Protein AF-A0AA96JE46-F1 (afdb_monomer)

pLDDT: mean 80.51, std 15.54, range [21.31, 96.56]

Nearest PDB structures (foldseek):
  8hjb-assembly1_B  TM=1.553E-01  e=2.250E+00  Pseudomonas aeruginosa PA14

Foldseek 3Di:
DDDDDDPPPPPDDPVNVVVVVVVLQVVLVVLLVCVVVDDPVRLLCLLVPQRWAAAAPDRDIDGLLLAAADCLLVFPQNVLLVQLCVQPLVVQVLSVCNNRRHGHHQVPGPDHDPDSVSVVSSSVSNNHHRHDDWDFFCQPVPWDAQLVPDLLVRCVNRVHDPQLSVLQVVQQVVFDDGFPGRGAIKDKPDGFTHRPRPVVLVPGDPSSLASVLLSVLVCLVSDDCSNFWIKIDHPVDPPDRIDIGTGSVNSCQLPDFRFWWDDPPGIGTHRLQQAEDEPVGDDPPLHTHGPPSSVVSCVDPSSVVSSVVSNHYYLPDLVCLLVVQVVLLVSVAVVSDDPVCVVVSLVSNQVSLVSCLVVLDHSDDVPDFDWFFWAALNDTHIDGQDPPDDAAEFQQDPDVQLVQFCRQLGHTHGSYDNVCRVSSVVSCVVSPGRYDYSVPKDKWKAAPVRHTDAFDPPFAFPCVLPVQVLLLLLCLVVQVDDPPDDDDPVLSVLLSVLSRLEGEDEGQDIWMDINNGTTDGPPLQQWAWDADPRRTYIYGHPADPALRRQLNCLCNSCVNSVHNVSRVQSNQLSVQLCVVVVNDRDSHDQLVSSCVSNVHDSLSSVVSVCVVPHDQQQLLVLCQLVLCLLLVVQDDPVLNVCCNPDPDLVSNQVSSCVSCVPDPDRSNVLSVQSSVDSHNVSSCVVRVGAQLSSQVSCVVVVHHHAFDQVQQQVLLVVLCVVLLQLLLLQLLVVVLVCVVVVHANLVSLVPNVVPPQGGDPVCGSHDPYDDPVSSLVSSLVVSVVSVTHSPSPDDHPDDRQVVLLVQQLVVLVVPQVLVLLLQVLLCVVVVFDRFPLSPADLSLQLVQQCSSRVVSRRDRQDLLNSLVSSCVRRNHTPPQDSDSDCVSRVHDPVSSVVSVVCVVVVVPDDDDPQCWAAQANDIDGFGPVCLLVLLVSLLVLDDVVALVAPQEDDFDDDDDDDDDDDDDDDDDDDDPPPVPDDPDDPRRQVSQQSSQLSSVQSSCVSVAVDKDFADPSCCVNVVDPRRYCLQLFGMWGDDPPDIATEHEAGEQAADDQKDKDKGWPSVVVNLVVPVPPQRYWYWYWYNSRHSVRIHIHIGTRLVDPPRWDWDDDDPTMIMIMTRD

Structure (mmCIF, N/CA/C/O backbone):
data_AF-A0AA96JE46-F1
#
_entry.id   AF-A0AA96JE46-F1
#
loop_
_atom_site.group_PDB
_atom_site.id
_atom_site.type_symbol
_atom_site.label_atom_id
_atom_site.label_alt_id
_atom_site.label_comp_id
_atom_site.label_asym_id
_atom_site.label_entity_id
_atom_site.label_seq_id
_atom_site.pdbx_PDB_ins_code
_atom_site.Cartn_x
_atom_site.Cartn_y
_atom_site.Cartn_z
_atom_site.occupancy
_atom_site.B_iso_or_equiv
_atom_site.auth_seq_id
_atom_site.auth_comp_id
_atom_site.auth_asym_id
_atom_site.auth_atom_id
_atom_site.pdbx_PDB_model_num
ATOM 1 N N . MET A 1 1 ? 7.170 28.056 -83.375 1.00 37.56 1 MET A N 1
ATOM 2 C CA . MET A 1 1 ? 8.470 28.747 -83.502 1.00 37.56 1 MET A CA 1
ATOM 3 C C . MET A 1 1 ? 9.492 27.888 -82.768 1.00 37.56 1 MET A C 1
ATOM 5 O O . MET A 1 1 ? 9.411 27.788 -81.554 1.00 37.56 1 MET A O 1
ATOM 9 N N . MET A 1 2 ? 10.311 27.136 -83.508 1.00 38.66 2 MET A N 1
ATOM 10 C CA . MET A 1 2 ? 11.365 26.258 -82.973 1.00 38.66 2 MET A CA 1
ATOM 11 C C . MET A 1 2 ? 12.551 27.091 -82.481 1.00 38.66 2 MET A C 1
ATOM 13 O O . MET A 1 2 ? 12.978 27.965 -83.227 1.00 38.66 2 MET A O 1
ATOM 17 N N . GLN A 1 3 ? 13.099 26.767 -81.304 1.00 28.34 3 GLN A N 1
ATOM 18 C CA . GLN A 1 3 ? 14.527 26.838 -80.938 1.00 28.34 3 GLN A CA 1
ATOM 19 C C . GLN A 1 3 ? 14.769 26.038 -79.625 1.00 28.34 3 GLN A C 1
ATOM 21 O O . GLN A 1 3 ? 13.801 25.766 -78.918 1.00 28.34 3 GLN A O 1
ATOM 26 N N . PRO A 1 4 ? 15.996 25.543 -79.362 1.00 38.97 4 PRO A N 1
ATOM 27 C CA . PRO A 1 4 ? 16.259 24.100 -79.265 1.00 38.97 4 PRO A CA 1
ATOM 28 C C . PRO A 1 4 ? 16.395 23.536 -77.839 1.00 38.97 4 PRO A C 1
ATOM 30 O O . PRO A 1 4 ? 16.842 24.214 -76.918 1.00 38.97 4 PRO A O 1
ATOM 33 N N . GLU A 1 5 ? 16.090 22.241 -77.702 1.00 35.84 5 GLU A N 1
ATOM 34 C CA . GLU A 1 5 ? 16.515 21.394 -76.582 1.00 35.84 5 GLU A CA 1
ATOM 35 C C . GLU A 1 5 ? 18.042 21.222 -76.585 1.00 35.84 5 GLU A C 1
ATOM 37 O O . GLU A 1 5 ? 18.626 20.727 -77.550 1.00 35.84 5 GLU A O 1
ATOM 42 N N . VAL A 1 6 ? 18.683 21.575 -75.470 1.00 29.81 6 VAL A N 1
ATOM 43 C CA . VAL A 1 6 ? 20.045 21.149 -75.127 1.00 29.81 6 VAL A CA 1
ATOM 44 C C . VAL A 1 6 ? 19.923 20.085 -74.032 1.00 29.81 6 VAL A C 1
ATOM 46 O O . VAL A 1 6 ? 19.505 20.417 -72.922 1.00 29.81 6 VAL A O 1
ATOM 49 N N . PRO A 1 7 ? 20.269 18.809 -74.280 1.00 36.16 7 PRO A N 1
ATOM 50 C CA . PRO A 1 7 ? 20.314 17.811 -73.228 1.00 36.16 7 PRO A CA 1
ATOM 51 C C . PRO A 1 7 ? 21.704 17.838 -72.590 1.00 36.16 7 PRO A C 1
ATOM 53 O O . PRO A 1 7 ? 22.634 17.188 -73.065 1.00 36.16 7 PRO A O 1
ATOM 56 N N . GLU A 1 8 ? 21.865 18.553 -71.479 1.00 30.83 8 GLU A N 1
ATOM 57 C CA . GLU A 1 8 ? 23.095 18.484 -70.685 1.00 30.83 8 GLU A CA 1
ATOM 58 C C . GLU A 1 8 ? 23.087 17.211 -69.811 1.00 30.83 8 GLU A C 1
ATOM 60 O O . GLU A 1 8 ? 22.954 17.226 -68.588 1.00 30.83 8 GLU A O 1
ATOM 65 N N . LYS A 1 9 ? 23.209 16.044 -70.458 1.00 38.28 9 LYS A N 1
ATOM 66 C CA . LYS A 1 9 ? 23.639 14.813 -69.784 1.00 38.28 9 LYS A CA 1
ATOM 67 C C . LYS A 1 9 ? 25.130 14.955 -69.483 1.00 38.28 9 LYS A C 1
ATOM 69 O O . LYS A 1 9 ? 25.969 14.593 -70.301 1.00 38.28 9 LYS A O 1
ATOM 74 N N . SER A 1 10 ? 25.461 15.437 -68.286 1.00 35.88 10 SER A N 1
ATOM 75 C CA . SER A 1 10 ? 26.813 15.321 -67.730 1.00 35.88 10 SER A CA 1
ATOM 76 C C . SER A 1 10 ? 27.138 13.835 -67.504 1.00 35.88 10 SER A C 1
ATOM 78 O O . SER A 1 10 ? 26.863 13.252 -66.451 1.00 35.88 10 SER A O 1
ATOM 80 N N . GLN A 1 11 ? 27.677 13.180 -68.535 1.00 39.84 11 GLN A N 1
ATOM 81 C CA . GLN A 1 11 ? 28.328 11.880 -68.418 1.00 39.84 11 GLN A CA 1
ATOM 82 C C . GLN A 1 11 ? 29.640 12.082 -67.652 1.00 39.84 11 GLN A C 1
ATOM 84 O O . GLN A 1 11 ? 30.689 12.324 -68.239 1.00 39.84 11 GLN A O 1
ATOM 89 N N . ARG A 1 12 ? 29.585 11.995 -66.318 1.00 40.91 12 ARG A N 1
ATOM 90 C CA . ARG A 1 12 ? 30.802 11.858 -65.506 1.00 40.91 12 ARG A CA 1
ATOM 91 C C . ARG A 1 12 ? 31.504 10.561 -65.903 1.00 40.91 12 ARG A C 1
ATOM 93 O O . ARG A 1 12 ? 30.920 9.483 -65.764 1.00 40.91 12 ARG A O 1
ATOM 100 N N . THR A 1 13 ? 32.734 10.674 -66.389 1.00 40.22 13 THR A N 1
ATOM 101 C CA . THR A 1 13 ? 33.599 9.546 -66.748 1.00 40.22 13 THR A CA 1
ATOM 102 C C . THR A 1 13 ? 33.883 8.658 -65.520 1.00 40.22 13 THR A C 1
ATOM 104 O O . THR A 1 13 ? 33.843 9.135 -64.381 1.00 40.22 13 THR A O 1
ATOM 107 N N . PRO A 1 14 ? 34.169 7.353 -65.699 1.00 48.28 14 PRO A N 1
ATOM 108 C CA . PRO A 1 14 ? 34.444 6.425 -64.591 1.00 48.28 14 PRO A CA 1
ATOM 109 C C . PRO A 1 14 ? 35.595 6.875 -63.673 1.00 48.28 14 PRO A C 1
ATOM 111 O O . PRO A 1 14 ? 35.583 6.597 -62.475 1.00 48.28 14 PRO A O 1
ATOM 114 N N . THR A 1 15 ? 36.567 7.602 -64.224 1.00 40.56 15 THR A N 1
ATOM 115 C CA . THR A 1 15 ? 37.708 8.201 -63.517 1.00 40.56 15 THR A CA 1
ATOM 116 C C . THR A 1 15 ? 37.280 9.329 -62.573 1.00 40.56 15 THR A C 1
ATOM 118 O O . THR A 1 15 ? 37.706 9.351 -61.421 1.00 40.56 15 THR A O 1
ATOM 121 N N . ASP A 1 16 ? 36.363 10.200 -63.001 1.00 43.78 16 ASP A N 1
ATOM 122 C CA . ASP A 1 16 ? 35.861 11.336 -62.210 1.00 43.78 16 ASP A CA 1
ATOM 123 C C . ASP A 1 16 ? 35.008 10.889 -61.008 1.00 43.78 16 ASP A C 1
ATOM 125 O O . ASP A 1 16 ? 35.024 11.495 -59.932 1.00 43.78 16 ASP A O 1
ATOM 129 N N . ARG A 1 17 ? 34.287 9.766 -61.156 1.00 53.72 17 ARG A N 1
ATOM 130 C CA . ARG A 1 17 ? 33.569 9.125 -60.040 1.00 53.72 17 ARG A CA 1
ATOM 131 C C . ARG A 1 17 ? 34.531 8.566 -58.991 1.00 53.72 17 ARG A C 1
ATOM 133 O O . ARG A 1 17 ? 34.346 8.848 -57.811 1.00 53.72 17 ARG A O 1
ATOM 140 N N . ARG A 1 18 ? 35.593 7.866 -59.407 1.00 54.59 18 ARG A N 1
ATOM 141 C CA . ARG A 1 18 ? 36.601 7.296 -58.490 1.00 54.59 18 ARG A CA 1
ATOM 142 C C . ARG A 1 18 ? 37.357 8.370 -57.697 1.00 54.59 18 ARG A C 1
ATOM 144 O O . ARG A 1 18 ? 37.576 8.190 -56.501 1.00 54.59 18 ARG A O 1
ATOM 151 N N . HIS A 1 19 ? 37.693 9.508 -58.315 1.00 52.81 19 HIS A N 1
ATOM 152 C CA . HIS A 1 19 ? 38.315 10.641 -57.612 1.00 52.81 19 HIS A CA 1
ATOM 153 C C . HIS A 1 19 ? 37.378 11.281 -56.573 1.00 52.81 19 HIS A C 1
ATOM 155 O O . HIS A 1 19 ? 37.817 11.628 -55.476 1.00 52.81 19 HIS A O 1
ATOM 161 N N . SER A 1 20 ? 36.077 11.380 -56.871 1.00 65.94 20 SER A N 1
ATOM 162 C CA . SER A 1 20 ? 35.074 11.908 -55.936 1.00 65.94 20 SER A CA 1
ATOM 163 C C . SER A 1 20 ? 34.813 10.992 -54.731 1.00 65.94 20 SER A C 1
ATOM 165 O O . SER A 1 20 ? 34.429 11.496 -53.675 1.00 65.94 20 SER A O 1
ATOM 167 N N . GLU A 1 21 ? 34.971 9.676 -54.877 1.00 74.75 21 GLU A N 1
ATOM 168 C CA . GLU A 1 21 ? 34.758 8.692 -53.804 1.00 74.75 21 GLU A CA 1
ATOM 169 C C . GLU A 1 21 ? 35.970 8.592 -52.874 1.00 74.75 21 GLU A C 1
ATOM 171 O O . GLU A 1 21 ? 35.808 8.590 -51.653 1.00 74.75 21 GLU A O 1
ATOM 176 N N . ALA A 1 22 ? 37.186 8.608 -53.434 1.00 77.56 22 ALA A N 1
ATOM 177 C CA . ALA A 1 22 ? 38.421 8.681 -52.655 1.00 77.56 22 ALA A CA 1
ATOM 178 C C . ALA A 1 22 ? 38.469 9.958 -51.798 1.00 77.56 22 ALA A C 1
ATOM 180 O O . ALA A 1 22 ? 38.725 9.884 -50.598 1.00 77.56 22 ALA A O 1
ATOM 181 N N . LEU A 1 23 ? 38.108 11.109 -52.381 1.00 80.69 23 LEU A N 1
ATOM 182 C CA . LEU A 1 23 ? 37.994 12.372 -51.647 1.00 80.69 23 LEU A CA 1
ATOM 183 C C . LEU A 1 23 ? 36.935 12.304 -50.534 1.00 80.69 23 LEU A C 1
ATOM 185 O O . LEU A 1 23 ? 37.160 12.813 -49.439 1.00 80.69 23 LEU A O 1
ATOM 189 N N . GLY A 1 24 ? 35.790 11.662 -50.794 1.00 81.50 24 GLY A N 1
ATOM 190 C CA . GLY A 1 24 ? 34.740 11.451 -49.794 1.00 81.50 24 GLY A CA 1
ATOM 191 C C . GLY A 1 24 ? 35.222 10.615 -48.608 1.00 81.50 24 GLY A C 1
ATOM 192 O O . GLY A 1 24 ? 35.029 11.006 -47.457 1.00 81.50 24 GLY A O 1
ATOM 193 N N . ARG A 1 25 ? 35.913 9.502 -48.877 1.00 85.31 25 ARG A N 1
ATOM 194 C CA . ARG A 1 25 ? 36.525 8.649 -47.849 1.00 85.31 25 ARG A CA 1
ATOM 195 C C . ARG A 1 25 ? 37.553 9.407 -47.012 1.00 85.31 25 ARG A C 1
ATOM 197 O O . ARG A 1 25 ? 37.532 9.312 -45.782 1.00 85.31 25 ARG A O 1
ATOM 204 N N . ASP A 1 26 ? 38.445 10.145 -47.662 1.00 87.00 26 ASP A N 1
ATOM 205 C CA . ASP A 1 26 ? 39.533 10.844 -46.980 1.00 87.00 26 ASP A CA 1
ATOM 206 C C . ASP A 1 26 ? 38.979 11.992 -46.119 1.00 87.00 26 ASP A C 1
ATOM 208 O O . ASP A 1 26 ? 39.389 12.155 -44.967 1.00 87.00 26 ASP A O 1
ATOM 212 N N . ALA A 1 27 ? 37.963 12.710 -46.615 1.00 86.75 27 ALA A N 1
ATOM 213 C CA . ALA A 1 27 ? 37.246 13.736 -45.860 1.00 86.75 27 ALA A CA 1
ATOM 214 C C . ALA A 1 27 ? 36.525 13.168 -44.625 1.00 86.75 27 ALA A C 1
ATOM 216 O O . ALA A 1 27 ? 36.608 13.765 -43.551 1.00 86.75 27 ALA A O 1
ATOM 217 N N . LEU A 1 28 ? 35.858 12.012 -44.741 1.00 89.12 28 LEU A N 1
ATOM 218 C CA . LEU A 1 28 ? 35.220 11.343 -43.598 1.00 89.12 28 LEU A CA 1
ATOM 219 C C . LEU A 1 28 ? 36.245 10.885 -42.561 1.00 89.12 28 LEU A C 1
ATOM 221 O O . LEU A 1 28 ? 36.055 11.106 -41.367 1.00 89.12 28 LEU A O 1
ATOM 225 N N . THR A 1 29 ? 37.347 10.287 -43.014 1.00 89.06 29 THR A N 1
ATOM 226 C CA . THR A 1 29 ? 38.420 9.813 -42.131 1.00 89.06 29 THR A CA 1
ATOM 227 C C . THR A 1 29 ? 39.070 10.978 -41.389 1.00 89.06 29 THR A C 1
ATOM 229 O O . THR A 1 29 ? 39.333 10.886 -40.190 1.00 89.06 29 THR A O 1
ATOM 232 N N . PHE A 1 30 ? 39.307 12.095 -42.083 1.00 90.19 30 PHE A N 1
ATOM 233 C CA . PHE A 1 30 ? 39.817 13.316 -41.473 1.00 90.19 30 PHE A CA 1
ATOM 234 C C . PHE A 1 30 ? 38.831 13.886 -40.449 1.00 90.19 30 PHE A C 1
ATOM 236 O O . PHE A 1 30 ? 39.213 14.124 -39.305 1.00 90.19 30 PHE A O 1
ATOM 243 N N . ALA A 1 31 ? 37.562 14.052 -40.829 1.00 90.69 31 ALA A N 1
ATOM 244 C CA . ALA A 1 31 ? 36.533 14.597 -39.950 1.00 90.69 31 ALA A CA 1
ATOM 245 C C . ALA A 1 31 ? 36.337 13.743 -38.687 1.00 90.69 31 ALA A C 1
ATOM 247 O O . ALA A 1 31 ? 36.269 14.297 -37.593 1.00 90.69 31 ALA A O 1
ATOM 248 N N . PHE A 1 32 ? 36.343 12.411 -38.812 1.00 92.06 32 PHE A N 1
ATOM 249 C CA . PHE A 1 32 ? 36.274 11.502 -37.668 1.00 92.06 32 PHE A CA 1
ATOM 250 C C . PHE A 1 32 ? 37.476 11.665 -36.725 1.00 92.06 32 PHE A C 1
ATOM 252 O O . PHE A 1 32 ? 37.297 11.740 -35.515 1.00 92.06 32 PHE A O 1
ATOM 259 N N . ARG A 1 33 ? 38.703 11.802 -37.254 1.00 91.25 33 ARG A N 1
ATOM 260 C CA . ARG A 1 33 ? 39.902 12.049 -36.424 1.00 91.25 33 ARG A CA 1
ATOM 261 C C . ARG A 1 33 ? 39.837 13.372 -35.663 1.00 91.25 33 ARG A C 1
ATOM 263 O O . ARG A 1 33 ? 40.363 13.454 -34.559 1.00 91.25 33 ARG A O 1
ATOM 270 N N . GLN A 1 34 ? 39.224 14.399 -36.250 1.00 93.19 34 GLN A N 1
ATOM 271 C CA . GLN A 1 34 ? 39.053 15.699 -35.596 1.00 93.19 34 GLN A CA 1
ATOM 272 C C . GLN A 1 34 ? 37.879 15.716 -34.610 1.00 93.19 34 GLN A C 1
ATOM 274 O O . GLN A 1 34 ? 37.872 16.540 -33.702 1.00 93.19 34 GLN A O 1
ATOM 279 N N . TYR A 1 35 ? 36.898 14.820 -34.757 1.00 92.94 35 TYR A N 1
ATOM 280 C CA . TYR A 1 35 ? 35.654 14.825 -33.984 1.00 92.94 35 TYR A CA 1
ATOM 281 C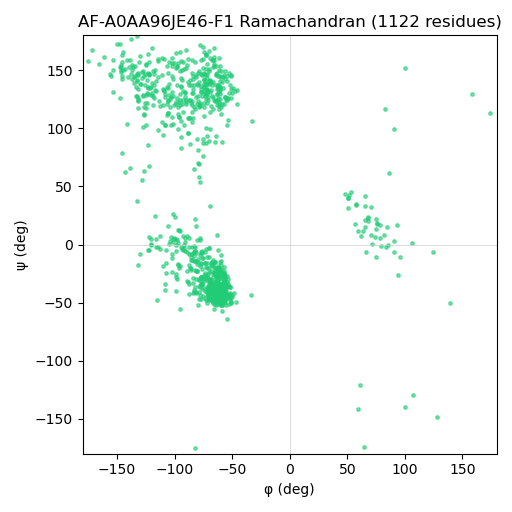 C . TYR A 1 35 ? 35.844 14.862 -32.452 1.00 92.94 35 TYR A C 1
ATOM 283 O O . TYR A 1 35 ? 35.193 15.695 -31.811 1.00 92.94 35 TYR A O 1
ATOM 291 N N . PRO A 1 36 ? 36.768 14.085 -31.843 1.00 91.50 36 PRO A N 1
ATOM 292 C CA . PRO A 1 36 ? 37.028 14.163 -30.403 1.00 91.50 36 PRO A CA 1
ATOM 293 C C . PRO A 1 36 ? 37.518 15.541 -29.936 1.00 91.50 36 PRO A C 1
ATOM 295 O O . PRO A 1 36 ? 37.262 15.917 -28.797 1.00 91.50 36 PRO A O 1
ATOM 298 N N . LEU A 1 37 ? 38.174 16.308 -30.816 1.00 93.19 37 LEU A N 1
ATOM 299 C CA . LEU A 1 37 ? 38.720 17.640 -30.528 1.00 93.19 37 LEU A CA 1
ATOM 300 C C . LEU A 1 37 ? 37.673 18.761 -30.659 1.00 93.19 37 LEU A C 1
ATOM 302 O O . LEU A 1 37 ? 37.940 19.902 -30.286 1.00 93.19 37 LEU A O 1
ATOM 306 N N . LEU A 1 38 ? 36.487 18.465 -31.203 1.00 91.62 38 LEU A N 1
ATOM 307 C CA . LEU A 1 38 ? 35.428 19.452 -31.402 1.00 91.62 38 LEU A CA 1
ATOM 308 C C . LEU A 1 38 ? 34.599 19.654 -30.132 1.00 91.62 38 LEU A C 1
ATOM 310 O O . LEU A 1 38 ? 34.147 18.693 -29.505 1.00 91.62 38 LEU A O 1
ATOM 314 N N . THR A 1 39 ? 34.294 20.916 -29.833 1.00 92.06 39 THR A N 1
ATOM 315 C CA . THR A 1 39 ? 33.308 21.297 -28.809 1.00 92.06 39 THR A CA 1
ATOM 316 C C . THR A 1 39 ? 31.888 20.870 -29.203 1.00 92.06 39 THR A C 1
ATOM 318 O O . THR A 1 39 ? 31.569 20.746 -30.388 1.00 92.06 39 THR A O 1
ATOM 321 N N . GLN A 1 40 ? 30.982 20.743 -28.226 1.00 85.69 40 GLN A N 1
ATOM 322 C CA . GLN A 1 40 ? 29.566 20.402 -28.458 1.00 85.69 40 GLN A CA 1
ATOM 323 C C . GLN A 1 40 ? 28.898 21.313 -29.510 1.00 85.69 40 GLN A C 1
ATOM 325 O O . GLN A 1 40 ? 28.155 20.848 -30.375 1.00 85.69 40 GLN A O 1
ATOM 330 N N . ALA A 1 41 ? 29.177 22.621 -29.463 1.00 85.62 41 ALA A N 1
ATOM 331 C CA . ALA A 1 41 ? 28.624 23.598 -30.400 1.00 85.62 41 ALA A CA 1
ATOM 332 C C . ALA A 1 41 ? 29.148 23.402 -31.833 1.00 85.62 41 ALA A C 1
ATOM 334 O O . ALA A 1 41 ? 28.395 23.568 -32.792 1.00 85.62 41 ALA A O 1
ATOM 335 N N . GLN A 1 42 ? 30.420 23.023 -31.989 1.00 89.19 42 GLN A N 1
ATOM 336 C CA . GLN A 1 42 ? 31.007 22.707 -33.293 1.00 89.19 42 GLN A CA 1
ATOM 337 C C . GLN A 1 42 ? 30.468 21.384 -33.844 1.00 89.19 42 GLN A C 1
ATOM 339 O O . GLN A 1 42 ? 30.130 21.329 -35.024 1.00 89.19 42 GLN A O 1
ATOM 344 N N . ARG A 1 43 ? 30.297 20.357 -32.997 1.00 89.88 43 ARG A N 1
ATOM 345 C CA . ARG A 1 43 ? 29.690 19.072 -33.393 1.00 89.88 43 ARG A CA 1
ATOM 346 C C . ARG A 1 43 ? 28.287 19.267 -33.977 1.00 89.88 43 ARG A C 1
ATOM 348 O O . ARG A 1 43 ? 28.002 18.755 -35.052 1.00 89.88 43 ARG A O 1
ATOM 355 N N . ARG A 1 44 ? 27.454 20.118 -33.362 1.00 83.38 44 ARG A N 1
ATOM 356 C CA . ARG A 1 44 ? 26.107 20.463 -33.874 1.00 83.38 44 ARG A CA 1
ATOM 357 C C . ARG A 1 44 ? 26.110 21.134 -35.254 1.00 83.38 44 ARG A C 1
ATOM 359 O O . ARG A 1 44 ? 25.115 21.069 -35.970 1.00 83.38 44 ARG A O 1
ATOM 366 N N . ARG A 1 45 ? 27.207 21.787 -35.650 1.00 86.50 45 ARG A N 1
ATOM 367 C CA . ARG A 1 45 ? 27.325 22.413 -36.978 1.00 86.50 45 ARG A CA 1
ATOM 368 C C . ARG A 1 45 ? 27.683 21.409 -38.074 1.00 86.50 45 ARG A C 1
ATOM 370 O O . ARG A 1 45 ? 27.464 21.722 -39.241 1.00 86.50 45 ARG A O 1
ATOM 377 N N . LEU A 1 46 ? 28.174 20.215 -37.732 1.00 88.50 46 LEU A N 1
ATOM 378 C CA . LEU A 1 46 ? 28.613 19.221 -38.717 1.00 88.50 46 LEU A CA 1
ATOM 379 C C . LEU A 1 46 ? 27.488 18.761 -39.650 1.00 88.50 46 LEU A C 1
ATOM 381 O O . LEU A 1 46 ? 27.743 18.571 -40.835 1.00 88.50 46 LEU A O 1
ATOM 385 N N . ALA A 1 47 ? 26.246 18.681 -39.166 1.00 85.31 47 ALA A N 1
ATOM 386 C CA . ALA A 1 47 ? 25.082 18.336 -39.986 1.00 85.31 47 ALA A CA 1
ATOM 387 C C . ALA A 1 47 ? 24.803 19.330 -41.138 1.00 85.31 47 ALA A C 1
ATOM 389 O O . ALA A 1 47 ? 24.140 18.977 -42.111 1.00 85.31 47 ALA A O 1
ATOM 390 N N . HIS A 1 48 ? 25.323 20.562 -41.061 1.00 84.06 48 HIS A N 1
ATOM 391 C CA . HIS A 1 48 ? 25.192 21.573 -42.119 1.00 84.06 48 HIS A CA 1
ATOM 392 C C . HIS A 1 48 ? 26.268 21.431 -43.205 1.00 84.06 48 HIS A C 1
ATOM 394 O O . HIS A 1 48 ? 26.166 22.041 -44.271 1.00 84.06 48 HIS A O 1
ATOM 400 N N . ILE A 1 49 ? 27.308 20.636 -42.947 1.00 87.12 49 ILE A N 1
ATOM 401 C CA . ILE A 1 49 ? 28.373 20.363 -43.906 1.00 87.12 49 ILE A CA 1
ATOM 402 C C . ILE A 1 49 ? 27.894 19.230 -44.824 1.00 87.12 49 ILE A C 1
ATOM 404 O O . ILE A 1 49 ? 27.439 18.194 -44.334 1.00 87.12 49 ILE A O 1
ATOM 408 N N . PRO A 1 50 ? 27.995 19.369 -46.159 1.00 86.75 50 PRO A N 1
ATOM 409 C CA . PRO A 1 50 ? 27.450 18.404 -47.112 1.00 86.75 50 PRO A CA 1
ATOM 410 C C . PRO A 1 50 ? 28.335 17.151 -47.258 1.00 86.75 50 PRO A C 1
ATOM 412 O O . PRO A 1 50 ? 28.712 16.776 -48.371 1.00 86.75 50 PRO A O 1
ATOM 415 N N . PHE A 1 51 ? 28.658 16.484 -46.145 1.00 89.94 51 PHE A N 1
ATOM 416 C CA . PHE A 1 51 ? 29.347 15.196 -46.152 1.00 89.94 51 PHE A CA 1
ATOM 417 C C . PHE A 1 51 ? 28.558 14.171 -46.961 1.00 89.94 51 PHE A C 1
ATOM 419 O O . PHE A 1 51 ? 27.322 14.170 -46.974 1.00 89.94 51 PHE A O 1
ATOM 426 N N . ARG A 1 52 ? 29.283 13.280 -47.639 1.00 90.88 52 ARG A N 1
ATOM 427 C CA . ARG A 1 52 ? 28.691 12.156 -48.360 1.00 90.88 52 ARG A CA 1
ATOM 428 C C . ARG A 1 52 ? 29.104 10.844 -47.716 1.00 90.88 52 ARG A C 1
ATOM 430 O O . ARG A 1 52 ? 30.240 10.743 -47.273 1.00 90.88 52 ARG A O 1
ATOM 437 N N . LEU A 1 53 ? 28.197 9.873 -47.695 1.00 92.44 53 LEU A N 1
ATOM 438 C CA . LEU A 1 53 ? 28.373 8.558 -47.078 1.00 92.44 53 LEU A CA 1
ATOM 439 C C . LEU A 1 53 ? 28.080 7.441 -48.086 1.00 92.44 53 LEU A C 1
ATOM 441 O O . LEU A 1 53 ? 27.206 7.631 -48.935 1.00 92.44 53 LEU A O 1
ATOM 445 N N . PRO A 1 54 ? 28.770 6.295 -47.996 1.00 91.81 54 PRO A N 1
ATOM 446 C CA . PRO A 1 54 ? 28.491 5.123 -48.822 1.00 91.81 54 PRO A CA 1
ATOM 447 C C . PRO A 1 54 ? 27.151 4.477 -48.427 1.00 91.81 54 PRO A C 1
ATOM 449 O O . PRO A 1 54 ? 26.808 4.425 -47.245 1.00 91.81 54 PRO A O 1
ATOM 452 N N . LEU A 1 55 ? 26.387 4.008 -49.415 1.00 92.50 55 LEU A N 1
ATOM 453 C CA . LEU A 1 55 ? 25.085 3.353 -49.234 1.00 92.50 55 LEU A CA 1
ATOM 454 C C . LEU A 1 55 ? 25.202 1.824 -49.362 1.00 92.50 55 LEU A C 1
ATOM 456 O O . LEU A 1 55 ? 25.978 1.341 -50.187 1.00 92.50 55 LEU A O 1
ATOM 460 N N . ALA A 1 56 ? 24.402 1.081 -48.587 1.00 84.25 56 ALA A N 1
ATOM 461 C CA . ALA A 1 56 ? 24.541 -0.365 -48.366 1.00 84.25 56 ALA A CA 1
ATOM 462 C C . ALA A 1 56 ? 24.453 -1.233 -49.636 1.00 84.25 56 ALA A C 1
ATOM 464 O O . ALA A 1 56 ? 25.250 -2.151 -49.776 1.00 84.25 56 ALA A O 1
ATOM 465 N N . ASP A 1 57 ? 23.588 -0.887 -50.598 1.00 69.38 57 ASP A N 1
ATOM 466 C CA . ASP A 1 57 ? 23.224 -1.821 -51.683 1.00 69.38 57 ASP A CA 1
ATOM 467 C C . ASP A 1 57 ? 23.501 -1.308 -53.106 1.00 69.38 57 ASP A C 1
ATOM 469 O O . ASP A 1 57 ? 23.107 -1.924 -54.095 1.00 69.38 57 ASP A O 1
ATOM 473 N N . THR A 1 58 ? 24.147 -0.147 -53.260 1.00 64.25 58 THR A N 1
ATOM 474 C CA . THR A 1 58 ? 24.233 0.511 -54.581 1.00 64.25 58 THR A CA 1
ATOM 475 C C . THR A 1 58 ? 25.634 0.938 -55.005 1.00 64.25 58 THR A C 1
ATOM 477 O O . THR A 1 58 ? 25.801 1.412 -56.130 1.00 64.25 58 THR A O 1
ATOM 480 N N . GLY A 1 59 ? 26.634 0.845 -54.119 1.00 68.00 59 GLY A N 1
ATOM 481 C CA . GLY A 1 59 ? 27.965 1.427 -54.349 1.00 68.00 59 GLY A CA 1
ATOM 482 C C . GLY A 1 59 ? 27.934 2.949 -54.566 1.00 68.00 59 GLY A C 1
ATOM 483 O O . GLY A 1 59 ? 28.914 3.544 -55.007 1.00 68.00 59 GLY A O 1
ATOM 484 N N . ARG A 1 60 ? 26.793 3.600 -54.299 1.00 84.38 60 ARG A N 1
ATOM 485 C CA . ARG A 1 60 ? 26.589 5.041 -54.462 1.00 84.38 60 ARG A CA 1
ATOM 486 C C . ARG A 1 60 ? 26.843 5.751 -53.143 1.00 84.38 60 ARG A C 1
ATOM 488 O O . ARG A 1 60 ? 26.700 5.183 -52.067 1.00 84.38 60 ARG A O 1
ATOM 495 N N . TRP A 1 61 ? 27.138 7.042 -53.251 1.00 89.06 61 TRP A N 1
ATOM 496 C CA . TRP A 1 61 ? 27.314 7.919 -52.100 1.00 89.06 61 TRP A CA 1
ATOM 497 C C . TRP A 1 61 ? 26.114 8.864 -51.931 1.00 89.06 61 TRP A C 1
ATOM 499 O O . TRP A 1 61 ? 25.791 9.629 -52.847 1.00 89.06 61 TRP A O 1
ATOM 509 N N . GLY A 1 62 ? 25.461 8.848 -50.770 1.00 88.94 62 GLY A N 1
ATOM 510 C CA . GLY A 1 62 ? 24.367 9.753 -50.382 1.00 88.94 62 GLY A CA 1
ATOM 511 C C . GLY A 1 62 ? 24.869 10.955 -49.578 1.00 88.94 62 GLY A C 1
ATOM 512 O O . GLY A 1 62 ? 26.008 10.953 -49.134 1.00 88.94 62 GLY A O 1
ATOM 513 N N . ARG A 1 63 ? 24.064 12.013 -49.399 1.00 90.75 63 ARG A N 1
ATOM 514 C CA . ARG A 1 63 ? 24.397 13.100 -48.447 1.00 90.75 63 ARG A CA 1
ATOM 515 C C . ARG A 1 63 ? 24.102 12.620 -47.026 1.00 90.75 63 ARG A C 1
ATOM 517 O O . ARG A 1 63 ? 23.003 12.121 -46.811 1.00 90.75 63 ARG A O 1
ATOM 524 N N . ALA A 1 64 ? 25.012 12.827 -46.074 1.00 91.00 64 ALA A N 1
ATOM 525 C CA . ALA A 1 64 ? 24.889 12.335 -44.696 1.00 91.00 64 ALA A CA 1
ATOM 526 C C . ALA A 1 64 ? 23.546 12.717 -44.052 1.00 91.00 64 ALA A C 1
ATOM 528 O O . ALA A 1 64 ? 22.806 11.847 -43.602 1.00 91.00 64 ALA A O 1
ATOM 529 N N . ALA A 1 65 ? 23.158 13.991 -44.176 1.00 86.94 65 ALA A N 1
ATOM 530 C CA . ALA A 1 65 ? 21.885 14.527 -43.697 1.00 86.94 65 ALA A CA 1
ATOM 531 C C . ALA A 1 65 ? 20.623 13.920 -44.348 1.00 86.94 65 ALA A C 1
ATOM 533 O O . ALA A 1 65 ? 19.520 14.278 -43.952 1.00 86.94 65 ALA A O 1
ATOM 534 N N . ARG A 1 66 ? 20.751 13.043 -45.355 1.00 88.44 66 ARG A N 1
ATOM 535 C CA . ARG A 1 66 ? 19.652 12.301 -46.006 1.00 88.44 66 ARG A CA 1
ATOM 536 C C . ARG A 1 66 ? 19.750 10.782 -45.818 1.00 88.44 66 ARG A C 1
ATOM 538 O O . ARG A 1 66 ? 18.858 10.080 -46.275 1.00 88.44 66 ARG A O 1
ATOM 545 N N . CYS A 1 67 ? 20.797 10.283 -45.160 1.00 92.50 67 CYS A N 1
ATOM 546 C CA . CYS A 1 67 ? 21.029 8.850 -44.975 1.00 92.50 67 CYS A CA 1
ATOM 547 C C . CYS A 1 67 ? 20.531 8.360 -43.609 1.00 92.50 67 CYS A C 1
ATOM 549 O O . CYS A 1 67 ? 20.461 9.134 -42.653 1.00 92.50 67 CYS A O 1
ATOM 551 N N . SER A 1 68 ? 20.236 7.072 -43.489 1.00 94.44 68 SER A N 1
ATOM 552 C CA . SER A 1 68 ? 19.900 6.433 -42.212 1.00 94.44 68 SER A CA 1
ATOM 553 C C . SER A 1 68 ? 20.853 5.276 -41.925 1.00 94.44 68 SER A C 1
ATOM 555 O O . SER A 1 68 ? 21.471 4.739 -42.845 1.00 94.44 68 SER A O 1
ATOM 557 N N . PHE A 1 69 ? 20.995 4.895 -40.657 1.00 96.06 69 PHE A N 1
ATOM 558 C CA . PHE A 1 69 ? 21.759 3.700 -40.297 1.00 96.06 69 PHE A CA 1
ATOM 559 C C . PHE A 1 69 ? 21.135 2.451 -40.929 1.00 96.06 69 PHE A C 1
ATOM 561 O O . PHE A 1 69 ? 19.917 2.277 -40.892 1.00 96.06 69 PHE A O 1
ATOM 568 N N . SER A 1 70 ? 21.975 1.583 -41.499 1.00 94.88 70 SER A N 1
ATOM 569 C CA . SER A 1 70 ? 21.569 0.215 -41.822 1.00 94.88 70 SER A CA 1
ATOM 570 C C . SER A 1 70 ? 21.547 -0.648 -40.553 1.00 94.88 70 SER A C 1
ATOM 572 O O . SER A 1 70 ? 22.253 -0.343 -39.585 1.00 94.88 70 SER A O 1
ATOM 574 N N . PRO A 1 71 ? 20.803 -1.766 -40.549 1.00 94.44 71 PRO A N 1
ATOM 575 C CA . PRO A 1 71 ? 20.735 -2.677 -39.403 1.00 94.44 71 PRO A CA 1
ATOM 576 C C . PRO A 1 71 ? 22.098 -3.234 -38.971 1.00 94.44 71 PRO A C 1
ATOM 578 O O . PRO A 1 71 ? 22.304 -3.507 -37.788 1.00 94.44 71 PRO A O 1
ATOM 581 N N . ALA A 1 72 ? 23.054 -3.329 -39.903 1.00 93.31 72 ALA A N 1
ATOM 582 C CA . ALA A 1 72 ? 24.422 -3.790 -39.664 1.00 93.31 72 ALA A CA 1
ATOM 583 C C . ALA A 1 72 ? 25.204 -2.923 -38.655 1.00 93.31 72 ALA A C 1
ATOM 585 O O . ALA A 1 72 ? 26.148 -3.404 -38.030 1.00 93.31 72 ALA A O 1
ATOM 586 N N . TRP A 1 73 ? 24.806 -1.661 -38.449 1.00 94.00 73 TRP A N 1
ATOM 587 C CA . TRP A 1 73 ? 25.381 -0.799 -37.409 1.00 94.00 73 TRP A CA 1
ATOM 588 C C . TRP A 1 73 ? 24.896 -1.138 -35.993 1.00 94.00 73 TRP A C 1
ATOM 590 O O . TRP A 1 73 ? 25.464 -0.649 -35.020 1.00 94.00 73 TRP A O 1
ATOM 600 N N . GLY A 1 74 ? 23.866 -1.980 -35.851 1.00 92.31 74 GLY A N 1
ATOM 601 C CA . GLY A 1 74 ? 23.356 -2.441 -34.558 1.00 92.31 74 GLY A CA 1
ATOM 602 C C . GLY A 1 74 ? 22.559 -1.398 -33.767 1.00 92.31 74 GLY A C 1
ATOM 603 O O . GLY A 1 74 ? 22.164 -1.670 -32.628 1.00 92.31 74 GLY A O 1
ATOM 604 N N . THR A 1 75 ? 22.278 -0.228 -34.346 1.00 94.31 75 THR A N 1
ATOM 605 C CA . THR A 1 75 ? 21.474 0.810 -33.692 1.00 94.31 75 THR A CA 1
ATOM 606 C C . THR A 1 75 ? 20.029 0.343 -33.489 1.00 94.31 75 THR A C 1
ATOM 608 O O . THR A 1 75 ? 19.533 -0.568 -34.164 1.00 94.31 75 THR A O 1
ATOM 611 N N . GLU A 1 76 ? 19.355 0.900 -32.484 1.00 93.25 76 GLU A N 1
ATOM 612 C CA . GLU A 1 76 ? 18.001 0.475 -32.122 1.00 93.25 76 GLU A CA 1
ATOM 613 C C . GLU A 1 76 ? 16.989 0.851 -33.213 1.00 93.25 76 GLU A C 1
ATOM 615 O O . GLU A 1 76 ? 16.205 0.003 -33.642 1.00 93.25 76 GLU A O 1
ATOM 620 N N . GLY A 1 77 ? 17.032 2.094 -33.701 1.00 93.12 77 GLY A N 1
ATOM 621 C CA . GLY A 1 77 ? 16.101 2.588 -34.712 1.00 93.12 77 GLY A CA 1
ATOM 622 C C . GLY A 1 77 ? 16.219 1.853 -36.044 1.00 93.12 77 GLY A C 1
ATOM 623 O O . GLY A 1 77 ? 15.197 1.487 -36.624 1.00 93.12 77 GLY A O 1
ATOM 624 N N . ALA A 1 78 ? 17.440 1.579 -36.511 1.00 94.56 78 ALA A N 1
ATOM 625 C CA . ALA A 1 78 ? 17.673 0.833 -37.751 1.00 94.56 78 ALA A CA 1
ATOM 626 C C . ALA A 1 78 ? 17.087 -0.587 -37.697 1.00 94.56 78 ALA A C 1
ATOM 628 O O . ALA A 1 78 ? 16.395 -1.004 -38.626 1.00 94.56 78 ALA A O 1
ATOM 629 N N . ARG A 1 79 ? 17.289 -1.304 -36.581 1.00 95.50 79 ARG A N 1
ATOM 630 C CA . ARG A 1 79 ? 16.702 -2.639 -36.373 1.00 95.50 79 ARG A CA 1
ATOM 631 C C . ARG A 1 79 ? 15.175 -2.592 -36.315 1.00 95.50 79 ARG A C 1
ATOM 633 O O . ARG A 1 79 ? 14.518 -3.436 -36.914 1.00 95.50 79 ARG A O 1
ATOM 640 N N . ARG A 1 80 ? 14.593 -1.596 -35.637 1.00 94.94 80 ARG A N 1
ATOM 641 C CA . ARG A 1 80 ? 13.131 -1.398 -35.590 1.00 94.94 80 ARG A CA 1
ATOM 642 C C . ARG A 1 80 ? 12.545 -1.113 -36.972 1.00 94.94 80 ARG A C 1
ATOM 644 O O . ARG A 1 80 ? 11.518 -1.685 -37.325 1.00 94.94 80 ARG A O 1
ATOM 651 N N . LEU A 1 81 ? 13.205 -0.264 -37.762 1.00 95.12 81 LEU A N 1
ATOM 652 C CA . LEU A 1 81 ? 12.786 0.039 -39.130 1.00 95.12 81 LEU A CA 1
ATOM 653 C C . LEU A 1 81 ? 12.843 -1.211 -40.017 1.00 95.12 81 LEU A C 1
ATOM 655 O O . LEU A 1 81 ? 11.900 -1.464 -40.760 1.00 95.12 81 LEU A O 1
ATOM 659 N N . GLU A 1 82 ? 13.899 -2.020 -39.914 1.00 95.69 82 GLU A N 1
ATOM 660 C CA . GLU A 1 82 ? 13.987 -3.291 -40.639 1.00 95.69 82 GLU A CA 1
ATOM 661 C C . GLU A 1 82 ? 12.859 -4.258 -40.264 1.00 95.69 82 GLU A C 1
ATOM 663 O O . GLU A 1 82 ? 12.206 -4.789 -41.162 1.00 95.69 82 GLU A O 1
ATOM 668 N N . ARG A 1 83 ? 12.581 -4.442 -38.965 1.00 95.69 83 ARG A N 1
ATOM 669 C CA . ARG A 1 83 ? 11.471 -5.294 -38.506 1.00 95.69 83 ARG A CA 1
ATOM 670 C C . ARG A 1 83 ? 10.126 -4.809 -39.033 1.00 95.69 83 ARG A C 1
ATOM 672 O O . ARG A 1 83 ? 9.370 -5.606 -39.571 1.00 95.69 83 ARG A O 1
ATOM 679 N N . PHE A 1 84 ? 9.852 -3.506 -38.956 1.00 96.00 84 PHE A N 1
ATOM 680 C CA . PHE A 1 84 ? 8.632 -2.929 -39.524 1.00 96.00 84 PHE A CA 1
ATOM 681 C C . PHE A 1 84 ? 8.498 -3.224 -41.028 1.00 96.00 84 PHE A C 1
ATOM 683 O O . PHE A 1 84 ? 7.429 -3.626 -41.489 1.00 96.00 84 PHE A O 1
ATOM 690 N N . LEU A 1 85 ? 9.575 -3.045 -41.800 1.00 94.38 85 LEU A N 1
ATOM 691 C CA . LEU A 1 85 ? 9.564 -3.316 -43.239 1.00 94.38 85 LEU A CA 1
ATOM 692 C C . LEU A 1 85 ? 9.356 -4.808 -43.547 1.00 94.38 85 LEU A C 1
ATOM 694 O O . LEU A 1 85 ? 8.638 -5.127 -44.500 1.00 94.38 85 LEU A O 1
ATOM 698 N N . ALA A 1 86 ? 9.950 -5.697 -42.745 1.00 94.69 86 ALA A N 1
ATOM 699 C CA . ALA A 1 86 ? 9.796 -7.146 -42.858 1.00 94.69 86 ALA A CA 1
ATOM 700 C C . ALA A 1 86 ? 8.370 -7.615 -42.517 1.00 94.69 86 ALA A C 1
ATOM 702 O O . ALA A 1 86 ? 7.830 -8.462 -43.220 1.00 94.69 86 ALA A O 1
ATOM 703 N N . GLU A 1 87 ? 7.731 -7.002 -41.519 1.00 93.62 87 GLU A N 1
ATOM 704 C CA . GLU A 1 87 ? 6.390 -7.366 -41.034 1.00 93.62 87 GLU A CA 1
ATOM 705 C C . GLU A 1 87 ? 5.245 -6.853 -41.936 1.00 93.62 87 GLU A C 1
ATOM 707 O O . GLU A 1 87 ? 4.069 -6.980 -41.610 1.00 93.62 87 GLU A O 1
ATOM 712 N N . GLY A 1 88 ? 5.568 -6.248 -43.083 1.00 91.25 88 GLY A N 1
ATOM 713 C CA . GLY A 1 88 ? 4.594 -5.777 -44.076 1.00 91.25 88 GLY A CA 1
ATOM 714 C C . GLY A 1 88 ? 4.711 -4.296 -44.430 1.00 91.25 88 GLY A C 1
ATOM 715 O O . GLY A 1 88 ? 4.082 -3.846 -45.386 1.00 91.25 88 GLY A O 1
ATOM 716 N N . GLY A 1 89 ? 5.561 -3.531 -43.736 1.00 91.38 89 GLY A N 1
ATOM 717 C CA . GLY A 1 89 ? 5.826 -2.126 -44.064 1.00 91.38 89 GLY A CA 1
ATOM 718 C C . GLY A 1 89 ? 6.414 -1.916 -45.465 1.00 91.38 89 GLY A C 1
ATOM 719 O O . GLY A 1 89 ? 6.223 -0.858 -46.060 1.00 91.38 89 GLY A O 1
ATOM 720 N N . SER A 1 90 ? 7.071 -2.935 -46.031 1.00 92.00 90 SER A N 1
ATOM 721 C CA . SER A 1 90 ? 7.559 -2.939 -47.419 1.00 92.00 90 SER A CA 1
ATOM 722 C C . SER A 1 90 ? 6.447 -2.834 -48.473 1.00 92.00 90 SER A C 1
ATOM 724 O O . SER A 1 90 ? 6.719 -2.403 -49.592 1.00 92.00 90 SER A O 1
ATOM 726 N N . GLY A 1 91 ? 5.196 -3.151 -48.115 1.00 91.19 91 GLY A N 1
ATOM 727 C CA . GLY A 1 91 ? 4.027 -2.961 -48.976 1.00 91.19 91 GLY A CA 1
ATOM 728 C C . GLY A 1 91 ? 3.639 -1.494 -49.199 1.00 91.19 91 GLY A C 1
ATOM 729 O O . GLY A 1 91 ? 2.820 -1.219 -50.070 1.00 91.19 91 GLY A O 1
ATOM 730 N N . ILE A 1 92 ? 4.226 -0.553 -48.448 1.00 93.19 92 ILE A N 1
ATOM 731 C CA . ILE A 1 92 ? 4.014 0.892 -48.600 1.00 93.19 92 ILE A CA 1
ATOM 732 C C . ILE A 1 92 ? 5.235 1.486 -49.322 1.00 93.19 92 ILE A C 1
ATOM 734 O O . ILE A 1 92 ? 6.273 1.690 -48.682 1.00 93.19 92 ILE A O 1
ATOM 738 N N . PRO A 1 93 ? 5.152 1.806 -50.634 1.00 91.81 93 PRO A N 1
ATOM 739 C CA . PRO A 1 93 ? 6.323 2.178 -51.436 1.00 91.81 93 PRO A CA 1
ATOM 740 C C . PRO A 1 93 ? 7.122 3.356 -50.867 1.00 91.81 93 PRO A C 1
ATOM 742 O O . PRO A 1 93 ? 8.352 3.342 -50.887 1.00 91.81 93 PRO A O 1
ATOM 745 N N . ALA A 1 94 ? 6.437 4.358 -50.310 1.00 89.00 94 ALA A N 1
ATOM 746 C CA . ALA A 1 94 ? 7.076 5.539 -49.734 1.00 89.00 94 ALA A CA 1
ATOM 747 C C . ALA A 1 94 ? 7.910 5.229 -48.474 1.00 89.00 94 ALA A C 1
ATOM 749 O O . ALA A 1 94 ? 8.954 5.848 -48.264 1.00 89.00 94 ALA A O 1
ATOM 750 N N . LEU A 1 95 ? 7.483 4.261 -47.654 1.00 90.94 95 LEU A N 1
ATOM 751 C CA . LEU A 1 95 ? 8.226 3.819 -46.470 1.00 90.94 95 LEU A CA 1
ATOM 752 C C . LEU A 1 95 ? 9.321 2.813 -46.847 1.00 90.94 95 LEU A C 1
ATOM 754 O O . LEU A 1 95 ? 10.426 2.883 -46.310 1.00 90.94 95 LEU A O 1
ATOM 758 N N . ALA A 1 96 ? 9.055 1.937 -47.820 1.00 91.94 96 ALA A N 1
ATOM 759 C CA . ALA A 1 96 ? 10.036 0.996 -48.357 1.00 91.94 96 ALA A CA 1
ATOM 760 C C . ALA A 1 96 ? 11.253 1.709 -48.972 1.00 91.94 96 ALA A C 1
ATOM 762 O O . ALA A 1 96 ? 12.389 1.292 -48.747 1.00 91.94 96 ALA A O 1
ATOM 763 N N . ALA A 1 97 ? 11.032 2.834 -49.663 1.00 91.12 97 ALA A N 1
ATOM 764 C CA . ALA A 1 97 ? 12.087 3.649 -50.269 1.00 91.12 97 ALA A CA 1
ATOM 765 C C . ALA A 1 97 ? 13.106 4.212 -49.256 1.00 91.12 97 ALA A C 1
ATOM 767 O O . ALA A 1 97 ? 14.190 4.646 -49.649 1.00 91.12 97 ALA A O 1
ATOM 768 N N . GLN A 1 98 ? 12.815 4.195 -47.946 1.00 90.75 98 GLN A N 1
ATOM 769 C CA . GLN A 1 98 ? 13.804 4.586 -46.933 1.00 90.75 98 GLN A CA 1
ATOM 770 C C . GLN A 1 98 ? 15.003 3.628 -46.879 1.00 90.75 98 GLN A C 1
ATOM 772 O O . GLN A 1 98 ? 16.095 4.053 -46.495 1.00 90.75 98 GLN A O 1
ATOM 777 N N . ARG A 1 99 ? 14.832 2.372 -47.319 1.00 91.12 99 ARG A N 1
ATOM 778 C CA . ARG A 1 99 ? 15.915 1.383 -47.420 1.00 91.12 99 ARG A CA 1
ATOM 779 C C . ARG A 1 99 ? 17.021 1.835 -48.375 1.00 91.12 99 ARG A C 1
ATOM 781 O O . ARG A 1 99 ? 18.196 1.644 -48.082 1.00 91.12 99 ARG A O 1
ATOM 788 N N . ASP A 1 100 ? 16.663 2.551 -49.441 1.00 90.62 100 ASP A N 1
ATOM 789 C CA . ASP A 1 100 ? 17.611 3.063 -50.441 1.00 90.62 100 ASP A CA 1
ATOM 790 C C . ASP A 1 100 ? 18.583 4.115 -49.876 1.00 90.62 100 ASP A C 1
ATOM 792 O O . ASP A 1 100 ? 19.570 4.469 -50.524 1.00 90.62 100 ASP A O 1
ATOM 796 N N . GLN A 1 101 ? 18.290 4.661 -48.691 1.00 92.00 101 GLN A N 1
ATOM 797 C CA . GLN A 1 101 ? 19.118 5.652 -47.999 1.00 92.00 101 GLN A CA 1
ATOM 798 C C . GLN A 1 101 ? 19.932 5.054 -46.841 1.00 92.00 101 GLN A C 1
ATOM 800 O O . GLN A 1 101 ? 20.566 5.804 -46.093 1.00 92.00 101 GLN A O 1
ATOM 805 N N . TRP A 1 102 ? 19.927 3.730 -46.668 1.00 94.81 102 TRP A N 1
ATOM 806 C CA . TRP A 1 102 ? 20.736 3.059 -45.656 1.00 94.81 102 TRP A CA 1
ATOM 807 C C . TRP A 1 102 ? 22.225 3.122 -45.990 1.00 94.81 102 TRP A C 1
ATOM 809 O O . TRP A 1 102 ? 22.642 2.816 -47.108 1.00 94.81 102 TRP A O 1
ATOM 819 N N . ILE A 1 103 ? 23.039 3.509 -45.009 1.00 94.94 103 ILE A N 1
ATOM 820 C CA . ILE A 1 103 ? 24.497 3.536 -45.161 1.00 94.94 103 ILE A CA 1
ATOM 821 C C . ILE A 1 103 ? 25.101 2.131 -45.108 1.00 94.94 103 ILE A C 1
ATOM 823 O O . ILE A 1 103 ? 24.562 1.245 -44.444 1.00 94.94 103 ILE A O 1
ATOM 827 N N . SER A 1 104 ? 26.243 1.929 -45.766 1.00 93.50 104 SER A N 1
ATOM 828 C CA . SER A 1 104 ? 26.997 0.667 -45.705 1.00 93.50 104 SER A CA 1
ATOM 829 C C . SER A 1 104 ? 27.320 0.275 -44.265 1.00 93.50 104 SER A C 1
ATOM 831 O O . SER A 1 104 ? 27.538 1.153 -43.429 1.00 93.50 104 SER A O 1
ATOM 833 N N . GLY A 1 105 ? 27.324 -1.026 -43.965 1.00 93.00 105 GLY A N 1
ATOM 834 C CA . GLY A 1 105 ? 27.635 -1.536 -42.628 1.00 93.00 105 GLY A CA 1
ATOM 835 C C . GLY A 1 105 ? 29.090 -1.271 -42.206 1.00 93.00 105 GLY A C 1
ATOM 836 O O . GLY A 1 105 ? 29.908 -0.890 -43.043 1.00 93.00 105 GLY A O 1
ATOM 837 N N . PRO A 1 106 ? 29.441 -1.488 -40.923 1.00 91.50 106 PRO A N 1
ATOM 838 C CA . PRO A 1 106 ? 30.808 -1.300 -40.428 1.00 91.50 106 PRO A CA 1
ATOM 839 C C . PRO A 1 106 ? 31.858 -2.145 -41.161 1.00 91.50 106 PRO A C 1
ATOM 841 O O . PRO A 1 106 ? 32.994 -1.700 -41.317 1.00 91.50 106 PRO A O 1
ATOM 844 N N . ASP A 1 107 ? 31.473 -3.344 -41.603 1.00 89.31 107 ASP A N 1
ATOM 845 C CA . ASP A 1 107 ? 32.374 -4.305 -42.248 1.00 89.31 107 ASP A CA 1
ATOM 846 C C . ASP A 1 107 ? 32.638 -3.937 -43.723 1.00 89.31 107 ASP A C 1
ATOM 848 O O . ASP A 1 107 ? 33.745 -4.132 -44.221 1.00 89.31 107 ASP A O 1
ATOM 852 N N . ASP A 1 108 ? 31.665 -3.294 -44.377 1.00 87.75 108 ASP A N 1
ATOM 853 C CA . ASP A 1 108 ? 31.763 -2.761 -45.745 1.00 87.75 108 ASP A CA 1
ATOM 854 C C . ASP A 1 108 ? 32.144 -1.268 -45.772 1.00 87.75 108 ASP A C 1
ATOM 856 O O . ASP A 1 108 ? 32.018 -0.583 -46.795 1.00 87.75 108 ASP A O 1
ATOM 860 N N . TRP A 1 109 ? 32.569 -0.716 -44.632 1.00 90.44 109 TRP A N 1
ATOM 861 C CA . TRP A 1 109 ? 32.870 0.705 -44.523 1.00 90.44 109 TRP A CA 1
ATOM 862 C C . TRP A 1 109 ? 34.174 1.057 -45.270 1.00 90.44 109 TRP A C 1
ATOM 864 O O . TRP A 1 109 ? 35.146 0.304 -45.209 1.00 90.44 109 TRP A O 1
ATOM 874 N N . PRO A 1 110 ? 34.280 2.234 -45.924 1.00 84.69 110 PRO A N 1
ATOM 875 C CA . PRO A 1 110 ? 35.453 2.626 -46.716 1.00 84.69 110 PRO A CA 1
ATOM 876 C C . PRO A 1 110 ? 36.784 2.696 -45.952 1.00 84.69 110 PRO A C 1
ATOM 878 O O . PRO A 1 110 ? 37.841 2.808 -46.576 1.00 84.69 110 PRO A O 1
ATOM 881 N N . ALA A 1 111 ? 36.740 2.692 -44.619 1.00 84.62 111 ALA A N 1
ATOM 882 C CA . ALA A 1 111 ? 37.895 2.650 -43.732 1.00 84.62 111 ALA A CA 1
ATOM 883 C C . ALA A 1 111 ? 37.603 1.723 -42.535 1.00 84.62 111 ALA A C 1
ATOM 885 O O . ALA A 1 111 ? 36.445 1.620 -42.134 1.00 84.62 111 ALA A O 1
ATOM 886 N N . PRO A 1 112 ? 38.619 1.094 -41.911 1.00 86.25 112 PRO A N 1
ATOM 887 C CA . PRO A 1 112 ? 38.392 0.185 -40.787 1.00 86.25 112 PRO A CA 1
ATOM 888 C C . PRO A 1 112 ? 37.679 0.857 -39.602 1.00 86.25 112 PRO A C 1
ATOM 890 O O . PRO A 1 112 ? 38.204 1.804 -39.005 1.00 86.25 112 PRO A O 1
ATOM 893 N N . VAL A 1 113 ? 36.510 0.334 -39.223 1.00 89.38 113 VAL A N 1
ATOM 894 C CA . VAL A 1 113 ? 35.735 0.788 -38.057 1.00 89.38 113 VAL A CA 1
ATOM 895 C C . VAL A 1 113 ? 36.203 0.026 -36.816 1.00 89.38 113 VAL A C 1
ATOM 897 O O . VAL A 1 113 ? 35.775 -1.095 -36.561 1.00 89.38 113 VAL A O 1
ATOM 900 N N . ARG A 1 114 ? 37.117 0.628 -36.045 1.00 86.62 114 ARG A N 1
ATOM 901 C CA . ARG A 1 114 ? 37.661 0.022 -34.811 1.00 86.62 114 ARG A CA 1
ATOM 902 C C . ARG A 1 114 ? 36.780 0.243 -33.582 1.00 86.62 114 ARG A C 1
ATOM 904 O O . ARG A 1 114 ? 36.722 -0.621 -32.719 1.00 86.62 114 ARG A O 1
ATOM 911 N N . ASP A 1 115 ? 36.107 1.388 -33.522 1.00 89.31 115 ASP A N 1
ATOM 912 C CA . ASP A 1 115 ? 35.186 1.753 -32.448 1.00 89.31 115 ASP A CA 1
ATOM 913 C C . ASP A 1 115 ? 33.826 2.100 -33.061 1.00 89.31 115 ASP A C 1
ATOM 915 O O . ASP A 1 115 ? 33.637 3.163 -33.661 1.00 89.31 115 ASP A O 1
ATOM 919 N N . ARG A 1 116 ? 32.884 1.160 -32.943 1.00 91.00 116 ARG A N 1
ATOM 920 C CA . ARG A 1 116 ? 31.532 1.303 -33.494 1.00 91.00 116 ARG A CA 1
ATOM 921 C C . ARG A 1 116 ? 30.725 2.376 -32.758 1.00 91.00 116 ARG A C 1
ATOM 923 O O . ARG A 1 116 ? 29.920 3.054 -33.396 1.00 91.00 116 ARG A O 1
ATOM 930 N N . ALA A 1 117 ? 30.943 2.563 -31.455 1.00 91.50 117 ALA A N 1
ATOM 931 C CA . ALA A 1 117 ? 30.208 3.542 -30.660 1.00 91.50 117 ALA A CA 1
ATOM 932 C C . ALA A 1 117 ? 30.626 4.970 -31.037 1.00 91.50 117 ALA A C 1
ATOM 934 O O . ALA A 1 117 ? 29.769 5.789 -31.373 1.00 91.50 117 ALA A O 1
ATOM 935 N N . ALA A 1 118 ? 31.936 5.233 -31.109 1.00 91.12 118 ALA A N 1
ATOM 936 C CA . ALA A 1 118 ? 32.458 6.534 -31.528 1.00 91.12 118 ALA A CA 1
ATOM 937 C C . ALA A 1 118 ? 32.038 6.896 -32.962 1.00 91.12 118 ALA A C 1
ATOM 939 O O . ALA A 1 118 ? 31.672 8.040 -33.240 1.00 91.12 118 ALA A O 1
ATOM 940 N N . TYR A 1 119 ? 32.048 5.925 -33.885 1.00 93.75 119 TYR A N 1
ATOM 941 C CA . TYR A 1 119 ? 31.555 6.147 -35.247 1.00 93.75 119 TYR A CA 1
ATOM 942 C C . TYR A 1 119 ? 30.059 6.448 -35.282 1.00 93.75 119 TYR A C 1
ATOM 944 O O . TYR A 1 119 ? 29.640 7.325 -36.033 1.00 93.75 119 TYR A O 1
ATOM 952 N N . THR A 1 120 ? 29.258 5.757 -34.472 1.00 94.31 120 THR A N 1
ATOM 953 C CA . THR A 1 120 ? 27.813 6.006 -34.400 1.00 94.31 120 THR A CA 1
ATOM 954 C C . THR A 1 120 ? 27.535 7.436 -33.933 1.00 94.31 120 THR A C 1
ATOM 956 O O . THR A 1 120 ? 26.774 8.145 -34.588 1.00 94.31 120 THR A O 1
ATOM 959 N N . GLU A 1 121 ? 28.210 7.903 -32.878 1.00 93.19 121 GLU A N 1
ATOM 960 C CA . GLU A 1 121 ? 28.074 9.278 -32.370 1.00 93.19 121 GLU A CA 1
ATOM 961 C C . GLU A 1 121 ? 28.500 10.327 -33.417 1.00 93.19 121 GLU A C 1
ATOM 963 O O . GLU A 1 121 ? 27.812 11.327 -33.654 1.00 93.19 121 GLU A O 1
ATOM 968 N N . PHE A 1 122 ? 29.620 10.077 -34.101 1.00 94.50 122 PHE A N 1
ATOM 969 C CA . PHE A 1 122 ? 30.102 10.930 -35.184 1.00 94.50 122 PHE A CA 1
ATOM 970 C C . PHE A 1 122 ? 29.102 11.003 -36.344 1.00 94.50 122 PHE A C 1
ATOM 972 O O . PHE A 1 122 ? 28.751 12.095 -36.791 1.00 94.50 122 PHE A O 1
ATOM 979 N N . LEU A 1 123 ? 28.610 9.857 -36.819 1.00 94.25 123 LEU A N 1
ATOM 980 C CA . LEU A 1 123 ? 27.666 9.772 -37.934 1.00 94.25 123 LEU A CA 1
ATOM 981 C C . LEU A 1 123 ? 26.320 10.427 -37.592 1.00 94.25 123 LEU A C 1
ATOM 983 O O . LEU A 1 123 ? 25.758 11.134 -38.430 1.00 94.25 123 LEU A O 1
ATOM 987 N N . GLN A 1 124 ? 25.844 10.290 -36.353 1.00 93.25 124 GLN A N 1
ATOM 988 C CA . GLN A 1 124 ? 24.684 11.038 -35.859 1.00 93.25 124 GLN A CA 1
ATOM 989 C C . GLN A 1 124 ? 24.928 12.553 -35.913 1.00 93.25 124 GLN A C 1
ATOM 991 O O . GLN A 1 124 ? 24.073 13.293 -36.397 1.00 93.25 124 GLN A O 1
ATOM 996 N N . SER A 1 125 ? 26.120 13.021 -35.524 1.00 92.12 125 SER A N 1
ATOM 997 C CA . SER A 1 125 ? 26.494 14.442 -35.632 1.00 92.12 125 SER A CA 1
ATOM 998 C C . SER A 1 125 ? 26.570 14.953 -37.077 1.00 92.12 125 SER A C 1
ATOM 1000 O O . SER A 1 125 ? 26.362 16.144 -37.316 1.00 92.12 125 SER A O 1
ATOM 1002 N N . LEU A 1 126 ? 26.815 14.074 -38.057 1.00 93.19 126 LEU A N 1
ATOM 1003 C CA . LEU A 1 126 ? 26.719 14.403 -39.488 1.00 93.19 126 LEU A CA 1
ATOM 1004 C C . LEU A 1 126 ? 25.269 14.458 -40.010 1.00 93.19 126 LEU A C 1
ATOM 1006 O O . LEU A 1 126 ? 25.049 14.819 -41.168 1.00 93.19 126 LEU A O 1
ATOM 1010 N N . GLY A 1 127 ? 24.281 14.094 -39.188 1.00 90.38 127 GLY A N 1
ATOM 1011 C CA . GLY A 1 127 ? 22.864 14.074 -39.548 1.00 90.38 127 GLY A CA 1
ATOM 1012 C C . GLY A 1 127 ? 22.349 12.726 -40.062 1.00 90.38 127 GLY A C 1
ATOM 1013 O O . GLY A 1 127 ? 21.285 12.697 -40.689 1.00 90.38 127 GLY A O 1
ATOM 1014 N N . VAL A 1 128 ? 23.072 11.621 -39.828 1.00 93.69 128 VAL A N 1
ATOM 1015 C CA . VAL A 1 128 ? 22.565 10.267 -40.110 1.00 93.69 128 VAL A CA 1
ATOM 1016 C C . VAL A 1 128 ? 21.467 9.922 -39.106 1.00 93.69 128 VAL A C 1
ATOM 1018 O O . VAL A 1 128 ? 21.659 10.030 -37.897 1.00 93.69 128 VAL A O 1
ATOM 1021 N N . CYS A 1 129 ? 20.304 9.518 -39.615 1.00 93.00 129 CYS A N 1
ATOM 1022 C CA . CYS A 1 129 ? 19.133 9.223 -38.792 1.00 93.00 129 CYS A CA 1
ATOM 1023 C C . CYS A 1 129 ? 19.169 7.772 -38.290 1.00 93.00 129 CYS A C 1
ATOM 1025 O O . CYS A 1 129 ? 19.480 6.856 -39.054 1.00 93.00 129 CYS A O 1
ATOM 1027 N N . ASP A 1 130 ? 18.830 7.556 -37.018 1.00 93.81 130 ASP A N 1
ATOM 1028 C CA . ASP A 1 130 ? 18.621 6.221 -36.457 1.00 93.81 130 ASP A CA 1
ATOM 1029 C C . ASP A 1 130 ? 17.130 5.868 -36.455 1.00 93.81 130 ASP A C 1
ATOM 1031 O O . ASP A 1 130 ? 16.387 6.288 -35.569 1.00 93.81 130 ASP A O 1
ATOM 1035 N N . GLY A 1 131 ? 16.697 5.087 -37.446 1.00 93.81 131 GLY A N 1
ATOM 1036 C CA . GLY A 1 131 ? 15.304 4.684 -37.630 1.00 93.81 131 GLY A CA 1
ATOM 1037 C C . GLY A 1 131 ? 14.573 5.511 -38.684 1.00 93.81 131 GLY A C 1
ATOM 1038 O O . GLY A 1 131 ? 15.113 5.791 -39.756 1.00 93.81 131 GLY A O 1
ATOM 1039 N N . LEU A 1 132 ? 13.310 5.840 -38.405 1.00 92.12 132 LEU A N 1
ATOM 1040 C CA . LEU A 1 132 ? 12.424 6.477 -39.372 1.00 92.12 132 LEU A CA 1
ATOM 1041 C C . LEU A 1 132 ? 12.814 7.934 -39.608 1.00 92.12 132 LEU A C 1
ATOM 1043 O O . LEU A 1 132 ? 12.845 8.744 -38.678 1.00 92.12 132 LEU A O 1
ATOM 1047 N N . ARG A 1 133 ? 13.044 8.276 -40.875 1.00 91.06 133 ARG A N 1
ATOM 1048 C CA . ARG A 1 133 ? 13.366 9.639 -41.294 1.00 91.06 133 ARG A CA 1
ATOM 1049 C C . ARG A 1 133 ? 12.103 10.351 -41.792 1.00 91.06 133 ARG A C 1
ATOM 1051 O O . ARG A 1 133 ? 11.530 9.910 -42.790 1.00 91.06 133 ARG A O 1
ATOM 1058 N N . PRO A 1 134 ? 11.676 11.456 -41.156 1.00 92.25 134 PRO A N 1
ATOM 1059 C CA . PRO A 1 134 ? 10.644 12.322 -41.707 1.00 92.25 134 PRO A CA 1
ATOM 1060 C C . PRO A 1 134 ? 11.107 12.925 -43.036 1.00 92.25 134 PRO A C 1
ATOM 1062 O O . PRO A 1 134 ? 12.251 13.368 -43.167 1.00 92.25 134 PRO A O 1
ATOM 1065 N N . GLY A 1 135 ? 10.217 12.931 -44.024 1.00 89.62 135 GLY A N 1
ATOM 1066 C CA . GLY A 1 135 ? 10.377 13.717 -45.239 1.00 89.62 135 GLY A CA 1
ATOM 1067 C C . GLY A 1 135 ? 9.933 15.163 -45.021 1.00 89.62 135 GLY A C 1
ATOM 1068 O O . GLY A 1 135 ? 9.550 15.565 -43.920 1.00 89.62 135 GLY A O 1
ATOM 1069 N N . ALA A 1 136 ? 9.949 15.940 -46.097 1.00 90.69 136 ALA A N 1
ATOM 1070 C CA . ALA A 1 136 ? 9.453 17.305 -46.108 1.00 90.69 136 ALA A CA 1
ATOM 1071 C C . ALA A 1 136 ? 8.524 17.538 -47.301 1.00 90.69 136 ALA A C 1
ATOM 1073 O O . ALA A 1 136 ? 8.715 16.960 -48.372 1.00 90.69 136 ALA A O 1
ATOM 1074 N N . VAL A 1 137 ? 7.533 18.405 -47.117 1.00 91.94 137 VAL A N 1
ATOM 1075 C CA . VAL A 1 137 ? 6.623 18.863 -48.175 1.00 91.94 137 VAL A CA 1
ATOM 1076 C C . VAL A 1 137 ? 6.821 20.352 -48.433 1.00 91.94 137 VAL A C 1
ATOM 1078 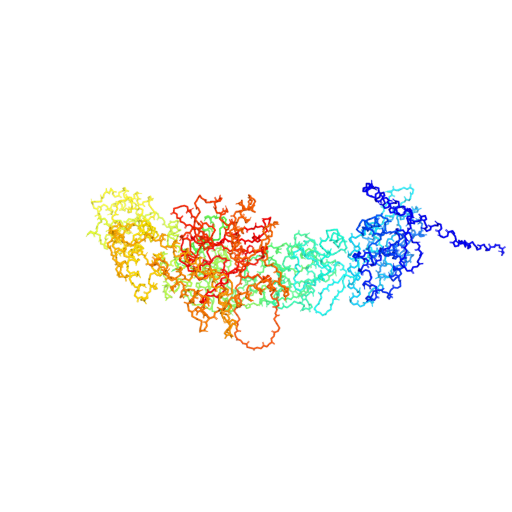O O . VAL A 1 137 ? 7.379 21.072 -47.612 1.00 91.94 137 VAL A O 1
ATOM 1081 N N . GLY A 1 138 ? 6.399 20.832 -49.602 1.00 86.56 138 GLY A N 1
ATOM 1082 C CA . GLY A 1 138 ? 6.429 22.266 -49.902 1.00 86.56 138 GLY A CA 1
ATOM 1083 C C . GLY A 1 138 ? 7.810 22.858 -50.211 1.00 86.56 138 GLY A C 1
ATOM 1084 O O . GLY A 1 138 ? 7.921 24.077 -50.284 1.00 86.56 138 GLY A O 1
ATOM 1085 N N . GLU A 1 139 ? 8.845 22.046 -50.468 1.00 84.44 139 GLU A N 1
ATOM 1086 C CA . GLU A 1 139 ? 10.205 22.535 -50.792 1.00 84.44 139 GLU A CA 1
ATOM 1087 C C . GLU A 1 139 ? 10.242 23.528 -51.972 1.00 84.44 139 GLU A C 1
ATOM 1089 O O . GLU A 1 139 ? 11.124 24.379 -52.050 1.00 84.44 139 GLU A O 1
ATOM 1094 N N . ARG A 1 140 ? 9.277 23.430 -52.897 1.00 82.88 140 ARG A N 1
ATOM 1095 C CA . ARG A 1 140 ? 9.160 24.285 -54.093 1.00 82.88 140 ARG A CA 1
ATOM 1096 C C . ARG A 1 140 ? 8.114 25.396 -53.966 1.00 82.88 140 ARG A C 1
ATOM 1098 O O . ARG A 1 140 ? 7.838 26.075 -54.951 1.00 82.88 140 ARG A O 1
ATOM 1105 N N . LEU A 1 141 ? 7.488 25.559 -52.799 1.00 85.00 141 LEU A N 1
ATOM 1106 C CA . LEU A 1 141 ? 6.366 26.484 -52.633 1.00 85.00 141 LEU A CA 1
ATOM 1107 C C . LEU A 1 141 ? 6.795 27.954 -52.788 1.00 85.00 141 LEU A C 1
ATOM 1109 O O . LEU A 1 141 ? 6.056 28.731 -53.402 1.00 85.00 141 LEU A O 1
ATOM 1113 N N . GLY A 1 142 ? 7.991 28.294 -52.287 1.00 85.62 142 GLY A N 1
ATOM 1114 C CA . GLY A 1 142 ? 8.540 29.655 -52.264 1.00 85.62 142 GLY A CA 1
ATOM 1115 C C . GLY A 1 142 ? 7.730 30.623 -51.393 1.00 85.62 142 GLY A C 1
ATOM 1116 O O . GLY A 1 142 ? 6.781 30.223 -50.717 1.00 85.62 142 GLY A O 1
ATOM 1117 N N . ALA A 1 143 ? 8.093 31.907 -51.424 1.00 90.62 143 ALA A N 1
ATOM 1118 C CA . ALA A 1 143 ? 7.325 32.955 -50.760 1.00 90.62 143 ALA A CA 1
ATOM 1119 C C . ALA A 1 143 ? 6.008 33.242 -51.513 1.00 90.62 143 ALA A C 1
ATOM 1121 O O . ALA A 1 143 ? 6.005 33.380 -52.739 1.00 90.62 143 ALA A O 1
ATOM 1122 N N . ARG A 1 144 ? 4.888 33.342 -50.788 1.00 91.38 144 ARG A N 1
ATOM 1123 C CA . ARG A 1 144 ? 3.527 33.551 -51.332 1.00 91.38 144 ARG A CA 1
ATOM 1124 C C . ARG A 1 144 ? 2.805 34.671 -50.609 1.00 91.38 144 ARG A C 1
ATOM 1126 O O . ARG A 1 144 ? 3.139 34.968 -49.466 1.00 91.38 144 ARG A O 1
ATOM 1133 N N . GLN A 1 145 ? 1.808 35.290 -51.239 1.00 91.75 145 GLN A N 1
ATOM 1134 C CA . GLN A 1 145 ? 1.032 36.309 -50.534 1.00 91.75 145 GLN A CA 1
ATOM 1135 C C . GLN A 1 145 ? 0.172 35.664 -49.438 1.00 91.75 145 GLN A C 1
ATOM 1137 O O . GLN A 1 145 ? -0.403 34.599 -49.647 1.00 91.75 145 GLN A O 1
ATOM 1142 N N . GLY A 1 146 ? 0.043 36.302 -48.273 1.00 88.88 146 GLY A N 1
ATOM 1143 C CA . GLY A 1 146 ? -0.682 35.728 -47.128 1.00 88.88 146 GLY A CA 1
ATOM 1144 C C . GLY A 1 146 ? -2.123 35.280 -47.437 1.00 88.88 146 GLY A C 1
ATOM 1145 O O . GLY A 1 146 ? -2.577 34.270 -46.911 1.00 88.88 146 GLY A O 1
ATOM 1146 N N . HIS A 1 147 ? -2.840 35.974 -48.325 1.00 90.12 147 HIS A N 1
ATOM 1147 C CA . HIS A 1 147 ? -4.199 35.611 -48.748 1.00 90.12 147 HIS A CA 1
ATOM 1148 C C . HIS A 1 147 ? -4.262 34.370 -49.664 1.00 90.12 147 HIS A C 1
ATOM 1150 O O . HIS A 1 147 ? -5.324 33.752 -49.786 1.00 90.12 147 HIS A O 1
ATOM 1156 N N . GLU A 1 148 ? -3.140 34.000 -50.293 1.00 88.75 148 GLU A N 1
ATOM 1157 C CA . GLU A 1 148 ? -2.990 32.798 -51.127 1.00 88.75 148 GLU A CA 1
ATOM 1158 C C . GLU A 1 148 ? -2.725 31.546 -50.273 1.00 88.75 148 GLU A C 1
ATOM 1160 O O . GLU A 1 148 ? -3.010 30.430 -50.705 1.00 88.75 148 GLU A O 1
ATOM 1165 N N . LEU A 1 149 ? -2.231 31.714 -49.038 1.00 89.19 149 LEU A N 1
ATOM 1166 C CA . LEU A 1 149 ? -1.903 30.636 -48.096 1.00 89.19 149 LEU A CA 1
ATOM 1167 C C . LEU A 1 149 ? -3.151 30.065 -47.395 1.00 89.19 149 LEU A C 1
ATOM 1169 O O . LEU A 1 149 ? -3.272 30.064 -46.170 1.00 89.19 149 LEU A O 1
ATOM 1173 N N . ARG A 1 150 ? -4.106 29.561 -48.180 1.00 90.50 150 ARG A N 1
ATOM 1174 C CA . ARG A 1 150 ? -5.286 28.856 -47.658 1.00 90.50 150 ARG A CA 1
ATOM 1175 C C . ARG A 1 150 ? -4.899 27.444 -47.222 1.00 90.50 150 ARG A C 1
ATOM 1177 O O . ARG A 1 150 ? -4.362 26.692 -48.030 1.00 90.50 150 ARG A O 1
ATOM 1184 N N . LEU A 1 151 ? -5.238 27.057 -45.989 1.00 92.19 151 LEU A N 1
ATOM 1185 C CA . LEU A 1 151 ? -4.834 25.767 -45.403 1.00 92.19 151 LEU A CA 1
ATOM 1186 C C . LEU A 1 151 ? -5.213 24.555 -46.268 1.00 92.19 151 LEU A C 1
ATOM 1188 O O . LEU A 1 151 ? -4.367 23.709 -46.528 1.00 92.19 151 LEU A O 1
ATOM 1192 N N . THR A 1 152 ? -6.440 24.503 -46.791 1.00 89.81 152 THR A N 1
ATOM 1193 C CA . THR A 1 152 ? -6.885 23.396 -47.657 1.00 89.81 152 THR A CA 1
ATOM 1194 C C . THR A 1 152 ? -6.145 23.363 -48.996 1.00 89.81 152 THR A C 1
ATOM 1196 O O . THR A 1 152 ? -5.807 22.291 -49.489 1.00 89.81 152 THR A O 1
ATOM 1199 N N . GLY A 1 153 ? -5.831 24.530 -49.567 1.00 89.81 153 GLY A N 1
ATOM 1200 C CA . GLY A 1 153 ? -5.023 24.635 -50.785 1.00 89.81 153 GLY A CA 1
ATOM 1201 C C . GLY A 1 153 ? -3.570 24.213 -50.561 1.00 89.81 153 GLY A C 1
ATOM 1202 O O . GLY A 1 153 ? -2.988 23.537 -51.406 1.00 89.81 153 GLY A O 1
ATOM 1203 N N . LEU A 1 154 ? -3.001 24.554 -49.401 1.00 92.31 154 LEU A N 1
ATOM 1204 C CA . LEU A 1 154 ? -1.669 24.105 -48.993 1.00 92.31 154 LEU A CA 1
ATOM 1205 C C . LEU A 1 154 ? -1.631 22.594 -48.763 1.00 92.31 154 LEU A C 1
ATOM 1207 O O . LEU A 1 154 ? -0.729 21.938 -49.269 1.00 92.31 154 LEU A O 1
ATOM 1211 N N . ALA A 1 155 ? -2.623 22.036 -48.068 1.00 92.38 155 ALA A N 1
ATOM 1212 C CA . ALA A 1 155 ? -2.723 20.600 -47.823 1.00 92.38 155 ALA A CA 1
ATOM 1213 C C . ALA A 1 155 ? -2.803 19.800 -49.134 1.00 92.38 155 ALA A C 1
ATOM 1215 O O . ALA A 1 155 ? -2.057 18.836 -49.316 1.00 92.38 155 ALA A O 1
ATOM 1216 N N . ALA A 1 156 ? -3.620 20.263 -50.088 1.00 89.31 156 ALA A N 1
ATOM 1217 C CA . ALA A 1 156 ? -3.686 19.687 -51.429 1.00 89.31 156 ALA A CA 1
ATOM 1218 C C . ALA A 1 156 ? -2.345 19.814 -52.176 1.00 89.31 156 ALA A C 1
ATOM 1220 O O . ALA A 1 156 ? -1.866 18.845 -52.760 1.00 89.31 156 ALA A O 1
ATOM 1221 N N . GLY A 1 157 ? -1.691 20.981 -52.109 1.00 87.38 157 GLY A N 1
ATOM 1222 C CA . GLY A 1 157 ? -0.367 21.205 -52.702 1.00 87.38 157 GLY A CA 1
ATOM 1223 C C . GLY A 1 157 ? 0.759 20.380 -52.063 1.00 87.38 157 GLY A C 1
ATOM 1224 O O . GLY A 1 157 ? 1.777 20.123 -52.705 1.00 87.38 157 GLY A O 1
ATOM 1225 N N . PHE A 1 158 ? 0.580 19.942 -50.817 1.00 90.62 158 PHE A N 1
ATOM 1226 C CA . PHE A 1 158 ? 1.471 19.017 -50.118 1.00 90.62 158 PHE A CA 1
ATOM 1227 C C . PHE A 1 158 ? 1.154 17.543 -50.402 1.00 90.62 158 PHE A C 1
ATOM 1229 O O . PHE A 1 158 ? 1.961 16.686 -50.050 1.00 90.62 158 PHE A O 1
ATOM 1236 N N . GLY A 1 159 ? 0.019 17.245 -51.042 1.00 88.25 159 GLY A N 1
ATOM 1237 C CA . GLY A 1 159 ? -0.429 15.878 -51.304 1.00 88.25 159 GLY A CA 1
ATOM 1238 C C . GLY A 1 159 ? -0.882 15.134 -50.045 1.00 88.25 159 GLY A C 1
ATOM 1239 O O . GLY A 1 159 ? -0.676 13.927 -49.950 1.00 88.25 159 GLY A O 1
ATOM 1240 N N . LEU A 1 160 ? -1.450 15.839 -49.058 1.00 91.12 160 LEU A N 1
ATOM 1241 C CA . LEU A 1 160 ? -1.983 15.205 -47.848 1.00 91.12 160 LEU A CA 1
ATOM 1242 C C . LEU A 1 160 ? -3.313 14.501 -48.158 1.00 91.12 160 LEU A C 1
ATOM 1244 O O . LEU A 1 160 ? -4.166 15.066 -48.837 1.00 91.12 160 LEU A O 1
ATOM 1248 N N . GLY A 1 161 ? -3.517 13.294 -47.623 1.00 88.12 161 GLY A N 1
ATOM 1249 C CA . GLY A 1 161 ? -4.820 12.620 -47.692 1.00 88.12 161 GLY A CA 1
ATOM 1250 C C . GLY A 1 161 ? -5.899 13.349 -46.880 1.00 88.12 161 GLY A C 1
ATOM 1251 O O . GLY A 1 161 ? -5.576 14.088 -45.947 1.00 88.12 161 GLY A O 1
ATOM 1252 N N . ASP A 1 162 ? -7.174 13.116 -47.197 1.00 90.31 162 ASP A N 1
ATOM 1253 C CA . ASP A 1 162 ? -8.320 13.872 -46.658 1.00 90.31 162 ASP A CA 1
ATOM 1254 C C . ASP A 1 162 ? -8.342 13.935 -45.124 1.00 90.31 162 ASP A C 1
ATOM 1256 O O . ASP A 1 162 ? -8.341 15.018 -44.540 1.00 90.31 162 ASP A O 1
ATOM 1260 N N . ALA A 1 163 ? -8.229 12.783 -44.453 1.00 90.38 163 ALA A N 1
ATOM 1261 C CA . ALA A 1 163 ? -8.231 12.725 -42.990 1.00 90.38 163 ALA A CA 1
ATOM 1262 C C . ALA A 1 163 ? -7.087 13.544 -42.358 1.00 90.38 163 ALA A C 1
ATOM 1264 O O . ALA A 1 163 ? -7.256 14.157 -41.303 1.00 90.38 163 ALA A O 1
ATOM 1265 N N . LEU A 1 164 ? -5.904 13.552 -42.987 1.00 93.50 164 LEU A N 1
ATOM 1266 C CA . LEU A 1 164 ? -4.760 14.323 -42.497 1.00 93.50 164 LEU A CA 1
ATOM 1267 C C . LEU A 1 164 ? -4.906 15.813 -42.815 1.00 93.50 164 LEU A C 1
ATOM 1269 O O . LEU A 1 164 ? -4.491 16.643 -42.009 1.00 93.50 164 LEU A O 1
ATOM 1273 N N . THR A 1 165 ? -5.519 16.151 -43.950 1.00 94.50 165 THR A N 1
ATOM 1274 C CA . THR A 1 165 ? -5.878 17.528 -44.302 1.00 94.50 165 THR A CA 1
ATOM 1275 C C . THR A 1 165 ? -6.791 18.132 -43.243 1.00 94.50 165 THR A C 1
ATOM 1277 O O . THR A 1 165 ? -6.496 19.221 -42.748 1.00 94.50 165 THR A O 1
ATOM 1280 N N . ASP A 1 166 ? -7.839 17.414 -42.839 1.00 94.06 166 ASP A N 1
ATOM 1281 C CA . ASP A 1 166 ? -8.775 17.879 -41.815 1.00 94.06 166 ASP A CA 1
ATOM 1282 C C . ASP A 1 166 ? -8.093 18.042 -40.455 1.00 94.06 166 ASP A C 1
ATOM 1284 O O . ASP A 1 166 ? -8.211 19.098 -39.827 1.00 94.06 166 ASP A O 1
ATOM 1288 N N . ALA A 1 167 ? -7.314 17.040 -40.029 1.00 93.62 167 ALA A N 1
ATOM 1289 C CA . ALA A 1 167 ? -6.582 17.085 -38.766 1.00 93.62 167 ALA A CA 1
ATOM 1290 C C . ALA A 1 167 ? -5.570 18.242 -38.721 1.00 93.62 167 ALA A C 1
ATOM 1292 O O . ALA A 1 167 ? -5.533 18.994 -37.749 1.00 93.62 167 ALA A O 1
ATOM 1293 N N . TRP A 1 168 ? -4.782 18.429 -39.784 1.00 95.75 168 TRP A N 1
ATOM 1294 C CA . TRP A 1 168 ? -3.800 19.510 -39.858 1.00 95.75 168 TRP A CA 1
ATOM 1295 C C . TRP A 1 168 ? -4.463 20.888 -39.927 1.00 95.75 168 TRP A C 1
ATOM 1297 O O . TRP A 1 168 ? -4.049 21.807 -39.224 1.00 95.75 168 TRP A O 1
ATOM 1307 N N . CYS A 1 169 ? -5.539 21.041 -40.705 1.00 95.31 169 CYS A N 1
ATOM 1308 C CA . CYS A 1 169 ? -6.282 22.298 -40.756 1.00 95.31 169 CYS A CA 1
ATOM 1309 C C . CYS A 1 169 ? -6.909 22.655 -39.402 1.00 95.31 169 CYS A C 1
ATOM 1311 O O . CYS A 1 169 ? -6.917 23.831 -39.038 1.00 95.31 169 CYS A O 1
ATOM 1313 N N . ALA A 1 170 ? -7.448 21.675 -38.672 1.00 94.00 170 ALA A N 1
ATOM 1314 C CA . ALA A 1 170 ? -8.003 21.884 -37.337 1.00 94.00 170 ALA A CA 1
ATOM 1315 C C . ALA A 1 170 ? -6.915 22.293 -36.332 1.00 94.00 170 ALA A C 1
ATOM 1317 O O . ALA A 1 170 ? -7.090 23.277 -35.618 1.00 94.00 170 ALA A O 1
ATOM 1318 N N . ASP A 1 171 ? -5.776 21.601 -36.346 1.00 94.25 171 ASP A N 1
ATOM 1319 C CA . ASP A 1 171 ? -4.639 21.888 -35.469 1.00 94.25 171 ASP A CA 1
ATOM 1320 C C . ASP A 1 171 ? -3.984 23.246 -35.756 1.00 94.25 171 ASP A C 1
ATOM 1322 O O . ASP A 1 171 ? -3.510 23.903 -34.841 1.00 94.25 171 ASP A O 1
ATOM 1326 N N . VAL A 1 172 ? -3.930 23.703 -37.010 1.00 95.19 172 VAL A N 1
ATOM 1327 C CA . VAL A 1 172 ? -3.453 25.067 -37.298 1.00 95.19 172 VAL A CA 1
ATOM 1328 C C . VAL A 1 172 ? -4.479 26.096 -36.812 1.00 95.19 172 VAL A C 1
ATOM 1330 O O . VAL A 1 172 ? -4.107 27.134 -36.270 1.00 95.19 172 VAL A O 1
ATOM 1333 N N . ARG A 1 173 ? -5.779 25.812 -36.965 1.00 94.62 173 ARG A N 1
ATOM 1334 C CA . ARG A 1 173 ? -6.858 26.729 -36.567 1.00 94.62 173 ARG A CA 1
ATOM 1335 C C . ARG A 1 173 ? -7.052 26.869 -35.059 1.00 94.62 173 ARG A C 1
ATOM 1337 O O . ARG A 1 173 ? -7.716 27.822 -34.659 1.00 94.62 173 ARG A O 1
ATOM 1344 N N . SER A 1 174 ? -6.502 25.969 -34.239 1.00 90.19 174 SER A N 1
ATOM 1345 C CA . SER A 1 174 ? -6.578 26.106 -32.779 1.00 90.19 174 SER A CA 1
ATOM 1346 C C . SER A 1 174 ? -5.908 27.390 -32.297 1.00 90.19 174 SER A C 1
ATOM 1348 O O . SER A 1 174 ? -6.436 28.046 -31.406 1.00 90.19 174 SER A O 1
ATOM 1350 N N . ASP A 1 175 ? -4.796 27.771 -32.935 1.00 86.69 175 ASP A N 1
ATOM 1351 C CA . ASP A 1 175 ? -3.946 28.886 -32.501 1.00 86.69 175 ASP A CA 1
ATOM 1352 C C . ASP A 1 175 ? -3.749 29.966 -33.579 1.00 86.69 175 ASP A C 1
ATOM 1354 O O . ASP A 1 175 ? -3.151 31.013 -33.323 1.00 86.69 175 ASP A O 1
ATOM 1358 N N . TRP A 1 176 ? -4.272 29.754 -34.792 1.00 92.50 176 TRP A N 1
ATOM 1359 C CA . TRP A 1 176 ? -4.171 30.702 -35.900 1.00 92.50 176 TRP A CA 1
ATOM 1360 C C . TRP A 1 176 ? -5.505 30.918 -36.618 1.00 92.50 176 TRP A C 1
ATOM 1362 O O . TRP A 1 176 ? -6.210 29.981 -36.977 1.00 92.50 176 TRP A O 1
ATOM 1372 N N . THR A 1 177 ? -5.831 32.179 -36.908 1.00 85.19 177 THR A N 1
ATOM 1373 C CA . THR A 1 177 ? -7.073 32.548 -37.612 1.00 85.19 177 THR A CA 1
ATOM 1374 C C . THR A 1 177 ? -6.824 33.183 -38.978 1.00 85.19 177 THR A C 1
ATOM 1376 O O . THR A 1 177 ? -7.465 32.804 -39.957 1.00 85.19 177 THR A O 1
ATOM 1379 N N . ARG A 1 178 ? -5.916 34.165 -39.065 1.00 88.75 178 ARG A N 1
ATOM 1380 C CA . ARG A 1 178 ? -5.540 34.858 -40.309 1.00 88.75 178 ARG A CA 1
ATOM 1381 C C . ARG A 1 178 ? -4.199 35.581 -40.175 1.00 88.75 178 ARG A C 1
ATOM 1383 O O . ARG A 1 178 ? -3.789 35.925 -39.070 1.00 88.75 178 ARG A O 1
ATOM 1390 N N . PHE A 1 179 ? -3.572 35.904 -41.306 1.00 91.00 179 PHE A N 1
ATOM 1391 C CA . PHE A 1 179 ? -2.433 36.830 -41.359 1.00 91.00 179 PHE A CA 1
ATOM 1392 C C . PHE A 1 179 ? -2.882 38.286 -41.188 1.00 91.00 179 PHE A C 1
ATOM 1394 O O . PHE A 1 179 ? -3.913 38.686 -41.736 1.00 91.00 179 PHE A O 1
ATOM 1401 N N . GLN A 1 180 ? -2.097 39.098 -40.474 1.00 90.56 180 GLN A N 1
ATOM 1402 C CA . GLN A 1 180 ? -2.380 40.527 -40.290 1.00 90.56 180 GLN A CA 1
ATOM 1403 C C . GLN A 1 180 ? -2.087 41.338 -41.562 1.00 90.56 180 GLN A C 1
ATOM 1405 O O . GLN A 1 180 ? -2.721 42.368 -41.796 1.00 90.56 180 GLN A O 1
ATOM 1410 N N . HIS A 1 181 ? -1.173 40.862 -42.416 1.00 90.94 181 HIS A N 1
ATOM 1411 C CA . HIS A 1 181 ? -0.788 41.520 -43.671 1.00 90.94 181 HIS A CA 1
ATOM 1412 C C . HIS A 1 181 ? -1.004 40.621 -44.908 1.00 90.94 181 HIS A C 1
ATOM 1414 O O . HIS A 1 181 ? -0.038 40.245 -45.578 1.00 90.94 181 HIS A O 1
ATOM 1420 N N . PRO A 1 182 ? -2.264 40.307 -45.272 1.00 90.75 182 PRO A N 1
ATOM 1421 C CA . PRO A 1 182 ? -2.615 39.286 -46.273 1.00 90.75 182 PRO A CA 1
ATOM 1422 C C . PRO A 1 182 ? -2.085 39.541 -47.699 1.00 90.75 182 PRO A C 1
ATOM 1424 O O . PRO A 1 182 ? -1.959 38.608 -48.488 1.00 90.75 182 PRO A O 1
ATOM 1427 N N . TRP A 1 183 ? -1.737 40.780 -48.040 1.00 93.06 183 TRP A N 1
ATOM 1428 C CA . TRP A 1 183 ? -1.206 41.159 -49.360 1.00 93.06 183 TRP A CA 1
ATOM 1429 C C . TRP A 1 183 ? 0.328 41.235 -49.403 1.00 93.06 183 TRP A C 1
ATOM 1431 O O . TRP A 1 183 ? 0.903 41.785 -50.337 1.00 93.06 183 TRP A O 1
ATOM 1441 N N . THR A 1 184 ? 1.013 40.726 -48.375 1.00 92.62 184 THR A N 1
ATOM 1442 C CA . THR A 1 184 ? 2.483 40.664 -48.326 1.00 92.62 184 THR A CA 1
ATOM 1443 C C . THR A 1 184 ? 2.981 39.229 -48.417 1.00 92.62 184 THR A C 1
ATOM 1445 O O . THR A 1 184 ? 2.212 38.298 -48.180 1.00 92.62 184 THR A O 1
ATOM 1448 N N . LEU A 1 185 ? 4.252 39.058 -48.792 1.00 93.69 185 LEU A N 1
ATOM 1449 C CA . LEU A 1 185 ? 4.876 37.744 -48.923 1.00 93.69 185 LEU A CA 1
ATOM 1450 C C . LEU A 1 185 ? 5.140 37.106 -47.554 1.00 93.69 185 LEU A C 1
ATOM 1452 O O . LEU A 1 185 ? 5.641 37.768 -46.645 1.00 93.69 185 LEU A O 1
ATOM 1456 N N . TYR A 1 186 ? 4.856 35.811 -47.462 1.00 93.31 186 TYR A N 1
ATOM 1457 C CA . TYR A 1 186 ? 5.193 34.926 -46.356 1.00 93.31 186 TYR A CA 1
ATOM 1458 C C . TYR A 1 186 ? 5.897 33.686 -46.886 1.00 93.31 186 TYR A C 1
ATOM 1460 O O . TYR A 1 186 ? 5.599 33.208 -47.982 1.00 93.31 186 TYR A O 1
ATOM 1468 N N . GLU A 1 187 ? 6.789 33.138 -46.076 1.00 92.81 187 GLU A N 1
ATOM 1469 C CA . GLU A 1 187 ? 7.471 31.880 -46.338 1.00 92.81 187 GLU A CA 1
ATOM 1470 C C . GLU A 1 187 ? 7.630 31.056 -45.058 1.00 92.81 187 GLU A C 1
ATOM 1472 O O . GLU A 1 187 ? 7.583 31.573 -43.935 1.00 92.81 187 GLU A O 1
ATOM 1477 N N . PHE A 1 188 ? 7.823 29.753 -45.241 1.00 92.81 188 PHE A N 1
ATOM 1478 C CA . PHE A 1 188 ? 8.163 28.843 -44.157 1.00 92.81 188 PHE A CA 1
ATOM 1479 C C . PHE A 1 188 ? 9.656 28.954 -43.838 1.00 92.81 188 PHE A C 1
ATOM 1481 O O . PHE A 1 188 ? 10.481 28.968 -44.749 1.00 92.81 188 PHE A O 1
ATOM 1488 N N . THR A 1 189 ? 10.015 28.969 -42.553 1.00 91.94 189 THR A N 1
ATOM 1489 C CA . THR A 1 189 ? 11.420 28.934 -42.100 1.00 91.94 189 THR A CA 1
ATOM 1490 C C . THR A 1 189 ? 12.176 27.708 -42.610 1.00 91.94 189 THR A C 1
ATOM 1492 O O . THR A 1 189 ? 13.376 27.771 -42.866 1.00 91.94 189 THR A O 1
ATOM 1495 N N . HIS A 1 190 ? 11.471 26.593 -42.768 1.00 90.69 190 HIS A N 1
ATOM 1496 C CA . HIS A 1 190 ? 11.925 25.391 -43.449 1.00 90.69 190 HIS A CA 1
ATOM 1497 C C . HIS A 1 190 ? 10.710 24.633 -44.004 1.00 90.69 190 HIS A C 1
ATOM 1499 O O . HIS A 1 190 ? 9.596 24.817 -43.511 1.00 90.69 190 HIS A O 1
ATOM 1505 N N . PRO A 1 191 ? 10.890 23.762 -45.007 1.00 92.81 191 PRO A N 1
ATOM 1506 C CA . PRO A 1 191 ? 9.834 22.869 -45.477 1.00 92.81 191 PRO A CA 1
ATOM 1507 C C . PRO A 1 191 ? 9.164 22.097 -44.314 1.00 92.81 191 PRO A C 1
ATOM 1509 O O . PRO A 1 191 ? 9.881 21.527 -43.484 1.00 92.81 191 PRO A O 1
ATOM 1512 N N . PRO A 1 192 ? 7.818 22.077 -44.209 1.00 95.19 192 PRO A N 1
ATOM 1513 C CA . PRO A 1 192 ? 7.126 21.344 -43.150 1.00 95.19 192 PRO A CA 1
ATOM 1514 C C . PRO A 1 192 ? 7.395 19.837 -43.214 1.00 95.19 192 PRO A C 1
ATOM 1516 O O . PRO A 1 192 ? 7.343 19.231 -44.287 1.00 95.19 192 PRO A O 1
ATOM 1519 N N . ALA A 1 193 ? 7.638 19.221 -42.056 1.00 95.69 193 ALA A N 1
ATOM 1520 C CA . ALA A 1 193 ? 7.889 17.786 -41.968 1.00 95.69 193 ALA A CA 1
ATOM 1521 C C . ALA A 1 193 ? 6.627 16.954 -42.254 1.00 95.69 193 ALA A C 1
ATOM 1523 O O . ALA A 1 193 ? 5.528 17.251 -41.776 1.00 95.69 193 ALA A O 1
ATOM 1524 N N . HIS A 1 194 ? 6.799 15.871 -43.005 1.00 93.75 194 HIS A N 1
ATOM 1525 C CA . HIS A 1 194 ? 5.739 14.935 -43.362 1.00 93.75 194 HIS A CA 1
ATOM 1526 C C . HIS A 1 194 ? 6.294 13.513 -43.467 1.00 93.75 194 HIS A C 1
ATOM 1528 O O . HIS A 1 194 ? 7.438 13.304 -43.865 1.00 93.75 194 HIS A O 1
ATOM 1534 N N . LEU A 1 195 ? 5.471 12.520 -43.139 1.00 91.00 195 LEU A N 1
ATOM 1535 C CA . LEU A 1 195 ? 5.809 11.115 -43.318 1.00 91.00 195 LEU A CA 1
ATOM 1536 C C . LEU A 1 195 ? 4.954 10.527 -44.442 1.00 91.00 195 LEU A C 1
ATOM 1538 O O . LEU A 1 195 ? 3.821 10.102 -44.214 1.00 91.00 195 LEU A O 1
ATOM 1542 N N . THR A 1 196 ? 5.502 10.525 -45.654 1.00 86.06 196 THR A N 1
ATOM 1543 C CA . THR A 1 196 ? 4.809 10.028 -46.846 1.00 86.06 196 THR A CA 1
ATOM 1544 C C . THR A 1 196 ? 4.446 8.552 -46.682 1.00 86.06 196 THR A C 1
ATOM 1546 O O . THR A 1 196 ? 5.271 7.744 -46.259 1.00 86.06 196 THR A O 1
ATOM 1549 N N . GLY A 1 197 ? 3.198 8.214 -47.000 1.00 84.62 197 GLY A N 1
ATOM 1550 C CA . GLY A 1 197 ? 2.631 6.871 -46.862 1.00 84.62 197 GLY A CA 1
ATOM 1551 C C . GLY A 1 197 ? 2.222 6.460 -45.445 1.00 84.62 197 GLY A C 1
ATOM 1552 O O . GLY A 1 197 ? 1.795 5.332 -45.207 1.00 84.62 197 GLY A O 1
ATOM 1553 N N . SER A 1 198 ? 2.302 7.378 -44.476 1.00 83.38 198 SER A N 1
ATOM 1554 C CA . SER A 1 198 ? 1.862 7.124 -43.096 1.00 83.38 198 SER A CA 1
ATOM 1555 C C . SER A 1 198 ? 0.366 6.821 -42.970 1.00 83.38 198 SER A C 1
ATOM 1557 O O . SER A 1 198 ? -0.030 6.066 -42.088 1.00 83.38 198 SER A O 1
ATOM 1559 N N . THR A 1 199 ? -0.473 7.355 -43.858 1.00 83.00 199 THR A N 1
ATOM 1560 C CA . THR A 1 199 ? -1.923 7.110 -43.862 1.00 83.00 199 THR A CA 1
ATOM 1561 C C . THR A 1 199 ? -2.292 5.723 -44.387 1.00 83.00 199 THR A C 1
ATOM 1563 O O . THR A 1 199 ? -3.240 5.123 -43.885 1.00 83.00 199 THR A O 1
ATOM 1566 N N . GLU A 1 200 ? -1.515 5.157 -45.320 1.00 87.25 200 GLU A N 1
ATOM 1567 C CA . GLU A 1 200 ? -1.740 3.796 -45.841 1.00 87.25 200 GLU A CA 1
ATOM 1568 C C . GLU A 1 200 ? -1.477 2.706 -44.788 1.00 87.25 200 GLU A C 1
ATOM 1570 O O . GLU A 1 200 ? -1.985 1.589 -44.900 1.00 87.25 200 GLU A O 1
ATOM 1575 N N . ARG A 1 201 ? -0.759 3.036 -43.704 1.00 87.06 201 ARG A N 1
ATOM 1576 C CA . ARG A 1 201 ? -0.481 2.120 -42.587 1.00 87.06 201 ARG A CA 1
ATOM 1577 C C . ARG A 1 201 ? -1.744 1.558 -41.934 1.00 87.06 201 ARG A C 1
ATOM 1579 O O . ARG A 1 201 ? -1.678 0.494 -41.319 1.00 87.06 201 ARG A O 1
ATOM 1586 N N . ALA A 1 202 ? -2.884 2.246 -42.029 1.00 84.25 202 ALA A N 1
ATOM 1587 C CA . ALA A 1 202 ? -4.150 1.746 -41.493 1.00 84.25 202 ALA A CA 1
ATOM 1588 C C . ALA A 1 202 ? -4.553 0.380 -42.086 1.00 84.25 202 ALA A C 1
ATOM 1590 O O . ALA A 1 202 ? -5.206 -0.393 -41.390 1.00 84.25 202 ALA A O 1
ATOM 1591 N N . GLY A 1 203 ? -4.120 0.067 -43.315 1.00 86.12 203 GLY A N 1
ATOM 1592 C CA . GLY A 1 203 ? -4.381 -1.211 -43.986 1.00 86.12 203 GLY A CA 1
ATOM 1593 C C . GLY A 1 203 ? -3.424 -2.356 -43.627 1.00 86.12 203 GLY A C 1
ATOM 1594 O O . GLY A 1 203 ? -3.587 -3.453 -44.150 1.00 86.12 203 GLY A O 1
ATOM 1595 N N . LEU A 1 204 ? -2.420 -2.132 -42.768 1.00 92.00 204 LEU A N 1
ATOM 1596 C CA . LEU A 1 204 ? -1.480 -3.180 -42.354 1.00 92.00 204 LEU A CA 1
ATOM 1597 C C . LEU A 1 204 ? -2.045 -4.060 -41.224 1.00 92.00 204 LEU A C 1
ATOM 1599 O O . LEU A 1 204 ? -2.878 -3.621 -40.430 1.00 92.00 204 LEU A O 1
ATOM 1603 N N . GLY A 1 205 ? -1.530 -5.288 -41.096 1.00 91.62 205 GLY A N 1
ATOM 1604 C CA . GLY A 1 205 ? -1.874 -6.190 -39.992 1.00 91.62 205 GLY A CA 1
ATOM 1605 C C . GLY A 1 205 ? -1.405 -5.683 -38.612 1.00 91.62 205 GLY A C 1
ATOM 1606 O O . GLY A 1 205 ? -0.499 -4.843 -38.537 1.00 91.62 205 GLY A O 1
ATOM 1607 N N . PRO A 1 206 ? -1.974 -6.191 -37.498 1.00 91.50 206 PRO A N 1
ATOM 1608 C CA . PRO A 1 206 ? -1.671 -5.715 -36.143 1.00 91.50 206 PRO A CA 1
ATOM 1609 C C . PRO A 1 206 ? -0.182 -5.752 -35.765 1.00 91.50 206 PRO A C 1
ATOM 1611 O O . PRO A 1 206 ? 0.304 -4.829 -35.113 1.00 91.50 206 PRO A O 1
ATOM 1614 N N . ALA A 1 207 ? 0.563 -6.768 -36.212 1.00 91.38 207 ALA A N 1
ATOM 1615 C CA . ALA A 1 207 ? 1.997 -6.900 -35.942 1.00 91.38 207 ALA A CA 1
ATOM 1616 C C . ALA A 1 207 ? 2.816 -5.755 -36.568 1.00 91.38 207 ALA A C 1
ATOM 1618 O O . ALA A 1 207 ? 3.504 -5.021 -35.857 1.00 91.38 207 ALA A O 1
ATOM 1619 N N . ALA A 1 208 ? 2.646 -5.502 -37.870 1.00 93.56 208 ALA A N 1
ATOM 1620 C CA . ALA A 1 208 ? 3.310 -4.394 -38.564 1.00 93.56 208 ALA A CA 1
ATOM 1621 C C . ALA A 1 208 ? 2.910 -3.037 -37.971 1.00 93.56 208 ALA A C 1
ATOM 1623 O O . ALA A 1 208 ? 3.715 -2.115 -37.835 1.00 93.56 208 ALA A O 1
ATOM 1624 N N . ARG A 1 209 ? 1.637 -2.917 -37.583 1.00 94.19 209 ARG A N 1
ATOM 1625 C CA . ARG A 1 209 ? 1.089 -1.736 -36.926 1.00 94.19 209 ARG A CA 1
ATOM 1626 C C . ARG A 1 209 ? 1.741 -1.496 -35.554 1.00 94.19 209 ARG A C 1
ATOM 1628 O O . ARG A 1 209 ? 2.023 -0.334 -35.252 1.00 94.19 209 ARG A O 1
ATOM 1635 N N . ARG A 1 210 ? 2.020 -2.536 -34.760 1.00 93.44 210 ARG A N 1
ATOM 1636 C CA . ARG A 1 210 ? 2.774 -2.438 -33.493 1.00 93.44 210 ARG A CA 1
ATOM 1637 C C . ARG A 1 210 ? 4.224 -2.006 -33.733 1.00 93.44 210 ARG A C 1
ATOM 1639 O O . ARG A 1 210 ? 4.650 -1.024 -33.129 1.00 93.44 210 ARG A O 1
ATOM 1646 N N . GLU A 1 211 ? 4.938 -2.635 -34.670 1.00 94.12 211 GLU A N 1
ATOM 1647 C CA . GLU A 1 211 ? 6.320 -2.237 -35.010 1.00 94.12 211 GLU A CA 1
ATOM 1648 C C . GLU A 1 211 ? 6.391 -0.780 -35.493 1.00 94.12 211 GLU A C 1
ATOM 1650 O O . GLU A 1 211 ? 7.279 -0.030 -35.089 1.00 94.12 211 GLU A O 1
ATOM 1655 N N . PHE A 1 212 ? 5.411 -0.333 -36.288 1.00 94.75 212 PHE A N 1
ATOM 1656 C CA . PHE A 1 212 ? 5.321 1.065 -36.710 1.00 94.75 212 PHE A CA 1
ATOM 1657 C C . PHE A 1 212 ? 5.140 2.024 -35.528 1.00 94.75 212 PHE A C 1
ATOM 1659 O O . PHE A 1 212 ? 5.763 3.082 -35.493 1.00 94.75 212 PHE A O 1
ATOM 1666 N N . ALA A 1 213 ? 4.309 1.666 -34.547 1.00 95.00 213 ALA A N 1
ATOM 1667 C CA . ALA A 1 213 ? 4.102 2.492 -33.362 1.00 95.00 213 ALA A CA 1
ATOM 1668 C C . ALA A 1 213 ? 5.380 2.609 -32.524 1.00 95.00 213 ALA A C 1
ATOM 1670 O O . ALA A 1 213 ? 5.752 3.708 -32.118 1.00 95.00 213 ALA A O 1
ATOM 1671 N N . GLU A 1 214 ? 6.096 1.503 -32.317 1.00 93.88 214 GLU A N 1
ATOM 1672 C CA . GLU A 1 214 ? 7.382 1.516 -31.615 1.00 93.88 214 GLU A CA 1
ATOM 1673 C C . GLU A 1 214 ? 8.443 2.329 -32.367 1.00 93.88 214 GLU A C 1
ATOM 1675 O O . GLU A 1 214 ? 9.252 3.025 -31.752 1.00 93.88 214 GLU A O 1
ATOM 1680 N N . LEU A 1 215 ? 8.416 2.291 -33.699 1.00 94.31 215 LEU A N 1
ATOM 1681 C CA . LEU A 1 215 ? 9.289 3.093 -34.545 1.00 94.31 215 LEU A CA 1
ATOM 1682 C C . LEU A 1 215 ? 8.973 4.596 -34.448 1.00 94.31 215 LEU A C 1
ATOM 1684 O O . LEU A 1 215 ? 9.899 5.404 -34.379 1.00 94.31 215 LEU A O 1
ATOM 1688 N N . LEU A 1 216 ? 7.693 4.981 -34.384 1.00 95.25 216 LEU A N 1
ATOM 1689 C CA . LEU A 1 216 ? 7.283 6.366 -34.123 1.00 95.25 216 LEU A CA 1
ATOM 1690 C C . LEU A 1 216 ? 7.708 6.821 -32.722 1.00 95.25 216 LEU A C 1
ATOM 1692 O O . LEU A 1 216 ? 8.236 7.919 -32.583 1.00 95.25 216 LEU A O 1
ATOM 1696 N N . MET A 1 217 ? 7.546 5.975 -31.701 1.00 94.25 217 MET A N 1
ATOM 1697 C CA . MET A 1 217 ? 7.991 6.259 -30.329 1.00 94.25 217 MET A CA 1
ATOM 1698 C C . MET A 1 217 ? 9.511 6.449 -30.242 1.00 94.25 217 MET A C 1
ATOM 1700 O O . MET A 1 217 ? 9.983 7.370 -29.578 1.00 94.25 217 MET A O 1
ATOM 1704 N N . HIS A 1 218 ? 10.287 5.633 -30.961 1.00 93.62 218 HIS A N 1
ATOM 1705 C CA . HIS A 1 218 ? 11.728 5.851 -31.115 1.00 93.62 218 HIS A CA 1
ATOM 1706 C C . HIS A 1 218 ? 12.022 7.174 -31.835 1.00 93.62 218 HIS A C 1
ATOM 1708 O O . HIS A 1 218 ? 12.868 7.944 -31.386 1.00 93.62 218 HIS A O 1
ATOM 1714 N N . GLY A 1 219 ? 11.268 7.491 -32.891 1.00 93.06 219 GLY A N 1
ATOM 1715 C CA . GLY A 1 219 ? 11.328 8.780 -33.581 1.00 93.06 219 GLY A CA 1
ATOM 1716 C C . GLY A 1 219 ? 11.110 9.965 -32.635 1.00 93.06 219 GLY A C 1
ATOM 1717 O O . GLY A 1 219 ? 11.922 10.888 -32.616 1.00 93.06 219 GLY A O 1
ATOM 1718 N N . LEU A 1 220 ? 10.097 9.899 -31.764 1.00 94.19 220 LEU A N 1
ATOM 1719 C CA . LEU A 1 220 ? 9.830 10.906 -30.730 1.00 94.19 220 LEU A CA 1
ATOM 1720 C C . LEU A 1 220 ? 10.989 11.093 -29.748 1.00 94.19 220 LEU A C 1
ATOM 1722 O O . LEU A 1 220 ? 11.096 12.166 -29.164 1.00 94.19 220 LEU A O 1
ATOM 1726 N N . ARG A 1 221 ? 11.862 10.101 -29.569 1.00 91.81 221 ARG A N 1
ATOM 1727 C CA . ARG A 1 221 ? 13.085 10.240 -28.767 1.00 91.81 221 ARG A CA 1
ATOM 1728 C C . ARG A 1 221 ? 14.189 10.976 -29.528 1.00 91.81 221 ARG A C 1
ATOM 1730 O O . ARG A 1 221 ? 14.935 11.745 -28.934 1.00 91.81 221 ARG A O 1
ATOM 1737 N N . THR A 1 222 ? 14.290 10.753 -30.838 1.00 89.06 222 THR A N 1
ATOM 1738 C CA . THR A 1 222 ? 15.443 11.188 -31.650 1.00 89.06 222 THR A CA 1
ATOM 1739 C C . THR A 1 222 ? 15.223 12.445 -32.499 1.00 89.06 222 THR A C 1
ATOM 1741 O O . THR A 1 222 ? 16.195 13.096 -32.871 1.00 89.06 222 THR A O 1
ATOM 1744 N N . TRP A 1 223 ? 13.982 12.797 -32.844 1.00 91.31 223 TRP A N 1
ATOM 1745 C CA . TRP A 1 223 ? 13.686 13.930 -33.731 1.00 91.31 223 TRP A CA 1
ATOM 1746 C C . TRP A 1 223 ? 13.867 15.287 -33.035 1.00 91.31 223 TRP A C 1
ATOM 1748 O O . TRP A 1 223 ? 13.606 15.421 -31.837 1.00 91.31 223 TRP A O 1
ATOM 1758 N N . GLY A 1 224 ? 14.287 16.311 -33.780 1.00 89.06 224 GLY A N 1
ATOM 1759 C CA . GLY A 1 224 ? 14.336 17.691 -33.290 1.00 89.06 224 GLY A CA 1
ATOM 1760 C C . GLY A 1 224 ? 12.961 18.374 -33.285 1.00 89.06 224 GLY A C 1
ATOM 1761 O O . GLY A 1 224 ? 11.974 17.826 -33.779 1.00 89.06 224 GLY A O 1
ATOM 1762 N N . GLU A 1 225 ? 12.866 19.569 -32.692 1.00 90.25 225 GLU A N 1
ATOM 1763 C CA . GLU A 1 225 ? 11.595 20.314 -32.596 1.00 90.25 225 GLU A CA 1
ATOM 1764 C C . GLU A 1 225 ? 11.096 20.827 -33.966 1.00 90.25 225 GLU A C 1
ATOM 1766 O O . GLU A 1 225 ? 9.888 20.990 -34.161 1.00 90.25 225 GLU A O 1
ATOM 1771 N N . GLU A 1 226 ? 11.994 20.987 -34.944 1.00 89.81 226 GLU A N 1
ATOM 1772 C CA . GLU A 1 226 ? 11.695 21.349 -36.340 1.00 89.81 226 GLU A CA 1
ATOM 1773 C C . GLU A 1 226 ? 10.822 20.315 -37.069 1.00 89.81 226 GLU A C 1
ATOM 1775 O O . GLU A 1 226 ? 10.197 20.607 -38.089 1.00 89.81 226 GLU A O 1
ATOM 1780 N N . VAL A 1 227 ? 10.752 19.091 -36.540 1.00 93.25 227 VAL A N 1
ATOM 1781 C CA . VAL A 1 227 ? 9.883 18.037 -37.067 1.00 93.25 227 VAL A CA 1
ATOM 1782 C C . VAL A 1 227 ? 8.428 18.258 -36.650 1.00 93.25 227 VAL A C 1
ATOM 1784 O O . VAL A 1 227 ? 7.517 17.853 -37.371 1.00 93.25 227 VAL A O 1
ATOM 1787 N N . PHE A 1 228 ? 8.183 18.916 -35.516 1.00 95.25 228 PHE A N 1
ATOM 1788 C CA . PHE A 1 228 ? 6.838 19.084 -34.960 1.00 95.25 228 PHE A CA 1
ATOM 1789 C C . PHE A 1 228 ? 6.218 20.441 -35.281 1.00 95.25 228 PHE A C 1
ATOM 1791 O O . PHE A 1 228 ? 4.995 20.557 -35.367 1.00 95.25 228 PHE A O 1
ATOM 1798 N N . THR A 1 229 ? 7.047 21.467 -35.465 1.00 95.62 229 THR A N 1
ATOM 1799 C CA . THR A 1 229 ? 6.585 22.837 -35.703 1.00 95.62 229 THR A CA 1
ATOM 1800 C C . THR A 1 229 ? 7.345 23.496 -36.842 1.00 95.62 229 THR A C 1
ATOM 1802 O O . THR A 1 229 ? 8.483 23.145 -37.136 1.00 95.62 229 THR A O 1
ATOM 1805 N N . VAL A 1 230 ? 6.699 24.457 -37.492 1.00 95.19 230 VAL A N 1
ATOM 1806 C CA . VAL A 1 230 ? 7.293 25.304 -38.525 1.00 95.19 230 VAL A CA 1
ATOM 1807 C C . VAL A 1 230 ? 6.781 26.727 -38.350 1.00 95.19 230 VAL A C 1
ATOM 1809 O O . VAL A 1 230 ? 5.623 26.929 -37.989 1.00 95.19 230 VAL A O 1
ATOM 1812 N N . THR A 1 231 ? 7.615 27.730 -38.609 1.00 94.38 231 THR A N 1
ATOM 1813 C CA . THR A 1 231 ? 7.190 29.130 -38.530 1.00 94.38 231 THR A CA 1
ATOM 1814 C C . THR A 1 231 ? 6.933 29.680 -39.927 1.00 94.38 231 THR A C 1
ATOM 1816 O O . THR A 1 231 ? 7.794 29.615 -40.804 1.00 94.38 231 THR A O 1
ATOM 1819 N N . VAL A 1 232 ? 5.751 30.258 -40.124 1.00 93.19 232 VAL A N 1
ATOM 1820 C CA . VAL A 1 232 ? 5.402 31.043 -41.310 1.00 93.19 232 VAL A CA 1
ATOM 1821 C C . VAL A 1 232 ? 5.616 32.510 -40.985 1.00 93.19 232 VAL A C 1
ATOM 1823 O O . VAL A 1 232 ? 5.050 33.029 -40.024 1.00 93.19 232 VAL A O 1
ATOM 1826 N N . HIS A 1 233 ? 6.457 33.185 -41.759 1.00 93.19 233 HIS A N 1
ATOM 1827 C CA . HIS A 1 233 ? 6.885 34.547 -41.454 1.00 93.19 233 HIS A CA 1
ATOM 1828 C C . HIS A 1 233 ? 7.073 35.382 -42.716 1.00 93.19 233 HIS A C 1
ATOM 1830 O O . HIS A 1 233 ? 7.153 34.856 -43.822 1.00 93.19 233 HIS A O 1
ATOM 1836 N N . ARG A 1 234 ? 7.172 36.701 -42.538 1.00 93.06 234 ARG A N 1
ATOM 1837 C CA . ARG A 1 234 ? 7.472 37.641 -43.621 1.00 93.06 234 ARG A CA 1
ATOM 1838 C C . ARG A 1 234 ? 8.996 37.694 -43.837 1.00 93.06 234 ARG A C 1
ATOM 1840 O O . ARG A 1 234 ? 9.686 38.139 -42.918 1.00 93.06 234 ARG A O 1
ATOM 1847 N N . PRO A 1 235 ? 9.535 37.320 -45.014 1.00 86.75 235 PRO A N 1
ATOM 1848 C CA . PRO A 1 235 ? 10.981 37.172 -45.232 1.00 86.75 235 PRO A CA 1
ATOM 1849 C C . PRO A 1 235 ? 11.768 38.470 -45.031 1.00 86.75 235 PRO A C 1
ATOM 1851 O O . PRO A 1 235 ? 12.850 38.479 -44.458 1.00 86.75 235 PRO A O 1
ATOM 1854 N N . THR A 1 236 ? 11.206 39.605 -45.453 1.00 84.50 236 THR A N 1
ATOM 1855 C CA . THR A 1 236 ? 11.839 40.926 -45.301 1.00 84.50 236 THR A CA 1
ATOM 1856 C C . THR A 1 236 ? 11.649 41.549 -43.917 1.00 84.50 236 THR A C 1
ATOM 1858 O O . THR A 1 236 ? 12.216 42.603 -43.642 1.00 84.50 236 THR A O 1
ATOM 1861 N N . TYR A 1 237 ? 10.834 40.944 -43.049 1.00 80.25 237 TYR A N 1
ATOM 1862 C CA . TYR A 1 237 ? 10.530 41.450 -41.711 1.00 80.25 237 TYR A CA 1
ATOM 1863 C C . TYR A 1 237 ? 10.412 40.281 -40.738 1.00 80.25 237 TYR A C 1
ATOM 1865 O O . TYR A 1 237 ? 9.339 40.040 -40.173 1.00 80.25 237 TYR A O 1
ATOM 1873 N N . SER A 1 238 ? 11.512 39.546 -40.569 1.00 67.12 238 SER A N 1
ATOM 1874 C CA . SER A 1 238 ? 11.596 38.438 -39.621 1.00 67.12 238 SER A CA 1
ATOM 1875 C C . SER A 1 238 ? 10.999 38.864 -38.271 1.00 67.12 238 SER A C 1
ATOM 1877 O O . SER A 1 238 ? 11.262 39.967 -37.792 1.00 67.12 238 SER A O 1
ATOM 1879 N N . PHE A 1 239 ? 10.141 38.014 -37.698 1.00 73.12 239 PHE A N 1
ATOM 1880 C CA . PHE A 1 239 ? 9.398 38.224 -36.440 1.00 73.12 239 PHE A CA 1
ATOM 1881 C C . PHE A 1 239 ? 8.195 39.190 -36.468 1.00 73.12 239 PHE A C 1
ATOM 1883 O O . PHE A 1 239 ? 7.400 39.171 -35.530 1.00 73.12 239 PHE A O 1
ATOM 1890 N N . LYS A 1 240 ? 7.974 39.980 -37.528 1.00 80.81 240 LYS A N 1
ATOM 1891 C CA . LYS A 1 240 ? 6.767 40.820 -37.655 1.00 80.81 240 LYS A CA 1
ATOM 1892 C C . LYS A 1 240 ? 5.643 40.025 -38.332 1.00 80.81 240 LYS A C 1
ATOM 1894 O O . LYS A 1 240 ? 5.718 39.788 -39.536 1.00 80.81 240 LYS A O 1
ATOM 1899 N N . ASP A 1 241 ? 4.606 39.664 -37.569 1.00 88.69 241 ASP A N 1
ATOM 1900 C CA . ASP A 1 241 ? 3.486 38.795 -37.995 1.00 88.69 241 ASP A CA 1
ATOM 1901 C C . ASP A 1 241 ? 3.917 37.343 -38.309 1.00 88.69 241 ASP A C 1
ATOM 1903 O O . ASP A 1 241 ? 3.511 36.760 -39.312 1.00 88.69 241 ASP A O 1
ATOM 1907 N N . ALA A 1 242 ? 4.796 36.777 -37.471 1.00 91.38 242 ALA A N 1
ATOM 1908 C CA . ALA A 1 242 ? 5.229 35.382 -37.560 1.00 91.38 242 ALA A CA 1
ATOM 1909 C C . ALA A 1 242 ? 4.281 34.450 -36.788 1.00 91.38 242 ALA A C 1
ATOM 1911 O O . ALA A 1 242 ? 3.895 34.754 -35.660 1.00 91.38 242 ALA A O 1
ATOM 1912 N N . HIS A 1 243 ? 3.955 33.301 -37.379 1.00 92.94 243 HIS A N 1
ATOM 1913 C CA . HIS A 1 243 ? 3.019 32.321 -36.826 1.00 92.94 243 HIS A CA 1
ATOM 1914 C C . HIS A 1 243 ? 3.661 30.942 -36.789 1.00 92.94 243 HIS A C 1
ATOM 1916 O O . HIS A 1 243 ? 4.164 30.466 -37.805 1.00 92.94 243 HIS A O 1
ATOM 1922 N N . THR A 1 244 ? 3.639 30.292 -35.630 1.00 94.44 244 THR A N 1
ATOM 1923 C CA . THR A 1 244 ? 4.122 28.916 -35.489 1.00 94.44 244 THR A CA 1
ATOM 1924 C C . THR A 1 244 ? 2.972 27.958 -35.742 1.00 94.44 244 THR A C 1
ATOM 1926 O O . THR A 1 244 ? 1.960 28.005 -35.050 1.00 94.44 244 THR A O 1
ATOM 1929 N N . TRP A 1 245 ? 3.127 27.096 -36.739 1.00 95.56 245 TRP A N 1
ATOM 1930 C CA . TRP A 1 245 ? 2.146 26.090 -37.122 1.00 95.56 245 TRP A CA 1
ATOM 1931 C C . TRP A 1 245 ? 2.665 24.685 -36.798 1.00 95.56 245 TRP A C 1
ATOM 1933 O O . TRP A 1 245 ? 3.868 24.428 -36.932 1.00 95.56 245 TRP A O 1
ATOM 1943 N N . PRO A 1 246 ? 1.787 23.744 -36.408 1.00 96.12 246 PRO A N 1
ATOM 1944 C CA . PRO A 1 246 ? 2.141 22.331 -36.382 1.00 96.12 246 PRO A CA 1
ATOM 1945 C C . PRO A 1 246 ? 2.470 21.841 -37.798 1.00 96.12 246 PRO A C 1
ATOM 1947 O O . PRO A 1 246 ? 1.868 22.277 -38.784 1.00 96.12 246 PRO A O 1
ATOM 1950 N N . THR A 1 247 ? 3.428 20.924 -37.918 1.00 96.56 247 THR A N 1
ATOM 1951 C CA . THR A 1 247 ? 3.706 20.249 -39.195 1.00 96.56 247 THR A CA 1
ATOM 1952 C C . THR A 1 247 ? 2.630 19.197 -39.498 1.00 96.56 247 THR A C 1
ATOM 1954 O O . THR A 1 247 ? 1.982 18.694 -38.573 1.00 96.56 247 THR A O 1
ATOM 1957 N N . PRO A 1 248 ? 2.460 18.779 -40.769 1.00 96.25 248 PRO A N 1
ATOM 1958 C CA . PRO A 1 248 ? 1.600 17.642 -41.100 1.00 96.25 248 PRO A CA 1
ATOM 1959 C C . PRO A 1 248 ? 1.935 16.375 -40.298 1.00 96.25 248 PRO A C 1
ATOM 1961 O O . PRO A 1 248 ? 1.034 15.638 -39.905 1.00 96.25 248 PRO A O 1
ATOM 1964 N N . LEU A 1 249 ? 3.216 16.121 -40.003 1.00 96.25 249 LEU A N 1
ATOM 1965 C CA . LEU A 1 249 ? 3.609 14.994 -39.155 1.00 96.25 249 LEU A CA 1
ATOM 1966 C C . LEU A 1 249 ? 3.127 15.148 -37.702 1.00 96.25 249 LEU A C 1
ATOM 1968 O O . LEU A 1 249 ? 2.637 14.177 -37.128 1.00 96.25 249 LEU A O 1
ATOM 1972 N N . ALA A 1 250 ? 3.208 16.340 -37.105 1.00 96.12 250 ALA A N 1
ATOM 1973 C CA . ALA A 1 250 ? 2.687 16.564 -35.753 1.00 96.12 250 ALA A CA 1
ATOM 1974 C C . ALA A 1 250 ? 1.176 16.301 -35.670 1.00 96.12 250 ALA A C 1
ATOM 1976 O O . ALA A 1 250 ? 0.715 15.634 -34.742 1.00 96.12 250 ALA A O 1
ATOM 1977 N N . SER A 1 251 ? 0.418 16.754 -36.669 1.00 95.75 251 SER A N 1
ATOM 1978 C CA . SER A 1 251 ? -1.027 16.514 -36.740 1.00 95.75 251 SER A CA 1
ATOM 1979 C C . SER A 1 251 ? -1.378 15.050 -36.991 1.00 95.75 251 SER A C 1
ATOM 1981 O O . SER A 1 251 ? -2.325 14.539 -36.393 1.00 95.75 251 SER A O 1
ATOM 1983 N N . TYR A 1 252 ? -0.579 14.330 -37.786 1.00 95.56 252 TYR A N 1
ATOM 1984 C CA . TYR A 1 252 ? -0.697 12.874 -37.901 1.00 95.56 252 TYR A CA 1
ATOM 1985 C C . TYR A 1 252 ? -0.509 12.199 -36.533 1.00 95.56 252 TYR A C 1
ATOM 1987 O O . TYR A 1 252 ? -1.353 11.411 -36.104 1.00 95.56 252 TYR A O 1
ATOM 1995 N N . LEU A 1 253 ? 0.566 12.546 -35.816 1.00 96.44 253 LEU A N 1
ATOM 1996 C CA . LEU A 1 253 ? 0.894 11.957 -34.516 1.00 96.44 253 LEU A CA 1
ATOM 1997 C C . LEU A 1 253 ? -0.167 12.255 -33.448 1.00 96.44 253 LEU A C 1
ATOM 1999 O O . LEU A 1 253 ? -0.426 11.404 -32.602 1.00 96.44 253 LEU A O 1
ATOM 2003 N N . ARG A 1 254 ? -0.802 13.429 -33.491 1.00 95.44 254 ARG A N 1
ATOM 2004 C CA . ARG A 1 254 ? -1.862 13.829 -32.554 1.00 95.44 254 ARG A CA 1
ATOM 2005 C C . ARG A 1 254 ? -3.223 13.213 -32.893 1.00 95.44 254 ARG A C 1
ATOM 2007 O O . ARG A 1 254 ? -3.978 12.840 -31.994 1.00 95.44 254 ARG A O 1
ATOM 2014 N N . GLY A 1 255 ? -3.565 13.156 -34.180 1.00 91.94 255 GLY A N 1
ATOM 2015 C CA . GLY A 1 255 ? -4.928 12.893 -34.645 1.00 91.94 255 GLY A CA 1
ATOM 2016 C C . GLY A 1 255 ? -5.224 11.454 -35.062 1.00 91.94 255 GLY A C 1
ATOM 2017 O O . GLY A 1 255 ? -6.386 11.052 -35.010 1.00 91.94 255 GLY A O 1
ATOM 2018 N N . MET A 1 256 ? -4.213 10.680 -35.467 1.00 93.75 256 MET A N 1
ATOM 2019 C CA . MET A 1 256 ? -4.415 9.382 -36.125 1.00 93.75 256 MET A CA 1
ATOM 2020 C C . MET A 1 256 ? -4.294 8.189 -35.174 1.00 93.75 256 MET A C 1
ATOM 2022 O O . MET A 1 256 ? -3.580 8.227 -34.176 1.00 93.75 256 MET A O 1
ATOM 2026 N N . ALA A 1 257 ? -4.967 7.090 -35.521 1.00 94.69 257 ALA A N 1
ATOM 2027 C CA . ALA A 1 257 ? -5.029 5.854 -34.738 1.00 94.69 257 ALA A CA 1
ATOM 2028 C C . ALA A 1 257 ? -3.781 4.963 -34.909 1.00 94.69 257 ALA A C 1
ATOM 2030 O O . ALA A 1 257 ? -3.810 3.900 -35.550 1.00 94.69 257 ALA A O 1
ATOM 2031 N N . TRP A 1 258 ? -2.649 5.410 -34.364 1.00 94.56 258 TRP A N 1
ATOM 2032 C CA . TRP A 1 258 ? -1.369 4.709 -34.490 1.00 94.56 258 TRP A CA 1
ATOM 2033 C C . TRP A 1 258 ? -0.886 4.023 -33.208 1.00 94.56 258 TRP A C 1
ATOM 2035 O O . TRP A 1 258 ? -0.154 3.042 -33.327 1.00 94.56 258 TRP A O 1
ATOM 2045 N N . LEU A 1 259 ? -1.310 4.473 -32.025 1.00 95.94 259 LEU A N 1
ATOM 2046 C CA . LEU A 1 259 ? -0.814 3.983 -30.739 1.00 95.94 259 LEU A CA 1
ATOM 2047 C C . LEU A 1 259 ? -1.586 2.722 -30.304 1.00 95.94 259 LEU A C 1
ATOM 2049 O O . LEU A 1 259 ? -2.813 2.789 -30.226 1.00 95.94 259 LEU A O 1
ATOM 2053 N N . PRO A 1 260 ? -0.920 1.582 -30.047 1.00 95.19 260 PRO A N 1
ATOM 2054 C CA . PRO A 1 260 ? -1.595 0.361 -29.621 1.00 95.19 260 PRO A CA 1
ATOM 2055 C C . PRO A 1 260 ? -2.043 0.445 -28.159 1.00 95.19 260 PRO A C 1
ATOM 2057 O O . PRO A 1 260 ? -1.303 0.946 -27.312 1.00 95.19 260 PRO A O 1
ATOM 2060 N N . VAL A 1 261 ? -3.210 -0.118 -27.867 1.00 93.75 261 VAL A N 1
ATOM 2061 C CA . VAL A 1 261 ? -3.684 -0.441 -26.517 1.00 93.75 261 VAL A CA 1
ATOM 2062 C C . VAL A 1 261 ? -4.082 -1.918 -26.480 1.00 93.75 261 VAL A C 1
ATOM 2064 O O . VAL A 1 261 ? -4.521 -2.472 -27.487 1.00 93.75 261 VAL A O 1
ATOM 2067 N N . GLU A 1 262 ? -3.856 -2.573 -25.348 1.00 89.19 262 GLU A N 1
ATOM 2068 C CA . GLU A 1 262 ? -4.216 -3.974 -25.144 1.00 89.19 262 GLU A CA 1
ATOM 2069 C C . GLU A 1 262 ? -5.702 -4.069 -24.782 1.00 89.19 262 GLU A C 1
ATOM 2071 O O . GLU A 1 262 ? -6.165 -3.413 -23.844 1.00 89.19 262 GLU A O 1
ATOM 2076 N N . GLU A 1 263 ? -6.423 -4.905 -25.521 1.00 79.69 263 GLU A N 1
ATOM 2077 C CA . GLU A 1 263 ? -7.797 -5.326 -25.245 1.00 79.69 263 GLU A CA 1
ATOM 2078 C C . GLU A 1 263 ? -7.830 -6.868 -25.146 1.00 79.69 263 GLU A C 1
ATOM 2080 O O . GLU A 1 263 ? -6.850 -7.514 -25.535 1.00 79.69 263 GLU A O 1
ATOM 2085 N N . PRO A 1 264 ? -8.893 -7.476 -24.584 1.00 68.75 264 PRO A N 1
ATOM 2086 C CA . PRO A 1 264 ? -8.924 -8.913 -24.292 1.00 68.75 264 PRO A CA 1
ATOM 2087 C C . PRO A 1 264 ? -8.716 -9.832 -25.504 1.00 68.75 264 PRO A C 1
ATOM 2089 O O . PRO A 1 264 ? -8.063 -10.865 -25.361 1.00 68.75 264 PRO A O 1
ATOM 2092 N N . ASP A 1 265 ? -9.246 -9.453 -26.669 1.00 72.31 265 ASP A N 1
ATOM 2093 C CA . ASP A 1 265 ? -9.213 -10.288 -27.875 1.00 72.31 265 ASP A CA 1
ATOM 2094 C C . ASP A 1 265 ? -8.037 -9.934 -28.792 1.00 72.31 265 ASP A C 1
ATOM 2096 O O . ASP A 1 265 ? -7.206 -10.785 -29.106 1.00 72.31 265 ASP A O 1
ATOM 2100 N N . ASP A 1 266 ? -7.941 -8.666 -29.197 1.00 75.75 266 ASP A N 1
ATOM 2101 C CA . ASP A 1 266 ? -6.928 -8.166 -30.124 1.00 75.75 266 ASP A CA 1
ATOM 2102 C C . ASP A 1 266 ? -6.505 -6.736 -29.757 1.00 75.75 266 ASP A C 1
ATOM 2104 O O . ASP A 1 266 ? -7.314 -5.958 -29.255 1.00 75.75 266 ASP A O 1
ATOM 2108 N N . PRO A 1 267 ? -5.256 -6.325 -30.044 1.00 85.69 267 PRO A N 1
ATOM 2109 C CA . PRO A 1 267 ? -4.830 -4.952 -29.812 1.00 85.69 267 PRO A CA 1
ATOM 2110 C C . PRO A 1 267 ? -5.626 -3.976 -30.679 1.00 85.69 267 PRO A C 1
ATOM 2112 O O . PRO A 1 267 ? -5.581 -4.033 -31.915 1.00 85.69 267 PRO A O 1
ATOM 2115 N N . SER A 1 268 ? -6.262 -2.999 -30.042 1.00 91.31 268 SER A N 1
ATOM 2116 C CA . SER A 1 268 ? -6.828 -1.862 -30.756 1.00 91.31 268 SER A CA 1
ATOM 2117 C C . SER A 1 268 ? -5.779 -0.758 -30.909 1.00 91.31 268 SER A C 1
ATOM 2119 O O . SER A 1 268 ? -4.742 -0.722 -30.239 1.00 91.31 268 SER A O 1
ATOM 2121 N N . PHE A 1 269 ? -5.999 0.141 -31.865 1.00 94.12 269 PHE A N 1
ATOM 2122 C CA . PHE A 1 269 ? -5.109 1.274 -32.095 1.00 94.12 269 PHE A CA 1
ATOM 2123 C C . PHE A 1 269 ? -5.905 2.556 -32.000 1.00 94.12 269 PHE A C 1
ATOM 2125 O O . PHE A 1 269 ? -6.924 2.722 -32.671 1.00 94.12 269 PHE A O 1
ATOM 2132 N N . VAL A 1 270 ? -5.399 3.487 -31.208 1.00 94.81 270 VAL A N 1
ATOM 2133 C CA . VAL A 1 270 ? -6.079 4.734 -30.890 1.00 94.81 270 VAL A CA 1
ATOM 2134 C C . VAL A 1 270 ? -5.153 5.926 -31.114 1.00 94.81 270 VAL A C 1
ATOM 2136 O O . VAL A 1 270 ? -3.936 5.791 -31.253 1.00 94.81 270 VAL A O 1
ATOM 2139 N N . ALA A 1 271 ? -5.737 7.119 -31.214 1.00 95.25 271 ALA A N 1
ATOM 2140 C CA . ALA A 1 271 ? -4.960 8.353 -31.148 1.00 95.25 271 ALA A CA 1
ATOM 2141 C C . ALA A 1 271 ? -4.442 8.554 -29.713 1.00 95.25 271 ALA A C 1
ATOM 2143 O O . ALA A 1 271 ? -5.141 8.147 -28.778 1.00 95.25 271 ALA A O 1
ATOM 2144 N N . PRO A 1 272 ? -3.294 9.227 -29.494 1.00 96.06 272 PRO A N 1
ATOM 2145 C CA . PRO A 1 272 ? -2.748 9.427 -28.149 1.00 96.06 272 PRO A CA 1
ATOM 2146 C C . PRO A 1 272 ? -3.763 10.013 -27.161 1.00 96.06 272 PRO A C 1
ATOM 2148 O O . PRO A 1 272 ? -3.849 9.550 -26.030 1.00 96.06 272 PRO A O 1
ATOM 2151 N N . ARG A 1 273 ? -4.635 10.922 -27.625 1.00 92.94 273 ARG A N 1
ATOM 2152 C CA . ARG A 1 273 ? -5.736 11.502 -26.835 1.00 92.94 273 ARG A CA 1
ATOM 2153 C C . ARG A 1 273 ? -6.775 10.528 -26.285 1.00 92.94 273 ARG A C 1
ATOM 2155 O O . ARG A 1 273 ? -7.639 10.969 -25.544 1.00 92.94 273 ARG A O 1
ATOM 2162 N N . ARG A 1 274 ? -6.760 9.255 -26.673 1.00 92.75 274 ARG A N 1
ATOM 2163 C CA . ARG A 1 274 ? -7.660 8.207 -26.158 1.00 92.75 274 ARG A CA 1
ATOM 2164 C C . ARG A 1 274 ? -6.921 7.146 -25.340 1.00 92.75 274 ARG A C 1
ATOM 2166 O O . ARG A 1 274 ? -7.564 6.248 -24.812 1.00 92.75 274 ARG A O 1
ATOM 2173 N N . ALA A 1 275 ? -5.597 7.235 -25.253 1.00 94.38 275 ALA A N 1
ATOM 2174 C CA . ALA A 1 275 ? -4.777 6.302 -24.501 1.00 94.38 275 ALA A CA 1
ATOM 2175 C C . ALA A 1 275 ? -4.412 6.869 -23.129 1.00 94.38 275 ALA A C 1
ATOM 2177 O O . ALA A 1 275 ? -4.278 8.085 -22.952 1.00 94.38 275 ALA A O 1
ATOM 2178 N N . TRP A 1 276 ? -4.200 5.959 -22.184 1.00 93.44 276 TRP A N 1
ATOM 2179 C CA . TRP A 1 276 ? -3.804 6.278 -20.822 1.00 93.44 276 TRP A CA 1
ATOM 2180 C C . TRP A 1 276 ? -2.440 5.704 -20.493 1.00 93.44 276 TRP A C 1
ATOM 2182 O O . TRP A 1 276 ? -2.044 4.647 -20.987 1.00 93.44 276 TRP A O 1
ATOM 2192 N N . PHE A 1 277 ? -1.740 6.390 -19.600 1.00 91.25 277 PHE A N 1
ATOM 2193 C CA . PHE A 1 277 ? -0.595 5.832 -18.905 1.00 91.25 277 PHE A CA 1
ATOM 2194 C C . PHE A 1 277 ? -0.632 6.199 -17.419 1.00 91.25 277 PHE A C 1
ATOM 2196 O O . PHE A 1 277 ? -1.204 7.221 -17.025 1.00 91.25 277 PHE A O 1
ATOM 2203 N N . SER A 1 278 ? 0.003 5.357 -16.608 1.00 87.69 278 SER A N 1
ATOM 2204 C CA . SER A 1 278 ? 0.241 5.581 -15.183 1.00 87.69 278 SER A CA 1
ATOM 2205 C C . SER A 1 278 ? 1.746 5.679 -14.931 1.00 87.69 278 SER A C 1
ATOM 2207 O O . SER A 1 278 ? 2.523 4.951 -15.555 1.00 87.69 278 SER A O 1
ATOM 2209 N N . THR A 1 279 ? 2.161 6.589 -14.047 1.00 74.75 279 THR A N 1
ATOM 2210 C CA . THR A 1 279 ? 3.556 6.709 -13.584 1.00 74.75 279 THR A CA 1
ATOM 2211 C C . THR A 1 279 ? 3.945 5.574 -12.647 1.00 74.75 279 THR A C 1
ATOM 2213 O O . THR A 1 279 ? 5.100 5.161 -12.652 1.00 74.75 279 THR A O 1
ATOM 2216 N N . ASP A 1 280 ? 2.966 5.030 -11.923 1.00 62.97 280 ASP A N 1
ATOM 2217 C CA . ASP A 1 280 ? 3.156 4.004 -10.893 1.00 62.97 280 ASP A CA 1
ATOM 2218 C C . ASP A 1 280 ? 3.051 2.584 -11.488 1.00 62.97 280 ASP A C 1
ATOM 2220 O O . ASP A 1 280 ? 3.102 1.580 -10.788 1.00 62.97 280 ASP A O 1
ATOM 2224 N N . GLY A 1 281 ? 2.927 2.494 -12.819 1.00 60.22 281 GLY A N 1
ATOM 2225 C CA . GLY A 1 281 ? 3.057 1.264 -13.599 1.00 60.22 281 GLY A CA 1
ATOM 2226 C C . GLY A 1 281 ? 1.750 0.527 -13.892 1.00 60.22 281 GLY A C 1
ATOM 2227 O O . GLY A 1 281 ? 1.669 -0.134 -14.936 1.00 60.22 281 GLY A O 1
ATOM 2228 N N . GLU A 1 282 ? 0.723 0.686 -13.055 1.00 75.88 282 GLU A N 1
ATOM 2229 C CA . GLU A 1 282 ? -0.551 -0.030 -13.191 1.00 75.88 282 GLU A CA 1
ATOM 2230 C C . GLU A 1 282 ? -1.736 0.907 -13.457 1.00 75.88 282 GLU A C 1
ATOM 2232 O O . GLU A 1 282 ? -1.920 1.937 -12.808 1.00 75.88 282 GLU A O 1
ATOM 2237 N N . LEU A 1 283 ? -2.536 0.539 -14.460 1.00 88.12 283 LEU A N 1
ATOM 2238 C CA . LEU A 1 283 ? -3.847 1.120 -14.741 1.00 88.12 283 LEU A CA 1
ATOM 2239 C C . LEU A 1 283 ? -4.927 0.173 -14.197 1.00 88.12 283 LEU A C 1
ATOM 2241 O O . LEU A 1 283 ? -4.673 -1.029 -14.086 1.00 88.12 283 LEU A O 1
ATOM 2245 N N . PRO A 1 284 ? -6.138 0.667 -13.890 1.00 89.00 284 PRO A N 1
ATOM 2246 C CA . PRO A 1 284 ? -7.248 -0.208 -13.530 1.00 89.00 284 PRO A CA 1
ATOM 2247 C C . PRO A 1 284 ? -7.537 -1.214 -14.648 1.00 89.00 284 PRO A C 1
ATOM 2249 O O . PRO A 1 284 ? -7.447 -0.869 -15.822 1.00 89.00 284 PRO A O 1
ATOM 2252 N N . ALA A 1 285 ? -7.928 -2.441 -14.297 1.00 86.19 285 ALA A N 1
ATOM 2253 C CA . ALA A 1 285 ? -8.080 -3.537 -15.262 1.00 86.19 285 ALA A CA 1
ATOM 2254 C C . ALA A 1 285 ? -9.129 -3.281 -16.367 1.00 86.19 285 ALA A C 1
ATOM 2256 O O . ALA A 1 285 ? -9.035 -3.865 -17.440 1.00 86.19 285 ALA A O 1
ATOM 2257 N N . PHE A 1 286 ? -10.099 -2.397 -16.119 1.00 87.19 286 PHE A N 1
ATOM 2258 C CA . PHE A 1 286 ? -11.119 -1.960 -17.083 1.00 87.19 286 PHE A CA 1
ATOM 2259 C C . PHE A 1 286 ? -10.670 -0.761 -17.947 1.00 87.19 286 PHE A C 1
ATOM 2261 O O . PHE A 1 286 ? -11.456 -0.203 -18.708 1.00 87.19 286 PHE A O 1
ATOM 2268 N N . VAL A 1 287 ? -9.414 -0.319 -17.824 1.00 89.50 287 VAL A N 1
ATOM 2269 C CA . VAL A 1 287 ? -8.811 0.723 -18.663 1.00 89.50 287 VAL A CA 1
ATOM 2270 C C . VAL A 1 287 ? -7.767 0.067 -19.572 1.00 89.50 287 VAL A C 1
ATOM 2272 O O . VAL A 1 287 ? -6.790 -0.482 -19.059 1.00 89.50 287 VAL A O 1
ATOM 2275 N N . PRO A 1 288 ? -7.914 0.149 -20.910 1.00 89.19 288 PRO A N 1
ATOM 2276 C CA . PRO A 1 288 ? -6.951 -0.430 -21.841 1.00 89.19 288 PRO A CA 1
ATOM 2277 C C . PRO A 1 288 ? -5.532 0.092 -21.595 1.00 89.19 288 PRO A C 1
ATOM 2279 O O . PRO A 1 288 ? -5.282 1.303 -21.600 1.00 89.19 288 PRO A O 1
ATOM 2282 N N . ALA A 1 289 ? -4.596 -0.830 -21.376 1.00 90.56 289 ALA A N 1
ATOM 2283 C CA . ALA A 1 289 ? -3.210 -0.503 -21.072 1.00 90.56 289 ALA A CA 1
ATOM 2284 C C . ALA A 1 289 ? -2.357 -0.444 -22.342 1.00 90.56 289 ALA A C 1
ATOM 2286 O O . ALA A 1 289 ? -2.595 -1.155 -23.312 1.00 90.56 289 ALA A O 1
ATOM 2287 N N . LEU A 1 290 ? -1.301 0.367 -22.329 1.00 91.56 290 LEU A N 1
ATOM 2288 C CA . LEU A 1 290 ? -0.299 0.330 -23.393 1.00 91.56 290 LEU A CA 1
ATOM 2289 C C . LEU A 1 290 ? 0.513 -0.985 -23.325 1.00 91.56 290 LEU A C 1
ATOM 2291 O O . LEU A 1 290 ? 0.892 -1.405 -22.218 1.00 91.56 290 LEU A O 1
ATOM 2295 N N . PRO A 1 291 ? 0.875 -1.593 -24.473 1.00 90.12 291 PRO A N 1
ATOM 2296 C CA . PRO A 1 291 ? 1.761 -2.754 -24.511 1.00 90.12 291 PRO A CA 1
ATOM 2297 C C . PRO A 1 291 ? 3.063 -2.506 -23.750 1.00 90.12 291 PRO A C 1
ATOM 2299 O O . PRO A 1 291 ? 3.590 -1.388 -23.730 1.00 90.12 291 PRO A O 1
ATOM 2302 N N . LEU A 1 292 ? 3.631 -3.556 -23.148 1.00 87.31 292 LEU A N 1
ATOM 2303 C CA . LEU A 1 292 ? 4.857 -3.442 -22.346 1.00 87.31 292 LEU A CA 1
ATOM 2304 C C . LEU A 1 292 ? 6.015 -2.806 -23.135 1.00 87.31 292 LEU A C 1
ATOM 2306 O O . LEU A 1 292 ? 6.775 -2.011 -22.583 1.00 87.31 292 LEU A O 1
ATOM 2310 N N . SER A 1 293 ? 6.141 -3.119 -24.426 1.00 86.12 293 SER A N 1
ATOM 2311 C CA . SER A 1 293 ? 7.167 -2.542 -25.299 1.00 86.12 293 SER A CA 1
ATOM 2312 C C . SER A 1 293 ? 7.007 -1.029 -25.480 1.00 86.12 293 SER A C 1
ATOM 2314 O O . SER A 1 293 ? 7.996 -0.301 -25.419 1.00 86.12 293 SER A O 1
ATOM 2316 N N . THR A 1 294 ? 5.771 -0.535 -25.609 1.00 87.69 294 THR A N 1
ATOM 2317 C CA . THR A 1 294 ? 5.466 0.903 -25.675 1.00 87.69 294 THR A CA 1
ATOM 2318 C C . THR A 1 294 ? 5.682 1.581 -24.319 1.00 87.69 294 THR A C 1
ATOM 2320 O O . THR A 1 294 ? 6.295 2.646 -24.261 1.00 87.69 294 THR A O 1
ATOM 2323 N N . ARG A 1 295 ? 5.270 0.944 -23.211 1.00 87.88 295 ARG A N 1
ATOM 2324 C CA . ARG A 1 295 ? 5.494 1.466 -21.848 1.00 87.88 295 ARG A CA 1
ATOM 2325 C C . ARG A 1 295 ? 6.975 1.630 -21.512 1.00 87.88 295 ARG A C 1
ATOM 2327 O O . ARG A 1 295 ? 7.348 2.633 -20.919 1.00 87.88 295 ARG A O 1
ATOM 2334 N N . ARG A 1 296 ? 7.836 0.703 -21.946 1.00 87.00 296 ARG A N 1
ATOM 2335 C CA . ARG A 1 296 ? 9.295 0.811 -21.756 1.00 87.00 296 ARG A CA 1
ATOM 2336 C C . ARG A 1 296 ? 9.884 2.069 -22.400 1.00 87.00 296 ARG A C 1
ATOM 2338 O O . ARG A 1 296 ? 10.808 2.650 -21.845 1.00 87.00 296 ARG A O 1
ATOM 2345 N N . LEU A 1 297 ? 9.336 2.521 -23.529 1.00 84.69 297 LEU A N 1
ATOM 2346 C CA . LEU A 1 297 ? 9.778 3.750 -24.203 1.00 84.69 297 LEU A CA 1
ATOM 2347 C C . LEU A 1 297 ? 9.272 5.024 -23.502 1.00 84.69 297 LEU A C 1
ATOM 2349 O O . LEU A 1 297 ? 9.887 6.076 -23.637 1.00 84.69 297 LEU A O 1
ATOM 2353 N N . LEU A 1 298 ? 8.206 4.921 -22.701 1.00 86.88 298 LEU A N 1
ATOM 2354 C CA . LEU A 1 298 ? 7.684 5.995 -21.843 1.00 86.88 298 LEU A CA 1
ATOM 2355 C C . LEU A 1 298 ? 8.451 6.139 -20.513 1.00 86.88 298 LEU A C 1
ATOM 2357 O O . LEU A 1 298 ? 7.969 6.786 -19.589 1.00 86.88 298 LEU A O 1
ATOM 2361 N N . THR A 1 299 ? 9.647 5.559 -20.409 1.00 83.06 299 THR A N 1
ATOM 2362 C CA . THR A 1 299 ? 10.596 5.846 -19.317 1.00 83.06 299 THR A CA 1
ATOM 2363 C C . THR A 1 299 ? 11.467 7.071 -19.622 1.00 83.06 299 THR A C 1
ATOM 2365 O O . THR A 1 299 ? 11.975 7.716 -18.707 1.00 83.06 299 THR A O 1
ATOM 2368 N N . ASP A 1 300 ? 11.604 7.436 -20.902 1.00 87.31 300 ASP A N 1
ATOM 2369 C CA . ASP A 1 300 ? 12.324 8.632 -21.334 1.00 87.31 300 ASP A CA 1
ATOM 2370 C C . ASP A 1 300 ? 11.455 9.883 -21.138 1.00 87.31 300 ASP A C 1
ATOM 2372 O O . ASP A 1 300 ? 10.375 10.022 -21.724 1.00 87.31 300 ASP A O 1
ATOM 2376 N N . ARG A 1 301 ? 11.947 10.827 -20.329 1.00 89.12 301 ARG A N 1
ATOM 2377 C CA . ARG A 1 301 ? 11.238 12.067 -19.991 1.00 89.12 301 ARG A CA 1
ATOM 2378 C C . ARG A 1 301 ? 10.835 12.882 -21.224 1.00 89.12 301 ARG A C 1
ATOM 2380 O O . ARG A 1 301 ? 9.719 13.397 -21.258 1.00 89.12 301 ARG A O 1
ATOM 2387 N N . ASN A 1 302 ? 11.697 12.982 -22.237 1.00 88.69 302 ASN A N 1
ATOM 2388 C CA . ASN A 1 302 ? 11.403 13.761 -23.443 1.00 88.69 302 ASN A CA 1
ATOM 2389 C C . ASN A 1 302 ? 10.283 13.110 -24.257 1.00 88.69 302 ASN A C 1
ATOM 2391 O O . ASN A 1 302 ? 9.419 13.803 -24.799 1.00 88.69 302 ASN A O 1
ATOM 2395 N N . VAL A 1 303 ? 10.278 11.776 -24.324 1.00 92.25 303 VAL A N 1
ATOM 2396 C CA . VAL A 1 303 ? 9.221 11.015 -25.000 1.00 92.25 303 VAL A CA 1
ATOM 2397 C C . VAL A 1 303 ? 7.894 11.199 -24.270 1.00 92.25 303 VAL A C 1
ATOM 2399 O O . VAL A 1 303 ? 6.888 11.471 -24.921 1.00 92.25 303 VAL A O 1
ATOM 2402 N N . VAL A 1 304 ? 7.886 11.130 -22.935 1.00 92.00 304 VAL A N 1
ATOM 2403 C CA . VAL A 1 304 ? 6.684 11.386 -22.124 1.00 92.00 304 VAL A CA 1
ATOM 2404 C C . VAL A 1 304 ? 6.154 12.799 -22.364 1.00 92.00 304 VAL A C 1
ATOM 2406 O O . VAL A 1 304 ? 4.981 12.956 -22.690 1.00 92.00 304 VAL A O 1
ATOM 2409 N N . GLU A 1 305 ? 6.998 13.829 -22.269 1.00 91.94 305 GLU A N 1
ATOM 2410 C CA . GLU A 1 305 ? 6.589 15.224 -22.490 1.00 91.94 305 GLU A CA 1
ATOM 2411 C C . GLU A 1 305 ? 6.041 15.450 -23.910 1.00 91.94 305 GLU A C 1
ATOM 2413 O O . GLU A 1 305 ? 5.037 16.140 -24.098 1.00 91.94 305 GLU A O 1
ATOM 2418 N N . ARG A 1 306 ? 6.647 14.830 -24.929 1.00 94.38 306 ARG A N 1
ATOM 2419 C CA . ARG A 1 306 ? 6.143 14.871 -26.312 1.00 94.38 306 ARG A CA 1
ATOM 2420 C C . ARG A 1 306 ? 4.818 14.136 -26.462 1.00 94.38 306 ARG A C 1
ATOM 2422 O O . ARG A 1 306 ? 3.903 14.680 -27.071 1.00 94.38 306 ARG A O 1
ATOM 2429 N N . MET A 1 307 ? 4.676 12.952 -25.878 1.00 95.00 307 MET A N 1
ATOM 2430 C CA . MET A 1 307 ? 3.427 12.193 -25.920 1.00 95.00 307 MET A CA 1
ATOM 2431 C C . MET A 1 307 ? 2.284 12.924 -25.213 1.00 95.00 307 MET A C 1
ATOM 2433 O O . MET A 1 307 ? 1.176 12.955 -25.743 1.00 95.00 307 MET A O 1
ATOM 2437 N N . LEU A 1 308 ? 2.552 13.589 -24.085 1.00 93.12 308 LEU A N 1
ATOM 2438 C CA . LEU A 1 308 ? 1.589 14.470 -23.416 1.00 93.12 308 LEU A CA 1
ATOM 2439 C C . LEU A 1 308 ? 1.171 15.641 -24.325 1.00 93.12 308 LEU A C 1
ATOM 2441 O O . LEU A 1 308 ? -0.021 15.893 -24.478 1.00 93.12 308 LEU A O 1
ATOM 2445 N N . ARG A 1 309 ? 2.118 16.306 -25.016 1.00 91.69 309 ARG A N 1
ATOM 2446 C CA . ARG A 1 309 ? 1.814 17.357 -26.021 1.00 91.69 309 ARG A CA 1
ATOM 2447 C C . ARG A 1 309 ? 0.997 16.839 -27.216 1.00 91.69 309 ARG A C 1
ATOM 2449 O O . ARG A 1 309 ? 0.265 17.604 -27.847 1.00 91.69 309 ARG A O 1
ATOM 2456 N N . LEU A 1 310 ? 1.118 15.551 -27.538 1.00 93.94 310 LEU A N 1
ATOM 2457 C CA . LEU A 1 310 ? 0.312 14.864 -28.555 1.00 93.94 310 LEU A CA 1
ATOM 2458 C C . LEU A 1 310 ? -1.057 14.401 -28.026 1.00 93.94 310 LEU A C 1
ATOM 2460 O O . LEU A 1 310 ? -1.881 13.930 -28.808 1.00 93.94 310 LEU A O 1
ATOM 2464 N N . GLY A 1 311 ? -1.322 14.562 -26.728 1.00 93.06 311 GLY A N 1
ATOM 2465 C CA . GLY A 1 311 ? -2.606 14.288 -26.090 1.00 93.06 311 GLY A CA 1
ATOM 2466 C C . GLY A 1 311 ? -2.648 13.028 -25.228 1.00 93.06 311 GLY A C 1
ATOM 2467 O O . GLY A 1 311 ? -3.712 12.745 -24.688 1.00 93.06 311 GLY A O 1
ATOM 2468 N N . LEU A 1 312 ? -1.549 12.275 -25.075 1.00 94.94 312 LEU A N 1
ATOM 2469 C CA . LEU A 1 312 ? -1.511 11.120 -24.166 1.00 94.94 312 LEU A CA 1
ATOM 2470 C C . LEU A 1 312 ? -1.979 11.537 -22.769 1.00 94.94 312 LEU A C 1
ATOM 2472 O O . LEU A 1 312 ? -1.487 12.521 -22.220 1.00 94.94 312 LEU A O 1
ATOM 2476 N N . ARG A 1 313 ? -2.909 10.781 -22.185 1.00 94.12 313 ARG A N 1
ATOM 2477 C CA . ARG A 1 313 ? -3.489 11.126 -20.887 1.00 94.12 313 ARG A CA 1
ATOM 2478 C C . ARG A 1 313 ? -2.758 10.413 -19.759 1.00 94.12 313 ARG A C 1
ATOM 2480 O O . ARG A 1 313 ? -2.478 9.217 -19.833 1.00 94.12 313 ARG A O 1
ATOM 2487 N N . ARG A 1 314 ? -2.486 11.143 -18.682 1.00 91.81 314 ARG A N 1
ATOM 2488 C CA . ARG A 1 314 ? -1.954 10.594 -17.429 1.00 91.81 314 ARG A CA 1
ATOM 2489 C C . ARG A 1 314 ? -3.107 10.318 -16.467 1.00 91.81 314 ARG A C 1
ATOM 2491 O O . ARG A 1 314 ? -3.855 11.246 -16.169 1.00 91.81 314 ARG A O 1
ATOM 2498 N N . TRP A 1 315 ? -3.217 9.079 -15.983 1.00 92.06 315 TRP A N 1
ATOM 2499 C CA . TRP A 1 315 ? -4.335 8.616 -15.142 1.00 92.06 315 TRP A CA 1
ATOM 2500 C C . TRP A 1 315 ? -4.469 9.400 -13.829 1.00 92.06 315 TRP A C 1
ATOM 2502 O O . TRP A 1 315 ? -5.578 9.688 -13.385 1.00 92.06 315 TRP A O 1
ATOM 2512 N N . GLU A 1 316 ? -3.336 9.809 -13.255 1.00 87.81 316 GLU A N 1
ATOM 2513 C CA . GLU A 1 316 ? -3.290 10.526 -11.972 1.00 87.81 316 GLU A CA 1
ATOM 2514 C C . GLU A 1 316 ? -3.327 12.050 -12.102 1.00 87.81 316 GLU A C 1
ATOM 2516 O O . GLU A 1 316 ? -3.343 12.759 -11.098 1.00 87.81 316 GLU A O 1
ATOM 2521 N N . ASP A 1 317 ? -3.330 12.579 -13.328 1.00 89.62 317 ASP A N 1
ATOM 2522 C CA . ASP A 1 317 ? -3.312 14.021 -13.552 1.00 89.62 317 ASP A CA 1
ATOM 2523 C C . ASP A 1 317 ? -4.736 14.602 -13.505 1.00 89.62 317 ASP A C 1
ATOM 2525 O O . ASP A 1 317 ? -5.574 14.243 -14.343 1.00 89.62 317 ASP A O 1
ATOM 2529 N N . PRO A 1 318 ? -5.023 15.546 -12.587 1.00 90.19 318 PRO A N 1
ATOM 2530 C CA . PRO A 1 318 ? -6.334 16.180 -12.481 1.00 90.19 318 PRO A CA 1
ATOM 2531 C C . PRO A 1 318 ? -6.799 16.866 -13.770 1.00 90.19 318 PRO A C 1
ATOM 2533 O O . PRO A 1 318 ? -8.003 16.994 -13.984 1.00 90.19 318 PRO A O 1
ATOM 2536 N N . GLN A 1 319 ? -5.881 17.286 -14.649 1.00 89.31 319 GLN A N 1
ATOM 2537 C CA . GLN A 1 319 ? -6.231 17.912 -15.928 1.00 89.31 319 GLN A CA 1
ATOM 2538 C C . GLN A 1 319 ? -6.960 16.957 -16.881 1.00 89.31 319 GLN A C 1
ATOM 2540 O O . GLN A 1 319 ? -7.714 17.417 -17.739 1.00 89.31 319 GLN A O 1
ATOM 2545 N N . HIS A 1 320 ? -6.769 15.645 -16.719 1.00 91.62 320 HIS A N 1
ATOM 2546 C CA . HIS A 1 320 ? -7.414 14.614 -17.532 1.00 91.62 320 HIS A CA 1
ATOM 2547 C C . HIS A 1 320 ? -8.650 14.002 -16.856 1.00 91.62 320 HIS A C 1
ATOM 2549 O O . HIS A 1 320 ? -9.254 13.090 -17.413 1.00 91.62 320 HIS A O 1
ATOM 2555 N N . ALA A 1 321 ? -9.070 14.492 -15.686 1.00 92.25 321 ALA A N 1
ATOM 2556 C CA . ALA A 1 321 ? -10.164 13.881 -14.932 1.00 92.25 321 ALA A CA 1
ATOM 2557 C C . ALA A 1 321 ? -11.511 13.892 -15.679 1.00 92.25 321 ALA A C 1
ATOM 2559 O O . ALA A 1 321 ? -12.228 12.897 -15.632 1.00 92.25 321 ALA A O 1
ATOM 2560 N N . GLY A 1 322 ? -11.822 14.950 -16.442 1.00 92.44 322 GLY A N 1
ATOM 2561 C CA . GLY A 1 322 ? -13.015 14.995 -17.308 1.00 92.44 322 GLY A CA 1
ATOM 2562 C C . GLY A 1 322 ? -13.042 13.860 -18.330 1.00 92.44 322 GLY A C 1
ATOM 2563 O O . GLY A 1 322 ? -14.022 13.132 -18.463 1.00 92.44 322 GLY A O 1
ATOM 2564 N N . ALA A 1 323 ? -11.899 13.629 -18.967 1.00 91.81 323 ALA A N 1
ATOM 2565 C CA . ALA A 1 323 ? -11.701 12.513 -19.874 1.00 91.81 323 ALA A CA 1
ATOM 2566 C C . ALA A 1 323 ? -11.854 11.141 -19.188 1.00 91.81 323 ALA A C 1
ATOM 2568 O O . ALA A 1 323 ? -12.332 10.204 -19.825 1.00 91.81 323 ALA A O 1
ATOM 2569 N N . ALA A 1 324 ? -11.458 11.016 -17.916 1.00 93.50 324 ALA A N 1
ATOM 2570 C CA . ALA A 1 324 ? -11.661 9.796 -17.137 1.00 93.50 324 ALA A CA 1
ATOM 2571 C C . ALA A 1 324 ? -13.147 9.574 -16.810 1.00 93.50 324 ALA A C 1
ATOM 2573 O O . ALA A 1 324 ? -13.628 8.462 -16.987 1.00 93.50 324 ALA A O 1
ATOM 2574 N N . VAL A 1 325 ? -13.891 10.613 -16.408 1.00 93.75 325 VAL A N 1
ATOM 2575 C CA . VAL A 1 325 ? -15.338 10.507 -16.128 1.00 93.75 325 VAL A CA 1
ATOM 2576 C C . VAL A 1 325 ? -16.121 10.060 -17.359 1.00 93.75 325 VAL A C 1
ATOM 2578 O O . VAL A 1 325 ? -16.885 9.103 -17.268 1.00 93.75 325 VAL A O 1
ATOM 2581 N N . SER A 1 326 ? -15.897 10.696 -18.512 1.00 91.75 326 SER A N 1
ATOM 2582 C CA . SER A 1 326 ? -16.567 10.312 -19.762 1.00 91.75 326 SER A CA 1
ATOM 2583 C C . SER A 1 326 ? -16.217 8.874 -20.169 1.00 91.75 326 SER A C 1
ATOM 2585 O O . SER A 1 326 ? -17.111 8.071 -20.416 1.00 91.75 326 SER A O 1
ATOM 2587 N N . GLN A 1 327 ? -14.934 8.499 -20.146 1.00 91.00 327 GLN A N 1
ATOM 2588 C CA . GLN A 1 327 ? -14.530 7.157 -20.566 1.00 91.00 327 GLN A CA 1
ATOM 2589 C C . GLN A 1 327 ? -14.998 6.053 -19.613 1.00 91.00 327 GLN A C 1
ATOM 2591 O O . GLN A 1 327 ? -15.344 4.971 -20.071 1.00 91.00 327 GLN A O 1
ATOM 2596 N N . LEU A 1 328 ? -15.001 6.292 -18.301 1.00 93.69 328 LEU A N 1
ATOM 2597 C CA . LEU A 1 328 ? -15.502 5.311 -17.339 1.00 93.69 328 LEU A CA 1
ATOM 2598 C C . LEU A 1 328 ? -17.002 5.072 -17.526 1.00 93.69 328 LEU A C 1
ATOM 2600 O O . LEU A 1 328 ? -17.437 3.926 -17.452 1.00 93.69 328 LEU A O 1
ATOM 2604 N N . ALA A 1 329 ? -17.771 6.119 -17.832 1.00 92.75 329 ALA A N 1
ATOM 2605 C CA . ALA A 1 329 ? -19.178 5.969 -18.179 1.00 92.75 329 ALA A CA 1
ATOM 2606 C C . ALA A 1 329 ? -19.364 5.101 -19.439 1.00 92.75 329 ALA A C 1
ATOM 2608 O O . ALA A 1 329 ? -20.192 4.195 -19.427 1.00 92.75 329 ALA A O 1
ATOM 2609 N N . ASP A 1 330 ? -18.550 5.302 -20.481 1.00 90.19 330 ASP A N 1
ATOM 2610 C CA . ASP A 1 330 ? -18.598 4.485 -21.704 1.00 90.19 330 ASP A CA 1
ATOM 2611 C C . ASP A 1 330 ? -18.212 3.016 -21.462 1.00 90.19 330 ASP A C 1
ATOM 2613 O O . ASP A 1 330 ? -18.811 2.110 -22.037 1.00 90.19 330 ASP A O 1
ATOM 2617 N N . VAL A 1 331 ? -17.190 2.768 -20.636 1.00 90.19 331 VAL A N 1
ATOM 2618 C CA . VAL A 1 331 ? -16.717 1.412 -20.299 1.00 90.19 331 VAL A CA 1
ATOM 2619 C C . VAL A 1 331 ? -17.782 0.654 -19.502 1.00 90.19 331 VAL A C 1
ATOM 2621 O O . VAL A 1 331 ? -18.026 -0.523 -19.762 1.00 90.19 331 VAL A O 1
ATOM 2624 N N . LEU A 1 332 ? -18.458 1.326 -18.564 1.00 92.56 332 LEU A N 1
ATOM 2625 C CA . LEU A 1 332 ? -19.557 0.716 -17.815 1.00 92.56 332 LEU A CA 1
ATOM 2626 C C . LEU A 1 332 ? -20.760 0.413 -18.717 1.00 92.56 332 LEU A C 1
ATOM 2628 O O . LEU A 1 332 ? -21.349 -0.656 -18.595 1.00 92.56 332 LEU A O 1
ATOM 2632 N N . ASP A 1 333 ? -21.094 1.314 -19.644 1.00 91.56 333 ASP A N 1
ATOM 2633 C CA . ASP A 1 333 ? -22.212 1.129 -20.577 1.00 91.56 333 ASP A CA 1
ATOM 2634 C C . ASP A 1 333 ? -22.056 -0.096 -21.482 1.00 91.56 333 ASP A C 1
ATOM 2636 O O . ASP A 1 333 ? -23.015 -0.812 -21.755 1.00 91.56 333 ASP A O 1
ATOM 2640 N N . LYS A 1 334 ? -20.825 -0.359 -21.928 1.00 87.88 334 LYS A N 1
ATOM 2641 C CA . LYS A 1 334 ? -20.499 -1.512 -22.777 1.00 87.88 334 LYS A CA 1
ATOM 2642 C C . LYS A 1 334 ? -20.534 -2.849 -22.040 1.00 87.88 334 LYS A C 1
ATOM 2644 O O . LYS A 1 334 ? -20.471 -3.890 -22.687 1.00 87.88 334 LYS A O 1
ATOM 2649 N N . GLY A 1 335 ? -20.634 -2.833 -20.709 1.00 84.44 335 GLY A N 1
ATOM 2650 C CA . GLY A 1 335 ? -20.530 -4.037 -19.886 1.00 84.44 335 GLY A CA 1
ATOM 2651 C C . GLY A 1 335 ? -19.093 -4.541 -19.719 1.00 84.44 335 GLY A C 1
ATOM 2652 O O . GLY A 1 335 ? -18.894 -5.676 -19.295 1.00 84.44 335 GLY A O 1
ATOM 2653 N N . ASP A 1 336 ? -18.090 -3.700 -19.994 1.00 81.69 336 ASP A N 1
ATOM 2654 C CA . ASP A 1 336 ? -16.663 -4.052 -19.910 1.00 81.69 336 ASP A CA 1
ATOM 2655 C C . ASP A 1 336 ? -16.136 -4.063 -18.455 1.00 81.69 336 ASP A C 1
ATOM 2657 O O . ASP A 1 336 ? -14.943 -4.261 -18.209 1.00 81.69 336 ASP A O 1
ATOM 2661 N N . VAL A 1 337 ? -17.013 -3.839 -17.465 1.00 86.12 337 VAL A N 1
ATOM 2662 C CA . VAL A 1 337 ? -16.690 -3.848 -16.031 1.00 86.12 337 VAL A CA 1
ATOM 2663 C C . VAL A 1 337 ? -17.287 -5.095 -15.374 1.00 86.12 337 VAL A C 1
ATOM 2665 O O . VAL A 1 337 ? -18.480 -5.121 -15.073 1.00 86.12 337 VAL A O 1
ATOM 2668 N N . PRO A 1 338 ? -16.471 -6.123 -15.088 1.00 83.00 338 PRO A N 1
ATOM 2669 C CA . PRO A 1 338 ? -16.899 -7.249 -14.273 1.00 83.00 338 PRO A CA 1
ATOM 2670 C C . PRO A 1 338 ? -17.422 -6.816 -12.899 1.00 83.00 338 PRO A C 1
ATOM 2672 O O . PRO A 1 338 ? -16.832 -5.955 -12.245 1.00 83.00 338 PRO A O 1
ATOM 2675 N N . GLU A 1 339 ? -18.462 -7.489 -12.406 1.00 80.56 339 GLU A N 1
ATOM 2676 C CA . GLU A 1 339 ? -19.119 -7.166 -11.131 1.00 80.56 339 GLU A CA 1
ATOM 2677 C C . GLU A 1 339 ? -18.144 -7.160 -9.935 1.00 80.56 339 GLU A C 1
ATOM 2679 O O . GLU A 1 339 ? -18.226 -6.297 -9.060 1.00 80.56 339 GLU A O 1
ATOM 2684 N N . TYR A 1 340 ? -17.134 -8.039 -9.931 1.00 82.94 340 TYR A N 1
ATOM 2685 C CA . TYR A 1 340 ? -16.108 -8.077 -8.879 1.00 82.94 340 TYR A CA 1
ATOM 2686 C C . TYR A 1 340 ? -15.179 -6.844 -8.862 1.00 82.94 340 TYR A C 1
ATOM 2688 O O . TYR A 1 340 ? -14.478 -6.619 -7.875 1.00 82.94 340 TYR A O 1
ATOM 2696 N N . LEU A 1 341 ? -15.160 -6.031 -9.927 1.00 86.81 341 LEU A N 1
ATOM 2697 C CA . LEU A 1 341 ? -14.399 -4.777 -10.009 1.00 86.81 341 LEU A CA 1
ATOM 2698 C C . LEU A 1 341 ? -15.220 -3.539 -9.624 1.00 86.81 341 LEU A C 1
ATOM 2700 O O . LEU A 1 341 ? -14.645 -2.452 -9.560 1.00 86.81 341 LEU A O 1
ATOM 2704 N N . SER A 1 342 ? -16.509 -3.683 -9.300 1.00 86.38 342 SER A N 1
ATOM 2705 C CA . SER A 1 342 ? -17.431 -2.579 -8.973 1.00 86.38 342 SER A CA 1
ATOM 2706 C C . SER A 1 342 ? -16.889 -1.611 -7.917 1.00 86.38 342 SER A C 1
ATOM 2708 O O . SER A 1 342 ? -16.969 -0.396 -8.082 1.00 86.38 342 SER A O 1
ATOM 2710 N N . VAL A 1 343 ? -16.280 -2.131 -6.845 1.00 86.62 343 VAL A N 1
ATOM 2711 C CA . VAL A 1 343 ? -15.697 -1.307 -5.768 1.00 86.62 343 VAL A CA 1
ATOM 2712 C C . VAL A 1 343 ? -14.490 -0.509 -6.266 1.00 86.62 343 VAL A C 1
ATOM 2714 O O . VAL A 1 343 ? -14.362 0.682 -5.985 1.00 86.62 343 VAL A O 1
ATOM 2717 N N . SER A 1 344 ? -13.609 -1.149 -7.042 1.00 88.88 344 SER A N 1
ATOM 2718 C CA . SER A 1 344 ? -12.455 -0.474 -7.643 1.00 88.88 344 SER A CA 1
ATOM 2719 C C . SER A 1 344 ? -12.906 0.607 -8.629 1.00 88.88 344 SER A C 1
ATOM 2721 O O . SER A 1 344 ? -12.396 1.727 -8.601 1.00 88.88 344 SER A O 1
ATOM 2723 N N . PHE A 1 345 ? -13.914 0.297 -9.447 1.00 93.62 345 PHE A N 1
ATOM 2724 C CA . PHE A 1 345 ? -14.517 1.222 -10.394 1.00 93.62 345 PHE A CA 1
ATOM 2725 C C . PHE A 1 345 ? -15.102 2.458 -9.695 1.00 93.62 345 PHE A C 1
ATOM 2727 O O . PHE A 1 345 ? -14.720 3.575 -10.054 1.00 93.62 345 PHE A O 1
ATOM 2734 N N . LYS A 1 346 ? -15.944 2.273 -8.658 1.00 92.06 346 LYS A N 1
ATOM 2735 C CA . LYS A 1 346 ? -16.521 3.373 -7.854 1.00 92.06 346 LYS A CA 1
ATOM 2736 C C . LYS A 1 346 ? -15.432 4.318 -7.359 1.00 92.06 346 LYS A C 1
ATOM 2738 O O . LYS A 1 346 ? -15.476 5.507 -7.654 1.00 92.06 346 LYS A O 1
ATOM 2743 N N . ARG A 1 347 ? -14.380 3.767 -6.750 1.00 92.50 347 ARG A N 1
ATOM 2744 C CA . ARG A 1 347 ? -13.239 4.539 -6.238 1.00 92.50 347 ARG A CA 1
ATOM 2745 C C . ARG A 1 347 ? -12.548 5.381 -7.318 1.00 92.50 347 ARG A C 1
ATOM 2747 O O . ARG A 1 347 ? -12.172 6.526 -7.069 1.00 92.50 347 ARG A O 1
ATOM 2754 N N . HIS A 1 348 ? -12.339 4.832 -8.518 1.00 93.38 348 HIS A N 1
ATOM 2755 C CA . HIS A 1 348 ? -11.710 5.581 -9.614 1.00 93.38 348 HIS A CA 1
ATOM 2756 C C . HIS A 1 348 ? -12.626 6.675 -10.180 1.00 93.38 348 HIS A C 1
ATOM 2758 O O . HIS A 1 348 ? -12.133 7.759 -10.504 1.00 93.38 348 HIS A O 1
ATOM 2764 N N . TYR A 1 349 ? -13.933 6.421 -10.255 1.00 94.81 349 TYR A N 1
ATOM 2765 C CA . TYR A 1 349 ? -14.922 7.390 -10.725 1.00 94.81 349 TYR A CA 1
ATOM 2766 C C . TYR A 1 349 ? -15.142 8.533 -9.717 1.00 94.81 349 TYR A C 1
ATOM 2768 O O . TYR A 1 349 ? -15.092 9.702 -10.099 1.00 94.81 349 TYR A O 1
ATOM 2776 N N . GLU A 1 350 ? -15.248 8.222 -8.422 1.00 94.00 350 GLU A N 1
ATOM 2777 C CA . GLU A 1 350 ? -15.309 9.198 -7.323 1.00 94.00 350 GLU A CA 1
ATOM 2778 C C . GLU A 1 350 ? -14.095 10.132 -7.330 1.00 94.00 350 GLU A C 1
ATOM 2780 O O . GLU A 1 350 ? -14.234 11.357 -7.298 1.00 94.00 350 GLU A O 1
ATOM 2785 N N . ARG A 1 351 ? -12.888 9.564 -7.459 1.00 93.06 351 ARG A N 1
ATOM 2786 C CA . ARG A 1 351 ? -11.643 10.338 -7.558 1.00 93.06 351 ARG A CA 1
ATOM 2787 C C . ARG A 1 351 ? -11.646 11.278 -8.764 1.00 93.06 351 ARG A C 1
ATOM 2789 O O . ARG A 1 351 ? -11.144 12.403 -8.676 1.00 93.06 351 ARG A O 1
ATOM 2796 N N . ALA A 1 352 ? -12.176 10.824 -9.898 1.00 93.69 352 ALA A N 1
ATOM 2797 C CA . ALA A 1 352 ? -12.291 11.652 -11.088 1.00 93.69 352 ALA A CA 1
ATOM 2798 C C . ALA A 1 352 ? -13.266 12.821 -10.849 1.00 93.69 352 ALA A C 1
ATOM 2800 O O . ALA A 1 352 ? -12.906 13.962 -11.140 1.00 93.69 352 ALA A O 1
ATOM 2801 N N . TRP A 1 353 ? -14.417 12.586 -10.209 1.00 93.94 353 TRP A N 1
ATOM 2802 C CA . TRP A 1 353 ? -15.349 13.647 -9.803 1.00 93.94 353 TRP A CA 1
ATOM 2803 C C . TRP A 1 353 ? -14.728 14.673 -8.855 1.00 93.94 353 TRP A C 1
ATOM 2805 O O . TRP A 1 353 ? -14.829 15.872 -9.120 1.00 93.94 353 TRP A O 1
ATOM 2815 N N . SER A 1 354 ? -14.001 14.245 -7.819 1.00 92.62 354 SER A N 1
ATOM 2816 C CA . SER A 1 354 ? -13.280 15.173 -6.932 1.00 92.62 354 SER A CA 1
ATOM 2817 C C . SER A 1 354 ? -12.305 16.074 -7.693 1.00 92.62 354 SER A C 1
ATOM 2819 O O . SER A 1 354 ? -12.210 17.276 -7.433 1.00 92.62 354 SER A O 1
ATOM 2821 N N . ASN A 1 355 ? -11.586 15.524 -8.675 1.00 93.25 355 ASN A N 1
ATOM 2822 C CA . ASN A 1 355 ? -10.655 16.298 -9.495 1.00 93.25 355 ASN A CA 1
ATOM 2823 C C . ASN A 1 355 ? -11.365 17.296 -10.420 1.00 93.25 355 ASN A C 1
ATOM 2825 O O . ASN A 1 355 ? -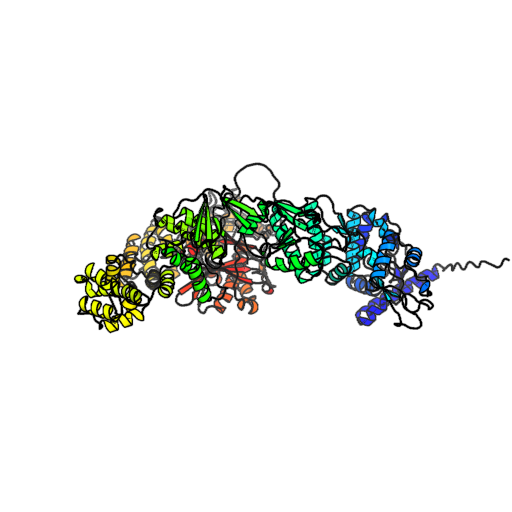10.883 18.415 -10.611 1.00 93.25 355 ASN A O 1
ATOM 2829 N N . ILE A 1 356 ? -12.508 16.917 -10.980 1.00 92.94 356 ILE A N 1
ATOM 2830 C CA . ILE A 1 356 ? -13.307 17.774 -11.860 1.00 92.94 356 ILE A CA 1
ATOM 2831 C C . ILE A 1 356 ? -13.888 18.953 -11.102 1.00 92.94 356 ILE A C 1
ATOM 2833 O O . ILE A 1 356 ? -13.750 20.093 -11.536 1.00 92.94 356 ILE A O 1
ATOM 2837 N N . VAL A 1 357 ? -14.457 18.689 -9.931 1.00 92.00 357 VAL A N 1
ATOM 2838 C CA . VAL A 1 357 ? -14.995 19.721 -9.048 1.00 92.00 357 VAL A CA 1
ATOM 2839 C C . VAL A 1 357 ? -13.905 20.712 -8.636 1.00 92.00 357 VAL A C 1
ATOM 2841 O O . VAL A 1 357 ? -14.120 21.921 -8.677 1.00 92.00 357 VAL A O 1
ATOM 2844 N N . ARG A 1 358 ? -12.697 20.222 -8.327 1.00 89.56 358 ARG A N 1
ATOM 2845 C CA . ARG A 1 358 ? -11.545 21.071 -7.991 1.00 89.56 358 ARG A CA 1
ATOM 2846 C C . ARG A 1 358 ? -11.050 21.921 -9.165 1.00 89.56 358 ARG A C 1
ATOM 2848 O O . ARG A 1 358 ? -10.582 23.036 -8.954 1.00 89.56 358 ARG A O 1
ATOM 2855 N N . THR A 1 359 ? -11.091 21.393 -10.386 1.00 88.31 359 THR A N 1
ATOM 2856 C CA . THR A 1 359 ? -10.612 22.104 -11.585 1.00 88.31 359 THR A CA 1
ATOM 2857 C C . THR A 1 359 ? -11.684 22.977 -12.237 1.00 88.31 359 THR A C 1
ATOM 2859 O O . THR A 1 359 ? -11.340 23.844 -13.040 1.00 88.31 359 THR A O 1
ATOM 2862 N N . GLY A 1 360 ? -12.963 22.752 -11.922 1.00 87.50 360 GLY A N 1
ATOM 2863 C CA . GLY A 1 360 ? -14.109 23.431 -12.528 1.00 87.50 360 GLY A CA 1
ATOM 2864 C C . GLY A 1 360 ? -14.301 23.127 -14.019 1.00 87.50 360 GLY A C 1
ATOM 2865 O O . GLY A 1 360 ? -15.008 23.861 -14.704 1.00 87.50 360 GLY A O 1
ATOM 2866 N N . ARG A 1 361 ? -13.644 22.087 -14.554 1.00 87.00 361 ARG A N 1
ATOM 2867 C CA . ARG A 1 361 ? -13.668 21.753 -15.987 1.00 87.00 361 ARG A CA 1
ATOM 2868 C C . ARG A 1 361 ? -14.717 20.689 -16.274 1.00 87.00 361 ARG A C 1
ATOM 2870 O O . ARG A 1 361 ? -14.524 19.530 -15.918 1.00 87.00 361 ARG A O 1
ATOM 2877 N N . TRP A 1 362 ? -15.797 21.081 -16.943 1.00 90.06 362 TRP A N 1
ATOM 2878 C CA . TRP A 1 362 ? -16.859 20.158 -17.340 1.00 90.06 362 TRP A CA 1
ATOM 2879 C C . TRP A 1 362 ? -16.324 19.044 -18.271 1.00 90.06 362 TRP A C 1
ATOM 2881 O O . TRP A 1 362 ? -15.553 19.363 -19.180 1.00 90.06 362 TRP A O 1
ATOM 2891 N N . PRO A 1 363 ? -16.679 17.756 -18.054 1.00 88.75 363 PRO A N 1
ATOM 2892 C CA . PRO A 1 363 ? -16.156 16.640 -18.853 1.00 88.75 363 PRO A CA 1
ATOM 2893 C C . PRO A 1 363 ? -16.548 16.670 -20.329 1.00 88.75 363 PRO A C 1
ATOM 2895 O O . PRO A 1 363 ? -15.782 16.198 -21.166 1.00 88.75 363 PRO A O 1
ATOM 2898 N N . TRP A 1 364 ? -17.742 17.180 -20.623 1.00 90.31 364 TRP A N 1
ATOM 2899 C CA . TRP A 1 364 ? -18.387 17.065 -21.927 1.00 90.31 364 TRP A CA 1
ATOM 2900 C C . TRP A 1 364 ? -18.345 18.391 -22.687 1.00 90.31 364 TRP A C 1
ATOM 2902 O O . TRP A 1 364 ? -18.399 19.475 -22.099 1.00 90.31 364 TRP A O 1
ATOM 2912 N N . ALA A 1 365 ? -18.263 18.319 -24.011 1.00 85.50 365 ALA A N 1
ATOM 2913 C CA . ALA A 1 365 ? -18.386 19.482 -24.875 1.00 85.50 365 ALA A CA 1
ATOM 2914 C C . ALA A 1 365 ? -19.830 20.031 -24.873 1.00 85.50 365 ALA A C 1
ATOM 2916 O O . ALA A 1 365 ? -20.783 19.318 -24.546 1.00 85.50 365 ALA A O 1
ATOM 2917 N N . PRO A 1 366 ? -20.045 21.297 -25.278 1.00 80.00 366 PRO A N 1
ATOM 2918 C CA . PRO A 1 366 ? -21.395 21.830 -25.422 1.00 80.00 366 PRO A CA 1
ATOM 2919 C C . PRO A 1 366 ? -22.237 20.962 -26.371 1.00 80.00 366 PRO A C 1
ATOM 2921 O O . PRO A 1 366 ? -21.843 20.760 -27.519 1.00 80.00 366 PRO A O 1
ATOM 2924 N N . ARG A 1 367 ? -23.420 20.521 -25.912 1.00 78.06 367 ARG A N 1
ATOM 2925 C CA . ARG A 1 367 ? -24.371 19.642 -26.634 1.00 78.06 367 ARG A CA 1
ATOM 2926 C C . ARG A 1 367 ? -23.932 18.182 -26.811 1.00 78.06 367 ARG A C 1
ATOM 2928 O O . ARG A 1 367 ? -24.601 17.450 -27.535 1.00 78.06 367 ARG A O 1
ATOM 2935 N N . GLU A 1 368 ? -22.839 17.761 -26.185 1.00 85.44 368 GLU A N 1
ATOM 2936 C CA . GLU A 1 368 ? -22.505 16.340 -26.068 1.00 85.44 368 GLU A CA 1
ATOM 2937 C C . GLU A 1 368 ? -23.443 15.660 -25.054 1.00 85.44 368 GLU A C 1
ATOM 2939 O O . GLU A 1 368 ? -23.886 16.288 -24.089 1.00 85.44 368 GLU A O 1
ATOM 2944 N N . GLU A 1 369 ? -23.783 14.391 -25.296 1.00 87.62 369 GLU A N 1
ATOM 2945 C CA . GLU A 1 369 ? -24.627 13.602 -24.395 1.00 87.62 369 GLU A CA 1
ATOM 2946 C C . GLU A 1 369 ? -23.909 13.379 -23.056 1.00 87.62 369 GLU A C 1
ATOM 2948 O O . GLU A 1 369 ? -22.802 12.842 -23.003 1.00 87.62 369 GLU A O 1
ATOM 2953 N N . VAL A 1 370 ? -24.546 13.794 -21.959 1.00 91.12 370 VAL A N 1
ATOM 2954 C CA . VAL A 1 370 ? -23.987 13.647 -20.615 1.00 91.12 370 VAL A CA 1
ATOM 2955 C C . VAL A 1 370 ? -24.367 12.282 -20.061 1.00 91.12 370 VAL A C 1
ATOM 2957 O O . VAL A 1 370 ? -25.515 12.056 -19.696 1.00 91.12 370 VAL A O 1
ATOM 2960 N N . ARG A 1 371 ? -23.391 11.381 -19.955 1.00 93.06 371 ARG A N 1
ATOM 2961 C CA . ARG A 1 371 ? -23.581 10.043 -19.386 1.00 93.06 371 ARG A CA 1
ATOM 2962 C C . ARG A 1 371 ? -22.940 9.951 -18.007 1.00 93.06 371 ARG A C 1
ATOM 2964 O O . ARG A 1 371 ? -21.718 9.987 -17.875 1.00 93.06 371 ARG A O 1
ATOM 2971 N N . LEU A 1 372 ? -23.762 9.832 -16.973 1.00 94.06 372 LEU A N 1
ATOM 2972 C CA . LEU A 1 372 ? -23.311 9.736 -15.583 1.00 94.06 372 LEU A CA 1
ATOM 2973 C C . LEU A 1 372 ? -23.220 8.276 -15.150 1.00 94.06 372 LEU A C 1
ATOM 2975 O O . LEU A 1 372 ? -24.015 7.459 -15.599 1.00 94.06 372 LEU A O 1
ATOM 2979 N N . VAL A 1 373 ? -22.296 7.949 -14.246 1.00 94.38 373 VAL A N 1
ATOM 2980 C CA . VAL A 1 373 ? -22.369 6.683 -13.511 1.00 94.38 373 VAL A CA 1
ATOM 2981 C C . VAL A 1 373 ? -23.160 6.919 -12.238 1.00 94.38 373 VAL A C 1
ATOM 2983 O O . VAL A 1 373 ? -22.807 7.776 -11.422 1.00 94.38 373 VAL A O 1
ATOM 2986 N N . VAL A 1 374 ? -24.216 6.133 -12.072 1.00 92.31 374 VAL A N 1
ATOM 2987 C CA . VAL A 1 374 ? -25.094 6.183 -10.911 1.00 92.31 374 VAL A CA 1
ATOM 2988 C C . VAL A 1 374 ? -25.198 4.811 -10.255 1.00 92.31 374 VAL A C 1
ATOM 2990 O O . VAL A 1 374 ? -25.013 3.775 -10.892 1.00 92.31 374 VAL A O 1
ATOM 2993 N N . SER A 1 375 ? -25.513 4.815 -8.971 1.00 88.62 375 SER A N 1
ATOM 2994 C CA . SER A 1 375 ? -26.004 3.663 -8.231 1.00 88.62 375 SER A CA 1
ATOM 2995 C C . SER A 1 375 ? -27.532 3.735 -8.205 1.00 88.62 375 SER A C 1
ATOM 2997 O O . SER A 1 375 ? -28.104 4.786 -7.903 1.00 88.62 375 SER A O 1
ATOM 2999 N N . ARG A 1 376 ? -28.203 2.644 -8.575 1.00 84.81 376 ARG A N 1
ATOM 3000 C CA . ARG A 1 376 ? -29.656 2.461 -8.440 1.00 84.81 376 ARG A CA 1
ATOM 3001 C C . ARG A 1 376 ? -29.896 1.086 -7.852 1.00 84.81 376 ARG A C 1
ATOM 3003 O O . ARG A 1 376 ? -29.361 0.116 -8.383 1.00 84.81 376 ARG A O 1
ATOM 3010 N N . THR A 1 377 ? -30.676 0.992 -6.774 1.00 76.69 377 THR A N 1
ATOM 3011 C CA . THR A 1 377 ? -30.948 -0.289 -6.094 1.00 76.69 377 THR A CA 1
ATOM 3012 C C . THR A 1 377 ? -29.667 -1.103 -5.833 1.00 76.69 377 THR A C 1
ATOM 3014 O O . THR A 1 377 ? -29.620 -2.294 -6.125 1.00 76.69 377 THR A O 1
ATOM 3017 N N . HIS A 1 378 ? -28.594 -0.446 -5.372 1.00 72.81 378 HIS A N 1
ATOM 3018 C CA . HIS A 1 378 ? -27.250 -1.010 -5.167 1.00 72.81 378 HIS A CA 1
ATOM 3019 C C . HIS A 1 378 ? -26.517 -1.552 -6.412 1.00 72.81 378 HIS A C 1
ATOM 3021 O O . HIS A 1 378 ? -25.421 -2.105 -6.289 1.00 72.81 378 HIS A O 1
ATOM 3027 N N . VAL A 1 379 ? -27.057 -1.350 -7.616 1.00 82.31 379 VAL A N 1
ATOM 3028 C CA . VAL A 1 379 ? -26.447 -1.745 -8.890 1.00 82.31 379 VAL A CA 1
ATOM 3029 C C . VAL A 1 379 ? -25.838 -0.522 -9.571 1.00 82.31 379 VAL A C 1
ATOM 3031 O O . VAL A 1 379 ? -26.468 0.529 -9.699 1.00 82.31 379 VAL A O 1
ATOM 3034 N N . LEU A 1 380 ? -24.590 -0.663 -10.018 1.00 89.50 380 LEU A N 1
ATOM 3035 C CA . LEU A 1 380 ? -23.925 0.339 -10.847 1.00 89.50 380 LEU A CA 1
ATOM 3036 C C . LEU A 1 380 ? -24.520 0.334 -12.250 1.00 89.50 380 LEU A C 1
ATOM 3038 O O . LEU A 1 380 ? -24.572 -0.706 -12.902 1.00 89.50 380 LEU A O 1
ATOM 3042 N N . GLY A 1 381 ? -24.896 1.509 -12.734 1.00 90.12 381 GLY A N 1
ATOM 3043 C CA . GLY A 1 381 ? -25.375 1.694 -14.093 1.00 90.12 381 GLY A CA 1
ATOM 3044 C C . GLY A 1 381 ? -24.999 3.060 -14.643 1.00 90.12 381 GLY A C 1
ATOM 3045 O O . GLY A 1 381 ? -24.489 3.932 -13.934 1.00 90.12 381 GLY A O 1
ATOM 3046 N N . THR A 1 382 ? -25.258 3.248 -15.931 1.00 92.88 382 THR A N 1
ATOM 3047 C CA . THR A 1 382 ? -25.145 4.556 -16.568 1.00 92.88 382 THR A CA 1
ATOM 3048 C C . THR A 1 382 ? -26.498 5.257 -16.567 1.00 92.88 382 THR A C 1
ATOM 3050 O O . THR A 1 382 ? -27.555 4.624 -16.565 1.00 92.88 382 THR A O 1
ATOM 3053 N N . PHE A 1 383 ? -26.473 6.585 -16.518 1.00 90.69 383 PHE A N 1
ATOM 3054 C CA . PHE A 1 383 ? -27.666 7.410 -16.509 1.00 90.69 383 PHE A CA 1
ATOM 3055 C C . PHE A 1 383 ? -27.561 8.560 -17.504 1.00 90.69 383 PHE A C 1
ATOM 3057 O O . PHE A 1 383 ? -26.585 9.311 -17.507 1.00 90.69 383 PHE A O 1
ATOM 3064 N N . ILE A 1 384 ? -28.615 8.613 -18.314 1.00 89.88 384 ILE A N 1
ATOM 3065 C CA . ILE A 1 384 ? -29.130 9.600 -19.262 1.00 89.88 384 ILE A CA 1
ATOM 3066 C C . ILE A 1 384 ? -29.921 10.793 -18.707 1.00 89.88 384 ILE A C 1
ATOM 3068 O O . ILE A 1 384 ? -31.142 10.679 -18.765 1.00 89.88 384 ILE A O 1
ATOM 3072 N N . PRO A 1 385 ? -29.381 11.909 -18.175 1.00 83.31 385 PRO A N 1
ATOM 3073 C CA . PRO A 1 385 ? -30.251 12.942 -17.615 1.00 83.31 385 PRO A CA 1
ATOM 3074 C C . PRO A 1 385 ? -31.190 13.522 -18.685 1.00 83.31 385 PRO A C 1
ATOM 3076 O O . PRO A 1 385 ? -30.740 14.147 -19.645 1.00 83.31 385 PRO A O 1
ATOM 3079 N N . SER A 1 386 ? -32.497 13.327 -18.500 1.00 79.50 386 SER A N 1
ATOM 3080 C CA . SER A 1 386 ? -33.564 13.869 -19.349 1.00 79.50 386 SER A CA 1
ATOM 3081 C C . SER A 1 386 ? -34.421 14.872 -18.573 1.00 79.50 386 SER A C 1
ATOM 3083 O O . SER A 1 386 ? -34.476 14.848 -17.343 1.00 79.50 386 SER A O 1
ATOM 3085 N N . ALA A 1 387 ? -35.113 15.765 -19.284 1.00 68.81 387 ALA A N 1
ATOM 3086 C CA . ALA A 1 387 ? -35.990 16.764 -18.672 1.00 68.81 387 ALA A CA 1
ATOM 3087 C C . ALA A 1 387 ? -37.174 16.134 -17.905 1.00 68.81 387 ALA A C 1
ATOM 3089 O O . ALA A 1 387 ? -37.596 16.692 -16.887 1.00 68.81 387 ALA A O 1
ATOM 3090 N N . ASP A 1 388 ? -37.648 14.972 -18.367 1.00 68.94 388 ASP A N 1
ATOM 3091 C CA . ASP A 1 388 ? -38.850 14.283 -17.876 1.00 68.94 388 ASP A CA 1
ATOM 3092 C C . ASP A 1 388 ? -38.580 13.272 -16.742 1.00 68.94 388 ASP A C 1
ATOM 3094 O O . ASP A 1 388 ? -39.520 12.728 -16.166 1.00 68.94 388 ASP A O 1
ATOM 3098 N N . GLU A 1 389 ? -37.314 13.019 -16.393 1.00 74.56 389 GLU A N 1
ATOM 3099 C CA . GLU A 1 389 ? -36.934 12.031 -15.375 1.00 74.56 389 GLU A CA 1
ATOM 3100 C C . GLU A 1 389 ? -36.644 12.652 -13.997 1.00 74.56 389 GLU A C 1
ATOM 3102 O O . GLU A 1 389 ? -36.468 13.865 -13.840 1.00 74.56 389 GLU A O 1
ATOM 3107 N N . ALA A 1 390 ? -36.612 11.794 -12.971 1.00 72.75 390 ALA A N 1
ATOM 3108 C CA . ALA A 1 390 ? -36.265 12.183 -11.609 1.00 72.75 390 ALA A CA 1
ATOM 3109 C C . ALA A 1 390 ? -34.842 12.780 -11.543 1.00 72.75 390 ALA A C 1
ATOM 3111 O O . ALA A 1 390 ? -33.951 12.316 -12.261 1.00 72.75 390 ALA A O 1
ATOM 3112 N N . PRO A 1 391 ? -34.606 13.788 -10.679 1.00 86.81 391 PRO A N 1
ATOM 3113 C CA . PRO A 1 391 ? -33.286 14.391 -10.535 1.00 86.81 391 PRO A CA 1
ATOM 3114 C C . PRO A 1 391 ? -32.255 13.364 -10.058 1.00 86.81 391 PRO A C 1
ATOM 3116 O O . PRO A 1 391 ? -32.578 12.436 -9.314 1.00 86.81 391 PRO A O 1
ATOM 3119 N N . VAL A 1 392 ? -30.998 13.564 -10.459 1.00 89.81 392 VAL A N 1
ATOM 3120 C CA . VAL A 1 392 ? -29.878 12.769 -9.942 1.00 89.81 392 VAL A CA 1
ATOM 3121 C C . VAL A 1 392 ? -29.560 13.226 -8.529 1.00 89.81 392 VAL A C 1
ATOM 3123 O O . VAL A 1 392 ? -29.257 14.399 -8.305 1.00 89.81 392 VAL A O 1
ATOM 3126 N N . ILE A 1 393 ? -29.628 12.298 -7.582 1.00 89.75 393 ILE A N 1
ATOM 3127 C CA . ILE A 1 393 ? -29.265 12.553 -6.197 1.00 89.75 393 ILE A CA 1
ATOM 3128 C C . ILE A 1 393 ? -27.743 12.574 -6.087 1.00 89.75 393 ILE A C 1
ATOM 3130 O O . ILE A 1 393 ? -27.062 11.680 -6.586 1.00 89.75 393 ILE A O 1
ATOM 3134 N N . VAL A 1 394 ? -27.199 13.598 -5.441 1.00 90.69 394 VAL A N 1
ATOM 3135 C CA . VAL A 1 394 ? -25.771 13.726 -5.150 1.00 90.69 394 VAL A CA 1
ATOM 3136 C C . VAL A 1 394 ? -25.605 13.768 -3.638 1.00 90.69 394 VAL A C 1
ATOM 3138 O O . VAL A 1 394 ? -26.128 14.675 -2.987 1.00 90.69 394 VAL A O 1
ATOM 3141 N N . CYS A 1 395 ? -24.861 12.805 -3.093 1.00 86.94 395 CYS A N 1
ATOM 3142 C CA . CYS A 1 395 ? -24.521 12.791 -1.676 1.00 86.94 395 CYS A CA 1
ATOM 3143 C C . CYS A 1 395 ? -23.675 14.017 -1.336 1.00 86.94 395 CYS A C 1
ATOM 3145 O O . CYS A 1 395 ? -22.611 14.209 -1.917 1.00 86.94 395 CYS A O 1
ATOM 3147 N N . ASP A 1 396 ? -24.159 14.853 -0.422 1.00 85.62 396 ASP A N 1
ATOM 3148 C CA . ASP A 1 396 ? -23.487 16.050 0.098 1.00 85.62 396 ASP A CA 1
ATOM 3149 C C . ASP A 1 396 ? -23.301 16.012 1.625 1.00 85.62 396 ASP A C 1
ATOM 3151 O O . ASP A 1 396 ? -22.639 16.875 2.198 1.00 85.62 396 ASP A O 1
ATOM 3155 N N . GLU A 1 397 ? -23.847 14.986 2.273 1.00 79.25 397 GLU A N 1
ATOM 3156 C CA . GLU A 1 397 ? -23.698 14.682 3.691 1.00 79.25 397 GLU A CA 1
ATOM 3157 C C . GLU A 1 397 ? -23.448 13.182 3.874 1.00 79.25 397 GLU A C 1
ATOM 3159 O O . GLU A 1 397 ? -23.869 12.377 3.048 1.00 79.25 397 GLU A O 1
ATOM 3164 N N . ALA A 1 398 ? -22.762 12.807 4.956 1.00 66.56 398 ALA A N 1
ATOM 3165 C CA . ALA A 1 398 ? -22.613 11.410 5.349 1.00 66.56 398 ALA A CA 1
ATOM 3166 C C . ALA A 1 398 ? -23.812 11.007 6.218 1.00 66.56 398 ALA A C 1
ATOM 3168 O O . ALA A 1 398 ? -23.762 11.110 7.447 1.00 66.56 398 ALA A O 1
ATOM 3169 N N . ASP A 1 399 ? -24.892 10.581 5.567 1.00 70.06 399 ASP A N 1
ATOM 3170 C CA . ASP A 1 399 ? -26.097 10.059 6.213 1.00 70.06 399 ASP A CA 1
ATOM 3171 C C . ASP A 1 399 ? -26.372 8.638 5.687 1.00 70.06 399 ASP A C 1
ATOM 3173 O O . ASP A 1 399 ? -27.134 8.469 4.730 1.00 70.06 399 ASP A O 1
ATOM 3177 N N . PRO A 1 400 ? -25.749 7.602 6.294 1.00 65.69 400 PRO A N 1
ATOM 3178 C CA . PRO A 1 400 ? -25.844 6.220 5.819 1.00 65.69 400 PRO A CA 1
ATOM 3179 C C . PRO A 1 400 ? -27.282 5.712 5.727 1.00 65.69 400 PRO A C 1
ATOM 3181 O O . PRO A 1 400 ? -27.591 4.835 4.925 1.00 65.69 400 PRO A O 1
ATOM 3184 N N . LEU A 1 401 ? -28.172 6.261 6.553 1.00 68.12 401 LEU A N 1
ATOM 3185 C CA . LEU A 1 401 ? -29.565 5.871 6.581 1.00 68.12 401 LEU A CA 1
ATOM 3186 C C . LEU A 1 401 ? -30.351 6.511 5.437 1.00 68.12 401 LEU A C 1
ATOM 3188 O O . LEU A 1 401 ? -31.081 5.802 4.751 1.00 68.12 401 LEU A O 1
ATOM 3192 N N . LYS A 1 402 ? -30.198 7.817 5.182 1.00 72.81 402 LYS A N 1
ATOM 3193 C CA . LYS A 1 402 ? -30.797 8.433 3.986 1.00 72.81 402 LYS A CA 1
ATOM 3194 C C . LYS A 1 402 ? -30.254 7.791 2.716 1.00 72.81 402 LYS A C 1
ATOM 3196 O O . LYS A 1 402 ? -31.040 7.485 1.827 1.00 72.81 402 LYS A O 1
ATOM 3201 N N . GLU A 1 403 ? -28.953 7.522 2.648 1.00 70.94 403 GLU A N 1
ATOM 3202 C CA . GLU A 1 403 ? -28.338 6.794 1.532 1.00 70.94 403 GLU A CA 1
ATOM 3203 C C . GLU A 1 403 ? -28.977 5.408 1.339 1.00 70.94 403 GLU A C 1
ATOM 3205 O O . GLU A 1 403 ? -29.376 5.059 0.225 1.00 70.94 403 GLU A O 1
ATOM 3210 N N . ALA A 1 404 ? -29.176 4.660 2.431 1.00 68.19 404 ALA A N 1
ATOM 3211 C CA . ALA A 1 404 ? -29.831 3.353 2.414 1.00 68.19 404 ALA A CA 1
ATOM 3212 C C . ALA A 1 404 ? -31.335 3.401 2.090 1.00 68.19 404 ALA A C 1
ATOM 3214 O O . ALA A 1 404 ? -31.893 2.369 1.736 1.00 68.19 404 ALA A O 1
ATOM 3215 N N . LEU A 1 405 ? -32.000 4.557 2.202 1.00 75.38 405 LEU A N 1
ATOM 3216 C CA . LEU A 1 405 ? -33.424 4.731 1.880 1.00 75.38 405 LEU A CA 1
ATOM 3217 C C . LEU A 1 405 ? -33.659 5.311 0.477 1.00 75.38 405 LEU A C 1
ATOM 3219 O O . LEU A 1 405 ? -34.675 5.011 -0.151 1.00 75.38 405 LEU A O 1
ATOM 3223 N N . ILE A 1 406 ? -32.728 6.118 -0.039 1.00 78.81 406 ILE A N 1
ATOM 3224 C CA . ILE A 1 406 ? -32.827 6.758 -1.359 1.00 78.81 406 ILE A CA 1
ATOM 3225 C C . ILE A 1 406 ? -32.664 5.738 -2.491 1.00 78.81 406 ILE A C 1
ATOM 3227 O O . ILE A 1 406 ? -33.403 5.796 -3.477 1.00 78.81 406 ILE A O 1
ATOM 3231 N N . GLU A 1 407 ? -31.725 4.795 -2.365 1.00 70.88 407 GLU A N 1
ATOM 3232 C CA . GLU A 1 407 ? -31.491 3.794 -3.412 1.00 70.88 407 GLU A CA 1
ATOM 3233 C C . GLU A 1 407 ? -32.662 2.800 -3.593 1.00 70.88 407 GLU A C 1
ATOM 3235 O O . GLU A 1 407 ? -33.031 2.561 -4.748 1.00 70.88 407 GLU A O 1
ATOM 3240 N N . PRO A 1 408 ? -33.296 2.252 -2.528 1.00 72.31 408 PRO A N 1
ATOM 3241 C CA . PRO A 1 408 ? -34.503 1.424 -2.651 1.00 72.31 408 PRO A CA 1
ATOM 3242 C C . PRO A 1 408 ? -35.711 2.151 -3.245 1.00 72.31 408 PRO A C 1
ATOM 3244 O O . PRO A 1 408 ? -36.530 1.522 -3.908 1.00 72.31 408 PRO A O 1
ATOM 3247 N N . ALA A 1 409 ? -35.805 3.475 -3.074 1.00 75.38 409 ALA A N 1
ATOM 3248 C CA . ALA A 1 409 ? -36.829 4.301 -3.719 1.00 75.38 409 ALA A CA 1
ATOM 3249 C C . ALA A 1 409 ? -36.627 4.442 -5.248 1.00 75.38 409 ALA A C 1
ATOM 3251 O O . ALA A 1 409 ? -37.435 5.076 -5.926 1.00 75.38 409 ALA A O 1
ATOM 3252 N N . GLY A 1 410 ? -35.547 3.874 -5.805 1.00 75.88 410 GLY A N 1
ATOM 3253 C CA . GLY A 1 410 ? -35.268 3.837 -7.243 1.00 75.88 410 GLY A CA 1
ATOM 3254 C C . GLY A 1 410 ? -34.630 5.110 -7.810 1.00 75.88 410 GLY A C 1
ATOM 3255 O O . GLY A 1 410 ? -34.485 5.232 -9.030 1.00 75.88 410 GLY A O 1
ATOM 3256 N N . HIS A 1 411 ? -34.229 6.061 -6.962 1.00 84.56 411 HIS A N 1
ATOM 3257 C CA . HIS A 1 411 ? -33.588 7.295 -7.415 1.00 84.56 411 HIS A CA 1
ATOM 3258 C C . HIS A 1 411 ? -32.148 7.040 -7.917 1.00 84.56 411 HIS A C 1
ATOM 3260 O O . HIS A 1 411 ? -31.404 6.291 -7.285 1.00 84.56 411 HIS A O 1
ATOM 3266 N N . PRO A 1 412 ? -31.715 7.654 -9.041 1.00 88.81 412 PRO A N 1
ATOM 3267 C CA . PRO A 1 412 ? -30.313 7.626 -9.466 1.00 88.81 412 PRO A CA 1
ATOM 3268 C C . PRO A 1 412 ? -29.424 8.391 -8.483 1.00 88.81 412 PRO A C 1
ATOM 3270 O O . PRO A 1 412 ? -29.554 9.609 -8.382 1.00 88.81 412 PRO A O 1
ATOM 3273 N N . VAL A 1 413 ? -28.486 7.709 -7.824 1.00 89.56 413 VAL A N 1
ATOM 3274 C CA . VAL A 1 413 ? -27.477 8.345 -6.961 1.00 89.56 413 VAL A CA 1
ATOM 3275 C C . VAL A 1 413 ? -26.155 8.463 -7.714 1.00 89.56 413 VAL A C 1
ATOM 3277 O O . VAL A 1 413 ? -25.600 7.456 -8.142 1.00 89.56 413 VAL A O 1
ATOM 3280 N N . LEU A 1 414 ? -25.630 9.674 -7.902 1.00 92.06 414 LEU A N 1
ATOM 3281 C CA . LEU A 1 414 ? -24.332 9.899 -8.541 1.00 92.06 414 LEU A CA 1
ATOM 3282 C C . LEU A 1 414 ? -23.214 9.231 -7.732 1.00 92.06 414 LEU A C 1
ATOM 3284 O O . LEU A 1 414 ? -23.090 9.458 -6.532 1.00 92.06 414 LEU A O 1
ATOM 3288 N N . VAL A 1 415 ? -22.345 8.477 -8.406 1.00 91.94 415 VAL A N 1
ATOM 3289 C CA . VAL A 1 415 ? -21.131 7.927 -7.788 1.00 91.94 415 VAL A CA 1
ATOM 3290 C C . VAL A 1 415 ? -20.098 9.052 -7.632 1.00 91.94 415 VAL A C 1
ATOM 3292 O O . VAL A 1 415 ? -19.287 9.314 -8.518 1.00 91.94 415 VAL A O 1
ATOM 3295 N N . ALA A 1 416 ? -20.169 9.772 -6.518 1.00 89.69 416 ALA A N 1
ATOM 3296 C CA . ALA A 1 416 ? -19.262 10.856 -6.163 1.00 89.69 416 ALA A CA 1
ATOM 3297 C C . ALA A 1 416 ? -19.073 10.898 -4.638 1.00 89.69 416 ALA A C 1
ATOM 3299 O O . ALA A 1 416 ? -19.990 10.541 -3.899 1.00 89.69 416 ALA A O 1
ATOM 3300 N N . PRO A 1 417 ? -17.908 11.345 -4.141 1.00 87.44 417 PRO A N 1
ATOM 3301 C CA . PRO A 1 417 ? -17.675 11.398 -2.707 1.00 87.44 417 PRO A CA 1
ATOM 3302 C C . PRO A 1 417 ? -18.474 12.538 -2.072 1.00 87.44 417 PRO A C 1
ATOM 3304 O O . PRO A 1 417 ? -18.477 13.659 -2.594 1.00 87.44 417 PRO A O 1
ATOM 3307 N N . ALA A 1 418 ? -19.070 12.270 -0.906 1.00 84.44 418 ALA A N 1
ATOM 3308 C CA . ALA A 1 418 ? -19.931 13.217 -0.195 1.00 84.44 418 ALA A CA 1
ATOM 3309 C C . ALA A 1 418 ? -19.248 14.568 0.088 1.00 84.44 418 ALA A C 1
ATOM 3311 O O . ALA A 1 418 ? -19.853 15.625 -0.074 1.00 84.44 418 ALA A O 1
ATOM 3312 N N . GLU A 1 419 ? -17.946 14.552 0.398 1.00 85.75 419 GLU A N 1
ATOM 3313 C CA . GLU A 1 419 ? -17.132 15.757 0.633 1.00 85.75 419 GLU A CA 1
ATOM 3314 C C . GLU A 1 419 ? -17.138 16.739 -0.552 1.00 85.75 419 GLU A C 1
ATOM 3316 O O . GLU A 1 419 ? -16.988 17.947 -0.375 1.00 85.75 419 GLU A O 1
ATOM 3321 N N . SER A 1 420 ? -17.286 16.222 -1.776 1.00 85.62 420 SER A N 1
ATOM 3322 C CA . SER A 1 420 ? -17.332 17.015 -3.009 1.00 85.62 420 SER A CA 1
ATOM 3323 C C . SER A 1 420 ? -18.762 17.266 -3.502 1.00 85.62 420 SER A C 1
ATOM 3325 O O . SER A 1 420 ? -18.928 17.937 -4.522 1.00 85.62 420 SER A O 1
ATOM 3327 N N . GLY A 1 421 ? -19.783 16.758 -2.804 1.00 86.69 421 GLY A N 1
ATOM 3328 C CA . GLY A 1 421 ? -21.171 16.701 -3.262 1.00 86.69 421 GLY A CA 1
ATOM 3329 C C . GLY A 1 421 ? -21.778 18.053 -3.601 1.00 86.69 421 GLY A C 1
ATOM 3330 O O . GLY A 1 421 ? -22.243 18.271 -4.716 1.00 86.69 421 GLY A O 1
ATOM 3331 N N . ASP A 1 422 ? -21.695 19.014 -2.683 1.00 87.94 422 ASP A N 1
ATOM 3332 C CA . ASP A 1 422 ? -22.254 20.354 -2.892 1.00 87.94 422 ASP A CA 1
ATOM 3333 C C . ASP A 1 422 ? -21.602 21.093 -4.081 1.00 87.94 422 ASP A C 1
ATOM 3335 O O . ASP A 1 422 ? -22.254 21.801 -4.854 1.00 87.94 422 ASP A O 1
ATOM 3339 N N . ALA A 1 423 ? -20.301 20.891 -4.279 1.00 89.88 423 ALA A N 1
ATOM 3340 C CA . ALA A 1 423 ? -19.582 21.485 -5.394 1.00 89.88 423 ALA A CA 1
ATOM 3341 C C . ALA A 1 423 ? -19.817 20.725 -6.719 1.00 89.88 423 ALA A C 1
ATOM 3343 O O . ALA A 1 423 ? -19.875 21.365 -7.771 1.00 89.88 423 ALA A O 1
ATOM 3344 N N . ALA A 1 424 ? -20.044 19.407 -6.673 1.00 90.62 424 ALA A N 1
ATOM 3345 C CA . ALA A 1 424 ? -20.521 18.622 -7.812 1.00 90.62 424 ALA A CA 1
ATOM 3346 C C . ALA A 1 424 ? -21.923 19.066 -8.252 1.00 90.62 424 ALA A C 1
ATOM 3348 O O . ALA A 1 424 ? -22.146 19.250 -9.448 1.00 90.62 424 ALA A O 1
ATOM 3349 N N . VAL A 1 425 ? -22.828 19.336 -7.304 1.00 91.62 425 VAL A N 1
ATOM 3350 C CA . VAL A 1 425 ? -24.168 19.871 -7.583 1.00 91.62 425 VAL A CA 1
ATOM 3351 C C . VAL A 1 425 ? -24.088 21.220 -8.285 1.00 91.62 425 VAL A C 1
ATOM 3353 O O . VAL A 1 425 ? -24.641 21.363 -9.371 1.00 91.62 425 VAL A O 1
ATOM 3356 N N . ARG A 1 426 ? -23.333 22.185 -7.741 1.00 91.19 426 ARG A N 1
ATOM 3357 C CA . ARG A 1 426 ? -23.149 23.494 -8.396 1.00 91.19 426 ARG A CA 1
ATOM 3358 C C . ARG A 1 426 ? -22.620 23.367 -9.822 1.00 91.19 426 ARG A C 1
ATOM 3360 O O . ARG A 1 426 ? -23.066 24.086 -10.714 1.00 91.19 426 ARG A O 1
ATOM 3367 N N . LEU A 1 427 ? -21.646 22.481 -10.034 1.00 91.81 427 LEU A N 1
ATOM 3368 C CA . LEU A 1 427 ? -21.053 22.268 -11.350 1.00 91.81 427 LEU A CA 1
ATOM 3369 C C . LEU A 1 427 ? -22.056 21.636 -12.327 1.00 91.81 427 LEU A C 1
ATOM 3371 O O . LEU A 1 427 ? -22.120 22.052 -13.482 1.00 91.81 427 LEU A O 1
ATOM 3375 N N . ALA A 1 428 ? -22.846 20.666 -11.867 1.00 90.06 428 ALA A N 1
ATOM 3376 C CA . ALA A 1 428 ? -23.895 20.023 -12.650 1.00 90.06 428 ALA A CA 1
ATOM 3377 C C . ALA A 1 428 ? -25.022 21.007 -13.022 1.00 90.06 428 ALA A C 1
ATOM 3379 O O . ALA A 1 428 ? -25.395 21.094 -14.193 1.00 90.06 428 ALA A O 1
ATOM 3380 N N . GLU A 1 429 ? -25.505 21.807 -12.065 1.00 91.12 429 GLU A N 1
ATOM 3381 C CA . GLU A 1 429 ? -26.533 22.840 -12.278 1.00 91.12 429 GLU A CA 1
ATOM 3382 C C . GLU A 1 429 ? -26.063 23.911 -13.273 1.00 91.12 429 GLU A C 1
ATOM 3384 O O . GLU A 1 429 ? -26.798 24.271 -14.194 1.00 91.12 429 GLU A O 1
ATOM 3389 N N . ALA A 1 430 ? -24.813 24.376 -13.152 1.00 90.56 430 ALA A N 1
ATOM 3390 C CA . ALA A 1 430 ? -24.224 25.353 -14.073 1.00 90.56 430 ALA A CA 1
ATOM 3391 C C . ALA A 1 430 ? -24.145 24.850 -15.528 1.00 90.56 430 ALA A C 1
ATOM 3393 O O . ALA A 1 430 ? -24.076 25.658 -16.453 1.00 90.56 430 ALA A O 1
ATOM 3394 N N . ASN A 1 431 ? -24.175 23.528 -15.729 1.00 89.38 431 ASN A N 1
ATOM 3395 C CA . ASN A 1 431 ? -24.185 22.878 -17.040 1.00 89.38 431 ASN A CA 1
ATOM 3396 C C . ASN A 1 431 ? -25.567 22.302 -17.413 1.00 89.38 431 ASN A C 1
ATOM 3398 O O . ASN A 1 431 ? -25.673 21.527 -18.361 1.00 89.38 431 ASN A O 1
ATOM 3402 N N . GLY A 1 432 ? -26.632 22.711 -16.712 1.00 85.81 432 GLY A N 1
ATOM 3403 C CA . GLY A 1 432 ? -28.021 22.431 -17.083 1.00 85.81 432 GLY A CA 1
ATOM 3404 C C . GLY A 1 432 ? -28.572 21.074 -16.634 1.00 85.81 432 GLY A C 1
ATOM 3405 O O . GLY A 1 432 ? -29.620 20.666 -17.132 1.00 85.81 432 GLY A O 1
ATOM 3406 N N . LEU A 1 433 ? -27.908 20.371 -15.711 1.00 88.12 433 LEU A N 1
ATOM 3407 C CA . LEU A 1 433 ? -28.413 19.107 -15.167 1.00 88.12 433 LEU A CA 1
ATOM 3408 C C . LEU A 1 433 ? -29.399 19.326 -14.012 1.00 88.12 433 LEU A C 1
ATOM 3410 O O . LEU A 1 433 ? -29.195 20.189 -13.158 1.00 88.12 433 LEU A O 1
ATOM 3414 N N . ARG A 1 434 ? -30.439 18.483 -13.944 1.00 88.44 434 ARG A N 1
ATOM 3415 C CA . ARG A 1 434 ? -31.350 18.407 -12.792 1.00 88.44 434 ARG A CA 1
ATOM 3416 C C . ARG A 1 434 ? -30.756 17.480 -11.734 1.00 88.44 434 ARG A C 1
ATOM 3418 O O . ARG A 1 434 ? -30.775 16.260 -11.886 1.00 88.44 434 ARG A O 1
ATOM 3425 N N . VAL A 1 435 ? -30.243 18.072 -10.665 1.00 90.38 435 VAL A N 1
ATOM 3426 C CA . VAL A 1 435 ? -29.638 17.361 -9.535 1.00 90.38 435 VAL A CA 1
ATOM 3427 C C . VAL A 1 435 ? -30.315 17.763 -8.228 1.00 90.38 435 VAL A C 1
ATOM 3429 O O . VAL A 1 435 ? -30.889 18.846 -8.126 1.00 90.38 435 VAL A O 1
ATOM 3432 N N . GLN A 1 436 ? -30.266 16.889 -7.229 1.00 88.50 436 GLN A N 1
ATOM 3433 C CA . GLN A 1 436 ? -30.793 17.147 -5.892 1.00 88.50 436 GLN A CA 1
ATOM 3434 C C . GLN A 1 436 ? -29.798 16.643 -4.842 1.00 88.50 436 GLN A C 1
ATOM 3436 O O . GLN A 1 436 ? -29.138 15.627 -5.031 1.00 88.50 436 GLN A O 1
ATOM 3441 N N . ARG A 1 437 ? -29.663 17.385 -3.742 1.00 89.06 437 ARG A N 1
ATOM 3442 C CA . ARG A 1 437 ? -28.785 17.038 -2.620 1.00 89.06 437 ARG A CA 1
ATOM 3443 C C . ARG A 1 437 ? -29.451 15.995 -1.722 1.00 89.06 437 ARG A C 1
ATOM 3445 O O . ARG A 1 437 ? -30.671 16.031 -1.533 1.00 89.06 437 ARG A O 1
ATOM 3452 N N . THR A 1 438 ? -28.664 15.118 -1.110 1.00 85.56 438 THR A N 1
ATOM 3453 C CA . THR A 1 438 ? -29.164 14.209 -0.065 1.00 85.56 438 THR A CA 1
ATOM 3454 C C . THR A 1 438 ? -29.708 15.001 1.130 1.00 85.56 438 THR A C 1
ATOM 3456 O O . THR A 1 438 ? -30.801 14.701 1.612 1.00 85.56 438 THR A O 1
ATOM 3459 N N . SER A 1 439 ? -29.046 16.097 1.517 1.00 81.56 439 SER A N 1
ATOM 3460 C CA . SER A 1 439 ? -29.479 16.974 2.619 1.00 81.56 439 SER A CA 1
ATOM 3461 C C . SER A 1 439 ? -30.862 17.611 2.424 1.00 81.56 439 SER A C 1
ATOM 3463 O O . SER A 1 439 ? -31.574 17.854 3.399 1.00 81.56 439 SER A O 1
ATOM 3465 N N . THR A 1 440 ? -31.290 17.838 1.177 1.00 82.88 440 THR A N 1
ATOM 3466 C CA . THR A 1 440 ? -32.605 18.417 0.844 1.00 82.88 440 THR A CA 1
ATOM 3467 C C . THR A 1 440 ? -33.650 17.369 0.459 1.00 82.88 440 THR A C 1
ATOM 3469 O O . THR A 1 440 ? -34.765 17.715 0.058 1.00 82.88 440 THR A O 1
ATOM 3472 N N . THR A 1 441 ? -33.312 16.083 0.558 1.00 80.31 441 THR A N 1
ATOM 3473 C CA . THR A 1 441 ? -34.236 14.984 0.280 1.00 80.31 441 THR A CA 1
ATOM 3474 C C . THR A 1 441 ? -35.178 14.783 1.467 1.00 80.31 441 THR A C 1
ATOM 3476 O O . THR A 1 441 ? -34.742 14.562 2.596 1.00 80.31 441 THR A O 1
ATOM 3479 N N . ASN A 1 442 ? -36.487 14.881 1.219 1.00 76.50 442 ASN A N 1
ATOM 3480 C CA . ASN A 1 442 ? -37.500 14.779 2.267 1.00 76.50 442 ASN A CA 1
ATOM 3481 C C . ASN A 1 442 ? -37.839 13.308 2.540 1.00 76.50 442 ASN A C 1
ATOM 3483 O O . ASN A 1 442 ? -38.401 12.642 1.670 1.00 76.50 442 ASN A O 1
ATOM 3487 N N . VAL A 1 443 ? -37.518 12.817 3.737 1.00 78.00 443 VAL A N 1
ATOM 3488 C CA . VAL A 1 443 ? -37.890 11.475 4.206 1.00 78.00 443 VAL A CA 1
ATOM 3489 C C . VAL A 1 443 ? -39.044 11.615 5.192 1.00 78.00 443 VAL A C 1
ATOM 3491 O O . VAL A 1 443 ? -38.897 12.244 6.236 1.00 78.00 443 VAL A O 1
ATOM 3494 N N . GLN A 1 444 ? -40.197 11.031 4.867 1.00 82.75 444 GLN A N 1
ATOM 3495 C CA . GLN A 1 444 ? -41.355 10.984 5.764 1.00 82.75 444 GLN A CA 1
ATOM 3496 C C . GLN A 1 444 ? -41.580 9.558 6.253 1.00 82.75 444 GLN A C 1
ATOM 3498 O O . GLN A 1 444 ? -41.598 8.625 5.450 1.00 82.75 444 GLN A O 1
ATOM 3503 N N . VAL A 1 445 ? -41.800 9.411 7.560 1.00 85.94 445 VAL A N 1
ATOM 3504 C CA . VAL A 1 445 ? -42.154 8.142 8.207 1.00 85.94 445 VAL A CA 1
ATOM 3505 C C . VAL A 1 445 ? -43.616 8.213 8.636 1.00 85.94 445 VAL A C 1
ATOM 3507 O O . VAL A 1 445 ? -44.047 9.187 9.258 1.00 85.94 445 VAL A O 1
ATOM 3510 N N . ARG A 1 446 ? -44.404 7.202 8.278 1.00 86.31 446 ARG A N 1
ATOM 3511 C CA . ARG A 1 446 ? -45.842 7.126 8.555 1.00 86.31 446 ARG A CA 1
ATOM 3512 C C . ARG A 1 446 ? -46.162 5.806 9.240 1.00 86.31 446 ARG A C 1
ATOM 3514 O O . ARG A 1 446 ? -45.517 4.792 8.990 1.00 86.31 446 ARG A O 1
ATOM 3521 N N . HIS A 1 447 ? -47.184 5.803 10.083 1.00 83.56 447 HIS A N 1
ATOM 3522 C CA . HIS A 1 447 ? -47.832 4.565 10.497 1.00 83.56 447 HIS A CA 1
ATOM 3523 C C . HIS A 1 447 ? -48.515 3.915 9.285 1.00 83.56 447 HIS A C 1
ATOM 3525 O O . HIS A 1 447 ? -48.954 4.611 8.370 1.00 83.56 447 HIS A O 1
ATOM 3531 N N . ARG A 1 448 ? -48.715 2.594 9.318 1.00 77.00 448 ARG A N 1
ATOM 3532 C CA . ARG A 1 448 ? -49.439 1.839 8.273 1.00 77.00 448 ARG A CA 1
ATOM 3533 C C . ARG A 1 448 ? -50.877 2.322 8.008 1.00 77.00 448 ARG A C 1
ATOM 3535 O O . ARG A 1 448 ? -51.461 2.041 6.971 1.00 77.00 448 ARG A O 1
ATOM 3542 N N . ASN A 1 449 ? -51.477 3.055 8.946 1.00 75.44 449 ASN A N 1
ATOM 3543 C CA . ASN A 1 449 ? -52.783 3.699 8.759 1.00 75.44 449 ASN A CA 1
ATOM 3544 C C . ASN A 1 449 ? -52.700 5.028 7.969 1.00 75.44 449 ASN A C 1
ATOM 3546 O O . ASN A 1 449 ? -53.706 5.722 7.830 1.00 75.44 449 ASN A O 1
ATOM 3550 N N . GLY A 1 450 ? -51.510 5.402 7.489 1.00 73.94 450 GLY A N 1
ATOM 3551 C CA . GLY A 1 450 ? -51.236 6.622 6.740 1.00 73.94 450 GLY A CA 1
ATOM 3552 C C . GLY A 1 450 ? -50.987 7.867 7.599 1.00 73.94 450 GLY A C 1
ATOM 3553 O O . GLY A 1 450 ? -50.698 8.926 7.030 1.00 73.94 450 GLY A O 1
ATOM 3554 N N . ALA A 1 451 ? -51.068 7.794 8.932 1.00 82.44 451 ALA A N 1
ATOM 3555 C CA . ALA A 1 451 ? -50.801 8.936 9.809 1.00 82.44 451 ALA A CA 1
ATOM 3556 C C . ALA A 1 451 ? -49.289 9.236 9.892 1.00 82.44 451 ALA A C 1
ATOM 3558 O O . ALA A 1 451 ? -48.503 8.308 10.093 1.00 82.44 451 ALA A O 1
ATOM 3559 N N . PRO A 1 452 ? -48.851 10.499 9.738 1.00 83.94 452 PRO A N 1
ATOM 3560 C CA . PRO A 1 452 ? -47.437 10.854 9.838 1.00 83.94 452 PRO A CA 1
ATOM 3561 C C . PRO A 1 452 ? -46.924 10.693 11.274 1.00 83.94 452 PRO A C 1
ATOM 3563 O O . PRO A 1 452 ? -47.609 11.071 12.224 1.00 83.94 452 PRO A O 1
ATOM 3566 N N . ILE A 1 453 ? -45.706 10.170 11.421 1.00 88.31 453 ILE A N 1
ATOM 3567 C CA . ILE A 1 453 ? -44.986 10.140 12.696 1.00 88.31 453 ILE A CA 1
ATOM 3568 C C . ILE A 1 453 ? -44.116 11.391 12.752 1.00 88.31 453 ILE A C 1
ATOM 3570 O O . ILE A 1 453 ? -43.202 11.551 11.944 1.00 88.31 453 ILE A O 1
ATOM 3574 N N . THR A 1 454 ? -44.412 12.294 13.685 1.00 85.69 454 THR A N 1
ATOM 3575 C CA . THR A 1 454 ? -43.677 13.554 13.855 1.00 85.69 454 THR A CA 1
ATOM 3576 C C . THR A 1 454 ? -43.102 13.674 15.266 1.00 85.69 454 THR A C 1
ATOM 3578 O O . THR A 1 454 ? -43.757 13.239 16.218 1.00 85.69 454 THR A O 1
ATOM 3581 N N . PRO A 1 455 ? -41.928 14.309 15.425 1.00 88.31 455 PRO A N 1
ATOM 3582 C CA . PRO A 1 455 ? -41.384 14.688 16.727 1.00 88.31 455 PRO A CA 1
ATOM 3583 C C . PRO A 1 455 ? -42.412 15.414 17.604 1.00 88.31 455 PRO A C 1
ATOM 3585 O O . PRO A 1 455 ? -43.146 16.280 17.127 1.00 88.31 455 PRO A O 1
ATOM 3588 N N . SER A 1 456 ? -42.511 15.034 18.881 1.00 87.94 456 SER A N 1
ATOM 3589 C CA . SER A 1 456 ? -43.514 15.580 19.803 1.00 87.94 456 SER A CA 1
ATOM 3590 C C . SER A 1 456 ? -43.083 15.457 21.263 1.00 87.94 456 SER A C 1
ATOM 3592 O O . SER A 1 456 ? -42.486 14.461 21.672 1.00 87.94 456 SER A O 1
ATOM 3594 N N . SER A 1 457 ? -43.477 16.433 22.084 1.00 85.62 457 SER A N 1
ATOM 3595 C CA . SER A 1 457 ? -43.299 16.409 23.542 1.00 85.62 457 SER A CA 1
ATOM 3596 C C . SER A 1 457 ? -44.085 15.292 24.237 1.00 85.62 457 SER A C 1
ATOM 3598 O O . SER A 1 457 ? -43.745 14.908 25.359 1.00 85.62 457 SER A O 1
ATOM 3600 N N . GLN A 1 458 ? -45.117 14.761 23.571 1.00 85.44 458 GLN A N 1
ATOM 3601 C CA . GLN A 1 458 ? -45.967 13.679 24.074 1.00 85.44 458 GLN A CA 1
ATOM 3602 C C . GLN A 1 458 ? -45.333 12.289 23.916 1.00 85.44 458 GLN A C 1
ATOM 3604 O O . GLN A 1 458 ? -45.803 11.341 24.543 1.00 85.44 458 GLN A O 1
ATOM 3609 N N . ALA A 1 459 ? -44.277 12.153 23.106 1.00 89.25 459 ALA A N 1
ATOM 3610 C CA . ALA A 1 459 ? -43.561 10.892 22.947 1.00 89.25 459 ALA A CA 1
ATOM 3611 C C . ALA A 1 459 ? -42.762 10.534 24.216 1.00 89.25 459 ALA A C 1
ATOM 3613 O O . ALA A 1 459 ? -42.288 11.410 24.958 1.00 89.25 459 ALA A O 1
ATOM 3614 N N . ALA A 1 460 ? -42.609 9.233 24.477 1.00 89.56 460 ALA A N 1
ATOM 3615 C CA . ALA A 1 460 ? -41.911 8.736 25.659 1.00 89.56 460 ALA A CA 1
ATOM 3616 C C . ALA A 1 460 ? -40.430 9.145 25.635 1.00 89.56 460 ALA A C 1
ATOM 3618 O O . ALA A 1 460 ? -39.825 9.243 24.572 1.00 89.56 460 ALA A O 1
ATOM 3619 N N . VAL A 1 461 ? -39.836 9.404 26.802 1.00 90.75 461 VAL A N 1
ATOM 3620 C CA . VAL A 1 461 ? -38.396 9.700 26.912 1.00 90.75 461 VAL A CA 1
ATOM 3621 C C . VAL A 1 461 ? -37.606 8.408 26.715 1.00 90.75 461 VAL A C 1
ATOM 3623 O O . VAL A 1 461 ? -37.854 7.437 27.425 1.00 90.75 461 VAL A O 1
ATOM 3626 N N . PHE A 1 462 ? -36.634 8.410 25.801 1.00 91.81 462 PHE A N 1
ATOM 3627 C CA . PHE A 1 462 ? -35.879 7.211 25.416 1.00 91.81 462 PHE A CA 1
ATOM 3628 C C . PHE A 1 462 ? -35.095 6.579 26.582 1.00 91.81 462 PHE A C 1
ATOM 3630 O O . PHE A 1 462 ? -35.015 5.360 26.699 1.00 91.81 462 PHE A O 1
ATOM 3637 N N . ILE A 1 463 ? -34.544 7.402 27.481 1.00 88.56 463 ILE A N 1
ATOM 3638 C CA . ILE A 1 463 ? -33.742 6.941 28.630 1.00 88.56 463 ILE A CA 1
ATOM 3639 C C . ILE A 1 463 ? -34.561 6.656 29.898 1.00 88.56 463 ILE A C 1
ATOM 3641 O O . ILE A 1 463 ? -33.982 6.430 30.963 1.00 88.56 463 ILE A O 1
ATOM 3645 N N . ARG A 1 464 ? -35.899 6.699 29.830 1.00 84.56 464 ARG A N 1
ATOM 3646 C CA . ARG A 1 464 ? -36.755 6.467 31.002 1.00 84.56 464 ARG A CA 1
ATOM 3647 C C . ARG A 1 464 ? -36.433 5.101 31.618 1.00 84.56 464 ARG A C 1
ATOM 3649 O O . ARG A 1 464 ? -36.415 4.103 30.912 1.00 84.56 464 ARG A O 1
ATOM 3656 N N . GLU A 1 465 ? -36.156 5.083 32.925 1.00 79.88 465 GLU A N 1
ATOM 3657 C CA . GLU A 1 465 ? -35.766 3.879 33.694 1.00 79.88 465 GLU A CA 1
ATOM 3658 C C . GLU A 1 465 ? -34.430 3.238 33.247 1.00 79.88 465 GLU A C 1
ATOM 3660 O O . GLU A 1 465 ? -34.064 2.156 33.700 1.00 79.88 465 GLU A O 1
ATOM 3665 N N . ARG A 1 466 ? -33.654 3.937 32.405 1.00 84.81 466 ARG A N 1
ATOM 3666 C CA . ARG A 1 466 ? -32.395 3.474 31.798 1.00 84.81 466 ARG A CA 1
ATOM 3667 C C . ARG A 1 466 ? -31.280 4.524 31.926 1.00 84.81 466 ARG A C 1
ATOM 3669 O O . ARG A 1 466 ? -30.459 4.685 31.028 1.00 84.81 466 ARG A O 1
ATOM 3676 N N . GLU A 1 467 ? -31.222 5.242 33.051 1.00 81.88 467 GLU A N 1
ATOM 3677 C CA . GLU A 1 467 ? -30.235 6.318 33.302 1.00 81.88 467 GLU A CA 1
ATOM 3678 C C . GLU A 1 467 ? -28.774 5.845 33.190 1.00 81.88 467 GLU A C 1
ATOM 3680 O O . GLU A 1 467 ? -27.888 6.606 32.796 1.00 81.88 467 GLU A O 1
ATOM 3685 N N . TRP A 1 468 ? -28.516 4.560 33.454 1.00 84.31 468 TRP A N 1
ATOM 3686 C CA . TRP A 1 468 ? -27.208 3.933 33.250 1.00 84.31 468 TRP A CA 1
ATOM 3687 C C . TRP A 1 468 ? -26.705 4.041 31.797 1.00 84.31 468 TRP A C 1
ATOM 3689 O O . TRP A 1 468 ? -25.492 4.034 31.567 1.00 84.31 468 TRP A O 1
ATOM 3699 N N . LEU A 1 469 ? -27.602 4.201 30.816 1.00 86.94 469 LEU A N 1
ATOM 3700 C CA . LEU A 1 469 ? -27.251 4.375 29.406 1.00 86.94 469 LEU A CA 1
ATOM 3701 C C . LEU A 1 469 ? -26.464 5.671 29.171 1.00 86.94 469 LEU A C 1
ATOM 3703 O O . LEU A 1 469 ? -25.582 5.708 28.315 1.00 86.94 469 LEU A O 1
ATOM 3707 N N . VAL A 1 470 ? -26.706 6.715 29.970 1.00 84.69 470 VAL A N 1
ATOM 3708 C CA . VAL A 1 470 ? -25.948 7.974 29.901 1.00 84.69 470 VAL A CA 1
ATOM 3709 C C . VAL A 1 470 ? -24.475 7.729 30.234 1.00 84.69 470 VAL A C 1
ATOM 3711 O O . VAL A 1 470 ? -23.587 8.240 29.550 1.00 84.69 470 VAL A O 1
ATOM 3714 N N . THR A 1 471 ? -24.202 6.903 31.247 1.00 80.44 471 THR A N 1
ATOM 3715 C CA . THR A 1 471 ? -22.842 6.505 31.631 1.00 80.44 471 THR A CA 1
ATOM 3716 C C . THR A 1 471 ? -22.189 5.644 30.553 1.00 80.44 471 THR A C 1
ATOM 3718 O O . THR A 1 471 ? -21.023 5.861 30.226 1.00 80.44 471 THR A O 1
ATOM 3721 N N . VAL A 1 472 ? -22.936 4.709 29.959 1.00 87.69 472 VAL A N 1
ATOM 3722 C CA . VAL A 1 472 ? -22.455 3.863 28.855 1.00 87.69 472 VAL A CA 1
ATOM 3723 C C . VAL A 1 472 ? -22.063 4.703 27.643 1.00 87.69 472 VAL A C 1
ATOM 3725 O O . VAL A 1 472 ? -20.957 4.543 27.131 1.00 87.69 472 VAL A O 1
ATOM 3728 N N . VAL A 1 473 ? -22.921 5.636 27.221 1.00 87.12 473 VAL A N 1
ATOM 3729 C CA . VAL A 1 473 ? -22.652 6.530 26.086 1.00 87.12 473 VAL A CA 1
ATOM 3730 C C . VAL A 1 473 ? -21.455 7.435 26.379 1.00 87.12 473 VAL A C 1
ATOM 3732 O O . VAL A 1 473 ? -20.566 7.546 25.538 1.00 87.12 473 VAL A O 1
ATOM 3735 N N . ALA A 1 474 ? -21.363 8.018 27.580 1.00 80.94 474 ALA A N 1
ATOM 3736 C CA . ALA A 1 474 ? -20.221 8.848 27.973 1.00 80.94 474 ALA A CA 1
ATOM 3737 C C . ALA A 1 474 ? -18.891 8.072 27.933 1.00 80.94 474 ALA A C 1
ATOM 3739 O O . ALA A 1 474 ? -17.894 8.561 27.401 1.00 80.94 474 ALA A O 1
ATOM 3740 N N . LEU A 1 475 ? -18.879 6.843 28.457 1.00 81.75 475 LEU A N 1
ATOM 3741 C CA . LEU A 1 475 ? -17.696 5.985 28.458 1.00 81.75 475 LEU A CA 1
ATOM 3742 C C . LEU A 1 475 ? -17.338 5.489 27.053 1.00 81.75 475 LEU A C 1
ATOM 3744 O O . LEU A 1 475 ? -16.164 5.499 26.694 1.00 81.75 475 LEU A O 1
ATOM 3748 N N . ALA A 1 476 ? -18.321 5.095 26.241 1.00 85.69 476 ALA A N 1
ATOM 3749 C CA . ALA A 1 476 ? -18.099 4.713 24.848 1.00 85.69 476 ALA A CA 1
ATOM 3750 C C . ALA A 1 476 ? -17.504 5.881 24.049 1.00 85.69 476 ALA A C 1
ATOM 3752 O O . ALA A 1 476 ? -16.556 5.685 23.285 1.00 85.69 476 ALA A O 1
ATOM 3753 N N . MET A 1 477 ? -17.986 7.104 24.301 1.00 78.19 477 MET A N 1
ATOM 3754 C CA . MET A 1 477 ? -17.449 8.311 23.687 1.00 78.19 477 MET A CA 1
ATOM 3755 C C . MET A 1 477 ? -16.010 8.625 24.107 1.00 78.19 477 MET A C 1
ATOM 3757 O O . MET A 1 477 ? -15.264 9.163 23.301 1.00 78.19 477 MET A O 1
ATOM 3761 N N . GLU A 1 478 ? -15.593 8.301 25.329 1.00 76.38 478 GLU A N 1
ATOM 3762 C CA . GLU A 1 478 ? -14.231 8.597 25.797 1.00 76.38 478 GLU A CA 1
ATOM 3763 C C . GLU A 1 478 ? -13.233 7.467 25.473 1.00 76.38 478 GLU A C 1
ATOM 3765 O O . GLU A 1 478 ? -12.061 7.725 25.202 1.00 76.38 478 GLU A O 1
ATOM 3770 N N . VAL A 1 479 ? -13.681 6.207 25.466 1.00 75.06 479 VAL A N 1
ATOM 3771 C CA . VAL A 1 479 ? -12.818 5.020 25.311 1.00 75.06 479 VAL A CA 1
ATOM 3772 C C . VAL A 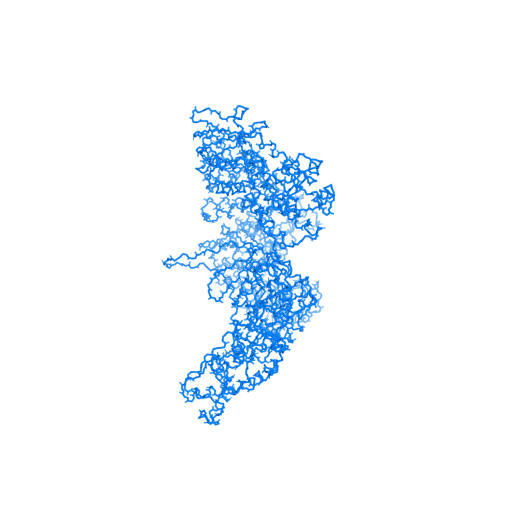1 479 ? -12.582 4.641 23.848 1.00 75.06 479 VAL A C 1
ATOM 3774 O O . VAL A 1 479 ? -11.502 4.156 23.515 1.00 75.06 479 VAL A O 1
ATOM 3777 N N . LYS A 1 480 ? -13.565 4.835 22.960 1.00 68.81 480 LYS A N 1
ATOM 3778 C CA . LYS A 1 480 ? -13.506 4.332 21.574 1.00 68.81 480 LYS A CA 1
ATOM 3779 C C . LYS A 1 480 ? -13.008 5.372 20.551 1.00 68.81 480 LYS A C 1
ATOM 3781 O O . LYS A 1 480 ? -13.080 5.131 19.351 1.00 68.81 480 LYS A O 1
ATOM 3786 N N . PHE A 1 481 ? -12.453 6.504 21.000 1.00 63.12 481 PHE A N 1
ATOM 3787 C CA . PHE A 1 481 ? -11.884 7.542 20.126 1.00 63.12 481 PHE A CA 1
ATOM 3788 C C . PHE A 1 481 ? -10.480 7.199 19.597 1.00 63.12 481 PHE A C 1
ATOM 3790 O O . PHE A 1 481 ? -9.605 6.746 20.336 1.00 63.12 481 PHE A O 1
ATOM 3797 N N . GLY A 1 482 ? -10.227 7.514 18.322 1.00 44.25 482 GLY A N 1
ATOM 3798 C CA . GLY A 1 482 ? -8.890 7.492 17.719 1.00 44.25 482 GLY A CA 1
ATOM 3799 C C . GLY A 1 482 ? -8.055 8.732 18.081 1.00 44.25 482 GLY A C 1
ATOM 3800 O O . GLY A 1 482 ? -8.585 9.828 18.245 1.00 44.25 482 GLY A O 1
ATOM 3801 N N . ALA A 1 483 ? -6.730 8.577 18.157 1.00 36.31 483 ALA A N 1
ATOM 3802 C CA . ALA A 1 483 ? -5.763 9.557 18.680 1.00 36.31 483 ALA A CA 1
ATOM 3803 C C . ALA A 1 483 ? -5.631 10.912 17.926 1.00 36.31 483 ALA A C 1
ATOM 3805 O O . ALA A 1 483 ? -4.721 11.679 18.233 1.00 36.31 483 ALA A O 1
ATOM 3806 N N . PHE A 1 484 ? -6.492 11.230 16.950 1.00 30.92 484 PHE A N 1
ATOM 3807 C CA . PHE A 1 484 ? -6.277 12.331 15.991 1.00 30.92 484 PHE A CA 1
ATOM 3808 C C . PHE A 1 484 ? -7.341 13.447 15.954 1.00 30.92 484 PHE A C 1
ATOM 3810 O O . PHE A 1 484 ? -7.197 14.376 15.164 1.00 30.92 484 PHE A O 1
ATOM 3817 N N . VAL A 1 485 ? -8.359 13.452 16.822 1.00 38.75 485 VAL A N 1
ATOM 3818 C CA . VAL A 1 485 ? -9.378 14.527 16.858 1.00 38.75 485 VAL A CA 1
ATOM 3819 C C . VAL A 1 485 ? -9.356 15.242 18.215 1.00 38.75 485 VAL A C 1
ATOM 3821 O O . VAL A 1 485 ? -9.399 14.605 19.266 1.00 38.75 485 VAL A O 1
ATOM 3824 N N . ARG A 1 486 ? -9.256 16.581 18.214 1.00 37.75 486 ARG A N 1
ATOM 3825 C CA . ARG A 1 486 ? -9.193 17.387 19.448 1.00 37.75 486 ARG A CA 1
ATOM 3826 C C . ARG A 1 486 ? -10.545 17.437 20.167 1.00 37.75 486 ARG A C 1
ATOM 3828 O O . ARG A 1 486 ? -11.580 17.715 19.570 1.00 37.75 486 ARG A O 1
ATOM 3835 N N . ARG A 1 487 ? -10.476 17.222 21.483 1.00 52.84 487 ARG A N 1
ATOM 3836 C CA . ARG A 1 487 ? -11.574 17.239 22.456 1.00 52.84 487 ARG A CA 1
ATOM 3837 C C . ARG A 1 487 ? -12.224 18.620 22.576 1.00 52.84 487 ARG A C 1
ATOM 3839 O O . ARG A 1 487 ? -11.529 19.634 22.596 1.00 52.84 487 ARG A O 1
ATOM 3846 N N . SER A 1 488 ? -13.535 18.646 22.807 1.00 50.97 488 SER A N 1
ATOM 3847 C CA . SER A 1 488 ? -14.145 19.707 23.612 1.00 50.97 488 SER A CA 1
ATOM 3848 C C . SER A 1 488 ? -15.063 19.068 24.651 1.00 50.97 488 SER A C 1
ATOM 3850 O O . SER A 1 488 ? -15.969 18.315 24.302 1.00 50.97 488 SER A O 1
ATOM 3852 N N . GLU A 1 489 ? -14.845 19.366 25.931 1.00 58.28 489 GLU A N 1
ATOM 3853 C CA . GLU A 1 489 ? -15.740 18.947 27.024 1.00 58.28 489 GLU A CA 1
ATOM 3854 C C . GLU A 1 489 ? -17.177 19.437 26.779 1.00 58.28 489 GLU A C 1
ATOM 3856 O O . GLU A 1 489 ? -18.145 18.733 27.065 1.00 58.28 489 GLU A O 1
ATOM 3861 N N . ARG A 1 490 ? -17.318 20.605 26.130 1.00 54.47 490 ARG A N 1
ATOM 3862 C CA . ARG A 1 490 ? -18.599 21.118 25.619 1.00 54.47 490 ARG A CA 1
ATOM 3863 C C . ARG A 1 490 ? -19.290 20.147 24.661 1.00 54.47 490 ARG A C 1
ATOM 3865 O O . ARG A 1 490 ? -20.498 19.987 24.757 1.00 54.47 490 ARG A O 1
ATOM 3872 N N . GLY A 1 491 ? -18.552 19.498 23.762 1.00 64.44 491 GLY A N 1
ATOM 3873 C CA . GLY A 1 491 ? -19.110 18.561 22.787 1.00 64.44 491 GLY A CA 1
ATOM 3874 C C . GLY A 1 491 ? -19.587 17.242 23.399 1.00 64.44 491 GLY A C 1
ATOM 3875 O O . GLY A 1 491 ? -20.548 16.668 22.894 1.00 64.44 491 GLY A O 1
ATOM 3876 N N . VAL A 1 492 ? -18.953 16.771 24.481 1.00 69.81 492 VAL A N 1
ATOM 3877 C CA . VAL A 1 492 ? -19.420 15.595 25.242 1.00 69.81 492 VAL A CA 1
ATOM 3878 C C . VAL A 1 492 ? -20.660 15.962 26.052 1.00 69.81 492 VAL A C 1
ATOM 3880 O O . VAL A 1 492 ? -21.667 15.264 25.988 1.00 69.81 492 VAL A O 1
ATOM 3883 N N . ARG A 1 493 ? -20.632 17.107 26.743 1.00 68.50 493 ARG A N 1
ATOM 3884 C CA . ARG A 1 493 ? -21.776 17.598 27.518 1.00 68.50 493 ARG A CA 1
ATOM 3885 C C . ARG A 1 493 ? -23.012 17.826 26.646 1.00 68.50 493 ARG A C 1
ATOM 3887 O O . ARG A 1 493 ? -24.080 17.343 27.001 1.00 68.50 493 ARG A O 1
ATOM 3894 N N . ALA A 1 494 ? -22.848 18.463 25.486 1.00 73.50 494 ALA A N 1
ATOM 3895 C CA . ALA A 1 494 ? -23.933 18.687 24.532 1.00 73.50 494 ALA A CA 1
ATOM 3896 C C . ALA A 1 494 ? -24.542 17.370 24.019 1.00 73.50 494 ALA A C 1
ATOM 3898 O O . ALA A 1 494 ? -25.758 17.266 23.907 1.00 73.50 494 ALA A O 1
ATOM 3899 N N . ALA A 1 495 ? -23.725 16.342 23.760 1.00 80.06 495 ALA A N 1
ATOM 3900 C CA . ALA A 1 495 ? -24.227 15.030 23.349 1.00 80.06 495 ALA A CA 1
ATOM 3901 C C . ALA A 1 495 ? -25.012 14.331 24.474 1.00 80.06 495 ALA A C 1
ATOM 3903 O O . ALA A 1 495 ? -26.072 13.770 24.222 1.00 80.06 495 ALA A O 1
ATOM 3904 N N . LEU A 1 496 ? -24.546 14.400 25.726 1.00 83.75 496 LEU A N 1
ATOM 3905 C CA . LEU A 1 496 ? -25.270 13.819 26.865 1.00 83.75 496 LEU A CA 1
ATOM 3906 C C . LEU A 1 496 ? -26.551 14.596 27.208 1.00 83.75 496 LEU A C 1
ATOM 3908 O O . LEU A 1 496 ? -27.518 14.003 27.676 1.00 83.75 496 LEU A O 1
ATOM 3912 N N . GLU A 1 497 ? -26.584 15.910 26.985 1.00 81.50 497 GLU A N 1
ATOM 3913 C CA . GLU A 1 497 ? -27.812 16.714 27.072 1.00 81.50 497 GLU A CA 1
ATOM 3914 C C . GLU A 1 497 ? -28.795 16.333 25.954 1.00 81.50 497 GLU A C 1
ATOM 3916 O O . GLU A 1 497 ? -29.972 16.108 26.230 1.00 81.50 497 GLU A O 1
ATOM 3921 N N . ARG A 1 498 ? -28.302 16.136 24.723 1.00 86.25 498 ARG A N 1
ATOM 3922 C CA . ARG A 1 498 ? -29.093 15.659 23.578 1.00 86.25 498 ARG A CA 1
ATOM 3923 C C . ARG A 1 498 ? -29.665 14.256 23.797 1.00 86.25 498 ARG A C 1
ATOM 3925 O O . ARG A 1 498 ? -30.821 14.015 23.475 1.00 86.25 498 ARG A O 1
ATOM 3932 N N . LEU A 1 499 ? -28.886 13.344 24.386 1.00 90.75 499 LEU A N 1
ATOM 3933 C CA . LEU A 1 499 ? -29.338 11.994 24.748 1.00 90.75 499 LEU A CA 1
ATOM 3934 C C . LEU A 1 499 ? -30.531 12.041 25.712 1.00 90.75 499 LEU A C 1
ATOM 3936 O O . LEU A 1 499 ? -31.483 11.282 25.555 1.00 90.75 499 LEU A O 1
ATOM 3940 N N . ARG A 1 500 ? -30.499 12.957 26.688 1.00 88.69 500 ARG A N 1
ATOM 3941 C CA . ARG A 1 500 ? -31.580 13.136 27.669 1.00 88.69 500 ARG A CA 1
ATOM 3942 C C . ARG A 1 500 ? -32.854 13.731 27.067 1.00 88.69 500 ARG A C 1
ATOM 3944 O O . ARG A 1 500 ? -33.924 13.531 27.632 1.00 88.69 500 ARG A O 1
ATOM 3951 N N . SER A 1 501 ? -32.756 14.444 25.944 1.00 89.31 501 SER A N 1
ATOM 3952 C CA . SER A 1 501 ? -33.917 14.989 25.233 1.00 89.31 501 SER A CA 1
ATOM 3953 C C . SER A 1 501 ? -34.507 14.026 24.196 1.00 89.31 501 SER A C 1
ATOM 3955 O O . SER A 1 501 ? -35.561 14.334 23.638 1.00 89.31 501 SER A O 1
ATOM 3957 N N . LEU A 1 502 ? -33.859 12.878 23.932 1.00 93.69 502 LEU A N 1
ATOM 3958 C CA . LEU A 1 502 ? -34.345 11.893 22.965 1.00 93.69 502 LEU A CA 1
ATOM 3959 C C . LEU A 1 502 ? -35.705 11.324 23.372 1.00 93.69 502 LEU A C 1
ATOM 3961 O O . LEU A 1 502 ? -35.939 10.943 24.525 1.00 93.69 502 LEU A O 1
ATOM 3965 N N . ARG A 1 503 ? -36.582 11.209 22.381 1.00 94.31 503 ARG A N 1
ATOM 3966 C CA . ARG A 1 503 ? -37.883 10.557 22.480 1.00 94.31 503 ARG A CA 1
ATOM 3967 C C . ARG A 1 503 ? -37.901 9.244 21.716 1.00 94.31 503 ARG A C 1
ATOM 3969 O O . ARG A 1 503 ? -37.088 9.044 20.820 1.00 94.31 503 ARG A O 1
ATOM 3976 N N . VAL A 1 504 ? -38.838 8.370 22.058 1.00 93.50 504 VAL A N 1
ATOM 3977 C CA . VAL A 1 504 ? -39.072 7.103 21.364 1.00 93.50 504 VAL A CA 1
ATOM 3978 C C . VAL A 1 504 ? -40.544 6.949 21.001 1.00 93.50 504 VAL A C 1
ATOM 3980 O O . VAL A 1 504 ? -41.428 7.304 21.786 1.00 93.50 504 VAL A O 1
ATOM 3983 N N . VAL A 1 505 ? -40.792 6.456 19.788 1.00 92.44 505 VAL A N 1
ATOM 3984 C CA . VAL A 1 505 ? -42.113 6.084 19.275 1.00 92.44 505 VAL A CA 1
ATOM 3985 C C . VAL A 1 505 ? -42.047 4.644 18.789 1.00 92.44 505 VAL A C 1
ATOM 3987 O O . VAL A 1 505 ? -41.269 4.326 17.891 1.00 92.44 505 VAL A O 1
ATOM 3990 N N . HIS A 1 506 ? -42.892 3.791 19.357 1.00 90.06 506 HIS A N 1
ATOM 3991 C CA . HIS A 1 506 ? -43.027 2.395 18.958 1.00 90.06 506 HIS A CA 1
ATOM 3992 C C . HIS A 1 506 ? -44.133 2.249 17.913 1.00 90.06 506 HIS A C 1
ATOM 3994 O O . HIS A 1 506 ? -45.236 2.776 18.079 1.00 90.06 506 HIS A O 1
ATOM 4000 N N . ALA A 1 507 ? -43.841 1.539 16.828 1.00 86.38 507 ALA A N 1
ATOM 4001 C CA . ALA A 1 507 ? -44.802 1.201 15.785 1.00 86.38 507 ALA A CA 1
ATOM 4002 C C . ALA A 1 507 ? -44.701 -0.289 15.431 1.00 86.38 507 ALA A C 1
ATOM 4004 O O . ALA A 1 507 ? -43.613 -0.849 15.430 1.00 86.38 507 ALA A O 1
ATOM 4005 N N . ASP A 1 508 ? -45.812 -0.935 15.075 1.00 82.00 508 ASP A N 1
ATOM 4006 C CA . ASP A 1 508 ? -45.762 -2.332 14.611 1.00 82.00 508 ASP A CA 1
ATOM 4007 C C . ASP A 1 508 ? -45.062 -2.430 13.244 1.00 82.00 508 ASP A C 1
ATOM 4009 O O . ASP A 1 508 ? -44.183 -3.263 13.022 1.00 82.00 508 ASP A O 1
ATOM 4013 N N . GLU A 1 509 ? -45.428 -1.524 12.333 1.00 81.44 509 GLU A N 1
ATOM 4014 C CA . GLU A 1 509 ? -44.824 -1.337 11.014 1.00 81.44 509 GLU A CA 1
ATOM 4015 C C . GLU A 1 509 ? -44.870 0.142 10.611 1.00 81.44 509 GLU A C 1
ATOM 4017 O O . GLU A 1 509 ? -45.768 0.890 11.021 1.00 81.44 509 GLU A O 1
ATOM 4022 N N . VAL A 1 510 ? -43.919 0.545 9.766 1.00 86.81 510 VAL A N 1
ATOM 4023 C CA . VAL A 1 510 ? -43.804 1.906 9.231 1.00 86.81 510 VAL A CA 1
ATOM 4024 C C . VAL A 1 510 ? -43.848 1.902 7.705 1.00 86.81 510 VAL A C 1
ATOM 4026 O O . VAL A 1 510 ? -43.330 0.992 7.061 1.00 86.81 510 VAL A O 1
ATOM 4029 N N . GLU A 1 511 ? -44.442 2.943 7.131 1.00 85.94 511 GLU A N 1
ATOM 4030 C CA . GLU A 1 511 ? -44.327 3.285 5.714 1.00 85.94 511 GLU A CA 1
ATOM 4031 C C . GLU A 1 511 ? -43.351 4.453 5.569 1.00 85.94 511 GLU A C 1
ATOM 4033 O O . GLU A 1 511 ? -43.507 5.488 6.223 1.00 85.94 511 GLU A O 1
ATOM 4038 N N . ILE A 1 512 ? -42.342 4.295 4.712 1.00 84.94 512 ILE A N 1
ATOM 4039 C CA . ILE A 1 512 ? -41.346 5.333 4.441 1.00 84.94 512 ILE A CA 1
ATOM 4040 C C . ILE A 1 512 ? -41.582 5.866 3.035 1.00 84.94 512 ILE A C 1
ATOM 4042 O O . ILE A 1 512 ? -41.732 5.102 2.082 1.00 84.94 512 ILE A O 1
ATOM 4046 N N . THR A 1 513 ? -41.590 7.187 2.891 1.00 84.19 513 THR A N 1
ATOM 4047 C CA . THR A 1 513 ? -41.591 7.832 1.575 1.00 84.19 513 THR A CA 1
ATOM 4048 C C . THR A 1 513 ? -40.413 8.782 1.448 1.00 84.19 513 THR A C 1
ATOM 4050 O O . THR A 1 513 ? -40.220 9.641 2.311 1.00 84.19 513 THR A O 1
ATOM 4053 N N . VAL A 1 514 ? -39.665 8.661 0.355 1.00 81.38 514 VAL A N 1
ATOM 4054 C CA . VAL A 1 514 ? -38.545 9.532 -0.013 1.00 81.38 514 VAL A CA 1
ATOM 4055 C C . VAL A 1 514 ? -39.009 10.427 -1.157 1.00 81.38 514 VAL A C 1
ATOM 4057 O O . VAL A 1 514 ? -39.345 9.945 -2.234 1.00 81.38 514 VAL A O 1
ATOM 4060 N N . SER A 1 515 ? -39.111 11.736 -0.914 1.00 76.94 515 SER A N 1
ATOM 4061 C CA . SER A 1 515 ? -39.628 12.725 -1.877 1.00 76.94 515 SER A CA 1
ATOM 4062 C C . SER A 1 515 ? -40.990 12.348 -2.498 1.00 76.94 515 SER A C 1
ATOM 4064 O O . SER A 1 515 ? -41.280 12.701 -3.638 1.00 76.94 515 SER A O 1
ATOM 4066 N N . GLY A 1 516 ? -41.839 11.643 -1.740 1.00 74.50 516 GLY A N 1
ATOM 4067 C CA . GLY A 1 516 ? -43.167 11.185 -2.171 1.00 74.50 516 GLY A CA 1
ATOM 4068 C C . GLY A 1 516 ? -43.204 9.795 -2.821 1.00 74.50 516 GLY A C 1
ATOM 4069 O O . GLY A 1 516 ? -44.296 9.274 -3.042 1.00 74.50 516 GLY A O 1
ATOM 4070 N N . THR A 1 517 ? -42.052 9.170 -3.072 1.00 79.44 517 THR A N 1
ATOM 4071 C CA . THR A 1 517 ? -41.954 7.794 -3.578 1.00 79.44 517 THR A CA 1
ATOM 4072 C C . THR A 1 517 ? -41.875 6.812 -2.404 1.00 79.44 517 THR A C 1
ATOM 4074 O O . THR A 1 517 ? -41.058 7.035 -1.507 1.00 79.44 517 THR A O 1
ATOM 4077 N N . PRO A 1 518 ? -42.685 5.738 -2.367 1.00 79.81 518 PRO A N 1
ATOM 4078 C CA . PRO A 1 518 ? -42.551 4.690 -1.358 1.00 79.81 518 PRO A CA 1
ATOM 4079 C C . PRO A 1 518 ? -41.158 4.054 -1.396 1.00 79.81 518 PRO A C 1
ATOM 4081 O O . PRO A 1 518 ? -40.656 3.724 -2.469 1.00 79.81 518 PRO A O 1
ATOM 4084 N N . ALA A 1 519 ? -40.555 3.873 -0.225 1.00 79.25 519 ALA A N 1
ATOM 4085 C CA . ALA A 1 519 ? -39.276 3.204 -0.048 1.00 79.25 519 ALA A CA 1
ATOM 4086 C C . ALA A 1 519 ? -39.439 2.105 1.000 1.00 79.25 519 ALA A C 1
ATOM 4088 O O . ALA A 1 519 ? -39.929 2.362 2.101 1.00 79.25 519 ALA A O 1
ATOM 4089 N N . GLU A 1 520 ? -39.022 0.883 0.681 1.00 73.94 520 GLU A N 1
ATOM 4090 C CA . GLU A 1 520 ? -38.933 -0.167 1.692 1.00 73.94 520 GLU A CA 1
ATOM 4091 C C . GLU A 1 520 ? -37.562 -0.089 2.375 1.00 73.94 520 GLU A C 1
ATOM 4093 O O . GLU A 1 520 ? -36.537 -0.127 1.686 1.00 73.94 520 GLU A O 1
ATOM 4098 N N . PRO A 1 521 ? -37.505 0.041 3.714 1.00 71.12 521 PRO A N 1
ATOM 4099 C CA . PRO A 1 521 ? -36.238 -0.035 4.422 1.00 71.12 521 PRO A CA 1
ATOM 4100 C C . PRO A 1 521 ? -35.659 -1.456 4.310 1.00 71.12 521 PRO A C 1
ATOM 4102 O O . PRO A 1 521 ? -36.422 -2.425 4.226 1.00 71.12 521 PRO A O 1
ATOM 4105 N N . PRO A 1 522 ? -34.325 -1.622 4.376 1.00 69.25 522 PRO A N 1
ATOM 4106 C CA . PRO A 1 522 ? -33.710 -2.941 4.492 1.00 69.25 522 PRO A CA 1
ATOM 4107 C C . PRO A 1 522 ? -34.330 -3.752 5.637 1.00 69.25 522 PRO A C 1
ATOM 4109 O O . PRO A 1 522 ? -34.640 -3.202 6.692 1.00 69.25 522 PRO A O 1
ATOM 4112 N N . LEU A 1 523 ? -34.446 -5.076 5.477 1.00 69.44 523 LEU A N 1
ATOM 4113 C CA . LEU A 1 523 ? -35.021 -5.958 6.509 1.00 69.44 523 LEU A CA 1
ATOM 4114 C C . LEU A 1 523 ? -34.290 -5.872 7.863 1.00 69.44 523 LEU A C 1
ATOM 4116 O O . LEU A 1 523 ? -34.882 -6.164 8.899 1.00 69.44 523 LEU A O 1
ATOM 4120 N N . SER A 1 524 ? -33.014 -5.483 7.853 1.00 72.19 524 SER A N 1
ATOM 4121 C CA . SER A 1 524 ? -32.192 -5.270 9.046 1.00 72.19 524 SER A CA 1
ATOM 4122 C C . SER A 1 524 ? -32.464 -3.942 9.758 1.00 72.19 524 SER A C 1
ATOM 4124 O O . SER A 1 524 ? -32.101 -3.796 10.924 1.00 72.19 524 SER A O 1
ATOM 4126 N N . THR A 1 525 ? -33.083 -2.968 9.090 1.00 80.12 525 THR A N 1
ATOM 4127 C CA . THR A 1 525 ? -33.399 -1.664 9.675 1.00 80.12 525 THR A CA 1
ATOM 4128 C C . THR A 1 525 ? -34.686 -1.779 10.485 1.00 80.12 525 THR A C 1
ATOM 4130 O O . THR A 1 525 ? -35.753 -2.062 9.943 1.00 80.12 525 THR A O 1
ATOM 4133 N N . ARG A 1 526 ? -34.573 -1.563 11.799 1.00 85.31 526 ARG A N 1
ATOM 4134 C CA . ARG A 1 526 ? -35.688 -1.623 12.763 1.00 85.31 526 ARG A CA 1
ATOM 4135 C C . ARG A 1 526 ? -35.920 -0.309 13.512 1.00 85.31 526 ARG A C 1
ATOM 4137 O O . ARG A 1 526 ? -36.813 -0.232 14.348 1.00 85.31 526 ARG A O 1
ATOM 4144 N N . ALA A 1 527 ? -35.130 0.724 13.214 1.00 89.00 527 ALA A N 1
ATOM 4145 C CA . ALA A 1 527 ? -35.327 2.059 13.755 1.00 89.00 527 ALA A CA 1
ATOM 4146 C C . ALA A 1 527 ? -34.919 3.164 12.769 1.00 89.00 527 ALA A C 1
ATOM 4148 O O . ALA A 1 527 ? -34.033 2.963 11.937 1.00 89.00 527 ALA A O 1
ATOM 4149 N N . LEU A 1 528 ? -35.541 4.343 12.895 1.00 87.75 528 LEU A N 1
ATOM 4150 C CA . LEU A 1 528 ? -35.208 5.570 12.157 1.00 87.75 528 LEU A CA 1
ATOM 4151 C C . LEU A 1 528 ? -35.134 6.766 13.112 1.00 87.75 528 LEU A C 1
ATOM 4153 O O . LEU A 1 528 ? -35.981 6.897 13.998 1.00 87.75 528 LEU A O 1
ATOM 4157 N N . PRO A 1 529 ? -34.181 7.684 12.916 1.00 88.00 529 PRO A N 1
ATOM 4158 C CA . PRO A 1 529 ? -34.150 8.963 13.582 1.00 88.00 529 PRO A CA 1
ATOM 4159 C C . PRO A 1 529 ? -35.021 9.988 12.853 1.00 88.00 529 PRO A C 1
ATOM 4161 O O . PRO A 1 529 ? -34.926 10.178 11.642 1.00 88.00 529 PRO A O 1
ATOM 4164 N N . LEU A 1 530 ? -35.820 10.708 13.630 1.00 87.62 530 LEU A N 1
ATOM 4165 C CA . LEU A 1 530 ? -36.529 11.916 13.237 1.00 87.62 530 LEU A CA 1
ATOM 4166 C C . LEU A 1 530 ? -35.858 13.108 13.938 1.00 87.62 530 LEU A C 1
ATOM 4168 O O . LEU A 1 530 ? -36.039 13.286 15.150 1.00 87.62 530 LEU A O 1
ATOM 4172 N N . PRO A 1 531 ? -35.035 13.897 13.222 1.00 82.81 531 PRO A N 1
ATOM 4173 C CA . PRO A 1 531 ? -34.361 15.048 13.806 1.00 82.81 531 PRO A CA 1
ATOM 4174 C C . PRO A 1 531 ? -35.367 16.145 14.177 1.00 82.81 531 PRO A C 1
ATOM 4176 O O . PRO A 1 531 ? -36.270 16.456 13.407 1.00 82.81 531 PRO A O 1
ATOM 4179 N N . ASP A 1 532 ? -35.181 16.739 15.354 1.00 86.62 532 ASP A N 1
ATOM 4180 C CA . ASP A 1 532 ? -35.932 17.896 15.852 1.00 86.62 532 ASP A CA 1
ATOM 4181 C C . ASP A 1 532 ? -35.080 18.644 16.880 1.00 86.62 532 ASP A C 1
ATOM 4183 O O . ASP A 1 532 ? -34.311 18.015 17.612 1.00 86.62 532 ASP A O 1
ATOM 4187 N N . ASP A 1 533 ? -35.167 19.970 16.940 1.00 80.44 533 ASP A N 1
ATOM 4188 C CA . ASP A 1 533 ? -34.322 20.770 17.833 1.00 80.44 533 ASP A CA 1
ATOM 4189 C C . ASP A 1 533 ? -34.670 20.564 19.314 1.00 80.44 533 ASP A C 1
ATOM 4191 O O . ASP A 1 533 ? -33.765 20.575 20.151 1.00 80.44 533 ASP A O 1
ATOM 4195 N N . GLU A 1 534 ? -35.932 20.292 19.642 1.00 84.19 534 GLU A N 1
ATOM 4196 C CA . GLU A 1 534 ? -36.428 20.202 21.019 1.00 84.19 534 GLU A CA 1
ATOM 4197 C C . GLU A 1 534 ? -36.753 18.752 21.429 1.00 84.19 534 GLU A C 1
ATOM 4199 O O . GLU A 1 534 ? -36.425 18.327 22.540 1.00 84.19 534 GLU A O 1
ATOM 4204 N N . TYR A 1 535 ? -37.322 17.962 20.513 1.00 90.94 535 TYR A N 1
ATOM 4205 C CA . TYR A 1 535 ? -37.815 16.598 20.734 1.00 90.94 535 TYR A CA 1
ATOM 4206 C C . TYR A 1 535 ? -37.272 15.585 19.707 1.00 90.94 535 TYR A C 1
ATOM 4208 O O . TYR A 1 535 ? -38.061 14.888 19.059 1.00 90.94 535 TYR A O 1
ATOM 4216 N N . PRO A 1 536 ? -35.942 15.456 19.534 1.00 91.56 536 PRO A N 1
ATOM 4217 C CA . PRO A 1 536 ? -35.365 14.473 18.613 1.00 91.56 536 PRO A CA 1
ATOM 4218 C C . PRO A 1 536 ? -35.907 13.072 18.926 1.00 91.56 536 PRO A C 1
ATOM 4220 O O . PRO A 1 536 ? -35.852 12.629 20.071 1.00 91.56 536 PRO A O 1
ATOM 4223 N N . THR A 1 537 ? -36.468 12.387 17.931 1.00 92.56 537 THR A N 1
ATOM 4224 C CA . THR A 1 537 ? -37.283 11.183 18.152 1.00 92.56 537 THR A CA 1
ATOM 4225 C C . THR A 1 537 ? -36.704 9.981 17.418 1.00 92.56 537 THR A C 1
ATOM 4227 O O . THR A 1 537 ? -36.357 10.076 16.248 1.00 92.56 537 THR A O 1
ATOM 4230 N N . VAL A 1 538 ? -36.629 8.831 18.083 1.00 92.81 538 VAL A N 1
ATOM 4231 C CA . VAL A 1 538 ? -36.327 7.536 17.470 1.00 92.81 538 VAL A CA 1
ATOM 4232 C C . VAL A 1 538 ? -37.637 6.786 17.245 1.00 92.81 538 VAL A C 1
ATOM 4234 O O . VAL A 1 538 ? -38.387 6.544 18.188 1.00 92.81 538 VAL A O 1
ATOM 4237 N N . VAL A 1 539 ? -37.921 6.413 16.003 1.00 91.56 539 VAL A N 1
ATOM 4238 C CA . VAL A 1 539 ? -39.036 5.523 15.666 1.00 91.56 539 VAL A CA 1
ATOM 4239 C C . VAL A 1 539 ? -38.492 4.110 15.610 1.00 91.56 539 VAL A C 1
ATOM 4241 O O . VAL A 1 539 ? -37.595 3.862 14.812 1.00 91.56 539 VAL A O 1
ATOM 4244 N N . VAL A 1 540 ? -39.015 3.200 16.427 1.00 91.88 540 VAL A N 1
ATOM 4245 C CA . VAL A 1 540 ? -38.606 1.788 16.452 1.00 91.88 540 VAL A CA 1
ATOM 4246 C C . VAL A 1 540 ? -39.802 0.919 16.076 1.00 91.88 540 VAL A C 1
ATOM 4248 O O . VAL A 1 540 ? -40.924 1.178 16.515 1.00 91.88 540 VAL A O 1
ATOM 4251 N N . TRP A 1 541 ? -39.577 -0.095 15.244 1.00 90.38 541 TRP A N 1
ATOM 4252 C CA . TRP A 1 541 ? -40.597 -1.068 14.865 1.00 90.38 541 TRP A CA 1
ATOM 4253 C C . TRP A 1 541 ? -40.042 -2.486 14.834 1.00 90.38 541 TRP A C 1
ATOM 4255 O O . TRP A 1 541 ? -38.837 -2.692 14.691 1.00 90.38 541 TRP A O 1
ATOM 4265 N N . ARG A 1 542 ? -40.933 -3.483 14.939 1.00 83.88 542 ARG A N 1
ATOM 4266 C CA . ARG A 1 542 ? -40.558 -4.912 14.981 1.00 83.88 542 ARG A CA 1
ATOM 4267 C C . ARG A 1 542 ? -39.477 -5.207 16.042 1.00 83.88 542 ARG A C 1
ATOM 4269 O O . ARG A 1 542 ? -38.521 -5.940 15.770 1.00 83.88 542 ARG A O 1
ATOM 4276 N N . SER A 1 543 ? -39.614 -4.612 17.226 1.00 85.06 543 SER A N 1
ATOM 4277 C CA . SER A 1 543 ? -38.724 -4.840 18.367 1.00 85.06 543 SER A CA 1
ATOM 4278 C C . SER A 1 543 ? -39.497 -4.958 19.674 1.00 85.06 543 SER A C 1
ATOM 4280 O O . SER A 1 543 ? -40.470 -4.224 19.867 1.00 85.06 543 SER A O 1
ATOM 4282 N N . ASP A 1 544 ? -39.000 -5.780 20.592 1.00 83.62 544 ASP A N 1
ATOM 4283 C CA . ASP A 1 544 ? -39.506 -5.846 21.966 1.00 83.62 544 ASP A CA 1
ATOM 4284 C C . ASP A 1 544 ? -38.837 -4.777 22.854 1.00 83.62 544 ASP A C 1
ATOM 4286 O O . ASP A 1 544 ? -37.669 -4.423 22.660 1.00 83.62 544 ASP A O 1
ATOM 4290 N N . GLU A 1 545 ? -39.562 -4.255 23.851 1.00 81.56 545 GLU A N 1
ATOM 4291 C CA . GLU A 1 545 ? -39.001 -3.296 24.813 1.00 81.56 545 GLU A CA 1
ATOM 4292 C C . GLU A 1 545 ? -37.820 -3.904 25.597 1.00 81.56 545 GLU A C 1
ATOM 4294 O O . GLU A 1 545 ? -37.815 -5.082 25.958 1.00 81.56 545 GLU A O 1
ATOM 4299 N N . GLY A 1 546 ? -36.819 -3.079 25.918 1.00 85.88 546 GLY A N 1
ATOM 4300 C CA . GLY A 1 546 ? -35.632 -3.495 26.670 1.00 85.88 546 GLY A CA 1
ATOM 4301 C C . GLY A 1 546 ? -34.389 -3.578 25.787 1.00 85.88 546 GLY A C 1
ATOM 4302 O O . GLY A 1 546 ? -34.050 -2.611 25.108 1.00 85.88 546 GLY A O 1
ATOM 4303 N N . TRP A 1 547 ? -33.666 -4.701 25.831 1.00 88.94 547 TRP A N 1
ATOM 4304 C CA . TRP A 1 547 ? -32.391 -4.849 25.118 1.00 88.94 547 TRP A CA 1
ATOM 4305 C C . TRP A 1 547 ? -32.543 -4.865 23.595 1.00 88.94 547 TRP A C 1
ATOM 4307 O O . TRP A 1 547 ? -31.709 -4.272 22.911 1.00 88.94 547 TRP A O 1
ATOM 4317 N N . ASP A 1 548 ? -33.611 -5.476 23.075 1.00 87.56 548 ASP A N 1
ATOM 4318 C CA . ASP A 1 548 ? -33.870 -5.536 21.633 1.00 87.56 548 ASP A CA 1
ATOM 4319 C C . ASP A 1 548 ? -34.169 -4.142 21.056 1.00 87.56 548 ASP A C 1
ATOM 4321 O O . ASP A 1 548 ? -33.549 -3.742 20.071 1.00 87.56 548 ASP A O 1
ATOM 4325 N N . GLU A 1 549 ? -35.012 -3.347 21.727 1.00 91.12 549 GLU A N 1
ATOM 4326 C CA . GLU A 1 549 ? -35.233 -1.931 21.402 1.00 91.12 549 GLU A CA 1
ATOM 4327 C C . GLU A 1 549 ? -33.927 -1.120 21.433 1.00 91.12 549 GLU A C 1
ATOM 4329 O O . GLU A 1 549 ? -33.657 -0.367 20.500 1.00 91.12 549 GLU A O 1
ATOM 4334 N N . LEU A 1 550 ? -33.092 -1.272 22.470 1.00 90.94 550 LEU A N 1
ATOM 4335 C CA . LEU A 1 550 ? -31.826 -0.533 22.580 1.00 90.94 550 LEU A CA 1
ATOM 4336 C C . LEU A 1 550 ? -30.870 -0.864 21.427 1.00 90.94 550 LEU A C 1
ATOM 4338 O O . LEU A 1 550 ? -30.257 0.039 20.852 1.00 90.94 550 LEU A O 1
ATOM 4342 N N . GLN A 1 551 ? -30.757 -2.142 21.065 1.00 89.00 551 GLN A N 1
ATOM 4343 C CA . GLN A 1 551 ? -29.934 -2.580 19.937 1.00 89.00 551 GLN A CA 1
ATOM 4344 C C . GLN A 1 551 ? -30.511 -2.083 18.606 1.00 89.00 551 GLN A C 1
ATOM 4346 O O . GLN A 1 551 ? -29.775 -1.507 17.807 1.00 89.00 551 GLN A O 1
ATOM 4351 N N . ALA A 1 552 ? -31.826 -2.207 18.394 1.00 88.50 552 ALA A N 1
ATOM 4352 C CA . ALA A 1 552 ? -32.507 -1.706 17.199 1.00 88.50 552 ALA A CA 1
ATOM 4353 C C . ALA A 1 552 ? -32.377 -0.181 17.039 1.00 88.50 552 ALA A C 1
ATOM 4355 O O . ALA A 1 552 ? -32.169 0.305 15.929 1.00 88.50 552 ALA A O 1
ATOM 4356 N N . ALA A 1 553 ? -32.460 0.570 18.141 1.00 91.31 553 ALA A N 1
ATOM 4357 C CA . ALA A 1 553 ? -32.385 2.028 18.173 1.00 91.31 553 ALA A CA 1
ATOM 4358 C C . ALA A 1 553 ? -30.958 2.582 18.037 1.00 91.31 553 ALA A C 1
ATOM 4360 O O . ALA A 1 553 ? -30.799 3.770 17.750 1.00 91.31 553 ALA A O 1
ATOM 4361 N N . THR A 1 554 ? -29.917 1.765 18.233 1.00 90.31 554 THR A N 1
ATOM 4362 C CA . THR A 1 554 ? -28.521 2.236 18.298 1.00 90.31 554 THR A CA 1
ATOM 4363 C C . THR A 1 554 ? -28.082 3.066 17.079 1.00 90.31 554 THR A C 1
ATOM 4365 O O . THR A 1 554 ? -27.532 4.154 17.298 1.00 90.31 554 THR A O 1
ATOM 4368 N N . PRO A 1 555 ? -28.363 2.661 15.820 1.00 85.69 555 PRO A N 1
ATOM 4369 C CA . PRO A 1 555 ? -28.015 3.463 14.643 1.00 85.69 555 PRO A CA 1
ATOM 4370 C C . PRO A 1 555 ? -28.681 4.848 14.658 1.00 85.69 555 PRO A C 1
ATOM 4372 O O . PRO A 1 555 ? -28.022 5.873 14.467 1.00 85.69 555 PRO A O 1
ATOM 4375 N N . ALA A 1 556 ? -29.979 4.897 14.976 1.00 87.50 556 ALA A N 1
ATOM 4376 C CA . ALA A 1 556 ? -30.752 6.136 15.038 1.00 87.50 556 ALA A CA 1
ATOM 4377 C C . ALA A 1 556 ? -30.286 7.060 16.179 1.00 87.50 556 ALA A C 1
ATOM 4379 O O . ALA A 1 556 ? -30.178 8.274 15.998 1.00 87.50 556 ALA A O 1
ATOM 4380 N N . VAL A 1 557 ? -29.949 6.496 17.343 1.00 91.00 557 VAL A N 1
ATOM 4381 C CA . VAL A 1 557 ? -29.405 7.247 18.485 1.00 91.00 557 VAL A CA 1
ATOM 4382 C C . VAL A 1 557 ? -28.049 7.860 18.130 1.00 91.00 557 VAL A C 1
ATOM 4384 O O . VAL A 1 557 ? -27.864 9.062 18.310 1.00 91.00 557 VAL A O 1
ATOM 4387 N N . ALA A 1 558 ? -27.112 7.082 17.578 1.00 87.75 558 ALA A N 1
ATOM 4388 C CA . ALA A 1 558 ? -25.789 7.578 17.189 1.00 87.75 558 ALA A CA 1
ATOM 4389 C C . ALA A 1 558 ? -25.883 8.747 16.187 1.00 87.75 558 ALA A C 1
ATOM 4391 O O . ALA A 1 558 ? -25.148 9.738 16.297 1.00 87.75 558 ALA A O 1
ATOM 4392 N N . GLN A 1 559 ? -26.841 8.667 15.258 1.00 82.88 559 GLN A N 1
ATOM 4393 C CA . GLN A 1 559 ? -27.131 9.719 14.288 1.00 82.88 559 GLN A CA 1
ATOM 4394 C C . GLN A 1 559 ? -27.707 10.988 14.939 1.00 82.88 559 GLN A C 1
ATOM 4396 O O . GLN A 1 559 ? -27.183 12.076 14.699 1.00 82.88 559 GLN A O 1
ATOM 4401 N N . LEU A 1 560 ? -28.716 10.878 15.815 1.00 88.06 560 LEU A N 1
ATOM 4402 C CA . LEU A 1 560 ? -29.317 12.037 16.504 1.00 88.06 560 LEU A CA 1
ATOM 4403 C C . LEU A 1 560 ? -28.357 12.737 17.477 1.00 88.06 560 LEU A C 1
ATOM 4405 O O . LEU A 1 560 ? -28.512 13.930 17.750 1.00 88.06 560 LEU A O 1
ATOM 4409 N N . LEU A 1 561 ? -27.346 12.021 17.978 1.00 86.56 561 LEU A N 1
ATOM 4410 C CA . LEU A 1 561 ? -26.249 12.595 18.762 1.00 86.56 561 LEU A CA 1
ATOM 4411 C C . LEU A 1 561 ? -25.208 13.330 17.896 1.00 86.56 561 LEU A C 1
ATOM 4413 O O . LEU A 1 561 ? -24.290 13.954 18.435 1.00 86.56 561 LEU A O 1
ATOM 4417 N N . GLY A 1 562 ? -25.313 13.254 16.565 1.00 77.50 562 GLY A N 1
ATOM 4418 C CA . GLY A 1 562 ? -24.319 13.791 15.635 1.00 77.50 562 GLY A CA 1
ATOM 4419 C C . GLY A 1 562 ? -22.979 13.057 15.730 1.00 77.50 562 GLY A C 1
ATOM 4420 O O . GLY A 1 562 ? -21.914 13.678 15.618 1.00 77.50 562 GLY A O 1
ATOM 4421 N N . ARG A 1 563 ? -23.013 11.750 16.032 1.00 80.56 563 ARG A N 1
ATOM 4422 C CA . ARG A 1 563 ? -21.840 10.883 16.226 1.00 80.56 563 ARG A CA 1
ATOM 4423 C C . ARG A 1 563 ? -22.045 9.501 15.570 1.00 80.56 563 ARG A C 1
ATOM 4425 O O . ARG A 1 563 ? -22.055 8.506 16.288 1.00 80.56 563 ARG A O 1
ATOM 4432 N N . PRO A 1 564 ? -22.145 9.394 14.228 1.00 74.56 564 PRO A N 1
ATOM 4433 C CA . PRO A 1 564 ? -22.390 8.107 13.558 1.00 74.56 564 PRO A CA 1
ATOM 4434 C C . PRO A 1 564 ? -21.348 7.021 13.877 1.00 74.56 564 PRO A C 1
ATOM 4436 O O . PRO A 1 564 ? -21.693 5.858 14.034 1.00 74.56 564 PRO A O 1
ATOM 4439 N N . TRP A 1 565 ? -20.082 7.404 14.081 1.00 75.19 565 TRP A N 1
ATOM 4440 C CA . TRP A 1 565 ? -18.992 6.490 14.467 1.00 75.19 565 TRP A CA 1
ATOM 4441 C C . TRP A 1 565 ? -19.226 5.752 15.796 1.00 75.19 565 TRP A C 1
ATOM 4443 O O . TRP A 1 565 ? -18.536 4.778 16.088 1.00 75.19 565 TRP A O 1
ATOM 4453 N N . LEU A 1 566 ? -20.153 6.231 16.629 1.00 81.62 566 LEU A N 1
ATOM 4454 C CA . LEU A 1 566 ? -20.467 5.635 17.922 1.00 81.62 566 LEU A CA 1
ATOM 4455 C C . LEU A 1 566 ? -21.328 4.366 17.782 1.00 81.62 566 LEU A C 1
ATOM 4457 O O . LEU A 1 566 ? -21.394 3.588 18.730 1.00 81.62 566 LEU A O 1
ATOM 4461 N N . GLN A 1 567 ? -21.953 4.146 16.619 1.00 85.31 567 GLN A N 1
ATOM 4462 C CA . GLN A 1 567 ? -22.875 3.039 16.365 1.00 85.31 567 GLN A CA 1
ATOM 4463 C C . GLN A 1 567 ? -22.252 1.671 16.684 1.00 85.31 567 GLN A C 1
ATOM 4465 O O . GLN A 1 567 ? -22.684 1.027 17.636 1.00 85.31 567 GLN A O 1
ATOM 4470 N N . ASP A 1 568 ? -21.198 1.265 15.965 1.00 80.12 568 ASP A N 1
ATOM 4471 C CA . ASP A 1 568 ? -20.570 -0.060 16.125 1.00 80.12 568 ASP A CA 1
ATOM 4472 C C . ASP A 1 568 ? -20.088 -0.304 17.563 1.00 80.12 568 ASP A C 1
ATOM 4474 O O . ASP A 1 568 ? -20.167 -1.408 18.109 1.00 80.12 568 ASP A O 1
ATOM 4478 N N . ALA A 1 569 ? -19.581 0.756 18.199 1.00 83.56 569 ALA A N 1
ATOM 4479 C CA . ALA A 1 569 ? -19.120 0.715 19.576 1.00 83.56 569 ALA A CA 1
ATOM 4480 C C . ALA A 1 569 ? -20.274 0.485 20.560 1.00 83.56 569 ALA A C 1
ATOM 4482 O O . ALA A 1 569 ? -20.131 -0.324 21.477 1.00 83.56 569 ALA A O 1
ATOM 4483 N N . LEU A 1 570 ? -21.399 1.184 20.388 1.00 88.50 570 LEU A N 1
ATOM 4484 C CA . LEU A 1 570 ? -22.573 1.023 21.241 1.00 88.50 570 LEU A CA 1
ATOM 4485 C C . LEU A 1 570 ? -23.267 -0.316 21.018 1.00 88.50 570 LEU A C 1
ATOM 4487 O O . LEU A 1 570 ? -23.605 -0.956 22.009 1.00 88.50 570 LEU A O 1
ATOM 4491 N N . GLU A 1 571 ? -23.416 -0.772 19.772 1.00 88.25 571 GLU A N 1
ATOM 4492 C CA . GLU A 1 571 ? -24.012 -2.080 19.466 1.00 88.25 571 GLU A CA 1
ATOM 4493 C C . GLU A 1 571 ? -23.244 -3.192 20.188 1.00 88.25 571 GLU A C 1
ATOM 4495 O O . GLU A 1 571 ? -23.823 -3.991 20.927 1.00 88.25 571 GLU A O 1
ATOM 4500 N N . LEU A 1 572 ? -21.912 -3.191 20.070 1.00 87.94 572 LEU A N 1
ATOM 4501 C CA . LEU A 1 572 ? -21.067 -4.182 20.728 1.00 87.94 572 LEU A CA 1
ATOM 4502 C C . LEU A 1 572 ? -21.150 -4.105 22.258 1.00 87.94 572 LEU A C 1
ATOM 4504 O O . LEU A 1 572 ? -21.180 -5.140 22.929 1.00 87.94 572 LEU A O 1
ATOM 4508 N N . VAL A 1 573 ? -21.162 -2.894 22.822 1.00 90.56 573 VAL A N 1
ATOM 4509 C CA . VAL A 1 573 ? -21.251 -2.696 24.274 1.00 90.56 573 VAL A CA 1
ATOM 4510 C C . VAL A 1 573 ? -22.601 -3.176 24.796 1.00 90.56 573 VAL A C 1
ATOM 4512 O O . VAL A 1 573 ? -22.625 -3.911 25.777 1.00 90.56 573 VAL A O 1
ATOM 4515 N N . LEU A 1 574 ? -23.707 -2.840 24.131 1.00 91.75 574 LEU A N 1
ATOM 4516 C CA . LEU A 1 574 ? -25.049 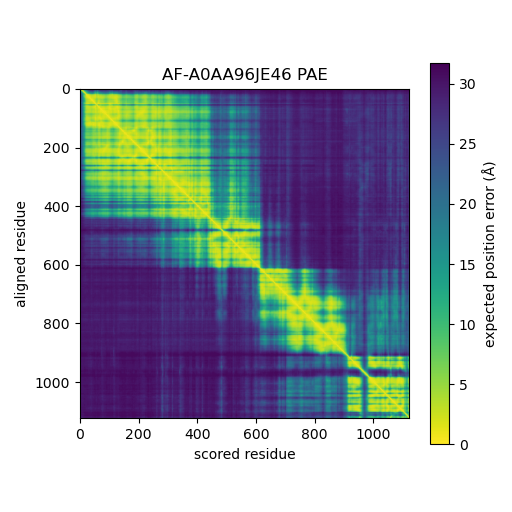-3.271 24.525 1.00 91.75 574 LEU A CA 1
ATOM 4517 C C . LEU A 1 574 ? -25.207 -4.793 24.442 1.00 91.75 574 LEU A C 1
ATOM 4519 O O . LEU A 1 574 ? -25.717 -5.383 25.388 1.00 91.75 574 LEU A O 1
ATOM 4523 N N . VAL A 1 575 ? -24.679 -5.446 23.399 1.00 90.12 575 VAL A N 1
ATOM 4524 C CA . VAL A 1 575 ? -24.668 -6.920 23.292 1.00 90.12 575 VAL A CA 1
ATOM 4525 C C . VAL A 1 575 ? -23.871 -7.562 24.433 1.00 90.12 575 VAL A C 1
ATOM 4527 O O . VAL A 1 575 ? -24.269 -8.588 24.988 1.00 90.12 575 VAL A O 1
ATOM 4530 N N . LYS A 1 576 ? -22.723 -6.986 24.806 1.00 89.75 576 LYS A N 1
ATOM 4531 C CA . LYS A 1 576 ? -21.922 -7.500 25.928 1.00 89.75 576 LYS A CA 1
ATOM 4532 C C . LYS A 1 576 ? -22.612 -7.276 27.272 1.00 89.75 576 LYS A C 1
ATOM 4534 O O . LYS A 1 576 ? -22.588 -8.179 28.102 1.00 89.75 576 LYS A O 1
ATOM 4539 N N . LEU A 1 577 ? -23.247 -6.122 27.469 1.00 89.88 577 LEU A N 1
ATOM 4540 C CA . LEU A 1 577 ? -24.008 -5.826 28.681 1.00 89.88 577 LEU A CA 1
ATOM 4541 C C . LEU A 1 577 ? -25.227 -6.745 28.814 1.00 89.88 577 LEU A C 1
ATOM 4543 O O . LEU A 1 577 ? -25.417 -7.330 29.876 1.00 89.88 577 LEU A O 1
ATOM 4547 N N . GLU A 1 578 ? -25.994 -6.956 27.743 1.00 91.31 578 GLU A N 1
ATOM 4548 C CA . GLU A 1 578 ? -27.127 -7.889 27.731 1.00 91.31 578 GLU A CA 1
ATOM 4549 C C . GLU A 1 578 ? -26.698 -9.296 28.171 1.00 91.31 578 GLU A C 1
ATOM 4551 O O . GLU A 1 578 ? -27.341 -9.909 29.028 1.00 91.31 578 GLU A O 1
ATOM 4556 N N . ARG A 1 579 ? -25.565 -9.785 27.644 1.00 87.75 579 ARG A N 1
ATOM 4557 C CA . ARG A 1 579 ? -24.984 -11.077 28.044 1.00 87.75 579 ARG A CA 1
ATOM 4558 C C . ARG A 1 579 ? -24.597 -11.110 29.519 1.00 87.75 579 ARG A C 1
ATOM 4560 O O . ARG A 1 579 ? -24.814 -12.128 30.168 1.00 87.75 579 ARG A O 1
ATOM 4567 N N . SER A 1 580 ? -24.040 -10.024 30.051 1.00 85.06 580 SER A N 1
ATOM 4568 C CA . SER A 1 580 ? -23.658 -9.925 31.465 1.00 85.06 580 SER A CA 1
ATOM 4569 C C . SER A 1 580 ? -24.859 -9.890 32.414 1.00 85.06 580 SER A C 1
ATOM 4571 O O . SER A 1 580 ? -24.747 -10.388 33.531 1.00 85.06 580 SER A O 1
ATOM 4573 N N . PHE A 1 581 ? -26.001 -9.353 31.979 1.00 84.38 581 PHE A N 1
ATOM 4574 C CA . PHE A 1 581 ? -27.223 -9.262 32.790 1.00 84.38 581 PHE A CA 1
ATOM 4575 C C . PHE A 1 581 ? -28.271 -10.342 32.478 1.00 84.38 581 PHE A C 1
ATOM 4577 O O . PHE A 1 581 ? -29.375 -10.301 33.023 1.00 84.38 581 PHE A O 1
ATOM 4584 N N . GLY A 1 582 ? -27.957 -11.308 31.608 1.00 80.44 582 GLY A N 1
ATOM 4585 C CA . GLY A 1 582 ? -28.867 -12.404 31.260 1.00 80.44 582 GLY A CA 1
ATOM 4586 C C . GLY A 1 582 ? -30.208 -11.925 30.693 1.00 80.44 582 GLY A C 1
ATOM 4587 O O . GLY A 1 582 ? -31.240 -12.517 30.998 1.00 80.44 582 GLY A O 1
ATOM 4588 N N . GLY A 1 583 ? -30.210 -10.820 29.939 1.00 75.06 583 GLY A N 1
ATOM 4589 C CA . GLY A 1 583 ? -31.420 -10.223 29.360 1.00 75.06 583 GLY A CA 1
ATOM 4590 C C . GLY A 1 583 ? -32.273 -9.381 30.322 1.00 75.06 583 GLY A C 1
ATOM 4591 O O . GLY A 1 583 ? -33.254 -8.780 29.895 1.00 75.06 583 GLY A O 1
ATOM 4592 N N . SER A 1 584 ? -31.904 -9.264 31.603 1.00 77.62 584 SER A N 1
ATOM 4593 C CA . SER A 1 584 ? -32.582 -8.354 32.543 1.00 77.62 584 SER A CA 1
ATOM 4594 C C . SER A 1 584 ? -32.075 -6.917 32.387 1.00 77.62 584 SER A C 1
ATOM 4596 O O . SER A 1 584 ? -30.897 -6.702 32.105 1.00 77.62 584 SER A O 1
ATOM 4598 N N . SER A 1 585 ? -32.944 -5.918 32.571 1.00 71.88 585 SER A N 1
ATOM 4599 C CA . SER A 1 585 ? -32.536 -4.504 32.536 1.00 71.88 585 SER A CA 1
ATOM 4600 C C . SER A 1 585 ? -31.911 -4.092 33.877 1.00 71.88 585 SER A C 1
ATOM 4602 O O . SER A 1 585 ? -32.579 -4.201 34.908 1.00 71.88 585 SER A O 1
ATOM 4604 N N . PRO A 1 586 ? -30.650 -3.622 33.906 1.00 76.44 586 PRO A N 1
ATOM 4605 C CA . PRO A 1 586 ? -29.989 -3.244 35.146 1.00 76.44 586 PRO A CA 1
ATOM 4606 C C . PRO A 1 586 ? -30.478 -1.882 35.638 1.00 76.44 586 PRO A C 1
ATOM 4608 O O . PRO A 1 586 ? -30.732 -0.974 34.852 1.00 76.44 586 PRO A O 1
ATOM 4611 N N . THR A 1 587 ? -30.542 -1.701 36.956 1.00 65.94 587 THR A N 1
ATOM 4612 C CA . THR A 1 587 ? -30.715 -0.367 37.558 1.00 65.94 587 THR A CA 1
ATOM 4613 C C . THR A 1 587 ? -29.379 0.386 37.636 1.00 65.94 587 THR A C 1
ATOM 4615 O O . THR A 1 587 ? -29.350 1.611 37.550 1.00 65.94 587 THR A O 1
ATOM 4618 N N . LEU A 1 588 ? -28.263 -0.343 37.760 1.00 70.25 588 LEU A N 1
ATOM 4619 C CA . LEU A 1 588 ? -26.892 0.174 37.803 1.00 70.25 588 LEU A CA 1
ATOM 4620 C C . LEU A 1 588 ? -25.948 -0.824 37.117 1.00 70.25 588 LEU A C 1
ATOM 4622 O O . LEU A 1 588 ? -26.135 -2.032 37.250 1.00 70.25 588 LEU A O 1
ATOM 4626 N N . VAL A 1 589 ? -24.920 -0.328 36.426 1.00 78.56 589 VAL A N 1
ATOM 4627 C CA . VAL A 1 589 ? -23.873 -1.165 35.822 1.00 78.56 589 VAL A CA 1
ATOM 4628 C C . VAL A 1 589 ? -22.544 -0.897 36.523 1.00 78.56 589 VAL A C 1
ATOM 4630 O O . VAL A 1 589 ? -22.097 0.249 36.587 1.00 78.56 589 VAL A O 1
ATOM 4633 N N . ASP A 1 590 ? -21.917 -1.941 37.062 1.00 78.44 590 ASP A N 1
ATOM 4634 C CA . ASP A 1 590 ? -20.642 -1.815 37.767 1.00 78.44 590 ASP A CA 1
ATOM 4635 C C . ASP A 1 590 ? -19.451 -1.546 36.816 1.00 78.44 590 ASP A C 1
ATOM 4637 O O . ASP A 1 590 ? -19.522 -1.704 35.594 1.00 78.44 590 ASP A O 1
ATOM 4641 N N . ASP A 1 591 ? -18.331 -1.080 37.373 1.00 79.06 591 ASP A N 1
ATOM 4642 C CA . ASP A 1 591 ? -17.129 -0.725 36.606 1.00 79.06 591 ASP A CA 1
ATOM 4643 C C . ASP A 1 591 ? -16.457 -1.929 35.947 1.00 79.06 591 ASP A C 1
ATOM 4645 O O . ASP A 1 591 ? -15.798 -1.749 34.926 1.00 79.06 591 ASP A O 1
ATOM 4649 N N . ALA A 1 592 ? -16.589 -3.131 36.512 1.00 79.88 592 ALA A N 1
ATOM 4650 C CA . ALA A 1 592 ? -15.962 -4.334 35.974 1.00 79.88 592 ALA A CA 1
ATOM 4651 C C . ALA A 1 592 ? -16.713 -4.821 34.729 1.00 79.88 592 ALA A C 1
ATOM 4653 O O . ALA A 1 592 ? -16.098 -5.087 33.696 1.00 79.88 592 ALA A O 1
ATOM 4654 N N . VAL A 1 593 ? -18.043 -4.840 34.795 1.00 83.44 593 VAL A N 1
ATOM 4655 C CA . VAL A 1 593 ? -18.957 -5.121 33.689 1.00 83.44 593 VAL A CA 1
ATOM 4656 C C . VAL A 1 593 ? -18.807 -4.057 32.604 1.00 83.44 593 VAL A C 1
ATOM 4658 O O . VAL A 1 593 ? -18.687 -4.406 31.430 1.00 83.44 593 VAL A O 1
ATOM 4661 N N . LEU A 1 594 ? -18.703 -2.771 32.964 1.00 85.44 594 LEU A N 1
ATOM 4662 C CA . LEU A 1 594 ? -18.435 -1.709 31.985 1.00 85.44 594 LEU A CA 1
ATOM 4663 C C . LEU A 1 594 ? -17.048 -1.834 31.352 1.00 85.44 594 LEU A C 1
ATOM 4665 O O . LEU A 1 594 ? -16.926 -1.674 30.140 1.00 85.44 594 LEU A O 1
ATOM 4669 N N . ALA A 1 595 ? -16.011 -2.161 32.124 1.00 83.69 595 ALA A N 1
ATOM 4670 C CA . ALA A 1 595 ? -14.664 -2.379 31.600 1.00 83.69 595 ALA A CA 1
ATOM 4671 C C . ALA A 1 595 ? -14.609 -3.563 30.627 1.00 83.69 595 ALA A C 1
ATOM 4673 O O . ALA A 1 595 ? -14.029 -3.439 29.546 1.00 83.69 595 ALA A O 1
ATOM 4674 N N . ALA A 1 596 ? -15.269 -4.672 30.972 1.00 84.31 596 ALA A N 1
ATOM 4675 C CA . ALA A 1 596 ? -15.393 -5.845 30.115 1.00 84.31 596 ALA A CA 1
ATOM 4676 C C . ALA A 1 596 ? -16.199 -5.545 28.840 1.00 84.31 596 ALA A C 1
ATOM 4678 O O . ALA A 1 596 ? -15.796 -5.936 27.743 1.00 84.31 596 ALA A O 1
ATOM 4679 N N . ALA A 1 597 ? -17.306 -4.804 28.951 1.00 85.94 597 ALA A N 1
ATOM 4680 C CA . ALA A 1 597 ? -18.120 -4.428 27.799 1.00 85.94 597 ALA A CA 1
ATOM 4681 C C . ALA A 1 597 ? -17.368 -3.481 26.841 1.00 85.94 597 ALA A C 1
ATOM 4683 O O . ALA A 1 597 ? -17.413 -3.651 25.621 1.00 85.94 597 ALA A O 1
ATOM 4684 N N . LEU A 1 598 ? -16.615 -2.520 27.383 1.00 84.06 598 LEU A N 1
ATOM 4685 C CA . LEU A 1 598 ? -15.898 -1.493 26.620 1.00 84.06 598 LEU A CA 1
ATOM 4686 C C . LEU A 1 598 ? -14.485 -1.903 26.166 1.00 84.06 598 LEU A C 1
ATOM 4688 O O . LEU A 1 598 ? -13.837 -1.125 25.461 1.00 84.06 598 LEU A O 1
ATOM 4692 N N . ASP A 1 599 ? -14.012 -3.102 26.517 1.00 83.38 599 ASP A N 1
ATOM 4693 C CA . ASP A 1 599 ? -12.640 -3.586 26.270 1.00 83.38 599 ASP A CA 1
ATOM 4694 C C . ASP A 1 599 ? -11.567 -2.624 26.802 1.00 83.38 599 ASP A C 1
ATOM 4696 O O . ASP A 1 599 ? -10.604 -2.278 26.114 1.00 83.38 599 ASP A O 1
ATOM 4700 N N . THR A 1 600 ? -11.755 -2.142 28.026 1.00 83.06 600 THR A N 1
ATOM 4701 C CA . THR A 1 600 ? -10.838 -1.203 28.675 1.00 83.06 600 THR A CA 1
ATOM 4702 C C . THR A 1 600 ? -10.524 -1.654 30.095 1.00 83.06 600 THR A C 1
ATOM 4704 O O . THR A 1 600 ? -10.999 -2.685 30.563 1.00 83.06 600 THR A O 1
ATOM 4707 N N . THR A 1 601 ? -9.691 -0.898 30.801 1.00 81.06 601 THR A N 1
ATOM 4708 C CA . THR A 1 601 ? -9.379 -1.197 32.197 1.00 81.06 601 THR A CA 1
ATOM 4709 C C . THR A 1 601 ? -10.438 -0.607 33.121 1.00 81.06 601 THR A C 1
ATOM 4711 O O . THR A 1 601 ? -10.934 0.502 32.906 1.00 81.06 601 THR A O 1
ATOM 4714 N N . GLN A 1 602 ? -10.731 -1.313 34.213 1.00 80.00 602 GLN A N 1
ATOM 4715 C CA . GLN A 1 602 ? -11.592 -0.800 35.279 1.00 80.00 602 GLN A CA 1
ATOM 4716 C C . GLN A 1 602 ? -11.061 0.526 35.844 1.00 80.00 602 GLN A C 1
ATOM 4718 O O . GLN A 1 602 ? -11.841 1.415 36.161 1.00 80.00 602 GLN A O 1
ATOM 4723 N N . ALA A 1 603 ? -9.735 0.710 35.885 1.00 65.69 603 ALA A N 1
ATOM 4724 C CA . ALA A 1 603 ? -9.107 1.968 36.281 1.00 65.69 603 ALA A CA 1
ATOM 4725 C C . ALA A 1 603 ? -9.469 3.131 35.345 1.00 65.69 603 ALA A C 1
ATOM 4727 O O . ALA A 1 603 ? -9.721 4.233 35.824 1.00 65.69 603 ALA A O 1
ATOM 4728 N N . LYS A 1 604 ? -9.531 2.889 34.027 1.00 65.12 604 LYS A N 1
ATOM 4729 C CA . LYS A 1 604 ? -9.907 3.915 33.051 1.00 65.12 604 LYS A CA 1
ATOM 4730 C C . LYS A 1 604 ? -11.397 4.238 33.116 1.00 65.12 604 LYS A C 1
ATOM 4732 O O . LYS A 1 604 ? -11.762 5.406 33.057 1.00 65.12 604 LYS A O 1
ATOM 4737 N N . VAL A 1 605 ? -12.247 3.223 33.286 1.00 74.38 605 VAL A N 1
ATOM 4738 C CA . VAL A 1 605 ? -13.688 3.411 33.523 1.00 74.38 605 VAL A CA 1
ATOM 4739 C C . VAL A 1 605 ? -13.924 4.218 34.789 1.00 74.38 605 VAL A C 1
ATOM 4741 O O . VAL A 1 605 ? -14.692 5.177 34.748 1.00 74.38 605 VAL A O 1
ATOM 4744 N N . ALA A 1 606 ? -13.230 3.865 35.873 1.00 65.44 606 ALA A N 1
ATOM 4745 C CA . ALA A 1 606 ? -13.283 4.595 37.124 1.00 65.44 606 ALA A CA 1
ATOM 4746 C C . ALA A 1 606 ? -12.839 6.038 36.893 1.00 65.44 606 ALA A C 1
ATOM 4748 O O . ALA A 1 606 ? -13.655 6.912 37.097 1.00 65.44 606 ALA A O 1
ATOM 4749 N N . GLU A 1 607 ? -11.634 6.309 36.376 1.00 62.97 607 GLU A N 1
ATOM 4750 C CA . GLU A 1 607 ? -11.125 7.665 36.077 1.00 62.97 607 GLU A CA 1
ATOM 4751 C C . GLU A 1 607 ? -12.147 8.539 35.328 1.00 62.97 607 GLU A C 1
ATOM 4753 O O . GLU A 1 607 ? -12.443 9.660 35.744 1.00 62.97 607 GLU A O 1
ATOM 4758 N N . ILE A 1 608 ? -12.732 8.012 34.250 1.00 66.31 608 ILE A N 1
ATOM 4759 C CA . ILE A 1 608 ? -13.726 8.735 33.449 1.00 66.31 608 ILE A CA 1
ATOM 4760 C C . ILE A 1 608 ? -15.008 8.946 34.260 1.00 66.31 608 ILE A C 1
ATOM 4762 O O . ILE A 1 608 ? -15.576 10.034 34.242 1.00 66.31 608 ILE A O 1
ATOM 4766 N N . ARG A 1 609 ? -15.440 7.943 35.029 1.00 68.56 609 ARG A N 1
ATOM 4767 C CA . ARG A 1 609 ? -16.584 8.055 35.935 1.00 68.56 609 ARG A CA 1
ATOM 4768 C C . ARG A 1 609 ? -16.319 9.016 37.097 1.00 68.56 609 ARG A C 1
ATOM 4770 O O . ARG A 1 609 ? -17.231 9.745 37.454 1.00 68.56 609 ARG A O 1
ATOM 4777 N N . ARG A 1 610 ? -15.102 9.121 37.638 1.00 57.59 610 ARG A N 1
ATOM 4778 C CA . ARG A 1 610 ? -14.719 10.098 38.680 1.00 57.59 610 ARG A CA 1
ATOM 4779 C C . ARG A 1 610 ? -14.887 11.520 38.179 1.00 57.59 610 ARG A C 1
ATOM 4781 O O . ARG A 1 610 ? -15.537 12.329 38.837 1.00 57.59 610 ARG A O 1
ATOM 4788 N N . ASN A 1 611 ? -14.409 11.772 36.959 1.00 56.50 611 ASN A N 1
ATOM 4789 C CA . ASN A 1 611 ? -14.623 13.035 36.253 1.00 56.50 611 ASN A CA 1
ATOM 4790 C C . ASN A 1 611 ? -16.115 13.317 35.981 1.00 56.50 611 ASN A C 1
ATOM 4792 O O . ASN A 1 611 ? -16.490 14.471 35.788 1.00 56.50 611 ASN A O 1
ATOM 4796 N N . LEU A 1 612 ? -16.968 12.284 35.997 1.00 56.75 612 LEU A N 1
ATOM 4797 C CA . LEU A 1 612 ? -18.423 12.384 35.850 1.00 56.75 612 LEU A CA 1
ATOM 4798 C C . LEU A 1 612 ? -19.201 12.421 37.198 1.00 56.75 612 LEU A C 1
ATOM 4800 O O . LEU A 1 612 ? -20.349 12.861 37.158 1.00 56.75 612 LEU A O 1
ATOM 4804 N N . THR A 1 613 ? -18.640 11.997 38.359 1.00 52.03 613 THR A N 1
ATOM 4805 C CA . THR A 1 613 ? -19.420 11.689 39.602 1.00 52.03 613 THR A CA 1
ATOM 4806 C C . THR A 1 613 ? -18.946 12.290 40.961 1.00 52.03 613 THR A C 1
ATOM 4808 O O . THR A 1 613 ? -19.781 12.380 41.856 1.00 52.03 613 THR A O 1
ATOM 4811 N N . GLY A 1 614 ? -17.704 12.775 41.161 1.00 54.47 614 GLY A N 1
ATOM 4812 C CA . GLY A 1 614 ? -17.304 13.593 42.349 1.00 54.47 614 GLY A CA 1
ATOM 4813 C C . GLY A 1 614 ? -16.552 12.926 43.547 1.00 54.47 614 GLY A C 1
ATOM 4814 O O . GLY A 1 614 ? -16.736 11.755 43.855 1.00 54.47 614 GLY A O 1
ATOM 4815 N N . ASP A 1 615 ? -15.741 13.744 44.252 1.00 57.47 615 ASP A N 1
ATOM 4816 C CA . ASP A 1 615 ? -14.554 13.515 45.143 1.00 57.47 615 ASP A CA 1
ATOM 4817 C C . ASP A 1 615 ? -14.693 12.611 46.414 1.00 57.47 615 ASP A C 1
ATOM 4819 O O . ASP A 1 615 ? -13.731 11.976 46.850 1.00 57.47 615 ASP A O 1
ATOM 4823 N N . VAL A 1 616 ? -15.872 12.491 47.041 1.00 66.25 616 VAL A N 1
ATOM 4824 C CA . VAL A 1 616 ? -16.004 11.843 48.380 1.00 66.25 616 VAL A CA 1
ATOM 4825 C C . VAL A 1 616 ? -16.099 10.313 48.311 1.00 66.25 616 VAL A C 1
ATOM 4827 O O . VAL A 1 616 ? -15.500 9.608 49.124 1.00 66.25 616 VAL A O 1
ATOM 4830 N N . GLN A 1 617 ? -16.820 9.779 47.323 1.00 67.88 617 GLN A N 1
ATOM 4831 C CA . GLN A 1 617 ? -17.028 8.331 47.174 1.00 67.88 617 GLN A CA 1
ATOM 4832 C C . GLN A 1 617 ? -15.749 7.608 46.723 1.00 67.88 617 GLN A C 1
ATOM 4834 O O . GLN A 1 617 ? -15.502 6.462 47.104 1.00 67.88 617 GLN A O 1
ATOM 4839 N N . ASP A 1 618 ? -14.875 8.301 45.990 1.00 67.50 618 ASP A N 1
ATOM 4840 C CA . ASP A 1 618 ? -13.549 7.788 45.648 1.00 67.50 618 ASP A CA 1
ATOM 4841 C C . ASP A 1 618 ? -12.632 7.662 46.861 1.00 67.50 618 ASP A C 1
ATOM 4843 O O . ASP A 1 618 ? -11.910 6.671 46.984 1.00 67.50 618 ASP A O 1
ATOM 4847 N N . THR A 1 619 ? -12.701 8.623 47.783 1.00 76.12 619 THR A N 1
ATOM 4848 C CA . THR A 1 619 ? -11.915 8.597 49.021 1.00 76.12 619 THR A CA 1
ATOM 4849 C C . THR A 1 619 ? -12.333 7.415 49.907 1.00 76.12 619 THR A C 1
ATOM 4851 O O . THR A 1 619 ? -11.484 6.684 50.416 1.00 76.12 619 THR A O 1
ATOM 4854 N N . VAL A 1 620 ? -13.639 7.133 50.002 1.00 80.38 620 VAL A N 1
ATOM 4855 C CA . VAL A 1 620 ? -14.174 5.944 50.696 1.00 80.38 620 VAL A CA 1
ATOM 4856 C C . VAL A 1 620 ? -13.672 4.640 50.066 1.00 80.38 620 VAL A C 1
ATOM 4858 O O . VAL A 1 620 ? -13.257 3.723 50.777 1.00 80.38 620 VAL A O 1
ATOM 4861 N N . ARG A 1 621 ? -13.660 4.558 48.728 1.00 79.88 621 ARG A N 1
ATOM 4862 C CA . ARG A 1 621 ? -13.163 3.384 47.992 1.00 79.88 621 ARG A CA 1
ATOM 4863 C C . ARG A 1 621 ? -11.682 3.102 48.277 1.00 79.88 621 ARG A C 1
ATOM 4865 O O . ARG A 1 621 ? -11.294 1.937 48.310 1.00 79.88 621 ARG A O 1
ATOM 4872 N N . LEU A 1 622 ? -10.864 4.141 48.457 1.00 82.12 622 LEU A N 1
ATOM 4873 C CA . LEU A 1 622 ? -9.428 4.019 48.741 1.00 82.12 622 LEU A CA 1
ATOM 4874 C C . LEU A 1 622 ? -9.140 3.609 50.187 1.00 82.12 622 LEU A C 1
ATOM 4876 O O . LEU A 1 622 ? -8.257 2.790 50.424 1.00 82.12 622 LEU A O 1
ATOM 4880 N N . LEU A 1 623 ? -9.912 4.136 51.137 1.00 85.44 623 LEU A N 1
ATOM 4881 C CA . LEU A 1 623 ? -9.715 3.886 52.564 1.00 85.44 623 LEU A CA 1
ATOM 4882 C C . LEU A 1 623 ? -10.188 2.502 53.011 1.00 85.44 623 LEU A C 1
ATOM 4884 O O . LEU A 1 623 ? -9.652 1.950 53.968 1.00 85.44 623 LEU A O 1
ATOM 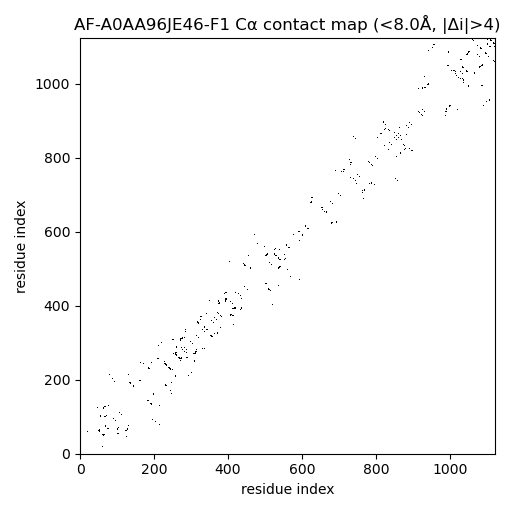4888 N N . ARG A 1 624 ? -11.177 1.921 52.328 1.00 86.00 624 ARG A N 1
ATOM 4889 C CA . ARG A 1 624 ? -11.827 0.676 52.758 1.00 86.00 624 ARG A CA 1
ATOM 4890 C C . ARG A 1 624 ? -10.861 -0.513 52.953 1.00 86.00 624 ARG A C 1
ATOM 4892 O O . ARG A 1 624 ? -10.938 -1.125 54.015 1.00 86.00 624 ARG A O 1
ATOM 4899 N N . PRO A 1 625 ? -9.940 -0.847 52.022 1.00 85.38 625 PRO A N 1
ATOM 4900 C CA . PRO A 1 625 ? -8.989 -1.948 52.225 1.00 85.38 625 PRO A CA 1
ATOM 4901 C C . PRO A 1 625 ? -7.965 -1.681 53.328 1.00 85.38 625 PRO A C 1
ATOM 4903 O O . PRO A 1 625 ? -7.588 -2.588 54.062 1.00 85.38 625 PRO A O 1
ATOM 4906 N N . VAL A 1 626 ? -7.549 -0.423 53.468 1.00 86.25 626 VAL A N 1
ATOM 4907 C CA . VAL A 1 626 ? -6.568 0.011 54.467 1.00 86.25 626 VAL A CA 1
ATOM 4908 C C . VAL A 1 626 ? -7.155 -0.048 55.872 1.00 86.25 626 VAL A C 1
ATOM 4910 O O . VAL A 1 626 ? -6.525 -0.584 56.777 1.00 86.25 626 VAL A O 1
ATOM 4913 N N . LEU A 1 627 ? -8.391 0.420 56.048 1.00 84.81 627 LEU A N 1
ATOM 4914 C CA . LEU A 1 627 ? -9.095 0.338 57.325 1.00 84.81 627 LEU A CA 1
ATOM 4915 C C . LEU A 1 627 ? -9.421 -1.110 57.704 1.00 84.81 627 LEU A C 1
ATOM 4917 O O . LEU A 1 627 ? -9.290 -1.459 58.870 1.00 84.81 627 LEU A O 1
ATOM 4921 N N . ALA A 1 628 ? -9.767 -1.966 56.739 1.00 84.88 628 ALA A N 1
ATOM 4922 C CA . ALA A 1 628 ? -9.956 -3.393 56.998 1.00 84.88 628 ALA A CA 1
ATOM 4923 C C . ALA A 1 628 ? -8.655 -4.108 57.395 1.00 84.88 628 ALA A C 1
ATOM 4925 O O . ALA A 1 628 ? -8.683 -4.999 58.236 1.00 84.88 628 ALA A O 1
ATOM 4926 N N . CYS A 1 629 ? -7.518 -3.704 56.820 1.00 85.12 629 CYS A N 1
ATOM 4927 C CA . CYS A 1 629 ? -6.204 -4.229 57.185 1.00 85.12 629 CYS A CA 1
ATOM 4928 C C . CYS A 1 629 ? -5.762 -3.753 58.581 1.00 85.12 629 CYS A C 1
ATOM 4930 O O . CYS A 1 629 ? -5.261 -4.546 59.371 1.00 85.12 629 CYS A O 1
ATOM 4932 N N . LEU A 1 630 ? -5.957 -2.468 58.896 1.00 79.75 630 LEU A N 1
ATOM 4933 C CA . LEU A 1 630 ? -5.526 -1.847 60.156 1.00 79.75 630 LEU A CA 1
ATOM 4934 C C . LEU A 1 630 ? -6.420 -2.200 61.348 1.00 79.75 630 LEU A C 1
ATOM 4936 O O . LEU A 1 630 ? -5.939 -2.314 62.471 1.00 79.75 630 LEU A O 1
ATOM 4940 N N . ALA A 1 631 ? -7.719 -2.360 61.114 1.00 74.12 631 ALA A N 1
ATOM 4941 C CA . ALA A 1 631 ? -8.703 -2.642 62.149 1.00 74.12 631 ALA A CA 1
ATOM 4942 C C . ALA A 1 631 ? -9.100 -4.124 62.181 1.00 74.12 631 ALA A C 1
ATOM 4944 O O . ALA A 1 631 ? -10.218 -4.404 62.589 1.00 74.12 631 ALA A O 1
ATOM 4945 N N . ALA A 1 632 ? -8.236 -5.045 61.729 1.00 66.62 632 ALA A N 1
ATOM 4946 C CA . ALA A 1 632 ? -8.529 -6.454 61.418 1.00 66.62 632 ALA A CA 1
ATOM 4947 C C . ALA A 1 632 ? -9.597 -7.150 62.300 1.00 66.62 632 ALA A C 1
ATOM 4949 O O . ALA A 1 632 ? -10.482 -7.807 61.758 1.00 66.62 632 ALA A O 1
ATOM 4950 N N . ASP A 1 633 ? -9.576 -6.962 63.627 1.00 63.84 633 ASP A N 1
ATOM 4951 C CA . ASP A 1 633 ? -10.537 -7.570 64.570 1.00 63.84 633 ASP A CA 1
ATOM 4952 C C . ASP A 1 633 ? -11.853 -6.776 64.772 1.00 63.84 633 ASP A C 1
ATOM 4954 O O . ASP A 1 633 ? -12.854 -7.322 65.234 1.00 63.84 633 ASP A O 1
ATOM 4958 N N . ALA A 1 634 ? -11.866 -5.480 64.450 1.00 64.56 634 ALA A N 1
ATOM 4959 C CA . ALA A 1 634 ? -12.992 -4.552 64.601 1.00 64.56 634 ALA A CA 1
ATOM 4960 C C . ALA A 1 634 ? -13.732 -4.249 63.280 1.00 64.56 634 ALA A C 1
ATOM 4962 O O . ALA A 1 634 ? -14.818 -3.664 63.296 1.00 64.56 634 ALA A O 1
ATOM 4963 N N . TRP A 1 635 ? -13.168 -4.632 62.131 1.00 77.44 635 TRP A N 1
ATOM 4964 C CA . TRP A 1 635 ? -13.774 -4.402 60.822 1.00 77.44 635 TRP A CA 1
ATOM 4965 C C . TRP A 1 635 ? -14.898 -5.411 60.521 1.00 77.44 635 TRP A C 1
ATOM 4967 O O . TRP A 1 635 ? -14.664 -6.614 60.432 1.00 77.44 635 TRP A O 1
ATOM 4977 N N . ASN A 1 636 ? -16.129 -4.929 60.319 1.00 78.38 636 ASN A N 1
ATOM 4978 C CA . ASN A 1 636 ? -17.307 -5.753 60.012 1.00 78.38 636 ASN A CA 1
ATOM 4979 C C . ASN A 1 636 ? -18.198 -5.121 58.914 1.00 78.38 636 ASN A C 1
ATOM 4981 O O . ASN A 1 636 ? -17.923 -4.026 58.415 1.00 78.38 636 ASN A O 1
ATOM 4985 N N . GLU A 1 637 ? -19.274 -5.809 58.508 1.00 74.56 637 GLU A N 1
ATOM 4986 C CA . GLU A 1 637 ? -20.204 -5.300 57.480 1.00 74.56 637 GLU A CA 1
ATOM 4987 C C . GLU A 1 637 ? -20.848 -3.960 57.867 1.00 74.56 637 GLU A C 1
ATOM 4989 O O . GLU A 1 637 ? -21.060 -3.104 57.008 1.00 74.56 637 GLU A O 1
ATOM 4994 N N . GLU A 1 638 ? -21.109 -3.746 59.158 1.00 77.00 638 GLU A N 1
ATOM 4995 C CA . GLU A 1 638 ? -21.684 -2.505 59.678 1.00 77.00 638 GLU A CA 1
ATOM 4996 C C . GLU A 1 638 ? -20.701 -1.329 59.550 1.00 77.00 638 GLU A C 1
ATOM 4998 O O . GLU A 1 638 ? -21.082 -0.252 59.090 1.00 77.00 638 GLU A O 1
ATOM 5003 N N . ALA A 1 639 ? -19.416 -1.549 59.836 1.00 76.56 639 ALA A N 1
ATOM 5004 C CA . ALA A 1 639 ? -18.339 -0.587 59.626 1.00 76.56 639 ALA A CA 1
ATOM 5005 C C . ALA A 1 639 ? -18.185 -0.214 58.144 1.00 76.56 639 ALA A C 1
ATOM 5007 O O . ALA A 1 639 ? -18.096 0.968 57.797 1.00 76.56 639 ALA A O 1
ATOM 5008 N N . ALA A 1 640 ? -18.230 -1.210 57.253 1.00 75.75 640 ALA A N 1
ATOM 5009 C CA . ALA A 1 640 ? -18.182 -0.992 55.810 1.00 75.75 640 ALA A CA 1
ATOM 5010 C C . ALA A 1 640 ? -19.407 -0.209 55.301 1.00 75.75 640 ALA A C 1
ATOM 5012 O O . ALA A 1 640 ? -19.269 0.671 54.446 1.00 75.75 640 ALA A O 1
ATOM 5013 N N . HIS A 1 641 ? -20.597 -0.498 55.838 1.00 76.94 641 HIS A N 1
ATOM 5014 C CA . HIS A 1 641 ? -21.831 0.203 55.493 1.00 76.94 641 HIS A CA 1
ATOM 5015 C C . HIS A 1 641 ? -21.823 1.659 55.977 1.00 76.94 641 HIS A C 1
ATOM 5017 O O . HIS A 1 641 ? -22.192 2.560 55.222 1.00 76.94 641 HIS A O 1
ATOM 5023 N N . LEU A 1 642 ? -21.363 1.909 57.206 1.00 78.31 642 LEU A N 1
ATOM 5024 C CA . LEU A 1 642 ? -21.230 3.256 57.766 1.00 78.31 642 LEU A CA 1
ATOM 5025 C C . LEU A 1 642 ? -20.255 4.111 56.952 1.00 78.31 642 LEU A C 1
ATOM 5027 O O . LEU A 1 642 ? -20.582 5.250 56.626 1.00 78.31 642 LEU A O 1
ATOM 5031 N N . LEU A 1 643 ? -19.106 3.555 56.554 1.00 80.56 643 LEU A N 1
ATOM 5032 C CA . LEU A 1 643 ? -18.121 4.255 55.724 1.00 80.56 643 LEU A CA 1
ATOM 5033 C C . LEU A 1 643 ? -18.682 4.624 54.335 1.00 80.56 643 LEU A C 1
ATOM 5035 O O . LEU A 1 643 ? -18.440 5.725 53.846 1.00 80.56 643 LEU A O 1
ATOM 5039 N N . GLY A 1 644 ? -19.486 3.743 53.726 1.00 73.31 644 GLY A N 1
ATOM 5040 C CA . GLY A 1 644 ? -20.134 3.967 52.425 1.00 73.31 644 GLY A CA 1
ATOM 5041 C C . GLY A 1 644 ? -21.179 5.090 52.399 1.00 73.31 644 GLY A C 1
ATOM 5042 O O . GLY A 1 644 ? -21.500 5.611 51.332 1.00 73.31 644 GLY A O 1
ATOM 5043 N N . ARG A 1 645 ? -21.708 5.485 53.563 1.00 74.19 645 ARG A N 1
ATOM 5044 C CA . ARG A 1 645 ? -22.775 6.492 53.688 1.00 74.19 645 ARG A CA 1
ATOM 5045 C C . ARG A 1 645 ? -22.284 7.925 53.878 1.00 74.19 645 ARG A C 1
ATOM 5047 O O . ARG A 1 645 ? -23.123 8.817 53.974 1.00 74.19 645 ARG A O 1
ATOM 5054 N N . ALA A 1 646 ? -20.973 8.155 53.928 1.00 73.62 646 ALA A N 1
ATOM 5055 C CA . ALA A 1 646 ? -20.421 9.490 54.129 1.00 73.62 646 ALA A CA 1
ATOM 5056 C C . ALA A 1 646 ? -20.871 10.457 53.014 1.00 73.62 646 ALA A C 1
ATOM 5058 O O . ALA A 1 646 ? -20.556 10.263 51.837 1.00 73.62 646 ALA A O 1
ATOM 5059 N N . ALA A 1 647 ? -21.591 11.518 53.389 1.00 61.56 647 ALA A N 1
ATOM 5060 C CA . ALA A 1 647 ? -22.088 12.543 52.473 1.00 61.56 647 ALA A CA 1
ATOM 5061 C C . ALA A 1 647 ? -21.073 13.679 52.243 1.00 61.56 647 ALA A C 1
ATOM 5063 O O . ALA A 1 647 ? -21.279 14.534 51.381 1.00 61.56 647 ALA A O 1
ATOM 5064 N N . GLY A 1 648 ? -19.967 13.699 52.996 1.00 64.56 648 GLY A N 1
ATOM 5065 C CA . GLY A 1 648 ? -18.915 14.705 52.875 1.00 64.56 648 GLY A CA 1
ATOM 5066 C C . GLY A 1 648 ? -17.667 14.394 53.700 1.00 64.56 648 GLY A C 1
ATOM 5067 O O . GLY A 1 648 ? -17.685 13.548 54.589 1.00 64.56 648 GLY A O 1
ATOM 5068 N N . GLU A 1 649 ? -16.584 15.127 53.438 1.00 69.00 649 GLU A N 1
ATOM 5069 C CA . GLU A 1 649 ? -15.266 14.910 54.058 1.00 69.00 649 GLU A CA 1
ATOM 5070 C C . GLU A 1 649 ? -15.300 14.973 55.594 1.00 69.00 649 GLU A C 1
ATOM 5072 O O . GLU A 1 649 ? -14.759 14.103 56.269 1.00 69.00 649 GLU A O 1
ATOM 5077 N N . ARG A 1 650 ? -16.007 15.954 56.171 1.00 72.88 650 ARG A N 1
ATOM 5078 C CA . ARG A 1 650 ? -16.143 16.078 57.635 1.00 72.88 650 ARG A CA 1
ATOM 5079 C C . ARG A 1 650 ? -16.842 14.877 58.270 1.00 72.88 650 ARG A C 1
ATOM 5081 O O . ARG A 1 650 ? -16.491 14.478 59.375 1.00 72.88 650 ARG A O 1
ATOM 5088 N N . GLU A 1 651 ? -17.837 14.325 57.584 1.00 75.12 651 GLU A N 1
ATOM 5089 C CA . GLU A 1 651 ? -18.563 13.147 58.056 1.00 75.12 651 GLU A CA 1
ATOM 5090 C C . GLU A 1 651 ? -17.697 11.891 57.922 1.00 75.12 651 GLU A C 1
ATOM 5092 O O . GLU A 1 651 ? -17.647 11.088 58.850 1.00 75.12 651 GLU A O 1
ATOM 5097 N N . LEU A 1 652 ? -16.945 11.776 56.822 1.00 81.62 652 LEU A N 1
ATOM 5098 C CA . LEU A 1 652 ? -15.984 10.699 56.592 1.00 81.62 652 LEU A CA 1
ATOM 5099 C C . LEU A 1 652 ? -14.916 10.644 57.696 1.00 81.62 652 LEU A C 1
ATOM 5101 O O . LEU A 1 652 ? -14.702 9.584 58.280 1.00 81.62 652 LEU A O 1
ATOM 5105 N N . VAL A 1 653 ? -14.318 11.786 58.051 1.00 83.50 653 VAL A N 1
ATOM 5106 C CA . VAL A 1 653 ? -13.343 11.897 59.153 1.00 83.50 653 VAL A CA 1
ATOM 5107 C C . VAL A 1 653 ? -13.943 11.421 60.483 1.00 83.50 653 VAL A C 1
ATOM 5109 O O . VAL A 1 653 ? -13.326 10.621 61.182 1.00 83.50 653 VAL A O 1
ATOM 5112 N N . GLY A 1 654 ? -15.171 11.841 60.813 1.00 81.75 654 GLY A N 1
ATOM 5113 C CA . GLY A 1 654 ? -15.852 11.425 62.048 1.00 81.75 654 GLY A CA 1
ATOM 5114 C C . GLY A 1 654 ? -16.341 9.969 62.055 1.00 81.75 654 GLY A C 1
ATOM 5115 O O . GLY A 1 654 ? -16.612 9.407 63.117 1.00 81.75 654 GLY A O 1
ATOM 5116 N N . ILE A 1 655 ? -16.493 9.335 60.891 1.00 84.00 655 ILE A N 1
ATOM 5117 C CA . ILE A 1 655 ? -16.755 7.893 60.792 1.00 84.00 655 ILE A CA 1
ATOM 5118 C C . ILE A 1 655 ? -15.460 7.116 61.042 1.00 84.00 655 ILE A C 1
ATOM 5120 O O . ILE A 1 655 ? -15.466 6.200 61.858 1.00 84.00 655 ILE A O 1
ATOM 5124 N N . ILE A 1 656 ? -14.351 7.510 60.414 1.00 85.81 656 ILE A N 1
ATOM 5125 C CA . ILE A 1 656 ? -13.046 6.844 60.566 1.00 85.81 656 ILE A CA 1
ATOM 5126 C C . ILE A 1 656 ? -12.569 6.875 62.024 1.00 85.81 656 ILE A C 1
ATOM 5128 O O . ILE A 1 656 ? -12.167 5.839 62.546 1.00 85.81 656 ILE A O 1
ATOM 5132 N N . ASP A 1 657 ? -12.704 8.022 62.697 1.00 83.44 657 ASP A N 1
ATOM 5133 C CA . ASP A 1 657 ? -12.357 8.192 64.117 1.00 83.44 657 ASP A CA 1
ATOM 5134 C C . ASP A 1 657 ? -13.101 7.204 65.036 1.00 83.44 657 ASP A C 1
ATOM 5136 O O . ASP A 1 657 ? -12.546 6.674 65.996 1.00 83.44 657 ASP A O 1
ATOM 5140 N N . ARG A 1 658 ? -14.362 6.890 64.702 1.00 80.12 658 ARG A N 1
ATOM 5141 C CA . ARG A 1 658 ? -15.186 5.925 65.446 1.00 80.12 658 ARG A CA 1
ATOM 5142 C C . ARG A 1 658 ? -14.862 4.472 65.117 1.00 80.12 658 ARG A C 1
ATOM 5144 O O . ARG A 1 658 ? -14.980 3.625 65.996 1.00 80.12 658 ARG A O 1
ATOM 5151 N N . LEU A 1 659 ? -14.519 4.177 63.863 1.00 76.44 659 LEU A N 1
ATOM 5152 C CA . LEU A 1 659 ? -14.267 2.811 63.395 1.00 76.44 659 LEU A CA 1
ATOM 5153 C C . LEU A 1 659 ? -12.895 2.286 63.822 1.00 76.44 659 LEU A C 1
ATOM 5155 O O . LEU A 1 659 ? -12.748 1.088 64.046 1.00 76.44 659 LEU A O 1
ATOM 5159 N N . ALA A 1 660 ? -11.900 3.165 63.936 1.00 71.25 660 ALA A N 1
ATOM 5160 C CA . ALA A 1 660 ? -10.539 2.778 64.280 1.00 71.25 660 ALA A CA 1
ATOM 5161 C C . ALA A 1 660 ? -9.861 3.867 65.142 1.00 71.25 660 ALA A C 1
ATOM 5163 O O . ALA A 1 660 ? -9.039 4.634 64.644 1.00 71.25 660 ALA A O 1
ATOM 5164 N N . PRO A 1 661 ? -10.162 3.935 66.454 1.00 66.00 661 PRO A N 1
ATOM 5165 C CA . PRO A 1 661 ? -9.647 4.984 67.346 1.00 66.00 661 PRO A CA 1
ATOM 5166 C C . PRO A 1 661 ? -8.135 4.888 67.644 1.00 66.00 661 PRO A C 1
ATOM 5168 O O . PRO A 1 661 ? -7.594 5.731 68.352 1.00 66.00 661 PRO A O 1
ATOM 5171 N N . GLY A 1 662 ? -7.448 3.859 67.132 1.00 66.25 662 GLY A N 1
ATOM 5172 C CA . GLY A 1 662 ? -6.016 3.600 67.336 1.00 66.25 662 GLY A CA 1
ATOM 5173 C C . GLY A 1 662 ? -5.178 3.637 66.055 1.00 66.25 662 GLY A C 1
ATOM 5174 O O . GLY A 1 662 ? -4.151 2.965 65.996 1.00 66.25 662 GLY A O 1
ATOM 5175 N N . LEU A 1 663 ? -5.629 4.347 65.014 1.00 72.06 663 LEU A N 1
ATOM 5176 C CA . LEU A 1 663 ? -4.890 4.457 63.753 1.00 72.06 663 LEU A CA 1
ATOM 5177 C C . LEU A 1 663 ? -3.527 5.156 63.940 1.00 72.06 663 LEU A C 1
ATOM 5179 O O . LEU A 1 663 ? -3.415 6.072 64.756 1.00 72.06 663 LEU A O 1
ATOM 5183 N N . PRO A 1 664 ? -2.504 4.783 63.147 1.00 69.31 664 PRO A N 1
ATOM 5184 C CA . PRO A 1 664 ? -1.181 5.412 63.194 1.00 69.31 664 PRO A CA 1
ATOM 5185 C C . PRO A 1 664 ? -1.181 6.886 62.747 1.00 69.31 664 PRO A C 1
ATOM 5187 O O . PRO A 1 664 ? -0.264 7.624 63.099 1.00 69.31 664 PRO A O 1
ATOM 5190 N N . LEU A 1 665 ? -2.212 7.329 62.013 1.00 78.69 665 LEU A N 1
ATOM 5191 C CA . LEU A 1 665 ? -2.414 8.716 61.588 1.00 78.69 665 LEU A CA 1
ATOM 5192 C C . LEU A 1 665 ? -3.776 9.251 62.058 1.00 78.69 665 LEU A C 1
ATOM 5194 O O . LEU A 1 665 ? -4.754 8.494 62.070 1.00 78.69 665 LEU A O 1
ATOM 5198 N N . PRO A 1 666 ? -3.888 10.561 62.358 1.00 85.56 666 PRO A N 1
ATOM 5199 C CA . PRO A 1 666 ? -5.173 11.205 62.595 1.00 85.56 666 PRO A CA 1
ATOM 5200 C C . PRO A 1 666 ? -6.140 10.992 61.412 1.00 85.56 666 PRO A C 1
ATOM 5202 O O . PRO A 1 666 ? -5.725 11.121 60.257 1.00 85.56 666 PRO A O 1
ATOM 5205 N N . PRO A 1 667 ? -7.447 10.760 61.645 1.00 84.69 667 PRO A N 1
ATOM 5206 C CA . PRO A 1 667 ? -8.423 10.499 60.580 1.00 84.69 667 PRO A CA 1
ATOM 5207 C C . PRO A 1 667 ? -8.484 11.562 59.472 1.00 84.69 667 PRO A C 1
ATOM 5209 O O . PRO A 1 667 ? -8.719 11.234 58.311 1.00 84.69 667 PRO A O 1
ATOM 5212 N N . ALA A 1 668 ? -8.241 12.834 59.804 1.00 80.75 668 ALA A N 1
ATOM 5213 C CA . ALA A 1 668 ? -8.181 13.920 58.824 1.00 80.75 668 ALA A CA 1
ATOM 5214 C C . ALA A 1 668 ? -6.943 13.834 57.915 1.00 80.75 668 ALA A C 1
ATOM 5216 O O . ALA A 1 668 ? -7.042 14.074 56.713 1.00 80.75 668 ALA A O 1
ATOM 5217 N N . GLU A 1 669 ? -5.793 13.453 58.472 1.00 82.25 669 GLU A N 1
ATOM 5218 C CA . GLU A 1 669 ? -4.552 13.261 57.716 1.00 82.25 669 GLU A CA 1
ATOM 5219 C C . GLU A 1 669 ? -4.631 12.004 56.849 1.00 82.25 669 GLU A C 1
ATOM 5221 O O . GLU A 1 669 ? -4.216 12.031 55.696 1.00 82.25 669 GLU A O 1
ATOM 5226 N N . LEU A 1 670 ? -5.269 10.942 57.349 1.00 85.38 670 LEU A N 1
ATOM 5227 C CA . LEU A 1 670 ? -5.524 9.727 56.578 1.00 85.38 670 LEU A CA 1
ATOM 5228 C C . LEU A 1 670 ? -6.455 9.987 55.378 1.00 85.38 670 LEU A C 1
ATOM 5230 O O . LEU A 1 670 ? -6.217 9.473 54.287 1.00 85.38 670 LEU A O 1
ATOM 5234 N N . VAL A 1 671 ? -7.492 10.816 55.548 1.00 83.44 671 VAL A N 1
ATOM 5235 C CA . VAL A 1 671 ? -8.372 11.253 54.448 1.00 83.44 671 VAL A CA 1
ATOM 5236 C C . VAL A 1 671 ? -7.613 12.117 53.439 1.00 83.44 671 VAL A C 1
ATOM 5238 O O . VAL A 1 671 ? -7.760 11.908 52.236 1.00 83.44 671 VAL A O 1
ATOM 5241 N N . ALA A 1 672 ? -6.768 13.045 53.896 1.00 77.88 672 ALA A N 1
ATOM 5242 C CA . ALA A 1 672 ? -5.941 13.866 53.011 1.00 77.88 672 ALA A CA 1
ATOM 5243 C C . ALA A 1 672 ? -4.932 13.019 52.211 1.00 77.88 672 ALA A C 1
ATOM 5245 O O . ALA A 1 672 ? -4.804 13.203 51.001 1.00 77.88 672 ALA A O 1
ATOM 5246 N N . LEU A 1 673 ? -4.286 12.049 52.864 1.00 81.25 673 LEU A N 1
ATOM 5247 C CA . LEU A 1 673 ? -3.357 11.107 52.241 1.00 81.25 673 LEU A CA 1
ATOM 5248 C C . LEU A 1 673 ? -4.067 10.191 51.235 1.00 81.25 673 LEU A C 1
ATOM 5250 O O . LEU A 1 673 ? -3.573 9.958 50.134 1.00 81.25 673 LEU A O 1
ATOM 5254 N N . ALA A 1 674 ? -5.277 9.726 51.555 1.00 82.06 674 ALA A N 1
ATOM 5255 C CA . ALA A 1 674 ? -6.086 8.961 50.613 1.00 82.06 674 ALA A CA 1
ATOM 5256 C C . ALA A 1 674 ? -6.458 9.782 49.370 1.00 82.06 674 ALA A C 1
ATOM 5258 O O . ALA A 1 674 ? -6.496 9.227 48.277 1.00 82.06 674 ALA A O 1
ATOM 5259 N N . ARG A 1 675 ? -6.675 11.098 49.500 1.00 75.12 675 ARG A N 1
ATOM 5260 C CA . ARG A 1 675 ? -6.957 11.992 48.361 1.00 75.12 675 ARG A CA 1
ATOM 5261 C C . ARG A 1 675 ? -5.737 12.270 47.482 1.00 75.12 675 ARG A C 1
ATOM 5263 O O . ARG A 1 675 ? -5.911 12.551 46.298 1.00 75.12 675 ARG A O 1
ATOM 5270 N N . SER A 1 676 ? -4.520 12.190 48.024 1.00 73.94 676 SER A N 1
ATOM 5271 C CA . SER A 1 676 ? -3.293 12.244 47.215 1.00 73.94 676 SER A CA 1
ATOM 5272 C C . SER A 1 676 ? -2.956 10.912 46.540 1.00 73.94 676 SER A C 1
ATOM 5274 O O . SER A 1 676 ? -2.118 10.893 45.640 1.00 73.94 676 SER A O 1
ATOM 5276 N N . CYS A 1 677 ? -3.622 9.822 46.930 1.00 71.31 677 CYS A N 1
ATOM 5277 C CA . CYS A 1 677 ? -3.448 8.493 46.355 1.00 71.31 677 CYS A CA 1
ATOM 5278 C C . CYS A 1 677 ? -4.524 8.177 45.304 1.00 71.31 677 CYS A C 1
ATOM 5280 O O . CYS A 1 677 ? -5.658 8.650 45.341 1.00 71.31 677 CYS A O 1
ATOM 5282 N N . THR A 1 678 ? -4.188 7.311 44.355 1.00 68.69 678 THR A N 1
ATOM 5283 C CA . THR A 1 678 ? -5.091 6.854 43.287 1.00 68.69 678 THR A CA 1
ATOM 5284 C C . THR A 1 678 ? -5.508 5.391 43.448 1.00 68.69 678 THR A C 1
ATOM 5286 O O . THR A 1 678 ? -6.528 4.962 42.877 1.00 68.69 678 THR A O 1
ATOM 5289 N N . ARG A 1 679 ? -4.746 4.624 44.244 1.00 75.25 679 ARG A N 1
ATOM 5290 C CA . ARG A 1 679 ? -4.942 3.192 44.514 1.00 75.25 679 ARG A CA 1
ATOM 5291 C C . ARG A 1 679 ? -4.745 2.857 45.997 1.00 75.25 679 ARG A C 1
ATOM 5293 O O . ARG A 1 679 ? -3.912 3.484 46.641 1.00 75.25 679 ARG A O 1
ATOM 5300 N N . PRO A 1 680 ? -5.436 1.824 46.518 1.00 80.38 680 PRO A N 1
ATOM 5301 C CA . PRO A 1 680 ? -5.179 1.315 47.866 1.00 80.38 680 PRO A CA 1
ATOM 5302 C C . PRO A 1 680 ? -3.722 0.867 48.082 1.00 80.38 680 PRO A C 1
ATOM 5304 O O . PRO A 1 680 ? -3.214 1.042 49.179 1.00 80.38 680 PRO A O 1
ATOM 5307 N N . ALA A 1 681 ? -3.042 0.368 47.039 1.00 80.44 681 ALA A N 1
ATOM 5308 C CA . ALA A 1 681 ? -1.614 0.018 47.051 1.00 80.44 681 ALA A CA 1
ATOM 5309 C C . ALA A 1 681 ? -0.703 1.171 47.491 1.00 80.44 681 ALA A C 1
ATOM 5311 O O . ALA A 1 681 ? 0.201 0.987 48.292 1.00 80.44 681 ALA A O 1
ATOM 5312 N N . GLU A 1 682 ? -0.954 2.366 46.949 1.00 81.38 682 GLU A N 1
ATOM 5313 C CA . GLU A 1 682 ? -0.159 3.563 47.241 1.00 81.38 682 GLU A CA 1
ATOM 5314 C C . GLU A 1 682 ? -0.363 3.957 48.702 1.00 81.38 682 GLU A C 1
ATOM 5316 O O . GLU A 1 682 ? 0.591 4.246 49.407 1.00 81.38 682 GLU A O 1
ATOM 5321 N N . LEU A 1 683 ? -1.600 3.845 49.190 1.00 84.69 683 LEU A N 1
ATOM 5322 C CA . LEU A 1 683 ? -1.909 4.092 50.591 1.00 84.69 683 LEU A CA 1
ATOM 5323 C C . LEU A 1 683 ? -1.321 3.013 51.522 1.00 84.69 683 LEU A C 1
ATOM 5325 O O . LEU A 1 683 ? -0.919 3.341 52.629 1.00 84.69 683 LEU A O 1
ATOM 5329 N N . ARG A 1 684 ? -1.232 1.746 51.089 1.00 89.31 684 ARG A N 1
ATOM 5330 C CA . ARG A 1 684 ? -0.498 0.683 51.804 1.00 89.31 684 ARG A CA 1
ATOM 5331 C C . ARG A 1 684 ? 0.981 1.040 51.930 1.00 89.31 684 ARG A C 1
ATOM 5333 O O . ARG A 1 684 ? 1.525 0.897 53.018 1.00 89.31 684 ARG A O 1
ATOM 5340 N N . ASP A 1 685 ? 1.599 1.472 50.832 1.00 84.44 685 ASP A N 1
ATOM 5341 C CA . ASP A 1 685 ? 3.027 1.799 50.772 1.00 84.44 685 ASP A CA 1
ATOM 5342 C C . ASP A 1 685 ? 3.361 3.013 51.649 1.00 84.44 685 ASP A C 1
ATOM 5344 O O . ASP A 1 685 ? 4.294 2.945 52.442 1.00 84.44 685 ASP A O 1
ATOM 5348 N N . GLU A 1 686 ? 2.555 4.078 51.589 1.00 82.88 686 GLU A N 1
ATOM 5349 C CA . GLU A 1 686 ? 2.709 5.274 52.438 1.00 82.88 686 GLU A CA 1
ATOM 5350 C C . GLU A 1 686 ? 2.467 4.990 53.935 1.00 82.88 686 GLU A C 1
ATOM 5352 O O . GLU A 1 686 ? 2.949 5.725 54.795 1.00 82.88 686 GLU A O 1
ATOM 5357 N N . LEU A 1 687 ? 1.714 3.933 54.261 1.00 84.62 687 LEU A N 1
ATOM 5358 C CA . LEU A 1 687 ? 1.425 3.501 55.636 1.00 84.62 687 LEU A CA 1
ATOM 5359 C C . LEU A 1 687 ? 2.279 2.310 56.100 1.00 84.62 687 LEU A C 1
ATOM 5361 O O . LEU A 1 687 ? 2.069 1.825 57.210 1.00 84.62 687 LEU A O 1
ATOM 5365 N N . GLU A 1 688 ? 3.196 1.826 55.258 1.00 85.50 688 GLU A N 1
ATOM 5366 C CA . GLU A 1 688 ? 4.085 0.685 55.522 1.00 85.50 688 GLU A CA 1
ATOM 5367 C C . GLU A 1 688 ? 3.357 -0.586 56.027 1.00 85.50 688 GLU A C 1
ATOM 5369 O O . GLU A 1 688 ? 3.841 -1.295 56.911 1.00 85.50 688 GLU A O 1
ATOM 5374 N N . LEU A 1 689 ? 2.176 -0.900 55.477 1.00 86.31 689 LEU A N 1
ATOM 5375 C CA . LEU A 1 689 ? 1.405 -2.082 55.899 1.00 86.31 689 LEU A CA 1
ATOM 5376 C C . LEU A 1 689 ? 1.986 -3.390 55.339 1.00 86.31 689 LEU A C 1
ATOM 5378 O O . LEU A 1 689 ? 2.431 -3.447 54.190 1.00 86.31 689 LEU A O 1
ATOM 5382 N N . ASP A 1 690 ? 1.888 -4.474 56.118 1.00 88.69 690 ASP A N 1
ATOM 5383 C CA . ASP A 1 690 ? 2.334 -5.804 55.692 1.00 88.69 690 ASP A CA 1
ATOM 5384 C C . ASP A 1 690 ? 1.578 -6.290 54.442 1.00 88.69 690 ASP A C 1
ATOM 5386 O O . ASP A 1 690 ? 0.346 -6.285 54.372 1.00 88.69 690 ASP A O 1
ATOM 5390 N N . PHE A 1 691 ? 2.334 -6.735 53.437 1.00 89.00 691 PHE A N 1
ATOM 5391 C CA . PHE A 1 691 ? 1.799 -7.097 52.127 1.00 89.00 691 PHE A CA 1
ATOM 5392 C C . PHE A 1 691 ? 0.876 -8.320 52.170 1.00 89.00 691 PHE A C 1
ATOM 5394 O O . PHE A 1 691 ? -0.152 -8.343 51.488 1.00 89.00 691 PHE A O 1
ATOM 5401 N N . GLN A 1 692 ? 1.215 -9.329 52.979 1.00 89.50 692 GLN A N 1
ATOM 5402 C CA . GLN A 1 692 ? 0.414 -10.544 53.102 1.00 89.50 692 GLN A CA 1
ATOM 5403 C C . GLN A 1 692 ? -0.908 -10.244 53.818 1.00 89.50 692 GLN A C 1
ATOM 5405 O O . GLN A 1 692 ? -1.968 -10.684 53.367 1.00 89.50 692 GLN A O 1
ATOM 5410 N N . GLN A 1 693 ? -0.860 -9.473 54.906 1.00 85.75 693 GLN A N 1
ATOM 5411 C CA . GLN A 1 693 ? -2.045 -9.044 55.651 1.00 85.75 693 GLN A CA 1
ATOM 5412 C C . GLN A 1 693 ? -2.953 -8.145 54.806 1.00 85.75 693 GLN A C 1
ATOM 5414 O O . GLN A 1 693 ? -4.169 -8.341 54.789 1.00 85.75 693 GLN A O 1
ATOM 5419 N N . PHE A 1 694 ? -2.377 -7.226 54.030 1.00 89.12 694 PHE A N 1
ATOM 5420 C CA . PHE A 1 694 ? -3.131 -6.372 53.117 1.00 89.12 694 PHE A CA 1
ATOM 5421 C C . PHE A 1 694 ? -3.823 -7.176 52.009 1.00 89.12 694 PHE A C 1
ATOM 5423 O O . PHE A 1 694 ? -5.008 -6.975 51.738 1.00 89.12 694 PHE A O 1
ATOM 5430 N N . ASN A 1 695 ? -3.126 -8.147 51.409 1.00 88.44 695 ASN A N 1
ATOM 5431 C CA . ASN A 1 695 ? -3.727 -9.059 50.437 1.00 88.44 695 ASN A CA 1
ATOM 5432 C C . ASN A 1 695 ? -4.838 -9.915 51.060 1.00 88.44 695 ASN A C 1
ATOM 5434 O O . ASN A 1 695 ? -5.875 -10.111 50.427 1.00 88.44 695 ASN A O 1
ATOM 5438 N N . ALA A 1 696 ? -4.677 -10.378 52.302 1.00 86.19 696 ALA A N 1
ATOM 5439 C CA . ALA A 1 696 ? -5.735 -11.089 53.020 1.00 86.19 696 ALA A CA 1
ATOM 5440 C C . ALA A 1 696 ? -6.966 -10.195 53.264 1.00 86.19 696 ALA A C 1
ATOM 5442 O O . ALA A 1 696 ? -8.096 -10.644 53.059 1.00 86.19 696 ALA A O 1
ATOM 5443 N N . ALA A 1 697 ? -6.763 -8.922 53.618 1.00 86.12 697 ALA A N 1
ATOM 5444 C CA . ALA A 1 697 ? -7.838 -7.943 53.776 1.00 86.12 697 ALA A CA 1
ATOM 5445 C C . ALA A 1 697 ? -8.567 -7.661 52.449 1.00 86.12 697 ALA A C 1
ATOM 5447 O O . ALA A 1 697 ? -9.797 -7.585 52.427 1.00 86.12 697 ALA A O 1
ATOM 5448 N N . LEU A 1 698 ? -7.841 -7.571 51.327 1.00 85.00 698 LEU A N 1
ATOM 5449 C CA . LEU A 1 698 ? -8.439 -7.457 49.992 1.00 85.00 698 LEU A CA 1
ATOM 5450 C C . LEU A 1 698 ? -9.333 -8.663 49.676 1.00 85.00 698 LEU A C 1
ATOM 5452 O O . LEU A 1 698 ? -10.485 -8.464 49.289 1.00 85.00 698 LEU A O 1
ATOM 5456 N N . VAL A 1 699 ? -8.851 -9.890 49.911 1.00 83.50 699 VAL A N 1
ATOM 5457 C CA . VAL A 1 699 ? -9.639 -11.121 49.698 1.00 83.50 699 VAL A CA 1
ATOM 5458 C C . VAL A 1 699 ? -10.894 -11.133 50.568 1.00 83.50 699 VAL A C 1
ATOM 5460 O O . VAL A 1 699 ? -11.981 -11.404 50.062 1.00 83.50 699 VAL A O 1
ATOM 5463 N N . ALA A 1 700 ? -10.767 -10.810 51.859 1.00 80.50 700 ALA A N 1
ATOM 5464 C CA . ALA A 1 700 ? -11.888 -10.792 52.800 1.00 80.50 700 ALA A CA 1
ATOM 5465 C C . ALA A 1 700 ? -12.977 -9.776 52.410 1.00 80.50 700 ALA A C 1
ATOM 5467 O O . ALA A 1 700 ? -14.159 -9.990 52.667 1.00 80.50 700 ALA A O 1
ATOM 5468 N N . LEU A 1 701 ? -12.586 -8.684 51.750 1.00 78.81 701 LEU A N 1
ATOM 5469 C CA . LEU A 1 701 ? -13.484 -7.658 51.222 1.00 78.81 701 LEU A CA 1
ATOM 5470 C C . LEU A 1 701 ? -14.055 -7.975 49.826 1.00 78.81 701 LEU A C 1
ATOM 5472 O O . LEU A 1 701 ? -14.843 -7.181 49.308 1.00 78.81 701 LEU A O 1
ATOM 5476 N N . GLY A 1 702 ? -13.662 -9.093 49.205 1.00 76.25 702 GLY A N 1
ATOM 5477 C CA . GLY A 1 702 ? -14.062 -9.466 47.845 1.00 76.25 702 GLY A CA 1
ATOM 5478 C C . GLY A 1 702 ? -13.306 -8.729 46.729 1.00 76.25 702 GLY A C 1
ATOM 5479 O O . GLY A 1 702 ? -13.769 -8.714 45.589 1.00 76.25 702 GLY A O 1
ATOM 5480 N N . TYR A 1 703 ? -12.160 -8.109 47.033 1.00 78.31 703 TYR A N 1
ATOM 5481 C CA . TYR A 1 703 ? -11.261 -7.500 46.048 1.00 78.31 703 TYR A CA 1
ATOM 5482 C C . TYR A 1 703 ? -10.215 -8.502 45.536 1.00 78.31 703 TYR A C 1
ATOM 5484 O O . TYR A 1 703 ? -9.829 -9.444 46.229 1.00 78.31 703 TYR A O 1
ATOM 5492 N N . SER A 1 704 ? -9.710 -8.267 44.321 1.00 77.44 704 SER A N 1
ATOM 5493 C CA . SER A 1 704 ? -8.556 -9.005 43.795 1.00 77.44 704 SER A CA 1
ATOM 5494 C C . SER A 1 704 ? -7.282 -8.644 44.576 1.00 77.44 704 SER A C 1
ATOM 5496 O O . SER A 1 704 ? -7.021 -7.450 44.744 1.00 77.44 704 SER A O 1
ATOM 5498 N N . PRO A 1 705 ? -6.468 -9.627 45.003 1.00 81.12 705 PRO A N 1
ATOM 5499 C CA . PRO A 1 705 ? -5.155 -9.379 45.598 1.00 81.12 705 PRO A CA 1
ATOM 5500 C C . PRO A 1 705 ? -4.195 -8.677 44.635 1.00 81.12 705 PRO A C 1
ATOM 5502 O O . PRO A 1 705 ? -4.349 -8.745 43.412 1.00 81.12 705 PRO A O 1
ATOM 5505 N N . GLU A 1 706 ? -3.158 -8.058 45.188 1.00 80.94 706 GLU A N 1
ATOM 5506 C CA . GLU A 1 706 ? -2.062 -7.479 44.420 1.00 80.94 706 GLU A CA 1
ATOM 5507 C C . GLU A 1 706 ? -0.939 -8.491 44.218 1.00 80.94 706 GLU A C 1
ATOM 5509 O O . GLU A 1 706 ? -0.478 -9.112 45.172 1.00 80.94 706 GLU A O 1
ATOM 5514 N N . TYR A 1 707 ? -0.475 -8.618 42.972 1.00 86.00 707 TYR A N 1
ATOM 5515 C CA . TYR A 1 707 ? 0.579 -9.542 42.555 1.00 86.00 707 TYR A CA 1
ATOM 5516 C C . TYR A 1 707 ? 1.630 -8.823 41.703 1.00 86.00 707 TYR A C 1
ATOM 5518 O O . TYR A 1 707 ? 1.294 -7.961 40.889 1.00 86.00 707 TYR A O 1
ATOM 5526 N N . TYR A 1 708 ? 2.896 -9.234 41.833 1.00 82.81 708 TYR A N 1
ATOM 5527 C CA . TYR A 1 708 ? 4.029 -8.673 41.084 1.00 82.81 708 TYR A CA 1
ATOM 5528 C C . TYR A 1 708 ? 4.831 -9.765 40.347 1.00 82.81 708 TYR A C 1
ATOM 5530 O O . TYR A 1 708 ? 6.013 -9.955 40.638 1.00 82.81 708 TYR A O 1
ATOM 5538 N N . PRO A 1 709 ? 4.221 -10.484 39.381 1.00 77.88 709 PRO A N 1
ATOM 5539 C CA . PRO A 1 709 ? 4.864 -11.617 38.709 1.00 77.88 709 PRO A CA 1
ATOM 5540 C C . PRO A 1 709 ? 6.176 -11.227 38.016 1.00 77.88 709 PRO A C 1
ATOM 5542 O O . PRO A 1 709 ? 7.175 -11.915 38.188 1.00 77.88 709 PRO A O 1
ATOM 5545 N N . ASP A 1 710 ? 6.219 -10.072 37.344 1.00 70.62 710 ASP A N 1
ATOM 5546 C CA . ASP A 1 710 ? 7.427 -9.590 36.657 1.00 70.62 710 ASP A CA 1
ATOM 5547 C C . ASP A 1 710 ? 8.602 -9.360 37.630 1.00 70.62 710 ASP A C 1
ATOM 5549 O O . ASP A 1 710 ? 9.754 -9.642 37.300 1.00 70.62 710 ASP A O 1
ATOM 5553 N N . ARG A 1 711 ? 8.323 -8.877 38.854 1.00 78.06 711 ARG A N 1
ATOM 5554 C CA . ARG A 1 711 ? 9.356 -8.687 39.890 1.00 78.06 711 ARG A CA 1
ATOM 5555 C C . ARG A 1 711 ? 9.862 -10.021 40.433 1.00 78.06 711 ARG A C 1
ATOM 5557 O O . ARG A 1 711 ? 11.043 -10.135 40.743 1.00 78.06 711 ARG A O 1
ATOM 5564 N N . HIS A 1 712 ? 8.985 -11.019 40.546 1.00 84.19 712 HIS A N 1
ATOM 5565 C CA . HIS A 1 712 ? 9.346 -12.363 41.008 1.00 84.19 712 HIS A CA 1
ATOM 5566 C C . HIS A 1 712 ? 10.193 -13.088 39.965 1.00 84.19 712 HIS A C 1
ATOM 5568 O O . HIS A 1 712 ? 11.222 -13.653 40.317 1.00 84.19 712 HIS A O 1
ATOM 5574 N N . GLU A 1 713 ? 9.811 -13.008 38.687 1.00 78.94 713 GLU A N 1
ATOM 5575 C CA . GLU A 1 713 ? 10.604 -13.533 37.570 1.00 78.94 713 GLU A CA 1
ATOM 5576 C C . GLU A 1 713 ? 11.998 -12.895 37.519 1.00 78.94 713 GLU A C 1
ATOM 5578 O O . GLU A 1 713 ? 12.990 -13.601 37.346 1.00 78.94 713 GLU A O 1
ATOM 5583 N N . GLN A 1 714 ? 12.091 -11.574 37.712 1.00 75.38 714 GLN A N 1
ATOM 5584 C CA . GLN A 1 714 ? 13.370 -10.865 37.730 1.00 75.38 714 GLN A CA 1
ATOM 5585 C C . GLN A 1 714 ? 14.245 -11.280 38.920 1.00 75.38 714 GLN A C 1
ATOM 5587 O O . GLN A 1 714 ? 15.368 -11.731 38.710 1.00 75.38 714 GLN A O 1
ATOM 5592 N N . ALA A 1 715 ? 13.733 -11.172 40.151 1.00 82.94 715 ALA A N 1
ATOM 5593 C CA . ALA A 1 715 ? 14.498 -11.477 41.360 1.00 82.94 715 ALA A CA 1
ATOM 5594 C C . ALA A 1 715 ? 14.952 -12.945 41.405 1.00 82.94 715 ALA A C 1
ATOM 5596 O O . ALA A 1 715 ? 16.104 -13.233 41.729 1.00 82.94 715 ALA A O 1
ATOM 5597 N N . PHE A 1 716 ? 14.072 -13.873 41.020 1.00 89.31 716 PHE A N 1
ATOM 5598 C CA . PHE A 1 716 ? 14.408 -15.291 40.956 1.00 89.31 716 PHE A CA 1
ATOM 5599 C C . PHE A 1 716 ? 15.375 -15.598 39.808 1.00 89.31 716 PHE A C 1
ATOM 5601 O O . PHE A 1 716 ? 16.329 -16.349 39.993 1.00 89.31 716 PHE A O 1
ATOM 5608 N N . GLY A 1 717 ? 15.194 -14.976 38.639 1.00 81.88 717 GLY A N 1
ATOM 5609 C CA . GLY A 1 717 ? 16.123 -15.106 37.517 1.00 81.88 717 GLY A CA 1
ATOM 5610 C C . GLY A 1 717 ? 17.534 -14.609 37.852 1.00 81.88 717 GLY A C 1
ATOM 5611 O O . GLY A 1 717 ? 18.511 -15.280 37.524 1.00 81.88 717 GLY A O 1
ATOM 5612 N N . ASP A 1 718 ? 17.655 -13.476 38.550 1.00 79.00 718 ASP A N 1
ATOM 5613 C CA . ASP A 1 718 ? 18.930 -12.960 39.068 1.00 79.00 718 ASP A CA 1
ATOM 5614 C C . ASP A 1 718 ? 19.572 -13.938 40.059 1.00 79.00 718 ASP A C 1
ATOM 5616 O O . ASP A 1 718 ? 20.753 -14.275 39.931 1.00 79.00 718 ASP A O 1
ATOM 5620 N N . PHE A 1 719 ? 18.776 -14.455 40.999 1.00 88.38 719 PHE A N 1
ATOM 5621 C CA . PHE A 1 719 ? 19.212 -15.432 41.995 1.00 88.38 719 PHE A CA 1
ATOM 5622 C C . PHE A 1 719 ? 19.739 -16.732 41.362 1.00 88.38 719 PHE A C 1
ATOM 5624 O O . PHE A 1 719 ? 20.794 -17.229 41.770 1.00 88.38 719 PHE A O 1
ATOM 5631 N N . VAL A 1 720 ? 19.038 -17.257 40.350 1.00 87.19 720 VAL A N 1
ATOM 5632 C CA . VAL A 1 720 ? 19.417 -18.466 39.599 1.00 87.19 720 VAL A CA 1
ATOM 5633 C C . VAL A 1 720 ? 20.668 -18.221 38.757 1.00 87.19 720 VAL A C 1
ATOM 5635 O O . VAL A 1 720 ? 21.593 -19.031 38.797 1.00 87.19 720 VAL A O 1
ATOM 5638 N N . ARG A 1 721 ? 20.758 -17.090 38.043 1.00 80.69 721 ARG A N 1
ATOM 5639 C CA . ARG A 1 721 ? 21.940 -16.749 37.229 1.00 80.69 721 ARG A CA 1
ATOM 5640 C C . ARG A 1 721 ? 23.214 -16.682 38.059 1.00 80.69 721 ARG A C 1
ATOM 5642 O O . ARG A 1 721 ? 24.215 -17.281 37.666 1.00 80.69 721 ARG A O 1
ATOM 5649 N N . ALA A 1 722 ? 23.155 -16.021 39.216 1.00 80.94 722 ALA A N 1
ATOM 5650 C CA . ALA A 1 722 ? 24.287 -15.895 40.133 1.00 80.94 722 ALA A CA 1
ATOM 5651 C C . ALA A 1 722 ? 24.812 -17.252 40.645 1.00 80.94 722 ALA A C 1
ATOM 5653 O O . ALA A 1 722 ? 25.957 -17.338 41.082 1.00 80.94 722 ALA A O 1
ATOM 5654 N N . ARG A 1 723 ? 23.991 -18.310 40.587 1.00 87.50 723 ARG A N 1
ATOM 5655 C CA . ARG A 1 723 ? 24.308 -19.661 41.081 1.00 87.50 723 ARG A CA 1
ATOM 5656 C C . ARG A 1 723 ? 24.354 -20.724 39.983 1.00 87.50 723 ARG A C 1
ATOM 5658 O O . ARG A 1 723 ? 24.547 -21.896 40.292 1.00 87.50 723 ARG A O 1
ATOM 5665 N N . SER A 1 724 ? 24.216 -20.331 38.719 1.00 84.75 724 SER A N 1
ATOM 5666 C CA . SER A 1 724 ? 24.085 -21.230 37.563 1.00 84.75 724 SER A CA 1
ATOM 5667 C C . SER A 1 724 ? 25.156 -22.322 37.510 1.00 84.75 724 SER A C 1
ATOM 5669 O O . SER A 1 724 ? 24.810 -23.487 37.340 1.00 84.75 724 SER A O 1
ATOM 5671 N N . GLY A 1 725 ? 26.427 -21.978 37.746 1.00 85.12 725 GLY A N 1
ATOM 5672 C CA . GLY A 1 725 ? 27.526 -22.951 37.784 1.00 85.12 725 GLY A CA 1
ATOM 5673 C C . GLY A 1 725 ? 27.311 -24.065 38.815 1.00 85.12 725 GLY A C 1
ATOM 5674 O O . GLY A 1 725 ? 27.385 -25.239 38.469 1.00 85.12 725 GLY A O 1
ATOM 5675 N N . ILE A 1 726 ? 26.937 -23.706 40.049 1.00 90.06 726 ILE A N 1
ATOM 5676 C CA . ILE A 1 726 ? 26.676 -24.666 41.138 1.00 90.06 726 ILE A CA 1
ATOM 5677 C C . ILE A 1 726 ? 25.489 -25.571 40.784 1.00 90.06 726 ILE A C 1
ATOM 5679 O O . ILE A 1 726 ? 25.542 -26.783 40.992 1.00 90.06 726 ILE A O 1
ATOM 5683 N N . LEU A 1 727 ? 24.420 -24.994 40.223 1.00 91.38 727 LEU A N 1
ATOM 5684 C CA . LEU A 1 727 ? 23.229 -25.751 39.824 1.00 91.38 727 LEU A CA 1
ATOM 5685 C C . LEU A 1 727 ? 23.547 -26.747 38.712 1.00 91.38 727 LEU A C 1
ATOM 5687 O O . LEU A 1 727 ? 23.157 -27.911 38.792 1.00 91.38 727 LEU A O 1
ATOM 5691 N N . ILE A 1 728 ? 24.290 -26.307 37.698 1.00 90.50 728 ILE A N 1
ATOM 5692 C CA . ILE A 1 728 ? 24.704 -27.159 36.588 1.00 90.50 728 ILE A CA 1
ATOM 5693 C C . ILE A 1 728 ? 25.631 -28.268 37.088 1.00 90.50 728 ILE A C 1
ATOM 5695 O O . ILE A 1 728 ? 25.451 -29.413 36.683 1.00 90.50 728 ILE A O 1
ATOM 5699 N N . ASP A 1 729 ? 26.562 -27.987 37.999 1.00 92.12 729 ASP A N 1
ATOM 5700 C CA . ASP A 1 729 ? 27.449 -29.011 38.555 1.00 92.12 729 ASP A CA 1
ATOM 5701 C C . ASP A 1 729 ? 26.683 -30.092 39.330 1.00 92.12 729 ASP A C 1
ATOM 5703 O O . ASP A 1 729 ? 26.974 -31.278 39.165 1.00 92.12 729 ASP A O 1
ATOM 5707 N N . ARG A 1 730 ? 25.630 -29.735 40.077 1.00 93.56 730 ARG A N 1
ATOM 5708 C CA . ARG A 1 730 ? 24.762 -30.726 40.742 1.00 93.56 730 ARG A CA 1
ATOM 5709 C C . ARG A 1 730 ? 24.029 -31.632 39.766 1.00 93.56 730 ARG A C 1
ATOM 5711 O O . ARG A 1 730 ? 23.957 -32.844 39.977 1.00 93.56 730 ARG A O 1
ATOM 5718 N N . LEU A 1 731 ? 23.537 -31.068 38.667 1.00 92.44 731 LEU A N 1
ATOM 5719 C CA . LEU A 1 731 ? 22.953 -31.861 37.587 1.00 92.44 731 LEU A CA 1
ATOM 5720 C C . LEU A 1 731 ? 24.015 -32.755 36.940 1.00 92.44 731 LEU A C 1
ATOM 5722 O O . LEU A 1 731 ? 23.772 -33.942 36.732 1.00 92.44 731 LEU A O 1
ATOM 5726 N N . ARG A 1 732 ? 25.208 -32.220 36.661 1.00 93.50 732 ARG A N 1
ATOM 5727 C CA . ARG A 1 732 ? 26.305 -32.979 36.050 1.00 93.50 732 ARG A CA 1
ATOM 5728 C C . ARG A 1 732 ? 26.724 -34.154 36.924 1.00 93.50 732 ARG A C 1
ATOM 5730 O O . ARG A 1 732 ? 26.906 -35.239 36.391 1.00 93.50 732 ARG A O 1
ATOM 5737 N N . GLU A 1 733 ? 26.807 -33.999 38.241 1.00 92.56 733 GLU A N 1
ATOM 5738 C CA . GLU A 1 733 ? 27.140 -35.100 39.158 1.00 92.56 733 GLU A CA 1
ATOM 5739 C C . GLU A 1 733 ? 26.136 -36.254 39.063 1.00 92.56 733 GLU A C 1
ATOM 5741 O O . GLU A 1 733 ? 26.529 -37.419 38.982 1.00 92.56 733 GLU A O 1
ATOM 5746 N N . ARG A 1 734 ? 24.838 -35.939 38.984 1.00 92.50 734 ARG A N 1
ATOM 5747 C CA . ARG A 1 734 ? 23.774 -36.938 38.829 1.00 92.50 734 ARG A CA 1
ATOM 5748 C C . ARG A 1 734 ? 23.770 -37.593 37.446 1.00 92.50 734 ARG A C 1
ATOM 5750 O O . ARG A 1 734 ? 23.633 -38.817 37.337 1.00 92.50 734 ARG A O 1
ATOM 5757 N N . TYR A 1 735 ? 23.873 -36.794 36.389 1.00 93.56 735 TYR A N 1
ATOM 5758 C CA . TYR A 1 735 ? 23.708 -37.264 35.014 1.00 93.56 735 TYR A CA 1
ATOM 5759 C C . TYR A 1 735 ? 25.000 -37.807 34.395 1.00 93.56 735 TYR A C 1
ATOM 5761 O O . TYR A 1 735 ? 24.927 -38.620 33.479 1.00 93.56 735 TYR A O 1
ATOM 5769 N N . ALA A 1 736 ? 26.179 -37.468 34.921 1.00 90.88 736 ALA A N 1
ATOM 5770 C CA . ALA A 1 736 ? 27.434 -38.101 34.519 1.00 90.88 736 ALA A CA 1
ATOM 5771 C C . ALA A 1 736 ? 27.446 -39.591 34.882 1.00 90.88 736 ALA A C 1
ATOM 5773 O O . ALA A 1 736 ? 27.899 -40.407 34.081 1.00 90.88 736 ALA A O 1
ATOM 5774 N N . VAL A 1 737 ? 26.886 -39.967 36.039 1.00 89.44 737 VAL A N 1
ATOM 5775 C CA . VAL A 1 737 ? 26.719 -41.378 36.431 1.00 89.44 737 VAL A CA 1
ATOM 5776 C C . VAL A 1 737 ? 25.764 -42.100 35.473 1.00 89.44 737 VAL A C 1
ATOM 5778 O O . VAL A 1 737 ? 26.112 -43.163 34.957 1.00 89.44 737 VAL A O 1
ATOM 5781 N N . ALA A 1 738 ? 24.618 -41.486 35.152 1.00 89.31 738 ALA A N 1
ATOM 5782 C CA . ALA A 1 738 ? 23.660 -42.014 34.171 1.00 89.31 738 ALA A CA 1
ATOM 5783 C C . ALA A 1 738 ? 24.313 -42.211 32.788 1.00 89.31 738 ALA A C 1
ATOM 5785 O O . ALA A 1 738 ? 24.236 -43.286 32.192 1.00 89.31 738 ALA A O 1
ATOM 5786 N N . ALA A 1 739 ? 25.059 -41.208 32.316 1.00 88.12 739 ALA A N 1
ATOM 5787 C CA . ALA A 1 739 ? 25.785 -41.253 31.050 1.00 88.12 739 ALA A CA 1
ATOM 5788 C C . ALA A 1 739 ? 26.895 -42.324 31.026 1.00 88.12 739 ALA A C 1
ATOM 5790 O O . ALA A 1 739 ? 27.197 -42.887 29.972 1.00 88.12 739 ALA A O 1
ATOM 5791 N N . GLN A 1 740 ? 27.530 -42.631 32.166 1.00 87.75 740 GLN A N 1
ATOM 5792 C CA . GLN A 1 740 ? 28.521 -43.713 32.255 1.00 87.75 740 GLN A CA 1
ATOM 5793 C C . GLN A 1 740 ? 27.868 -45.088 32.127 1.00 87.75 740 GLN A C 1
ATOM 5795 O O . GLN A 1 740 ? 28.450 -45.977 31.506 1.00 87.75 740 GLN A O 1
ATOM 5800 N N . GLN A 1 741 ? 26.665 -45.238 32.678 1.00 87.00 741 GLN A N 1
ATOM 5801 C CA . GLN A 1 741 ? 25.886 -46.476 32.677 1.00 87.00 741 GLN A CA 1
ATOM 5802 C C . GLN A 1 741 ? 25.069 -46.675 31.388 1.00 87.00 741 GLN A C 1
ATOM 5804 O O . GLN A 1 741 ? 24.520 -47.754 31.175 1.00 87.00 741 GLN A O 1
ATOM 5809 N N . GLY A 1 742 ? 25.036 -45.672 30.504 1.00 82.38 742 GLY A N 1
ATOM 5810 C CA . GLY A 1 742 ? 24.256 -45.704 29.264 1.00 82.38 742 GLY A CA 1
ATOM 5811 C C . GLY A 1 742 ? 22.753 -45.514 29.487 1.00 82.38 742 GLY A C 1
ATOM 5812 O O . GLY A 1 742 ? 21.960 -45.932 28.647 1.00 82.38 742 GLY A O 1
ATOM 5813 N N . GLU A 1 743 ? 22.369 -44.920 30.617 1.00 87.62 743 GLU A N 1
ATOM 5814 C CA . GLU A 1 743 ? 20.989 -44.548 30.930 1.00 87.62 743 GLU A CA 1
ATOM 5815 C C . GLU A 1 743 ? 20.551 -43.298 30.145 1.00 87.62 743 GLU A C 1
ATOM 5817 O O . GLU A 1 743 ? 21.358 -42.624 29.499 1.00 87.62 743 GLU A O 1
ATOM 5822 N N . ASP A 1 744 ? 19.256 -42.983 30.196 1.00 86.25 744 ASP A N 1
ATOM 5823 C CA . ASP A 1 744 ? 18.710 -41.792 29.547 1.00 86.25 744 ASP A CA 1
ATOM 5824 C C . ASP A 1 744 ? 19.203 -40.500 30.225 1.00 86.25 744 ASP A C 1
ATOM 5826 O O . ASP A 1 744 ? 19.077 -40.316 31.436 1.00 86.25 744 ASP A O 1
ATOM 5830 N N . ILE A 1 745 ? 19.750 -39.593 29.415 1.00 91.50 745 ILE A N 1
ATOM 5831 C CA . ILE A 1 745 ? 20.271 -38.282 29.827 1.00 91.50 745 ILE A CA 1
ATOM 5832 C C . ILE A 1 745 ? 19.441 -37.123 29.261 1.00 91.50 745 ILE A C 1
ATOM 5834 O O . ILE A 1 745 ? 19.817 -35.964 29.421 1.00 91.50 745 ILE A O 1
ATOM 5838 N N . SER A 1 746 ? 18.303 -37.405 28.619 1.00 85.50 746 SER A N 1
ATOM 5839 C CA . SER A 1 746 ? 17.406 -36.387 28.057 1.00 85.50 746 SER A CA 1
ATOM 5840 C C . SER A 1 746 ? 16.951 -35.357 29.102 1.00 85.50 746 SER A C 1
ATOM 5842 O O . SER A 1 746 ? 16.856 -34.167 28.798 1.00 85.50 746 SER A O 1
ATOM 5844 N N . GLY A 1 747 ? 16.774 -35.788 30.358 1.00 84.69 747 GLY A N 1
ATOM 5845 C CA . GLY A 1 747 ? 16.478 -34.911 31.493 1.00 84.69 747 GLY A CA 1
ATOM 5846 C C . GLY A 1 747 ? 17.566 -33.864 31.758 1.00 84.69 747 GLY A C 1
ATOM 5847 O O . GLY A 1 747 ? 17.246 -32.725 32.087 1.00 84.69 747 GLY A O 1
ATOM 5848 N N . TYR A 1 748 ? 18.842 -34.195 31.530 1.00 90.31 748 TYR A N 1
ATOM 5849 C CA . TYR A 1 748 ? 19.934 -33.223 31.616 1.00 90.31 748 TYR A CA 1
ATOM 5850 C C . TYR A 1 748 ? 19.867 -32.198 30.488 1.00 90.31 748 TYR A C 1
ATOM 5852 O O . TYR A 1 748 ? 19.969 -31.003 30.748 1.00 90.31 748 TYR A O 1
ATOM 5860 N N . ALA A 1 749 ? 19.672 -32.650 29.245 1.00 82.88 749 ALA A N 1
ATOM 5861 C CA . ALA A 1 749 ? 19.583 -31.764 28.085 1.00 82.88 749 ALA A CA 1
ATOM 5862 C C . ALA A 1 749 ? 18.429 -30.753 28.223 1.00 82.88 749 ALA A C 1
ATOM 5864 O O . ALA A 1 749 ? 18.590 -29.587 27.870 1.00 82.88 749 ALA A O 1
ATOM 5865 N N . ALA A 1 750 ? 17.302 -31.169 28.811 1.00 80.50 750 ALA A N 1
ATOM 5866 C CA . ALA A 1 750 ? 16.181 -30.282 29.119 1.00 80.50 750 ALA A CA 1
ATOM 5867 C C . ALA A 1 750 ? 16.481 -29.302 30.274 1.00 80.50 750 ALA A C 1
ATOM 5869 O O . ALA A 1 750 ? 16.088 -28.138 30.209 1.00 80.50 750 ALA A O 1
ATOM 5870 N N . ALA A 1 751 ? 17.190 -29.754 31.315 1.00 83.94 751 ALA A N 1
ATOM 5871 C CA . ALA A 1 751 ? 17.416 -28.989 32.543 1.00 83.94 751 ALA A CA 1
ATOM 5872 C C . ALA A 1 751 ? 18.667 -28.091 32.524 1.00 83.94 751 ALA A C 1
ATOM 5874 O O . ALA A 1 751 ? 18.732 -27.121 33.275 1.00 83.94 751 ALA A O 1
ATOM 5875 N N . ARG A 1 752 ? 19.675 -28.366 31.680 1.00 81.88 752 ARG A N 1
ATOM 5876 C CA . ARG A 1 752 ? 20.954 -27.617 31.646 1.00 81.88 752 ARG A CA 1
ATOM 5877 C C . ARG A 1 752 ? 20.807 -26.139 31.272 1.00 81.88 752 ARG A C 1
ATOM 5879 O O . ARG A 1 752 ? 21.691 -25.349 31.583 1.00 81.88 752 ARG A O 1
ATOM 5886 N N . GLY A 1 753 ? 19.697 -25.768 30.627 1.00 78.50 753 GLY A N 1
ATOM 5887 C CA . GLY A 1 753 ? 19.330 -24.374 30.350 1.00 78.50 753 GLY A CA 1
ATOM 5888 C C . GLY A 1 753 ? 18.624 -23.664 31.514 1.00 78.50 753 GLY A C 1
ATOM 5889 O O . GLY A 1 753 ? 18.363 -22.468 31.425 1.00 78.50 753 GLY A O 1
ATOM 5890 N N . LEU A 1 754 ? 18.297 -24.385 32.596 1.00 82.44 754 LEU A N 1
ATOM 5891 C CA . LEU A 1 754 ? 17.565 -23.903 33.778 1.00 82.44 754 LEU A CA 1
ATOM 5892 C C . LEU A 1 754 ? 16.188 -23.287 33.450 1.00 82.44 754 LEU A C 1
ATOM 5894 O O . LEU A 1 754 ? 15.618 -22.552 34.252 1.00 82.44 754 LEU A O 1
ATOM 5898 N N . HIS A 1 755 ? 15.641 -23.558 32.261 1.00 76.38 755 HIS A N 1
ATOM 5899 C CA . HIS A 1 755 ? 14.399 -22.946 31.777 1.00 76.38 755 HIS A CA 1
ATOM 5900 C C . HIS A 1 755 ? 13.146 -23.491 32.477 1.00 76.38 755 HIS A C 1
ATOM 5902 O O . HIS A 1 755 ? 12.121 -22.816 32.526 1.00 76.38 755 HIS A O 1
ATOM 5908 N N . ASP A 1 756 ? 13.213 -24.701 33.019 1.00 79.06 756 ASP A N 1
ATOM 5909 C CA . ASP A 1 756 ? 12.167 -25.362 33.803 1.00 79.06 756 ASP A CA 1
ATOM 5910 C C . ASP A 1 756 ? 12.149 -24.917 35.280 1.00 79.06 756 ASP A C 1
ATOM 5912 O O . ASP A 1 756 ? 11.151 -25.119 35.978 1.00 79.06 756 ASP A O 1
ATOM 5916 N N . LEU A 1 757 ? 13.206 -24.242 35.746 1.00 86.00 757 LEU A N 1
ATOM 5917 C CA . LEU A 1 757 ? 13.305 -23.664 37.083 1.00 86.00 757 LEU A CA 1
ATOM 5918 C C . LEU A 1 757 ? 12.567 -22.316 37.147 1.00 86.00 757 LEU A C 1
ATOM 5920 O O . LEU A 1 757 ? 13.122 -21.254 36.874 1.00 86.00 757 LEU A O 1
ATOM 5924 N N . GLN A 1 758 ? 11.287 -22.376 37.515 1.00 85.00 758 GLN A N 1
ATOM 5925 C CA . GLN A 1 758 ? 10.385 -21.219 37.586 1.00 85.00 758 GLN A CA 1
ATOM 5926 C C . GLN A 1 758 ? 10.076 -20.781 39.034 1.00 85.00 758 GLN A C 1
ATOM 5928 O O . GLN A 1 758 ? 10.096 -21.634 39.938 1.00 85.00 758 GLN A O 1
ATOM 5933 N N . PRO A 1 759 ? 9.746 -19.487 39.259 1.00 85.06 759 PRO A N 1
ATOM 5934 C CA . PRO A 1 759 ? 9.307 -18.980 40.562 1.00 85.06 759 PRO A CA 1
ATOM 5935 C C . PRO A 1 759 ? 8.087 -19.739 41.099 1.00 85.06 759 PRO A C 1
ATOM 5937 O O . PRO A 1 759 ? 7.243 -20.192 40.323 1.00 85.06 759 PRO A O 1
ATOM 5940 N N . ASP A 1 760 ? 7.964 -19.852 42.424 1.00 86.69 760 ASP A N 1
ATOM 5941 C CA . ASP A 1 760 ? 6.794 -20.477 43.054 1.00 86.69 760 ASP A CA 1
ATOM 5942 C C . ASP A 1 760 ? 5.557 -19.556 42.936 1.00 86.69 760 ASP A C 1
ATOM 5944 O O . ASP A 1 760 ? 5.572 -18.433 43.455 1.00 86.69 760 ASP A O 1
ATOM 5948 N N . PRO A 1 761 ? 4.452 -20.011 42.310 1.00 82.81 761 PRO A N 1
ATOM 5949 C CA . PRO A 1 761 ? 3.205 -19.247 42.239 1.00 82.81 761 PRO A CA 1
ATOM 5950 C C . PRO A 1 761 ? 2.643 -18.842 43.612 1.00 82.81 761 PRO A C 1
ATOM 5952 O O . PRO A 1 761 ? 1.953 -17.826 43.721 1.00 82.81 761 PRO A O 1
ATOM 5955 N N . GLY A 1 762 ? 2.945 -19.605 44.668 1.00 83.75 762 GLY A N 1
ATOM 5956 C CA . GLY A 1 762 ? 2.536 -19.329 46.045 1.00 83.75 762 GLY A CA 1
ATOM 5957 C C . GLY A 1 762 ? 3.177 -18.079 46.658 1.00 83.75 762 GLY A C 1
ATOM 5958 O O . GLY A 1 762 ? 2.668 -17.558 47.654 1.00 83.75 762 GLY A O 1
ATOM 5959 N N . TRP A 1 763 ? 4.254 -17.548 46.069 1.00 91.81 763 TRP A N 1
ATOM 5960 C CA . TRP A 1 763 ? 4.887 -16.308 46.531 1.00 91.81 763 TRP A CA 1
ATOM 5961 C C . TRP A 1 763 ? 4.055 -15.068 46.228 1.00 91.81 763 TRP A C 1
ATOM 5963 O O . TRP A 1 763 ? 4.142 -14.094 46.976 1.00 91.81 763 TRP A O 1
ATOM 5973 N N . LEU A 1 764 ? 3.232 -15.095 45.174 1.00 86.75 764 LEU A N 1
ATOM 5974 C CA . LEU A 1 764 ? 2.515 -13.918 44.672 1.00 86.75 764 LEU A CA 1
ATOM 5975 C C . LEU A 1 764 ? 1.665 -13.240 45.753 1.00 86.75 764 LEU A C 1
ATOM 5977 O O . LEU A 1 764 ? 1.657 -12.019 45.848 1.00 86.75 764 LEU A O 1
ATOM 5981 N N . ALA A 1 765 ? 0.995 -14.024 46.598 1.00 83.62 765 ALA A N 1
ATOM 5982 C CA . ALA A 1 765 ? 0.155 -13.499 47.674 1.00 83.62 765 ALA A CA 1
ATOM 5983 C C . ALA A 1 765 ? 0.936 -13.085 48.934 1.00 83.62 765 ALA A C 1
ATOM 5985 O O . ALA A 1 765 ? 0.371 -12.423 49.803 1.00 83.62 765 ALA A O 1
ATOM 5986 N N . ARG A 1 766 ? 2.206 -13.494 49.052 1.00 85.75 766 ARG A N 1
ATOM 5987 C CA . ARG A 1 766 ? 3.001 -13.408 50.288 1.00 85.75 766 ARG A CA 1
ATOM 5988 C C . ARG A 1 766 ? 4.087 -12.342 50.229 1.00 85.75 766 ARG A C 1
ATOM 5990 O O . ARG A 1 766 ? 4.374 -11.729 51.249 1.00 85.75 766 ARG A O 1
ATOM 5997 N N . PHE A 1 767 ? 4.677 -12.107 49.058 1.00 87.19 767 PHE A N 1
ATOM 5998 C CA . PHE A 1 767 ? 5.846 -11.243 48.919 1.00 87.19 767 PHE A CA 1
ATOM 5999 C C . PHE A 1 767 ? 5.718 -10.286 47.733 1.00 87.19 767 PHE A C 1
ATOM 6001 O O . PHE A 1 767 ? 5.330 -10.688 46.637 1.00 87.19 767 PHE A O 1
ATOM 6008 N N . ILE A 1 768 ? 6.136 -9.031 47.916 1.00 85.69 768 ILE A N 1
ATOM 6009 C CA . ILE A 1 768 ? 6.362 -8.107 46.791 1.00 85.69 768 ILE A CA 1
ATOM 6010 C C . ILE A 1 768 ? 7.597 -8.555 45.997 1.00 85.69 768 ILE A C 1
ATOM 6012 O O . ILE A 1 768 ? 7.555 -8.611 44.768 1.00 85.69 768 ILE A O 1
ATOM 6016 N N . THR A 1 769 ? 8.655 -8.937 46.716 1.00 86.12 769 THR A N 1
ATOM 6017 C CA . THR A 1 769 ? 9.881 -9.553 46.197 1.00 86.12 769 THR A CA 1
ATOM 6018 C C . THR A 1 769 ? 10.188 -10.780 47.059 1.00 86.12 769 THR A C 1
ATOM 6020 O O . THR A 1 769 ? 10.229 -10.631 48.282 1.00 86.12 769 THR A O 1
ATOM 6023 N N . PRO A 1 770 ? 10.366 -11.982 46.481 1.00 89.62 770 PRO A N 1
ATOM 6024 C CA . PRO A 1 770 ? 10.593 -13.194 47.262 1.00 89.62 770 PRO A CA 1
ATOM 6025 C C . PRO A 1 770 ? 11.919 -13.118 48.042 1.00 89.62 770 PRO A C 1
ATOM 6027 O O . PRO A 1 770 ? 12.925 -12.667 47.487 1.00 89.62 770 PRO A O 1
ATOM 6030 N N . PRO A 1 771 ? 11.946 -13.548 49.316 1.00 91.88 771 PRO A N 1
ATOM 6031 C CA . PRO A 1 771 ? 13.168 -13.565 50.110 1.00 91.88 771 PRO A CA 1
ATOM 6032 C C . PRO A 1 771 ? 14.128 -14.665 49.638 1.00 91.88 771 PRO A C 1
ATOM 6034 O O . PRO A 1 771 ? 13.714 -15.684 49.081 1.00 91.88 771 PRO A O 1
ATOM 6037 N N . GLU A 1 772 ? 15.420 -14.479 49.911 1.00 88.75 772 GLU A N 1
ATOM 6038 C CA . GLU A 1 772 ? 16.487 -15.391 49.479 1.00 88.75 772 GLU A CA 1
ATOM 6039 C C . GLU A 1 772 ? 16.315 -16.828 49.996 1.00 88.75 772 GLU A C 1
ATOM 6041 O O . GLU A 1 772 ? 16.567 -17.788 49.267 1.00 88.75 772 GLU A O 1
ATOM 6046 N N . GLU A 1 773 ? 15.814 -16.985 51.224 1.00 89.81 773 GLU A N 1
ATOM 6047 C CA . GLU A 1 773 ? 15.512 -18.289 51.829 1.00 89.81 773 GLU A CA 1
ATOM 6048 C C . GLU A 1 773 ? 14.471 -19.065 51.007 1.00 89.81 773 GLU A C 1
ATOM 6050 O O . GLU A 1 773 ? 14.702 -20.216 50.639 1.00 89.81 773 GLU A O 1
ATOM 6055 N N . ALA A 1 774 ? 13.372 -18.408 50.614 1.00 90.38 774 ALA A N 1
ATOM 6056 C CA . ALA A 1 774 ? 12.323 -19.029 49.806 1.00 90.38 774 ALA A CA 1
ATOM 6057 C C . ALA A 1 774 ? 12.837 -19.422 48.411 1.00 90.38 774 ALA A C 1
ATOM 6059 O O . ALA A 1 774 ? 12.530 -20.506 47.913 1.00 90.38 774 ALA A O 1
ATOM 6060 N N . MET A 1 775 ? 13.663 -18.569 47.794 1.00 93.44 775 MET A N 1
ATOM 6061 C CA . MET A 1 775 ? 14.292 -18.874 46.505 1.00 93.44 775 MET A CA 1
ATOM 6062 C C . MET A 1 775 ? 15.261 -20.059 46.607 1.00 93.44 775 MET A C 1
ATOM 6064 O O . MET A 1 775 ? 15.277 -20.912 45.719 1.00 93.44 775 MET A O 1
ATOM 6068 N N . THR A 1 776 ? 16.013 -20.156 47.705 1.00 92.62 776 THR A N 1
ATOM 6069 C CA . THR A 1 776 ? 16.913 -21.284 47.986 1.00 92.62 776 THR A CA 1
ATOM 6070 C C . THR A 1 776 ? 16.136 -22.591 48.115 1.00 92.62 776 THR A C 1
ATOM 6072 O O . THR A 1 776 ? 16.497 -23.585 47.485 1.00 92.62 776 THR A O 1
ATOM 6075 N N . ASP A 1 777 ? 15.036 -22.594 48.867 1.00 91.50 777 ASP A N 1
ATOM 6076 C CA . ASP A 1 777 ? 14.200 -23.785 49.042 1.00 91.50 777 ASP A CA 1
ATOM 6077 C C . ASP A 1 777 ? 13.589 -24.264 47.723 1.00 91.50 777 ASP A C 1
ATOM 6079 O O . ASP A 1 777 ? 13.569 -25.468 47.453 1.00 91.50 777 ASP A O 1
ATOM 6083 N N . ARG A 1 778 ? 13.173 -23.330 46.858 1.00 93.56 778 ARG A N 1
ATOM 6084 C CA . ARG A 1 778 ? 12.657 -23.648 45.522 1.00 93.56 778 ARG A CA 1
ATOM 6085 C C . ARG A 1 778 ? 13.710 -24.307 44.633 1.00 93.56 778 ARG A C 1
ATOM 6087 O O . ARG A 1 778 ? 13.418 -25.281 43.941 1.00 93.56 778 ARG A O 1
ATOM 6094 N N . VAL A 1 779 ? 14.937 -23.795 44.663 1.00 94.06 779 VAL A N 1
ATOM 6095 C CA . VAL A 1 779 ? 16.066 -24.381 43.931 1.00 94.06 779 VAL A CA 1
ATOM 6096 C C . VAL A 1 779 ? 16.386 -25.787 44.441 1.00 94.06 779 VAL A C 1
ATOM 6098 O O . VAL A 1 779 ? 16.571 -26.700 43.637 1.00 94.06 779 VAL A O 1
ATOM 6101 N N . ARG A 1 780 ? 16.402 -25.987 45.763 1.00 94.00 780 ARG A N 1
ATOM 6102 C CA . ARG A 1 780 ? 16.635 -27.305 46.370 1.00 94.00 780 ARG A CA 1
ATOM 6103 C C . ARG A 1 780 ? 15.555 -28.314 45.991 1.00 94.00 780 ARG A C 1
ATOM 6105 O O . ARG A 1 780 ? 15.865 -29.448 45.642 1.00 94.00 780 ARG A O 1
ATOM 6112 N N . GLU A 1 781 ? 14.287 -27.905 46.026 1.00 92.62 781 GLU A N 1
ATOM 6113 C CA . GLU A 1 781 ? 13.164 -28.736 45.580 1.00 92.62 781 GLU A CA 1
ATOM 6114 C C . GLU A 1 781 ? 13.326 -29.173 44.118 1.00 92.62 781 GLU A C 1
ATOM 6116 O O . GLU A 1 781 ? 13.150 -30.350 43.797 1.00 92.62 781 GLU A O 1
ATOM 6121 N N . TRP A 1 782 ? 13.715 -28.244 43.244 1.00 94.38 782 TRP A N 1
ATOM 6122 C CA . TRP A 1 782 ? 13.942 -28.536 41.834 1.00 94.38 782 TRP A CA 1
ATOM 6123 C C . TRP A 1 782 ? 15.113 -29.506 41.615 1.00 94.38 782 TRP A C 1
ATOM 6125 O O . TRP A 1 782 ? 14.957 -30.484 40.884 1.00 94.38 782 TRP A O 1
ATOM 6135 N N . LEU A 1 783 ? 16.242 -29.329 42.310 1.00 94.38 783 LEU A N 1
ATOM 6136 C CA . LEU A 1 783 ? 17.374 -30.266 42.241 1.00 94.38 783 LEU A CA 1
ATOM 6137 C C . LEU A 1 783 ? 16.976 -31.684 42.680 1.00 94.38 783 LEU A C 1
ATOM 6139 O O . LEU A 1 783 ? 17.282 -32.655 41.982 1.00 94.38 783 LEU A O 1
ATOM 6143 N N . ARG A 1 784 ? 16.205 -31.809 43.771 1.00 93.38 784 ARG A N 1
ATOM 6144 C CA . ARG A 1 784 ? 15.663 -33.104 44.217 1.00 93.38 784 ARG A CA 1
ATOM 6145 C C . ARG A 1 784 ? 14.754 -33.748 43.175 1.00 93.38 784 ARG A C 1
ATOM 6147 O O . ARG A 1 784 ? 14.766 -34.971 43.053 1.00 93.38 784 ARG A O 1
ATOM 6154 N N . SER A 1 785 ? 13.987 -32.957 42.420 1.00 90.94 785 SER A N 1
ATOM 6155 C CA . SER A 1 785 ? 13.106 -33.482 41.367 1.00 90.94 785 SER A CA 1
ATOM 6156 C C . SER A 1 785 ? 13.875 -34.174 40.232 1.00 90.94 785 SER A C 1
ATOM 6158 O O . SER A 1 785 ? 13.377 -35.145 39.666 1.00 90.94 785 SER A O 1
ATOM 6160 N N . HIS A 1 786 ? 15.129 -33.770 39.997 1.00 89.69 786 HIS A N 1
ATOM 6161 C CA . HIS A 1 786 ? 16.046 -34.413 39.044 1.00 89.69 786 HIS A CA 1
ATOM 6162 C C . HIS A 1 786 ? 16.900 -35.519 39.685 1.00 89.69 786 HIS A C 1
ATOM 6164 O O . HIS A 1 786 ? 17.748 -36.124 39.027 1.00 89.69 786 HIS A O 1
ATOM 6170 N N . GLY A 1 787 ? 16.688 -35.802 40.975 1.00 90.12 787 GLY A N 1
ATOM 6171 C CA . GLY A 1 787 ? 17.505 -36.725 41.762 1.00 90.12 787 GLY A CA 1
ATOM 6172 C C . GLY A 1 787 ? 18.946 -36.246 41.958 1.00 90.12 787 GLY A C 1
ATOM 6173 O O . GLY A 1 787 ? 19.823 -37.074 42.198 1.00 90.12 787 GLY A O 1
ATOM 6174 N N . ALA A 1 788 ? 19.201 -34.944 41.803 1.00 91.75 788 ALA A N 1
ATOM 6175 C CA . ALA A 1 788 ? 20.485 -34.321 42.087 1.00 91.75 788 ALA A CA 1
ATOM 6176 C C . ALA A 1 788 ? 20.596 -33.964 43.578 1.00 91.75 788 ALA A C 1
ATOM 6178 O O . ALA A 1 788 ? 19.592 -33.844 44.280 1.00 91.75 788 ALA A O 1
ATOM 6179 N N . ASP A 1 789 ? 21.829 -33.802 44.053 1.00 91.50 789 ASP A N 1
ATOM 6180 C CA . ASP A 1 789 ? 22.094 -33.300 45.402 1.00 91.50 789 ASP A CA 1
ATOM 6181 C C . ASP A 1 789 ? 21.643 -31.828 45.509 1.00 91.50 789 ASP A C 1
ATOM 6183 O O . ASP A 1 789 ? 21.789 -31.054 44.561 1.00 91.50 789 ASP A O 1
ATOM 6187 N N . ASP A 1 790 ? 21.044 -31.456 46.638 1.00 91.25 790 ASP A N 1
ATOM 6188 C CA . ASP A 1 790 ? 20.505 -30.124 46.910 1.00 91.25 790 ASP A CA 1
ATOM 6189 C C . ASP A 1 790 ? 21.396 -29.285 47.847 1.00 91.25 790 ASP A C 1
ATOM 6191 O O . ASP A 1 790 ? 21.067 -28.133 48.157 1.00 91.25 790 ASP A O 1
ATOM 6195 N N . ASP A 1 791 ? 22.555 -29.813 48.254 1.00 90.75 791 ASP A N 1
ATOM 6196 C CA . ASP A 1 791 ? 23.589 -29.057 48.955 1.00 90.75 791 ASP A CA 1
ATOM 6197 C C . ASP A 1 791 ? 24.310 -28.100 47.989 1.00 90.75 791 ASP A C 1
ATOM 6199 O O . ASP A 1 791 ? 25.194 -28.484 47.218 1.00 90.75 791 ASP A O 1
ATOM 6203 N N . LEU A 1 792 ? 23.929 -26.822 48.026 1.00 87.38 792 LEU A N 1
ATOM 6204 C CA . LEU A 1 792 ? 24.516 -25.761 47.202 1.00 87.38 792 LEU A CA 1
ATOM 6205 C C . LEU A 1 792 ? 25.902 -25.300 47.691 1.00 87.38 792 LEU A C 1
ATOM 6207 O O . LEU A 1 792 ? 26.573 -24.562 46.974 1.00 87.38 792 LEU A O 1
ATOM 6211 N N . GLU A 1 7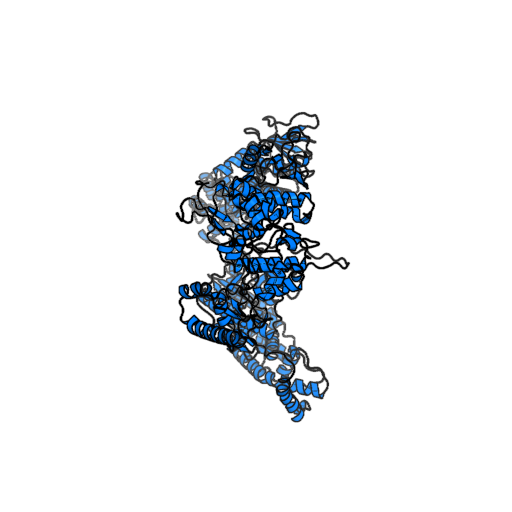93 ? 26.332 -25.700 48.889 1.00 87.12 793 GLU A N 1
ATOM 6212 C CA . GLU A 1 793 ? 27.606 -25.275 49.485 1.00 87.12 793 GLU A CA 1
ATOM 6213 C C . GLU A 1 793 ? 28.731 -26.290 49.243 1.00 87.12 793 GLU A C 1
ATOM 6215 O O . GLU A 1 793 ? 29.914 -25.940 49.295 1.00 87.12 793 GLU A O 1
ATOM 6220 N N . ARG A 1 794 ? 28.388 -27.547 48.934 1.00 88.75 794 ARG A N 1
ATOM 6221 C CA . ARG A 1 794 ? 29.377 -28.591 48.641 1.00 88.75 794 ARG A CA 1
ATOM 6222 C C . ARG A 1 794 ? 30.213 -28.247 47.382 1.00 88.75 794 ARG A C 1
ATOM 6224 O O . ARG A 1 794 ? 29.674 -27.864 46.347 1.00 88.75 794 ARG A O 1
ATOM 6231 N N . PRO A 1 795 ? 31.545 -28.395 47.386 1.00 83.50 795 PRO A N 1
ATOM 6232 C CA . PRO A 1 795 ? 32.329 -28.261 46.156 1.00 83.50 795 PRO A CA 1
ATOM 6233 C C . PRO A 1 795 ? 32.092 -29.461 45.223 1.00 83.50 795 PRO A C 1
ATOM 6235 O O . PRO A 1 795 ? 31.885 -30.581 45.694 1.00 83.50 795 PRO A O 1
ATOM 6238 N N . THR A 1 796 ? 32.126 -29.244 43.905 1.00 86.81 796 THR A N 1
ATOM 6239 C CA . THR A 1 796 ? 32.094 -30.349 42.933 1.00 86.81 796 THR A CA 1
ATOM 6240 C C . THR A 1 796 ? 33.480 -30.968 42.746 1.00 86.81 796 THR A C 1
ATOM 6242 O O . THR A 1 796 ? 34.494 -30.271 42.772 1.00 86.81 796 THR A O 1
ATOM 6245 N N . GLU A 1 797 ? 33.524 -32.285 42.543 1.00 86.19 797 GLU A N 1
ATOM 6246 C CA . GLU A 1 797 ? 34.744 -33.020 42.177 1.00 86.19 797 GLU A CA 1
ATOM 6247 C C . GLU A 1 797 ? 34.908 -33.164 40.653 1.00 86.19 797 GLU A C 1
ATOM 6249 O O . GLU A 1 797 ? 35.919 -33.687 40.176 1.00 86.19 797 GLU A O 1
ATOM 6254 N N . LEU A 1 798 ? 33.919 -32.714 39.873 1.00 86.69 798 LEU A N 1
ATOM 6255 C CA . LEU A 1 798 ? 33.961 -32.776 38.418 1.00 86.69 798 LEU A CA 1
ATOM 6256 C C . LEU A 1 798 ? 34.944 -31.755 37.841 1.00 86.69 798 LEU A C 1
ATOM 6258 O O . LEU A 1 798 ? 35.161 -30.670 38.379 1.00 86.69 798 LEU A O 1
ATOM 6262 N N . GLU A 1 799 ? 35.515 -32.086 36.683 1.00 85.75 799 GLU A N 1
ATOM 6263 C CA . GLU A 1 799 ? 36.272 -31.111 35.901 1.00 85.75 799 GLU A CA 1
ATOM 6264 C C . GLU A 1 799 ? 35.365 -29.915 35.534 1.00 85.75 799 GLU A C 1
ATOM 6266 O O . GLU A 1 799 ? 34.196 -30.133 35.174 1.00 85.75 799 GLU A O 1
ATOM 6271 N N . PRO A 1 800 ? 35.875 -28.665 35.579 1.00 87.44 800 PRO A N 1
ATOM 6272 C CA . PRO A 1 800 ? 35.122 -27.492 35.150 1.00 87.44 800 PRO A CA 1
ATOM 6273 C C . PRO A 1 800 ? 34.516 -27.679 33.757 1.00 87.44 800 PRO A C 1
ATOM 6275 O O . PRO A 1 800 ? 35.203 -28.126 32.834 1.00 87.44 800 PRO A O 1
ATOM 6278 N N . LEU A 1 801 ? 33.237 -27.324 33.616 1.00 85.25 801 LEU A N 1
ATOM 6279 C CA . LEU A 1 801 ? 32.444 -27.563 32.409 1.00 85.25 801 LEU A CA 1
ATOM 6280 C C . LEU A 1 801 ? 33.138 -27.059 31.136 1.00 85.25 801 LEU A C 1
ATOM 6282 O O . LEU A 1 801 ? 33.251 -27.804 30.163 1.00 85.25 801 LEU A O 1
ATOM 6286 N N . ASP A 1 802 ? 33.689 -25.847 31.170 1.00 78.25 802 ASP A N 1
ATOM 6287 C CA . ASP A 1 802 ? 34.353 -25.241 30.011 1.00 78.25 802 ASP A CA 1
ATOM 6288 C C . ASP A 1 802 ? 35.566 -26.048 29.543 1.00 78.25 802 ASP A C 1
ATOM 6290 O O . ASP A 1 802 ? 35.776 -26.230 28.344 1.00 78.25 802 ASP A O 1
ATOM 6294 N N . ARG A 1 803 ? 36.356 -26.593 30.478 1.00 84.31 803 ARG A N 1
ATOM 6295 C CA . ARG A 1 803 ? 37.525 -27.418 30.135 1.00 84.31 803 ARG A CA 1
ATOM 6296 C C . ARG A 1 803 ? 37.106 -28.728 29.485 1.00 84.31 803 ARG A C 1
ATOM 6298 O O . ARG A 1 803 ? 37.715 -29.142 28.496 1.00 84.31 803 ARG A O 1
ATOM 6305 N N . LEU A 1 804 ? 36.046 -29.344 30.005 1.00 86.88 804 LEU A N 1
ATOM 6306 C CA . LEU A 1 804 ? 35.494 -30.570 29.447 1.00 86.88 804 LEU A CA 1
ATOM 6307 C C . LEU A 1 804 ? 34.934 -30.342 28.034 1.00 86.88 804 LEU A C 1
ATOM 6309 O O . LEU A 1 804 ? 35.247 -31.114 27.125 1.00 86.88 804 LEU A O 1
ATOM 6313 N N . ARG A 1 805 ? 34.191 -29.246 27.823 1.00 84.75 805 ARG A N 1
ATOM 6314 C CA . ARG A 1 805 ? 33.692 -28.836 26.501 1.00 84.75 805 ARG A CA 1
ATOM 6315 C C . ARG A 1 805 ? 34.828 -28.601 25.517 1.00 84.75 805 ARG A C 1
ATOM 6317 O O . ARG A 1 805 ? 34.819 -29.191 24.443 1.00 84.75 805 ARG A O 1
ATOM 6324 N N . VAL A 1 806 ? 35.844 -27.819 25.892 1.00 81.44 806 VAL A N 1
ATOM 6325 C CA . VAL A 1 806 ? 37.021 -27.563 25.041 1.00 81.44 806 VAL A CA 1
ATOM 6326 C C . VAL A 1 806 ? 37.697 -28.870 24.632 1.00 81.44 806 VAL A C 1
ATOM 6328 O O . VAL A 1 806 ? 38.010 -29.065 23.458 1.00 81.44 806 VAL A O 1
ATOM 6331 N N . ARG A 1 807 ? 37.890 -29.793 25.578 1.00 86.19 807 ARG A N 1
ATOM 6332 C CA . ARG A 1 807 ? 38.502 -31.098 25.310 1.00 86.19 807 ARG A CA 1
ATOM 6333 C C . ARG A 1 807 ? 37.672 -31.941 24.340 1.00 86.19 807 ARG A C 1
ATOM 6335 O O . ARG A 1 807 ? 38.235 -32.526 23.416 1.00 86.19 807 ARG A O 1
ATOM 6342 N N . ASN A 1 808 ? 36.361 -32.011 24.549 1.00 89.94 808 ASN A N 1
ATOM 6343 C CA . ASN A 1 808 ? 35.449 -32.789 23.713 1.00 89.94 808 ASN A CA 1
ATOM 6344 C C . ASN A 1 808 ? 35.326 -32.195 22.301 1.00 89.94 808 ASN A C 1
ATOM 6346 O O . ASN A 1 808 ? 35.403 -32.937 21.321 1.00 89.94 808 ASN A O 1
ATOM 6350 N N . THR A 1 809 ? 35.232 -30.869 22.186 1.00 82.12 809 THR A N 1
ATOM 6351 C CA . THR A 1 809 ? 35.231 -30.155 20.902 1.00 82.12 809 THR A CA 1
ATOM 6352 C C . THR A 1 809 ? 36.539 -30.370 20.148 1.00 82.12 809 THR A C 1
ATOM 6354 O O . THR A 1 809 ? 36.504 -30.734 18.979 1.00 82.12 809 THR A O 1
ATOM 6357 N N . ALA A 1 810 ? 37.695 -30.252 20.811 1.00 84.00 810 ALA A N 1
ATOM 6358 C CA . ALA A 1 810 ? 38.990 -30.495 20.174 1.00 84.00 810 ALA A CA 1
ATOM 6359 C C . ALA A 1 810 ? 39.136 -31.941 19.662 1.00 84.00 810 ALA A C 1
ATOM 6361 O O . ALA A 1 810 ? 39.690 -32.167 18.586 1.00 84.00 810 ALA A O 1
ATOM 6362 N N . ALA A 1 811 ? 38.624 -32.926 20.408 1.00 85.44 811 ALA A N 1
ATOM 6363 C CA . ALA A 1 811 ? 38.629 -34.323 19.980 1.00 85.44 811 ALA A CA 1
ATOM 6364 C C . ALA A 1 811 ? 37.712 -34.563 18.766 1.00 85.44 811 ALA A C 1
ATOM 6366 O O . ALA A 1 811 ? 38.084 -35.297 17.850 1.00 85.44 811 ALA A O 1
ATOM 6367 N N . LEU A 1 812 ? 36.544 -33.913 18.724 1.00 85.81 812 LEU A N 1
ATOM 6368 C CA . LEU A 1 812 ? 35.627 -33.966 17.584 1.00 85.81 812 LEU A CA 1
ATOM 6369 C C . LEU A 1 812 ? 36.219 -33.284 16.340 1.00 85.81 812 LEU A C 1
ATOM 6371 O O . LEU A 1 812 ? 36.182 -33.859 15.252 1.00 85.81 812 LEU A O 1
ATOM 6375 N N . ASP A 1 813 ? 36.810 -32.100 16.508 1.00 81.62 813 ASP A N 1
ATOM 6376 C CA . ASP A 1 813 ? 37.443 -31.323 15.436 1.00 81.62 813 ASP A CA 1
ATOM 6377 C C . ASP A 1 813 ? 38.625 -32.059 14.802 1.00 81.62 813 ASP A C 1
ATOM 6379 O O . ASP A 1 813 ? 38.873 -31.917 13.606 1.00 81.62 813 ASP A O 1
ATOM 6383 N N . ALA A 1 814 ? 39.343 -32.871 15.582 1.00 85.00 814 ALA A N 1
ATOM 6384 C CA . ALA A 1 814 ? 40.408 -33.726 15.071 1.00 85.00 814 ALA A CA 1
ATOM 6385 C C . ALA A 1 814 ? 39.868 -34.960 14.324 1.00 85.00 814 ALA A C 1
ATOM 6387 O O . ALA A 1 814 ? 40.456 -35.385 13.329 1.00 85.00 814 ALA A O 1
ATOM 6388 N N . LEU A 1 815 ? 38.760 -35.541 14.794 1.00 87.62 815 LEU A N 1
ATOM 6389 C CA . LEU A 1 815 ? 38.211 -36.794 14.275 1.00 87.62 815 LEU A CA 1
ATOM 6390 C C . LEU A 1 815 ? 37.411 -36.605 12.979 1.00 87.62 815 LEU A C 1
ATOM 6392 O O . LEU A 1 815 ? 37.647 -37.309 11.996 1.00 87.62 815 LEU A O 1
ATOM 6396 N N . VAL A 1 816 ? 36.449 -35.676 12.973 1.00 86.69 816 VAL A N 1
ATOM 6397 C CA . VAL A 1 816 ? 35.458 -35.546 11.890 1.00 86.69 816 VAL A CA 1
ATOM 6398 C C . VAL A 1 816 ? 36.097 -35.313 10.517 1.00 86.69 816 VAL A C 1
ATOM 6400 O O . VAL A 1 816 ? 35.668 -35.982 9.581 1.00 86.69 816 VAL A O 1
ATOM 6403 N N . PRO A 1 817 ? 37.136 -34.471 10.339 1.00 82.94 817 PRO A N 1
ATOM 6404 C CA . PRO A 1 817 ? 37.749 -34.260 9.023 1.00 82.94 817 PRO A CA 1
ATOM 6405 C C . PRO A 1 817 ? 38.358 -35.521 8.390 1.00 82.94 817 PRO A C 1
ATOM 6407 O O . PRO A 1 817 ? 38.487 -35.596 7.168 1.00 82.94 817 PRO A O 1
ATOM 6410 N N . VAL A 1 818 ? 38.721 -36.523 9.198 1.00 84.81 818 VAL A N 1
ATOM 6411 C CA . VAL A 1 818 ? 39.345 -37.773 8.732 1.00 84.81 818 VAL A CA 1
ATOM 6412 C C . VAL A 1 818 ? 38.301 -38.771 8.206 1.00 84.81 818 VAL A C 1
ATOM 6414 O O . VAL A 1 818 ? 38.621 -39.629 7.385 1.00 84.81 818 VAL A O 1
ATOM 6417 N N . LEU A 1 819 ? 37.036 -38.653 8.621 1.00 88.19 819 LEU A N 1
ATOM 6418 C CA . LEU A 1 819 ? 35.986 -39.637 8.336 1.00 88.19 819 LEU A CA 1
ATOM 6419 C C . LEU A 1 819 ? 35.391 -39.583 6.909 1.00 88.19 819 LEU A C 1
ATOM 6421 O O . LEU A 1 819 ? 35.247 -40.654 6.314 1.00 88.19 819 LEU A O 1
ATOM 6425 N N . PRO A 1 820 ? 35.081 -38.415 6.299 1.00 87.75 820 PRO A N 1
ATOM 6426 C CA . PRO A 1 820 ? 34.504 -38.342 4.954 1.00 87.75 820 PRO A CA 1
ATOM 6427 C C . PRO A 1 820 ? 35.262 -39.129 3.867 1.00 87.75 820 PRO A C 1
ATOM 6429 O O . PRO A 1 820 ? 34.610 -39.866 3.114 1.00 87.75 820 PRO A O 1
ATOM 6432 N N . PRO A 1 821 ? 36.609 -39.055 3.755 1.00 84.75 821 PRO A N 1
ATOM 6433 C CA . PRO A 1 821 ? 37.333 -39.839 2.754 1.00 84.75 821 PRO A CA 1
ATOM 6434 C C . PRO A 1 821 ? 37.282 -41.350 3.032 1.00 84.75 821 PRO A C 1
ATOM 6436 O O . PRO A 1 821 ? 37.174 -42.129 2.083 1.00 84.75 821 PRO A O 1
ATOM 6439 N N . LEU A 1 822 ? 37.298 -41.774 4.302 1.00 88.81 822 LEU A N 1
ATOM 6440 C CA . LEU A 1 822 ? 37.208 -43.187 4.696 1.00 88.81 822 LEU A CA 1
ATOM 6441 C C . LEU A 1 822 ? 35.828 -43.776 4.384 1.00 88.81 822 LEU A C 1
ATOM 6443 O O . LEU A 1 822 ? 35.729 -44.836 3.765 1.00 88.81 822 LEU A O 1
ATOM 6447 N N . VAL A 1 823 ? 34.764 -43.059 4.752 1.00 88.00 823 VAL A N 1
ATOM 6448 C CA . VAL A 1 823 ? 33.368 -43.447 4.499 1.00 88.00 823 VAL A CA 1
ATOM 6449 C C . VAL A 1 823 ? 33.091 -43.548 3.003 1.00 88.00 823 VAL A C 1
ATOM 6451 O O . VAL A 1 823 ? 32.515 -44.536 2.541 1.00 88.00 823 VAL A O 1
ATOM 6454 N N . THR A 1 824 ? 33.563 -42.572 2.224 1.00 86.62 824 THR A N 1
ATOM 6455 C CA . THR A 1 824 ? 33.409 -42.566 0.762 1.00 86.62 824 THR A CA 1
ATOM 6456 C C . THR A 1 824 ? 34.132 -43.751 0.116 1.00 86.62 824 THR A C 1
ATOM 6458 O O . THR A 1 824 ? 33.560 -44.440 -0.736 1.00 86.62 824 THR A O 1
ATOM 6461 N N . ALA A 1 825 ? 35.373 -44.028 0.533 1.00 85.38 825 ALA A N 1
ATOM 6462 C CA . ALA A 1 825 ? 36.161 -45.148 0.021 1.00 85.38 825 ALA A CA 1
ATOM 6463 C C . ALA A 1 825 ? 35.530 -46.508 0.373 1.00 85.38 825 ALA A C 1
ATOM 6465 O O . ALA A 1 825 ? 35.437 -47.391 -0.486 1.00 85.38 825 ALA A O 1
ATOM 6466 N N . TRP A 1 826 ? 35.041 -46.661 1.607 1.00 90.50 826 TRP A N 1
ATOM 6467 C CA . TRP A 1 826 ? 34.393 -47.884 2.081 1.00 90.50 826 TRP A CA 1
ATOM 6468 C C . TRP A 1 826 ? 33.074 -48.157 1.358 1.00 90.50 826 TRP A C 1
ATOM 6470 O O . TRP A 1 826 ? 32.905 -49.230 0.773 1.00 90.50 826 TRP A O 1
ATOM 6480 N N . CYS A 1 827 ? 32.180 -47.165 1.294 1.00 88.81 827 CYS A N 1
ATOM 6481 C CA . CYS A 1 827 ? 30.895 -47.278 0.599 1.00 88.81 827 CYS A CA 1
ATOM 6482 C C . CYS A 1 827 ? 31.087 -47.712 -0.858 1.00 88.81 827 CYS A C 1
ATOM 6484 O O . CYS A 1 827 ? 30.416 -48.621 -1.347 1.00 88.81 827 CYS A O 1
ATOM 6486 N N . ARG A 1 828 ? 32.086 -47.138 -1.537 1.00 84.44 828 ARG A N 1
ATOM 6487 C CA . ARG A 1 828 ? 32.430 -47.499 -2.913 1.00 84.44 828 ARG A CA 1
ATOM 6488 C C . ARG A 1 828 ? 32.908 -48.943 -3.050 1.00 84.44 828 ARG A C 1
ATOM 6490 O O . ARG A 1 828 ? 32.450 -49.640 -3.953 1.00 84.44 828 ARG A O 1
ATOM 6497 N N . ARG A 1 829 ? 33.839 -49.387 -2.201 1.00 85.00 829 ARG A N 1
ATOM 6498 C CA . ARG A 1 829 ? 34.386 -50.753 -2.250 1.00 85.00 829 ARG A CA 1
ATOM 6499 C C . ARG A 1 829 ? 33.309 -51.808 -1.990 1.00 85.00 829 ARG A C 1
ATOM 6501 O O . ARG A 1 829 ? 33.341 -52.870 -2.605 1.00 85.00 829 ARG A O 1
ATOM 6508 N N . HIS A 1 830 ? 32.357 -51.496 -1.115 1.00 83.88 830 HIS A N 1
ATOM 6509 C CA . HIS A 1 830 ? 31.294 -52.406 -0.694 1.00 83.88 830 HIS A CA 1
ATOM 6510 C C . HIS A 1 830 ? 29.966 -52.220 -1.452 1.00 83.88 830 HIS A C 1
ATOM 6512 O O . HIS A 1 830 ? 29.009 -52.939 -1.183 1.00 83.88 830 HIS A O 1
ATOM 6518 N N . GLY A 1 831 ? 29.898 -51.297 -2.421 1.00 81.12 831 GLY A N 1
ATOM 6519 C CA . GLY A 1 831 ? 28.695 -51.052 -3.227 1.00 81.12 831 GLY A CA 1
ATOM 6520 C C . GLY A 1 831 ? 27.521 -50.444 -2.448 1.00 81.12 831 GLY A C 1
ATOM 6521 O O . GLY A 1 831 ? 26.374 -50.579 -2.871 1.00 81.12 831 GLY A O 1
ATOM 6522 N N . VAL A 1 832 ? 27.795 -49.787 -1.319 1.00 88.06 832 VAL A N 1
ATOM 6523 C CA . VAL A 1 832 ? 26.807 -49.141 -0.443 1.00 88.06 832 VAL A CA 1
ATOM 6524 C C . VAL A 1 832 ? 26.681 -47.660 -0.818 1.00 88.06 832 VAL A C 1
ATOM 6526 O O . VAL A 1 832 ? 27.661 -47.019 -1.193 1.00 88.06 832 VAL A O 1
ATOM 6529 N N . GLN A 1 833 ? 25.471 -47.100 -0.755 1.00 83.62 833 GLN A N 1
ATOM 6530 C CA . GLN A 1 833 ? 25.252 -45.661 -0.952 1.00 83.62 833 GLN A CA 1
ATOM 6531 C C . GLN A 1 833 ? 25.712 -44.883 0.289 1.00 83.62 833 GLN A C 1
ATOM 6533 O O . GLN A 1 833 ? 25.388 -45.270 1.411 1.00 83.62 833 GLN A O 1
ATOM 6538 N N . VAL A 1 834 ? 26.434 -43.778 0.086 1.00 84.50 834 VAL A N 1
ATOM 6539 C CA . VAL A 1 834 ? 26.840 -42.885 1.181 1.00 84.50 834 VAL A CA 1
ATOM 6540 C C . VAL A 1 834 ? 25.583 -42.215 1.764 1.00 84.50 834 VAL A C 1
ATOM 6542 O O . VAL A 1 834 ? 24.812 -41.640 0.989 1.00 84.50 834 VAL A O 1
ATOM 6545 N N . PRO A 1 835 ? 25.342 -42.274 3.088 1.00 84.81 835 PRO A N 1
ATOM 6546 C CA . PRO A 1 835 ? 24.186 -41.621 3.701 1.00 84.81 835 PRO A CA 1
ATOM 6547 C C . PRO A 1 835 ? 24.172 -40.102 3.464 1.00 84.81 835 PRO A C 1
ATOM 6549 O O . PRO A 1 835 ? 25.219 -39.467 3.338 1.00 84.81 835 PRO A O 1
ATOM 6552 N N . ALA A 1 836 ? 22.976 -39.510 3.392 1.00 76.19 836 ALA A N 1
ATOM 6553 C CA . ALA A 1 836 ? 22.802 -38.112 2.994 1.00 76.19 836 ALA A CA 1
ATOM 6554 C C . ALA A 1 836 ? 23.534 -37.115 3.913 1.00 76.19 836 ALA A C 1
ATOM 6556 O O . ALA A 1 836 ? 24.138 -36.191 3.383 1.00 76.19 836 ALA A O 1
ATOM 6557 N N . GLY A 1 837 ? 23.576 -37.345 5.233 1.00 74.75 837 GLY A N 1
ATOM 6558 C CA . GLY A 1 837 ? 24.240 -36.453 6.200 1.00 74.75 837 GLY A CA 1
ATOM 6559 C C . GLY A 1 837 ? 25.763 -36.350 6.042 1.00 74.75 837 GLY A C 1
ATOM 6560 O O . GLY A 1 837 ? 26.381 -35.415 6.533 1.00 74.75 837 GLY A O 1
ATOM 6561 N N . TRP A 1 838 ? 26.400 -37.256 5.291 1.00 82.88 838 TRP A N 1
ATOM 6562 C CA . TRP A 1 838 ? 27.815 -37.104 4.918 1.00 82.88 838 TRP A CA 1
ATOM 6563 C C . TRP A 1 838 ? 28.038 -36.080 3.793 1.00 82.88 838 TRP A C 1
ATOM 6565 O O . TRP A 1 838 ? 29.185 -35.797 3.440 1.00 82.88 838 TRP A O 1
ATOM 6575 N N . HIS A 1 839 ? 26.966 -35.532 3.210 1.00 76.19 839 HIS A N 1
ATOM 6576 C CA . HIS A 1 839 ? 27.012 -34.504 2.175 1.00 76.19 839 HIS A CA 1
ATOM 6577 C C . HIS A 1 839 ? 26.705 -33.133 2.798 1.00 76.19 839 HIS A C 1
ATOM 6579 O O . HIS A 1 839 ? 25.547 -32.820 3.045 1.00 76.19 839 HIS A O 1
ATOM 6585 N N . GLY A 1 840 ? 27.722 -32.292 3.009 1.00 66.94 840 GLY A N 1
ATOM 6586 C CA . GLY A 1 840 ? 27.551 -30.949 3.587 1.00 66.94 840 GLY A CA 1
ATOM 6587 C C . GLY A 1 840 ? 28.472 -30.693 4.781 1.00 66.94 840 GLY A C 1
ATOM 6588 O O . GLY A 1 840 ? 29.589 -31.213 4.828 1.00 66.94 840 GLY A O 1
ATOM 6589 N N . ALA A 1 841 ? 28.020 -29.880 5.740 1.00 70.44 841 ALA A N 1
ATOM 6590 C CA . ALA A 1 841 ? 28.797 -29.459 6.906 1.00 70.44 841 ALA A CA 1
ATOM 6591 C C . ALA A 1 841 ? 28.765 -30.504 8.044 1.00 70.44 841 ALA A C 1
ATOM 6593 O O . ALA A 1 841 ? 28.269 -30.233 9.134 1.00 70.44 841 ALA A O 1
ATOM 6594 N N . VAL A 1 842 ? 29.337 -31.693 7.804 1.00 77.38 842 VAL A N 1
ATOM 6595 C CA . VAL A 1 842 ? 29.341 -32.842 8.745 1.00 77.38 842 VAL A CA 1
ATOM 6596 C C . VAL A 1 842 ? 29.768 -32.443 10.164 1.00 77.38 842 VAL A C 1
ATOM 6598 O O . VAL A 1 842 ? 29.164 -32.872 11.145 1.00 77.38 842 VAL A O 1
ATOM 6601 N N . LEU A 1 843 ? 30.795 -31.594 10.287 1.00 77.75 843 LEU A N 1
ATOM 6602 C CA . LEU A 1 843 ? 31.283 -31.120 11.585 1.00 77.75 843 LEU A CA 1
ATOM 6603 C C . LEU A 1 843 ? 30.243 -30.275 12.332 1.00 77.75 843 LEU A C 1
ATOM 6605 O O . LEU A 1 843 ? 30.122 -30.412 13.546 1.00 77.75 843 LEU A O 1
ATOM 6609 N N . LEU A 1 844 ? 29.491 -29.435 11.619 1.00 70.56 844 LEU A N 1
ATOM 6610 C CA . LEU A 1 844 ? 28.438 -28.612 12.210 1.00 70.56 844 LEU A CA 1
ATOM 6611 C C . LEU A 1 844 ? 27.292 -29.496 12.713 1.00 70.56 844 LEU A C 1
ATOM 6613 O O . LEU A 1 844 ? 26.917 -29.377 13.872 1.00 70.56 844 LEU A O 1
ATOM 6617 N N . GLU A 1 845 ? 26.824 -30.448 11.901 1.00 74.81 845 GLU A N 1
ATOM 6618 C CA . GLU A 1 845 ? 25.759 -31.386 12.298 1.00 74.81 845 GLU A CA 1
ATOM 6619 C C . GLU A 1 845 ? 26.157 -32.226 13.522 1.00 74.81 845 GLU A C 1
ATOM 6621 O O . GLU A 1 845 ? 25.364 -32.413 14.446 1.00 74.81 845 GLU A O 1
ATOM 6626 N N . CYS A 1 846 ? 27.414 -32.678 13.581 1.00 80.44 846 CYS A N 1
ATOM 6627 C CA . CYS A 1 846 ? 27.931 -33.425 14.727 1.00 80.44 846 CYS A CA 1
ATOM 6628 C C . CYS A 1 846 ? 28.048 -32.558 15.990 1.00 80.44 846 CYS A C 1
ATOM 6630 O O . CYS A 1 846 ? 27.736 -33.032 17.084 1.00 80.44 846 CYS A O 1
ATOM 6632 N N . ARG A 1 847 ? 28.470 -31.292 15.858 1.00 80.62 847 ARG A N 1
ATOM 6633 C CA . ARG A 1 847 ? 28.507 -30.332 16.973 1.00 80.62 847 ARG A CA 1
ATOM 6634 C C . ARG A 1 847 ? 27.101 -30.047 17.497 1.00 80.62 847 ARG A C 1
ATOM 6636 O O . ARG A 1 847 ? 26.889 -30.164 18.700 1.00 80.62 847 ARG A O 1
ATOM 6643 N N . SER A 1 848 ? 26.141 -29.772 16.613 1.00 75.62 848 SER A N 1
ATOM 6644 C CA . SER A 1 848 ? 24.736 -29.556 16.980 1.00 75.62 848 SER A CA 1
ATOM 6645 C C . SER A 1 848 ? 24.126 -30.780 17.669 1.00 75.62 848 SER A C 1
ATOM 6647 O O . SER A 1 848 ? 23.403 -30.634 18.651 1.00 75.62 848 SER A O 1
ATOM 6649 N N . PHE A 1 849 ? 24.449 -31.996 17.215 1.00 83.00 849 PHE A N 1
ATOM 6650 C CA . PHE A 1 849 ? 23.991 -33.226 17.865 1.00 83.00 849 PHE A CA 1
ATOM 6651 C C . PHE A 1 849 ? 24.596 -33.418 19.268 1.00 83.00 849 PHE A C 1
ATOM 6653 O O . PHE A 1 849 ? 23.881 -33.736 20.221 1.00 83.00 849 PHE A O 1
ATOM 6660 N N . ILE A 1 850 ? 25.910 -33.227 19.423 1.00 83.38 850 ILE A N 1
ATOM 6661 C CA . ILE A 1 850 ? 26.583 -33.376 20.725 1.00 83.38 850 ILE A CA 1
ATOM 6662 C C . ILE A 1 850 ? 26.102 -32.314 21.718 1.00 83.38 850 ILE A C 1
ATOM 6664 O O . ILE A 1 850 ? 25.890 -32.637 22.889 1.00 83.38 850 ILE A O 1
ATOM 6668 N N . ASP A 1 851 ? 25.887 -31.082 21.256 1.00 80.06 851 ASP A N 1
ATOM 6669 C CA . ASP A 1 851 ? 25.331 -30.020 22.090 1.00 80.06 851 ASP A CA 1
ATOM 6670 C C . ASP A 1 851 ? 23.880 -30.325 22.490 1.00 80.06 851 ASP A C 1
ATOM 6672 O O . ASP A 1 851 ? 23.563 -30.357 23.679 1.00 80.06 851 ASP A O 1
ATOM 6676 N N . GLY A 1 852 ? 23.026 -30.674 21.521 1.00 75.50 852 GLY A N 1
ATOM 6677 C CA . GLY A 1 852 ? 21.607 -30.963 21.748 1.00 75.50 852 GLY A CA 1
ATOM 6678 C C . GLY A 1 852 ? 21.333 -32.194 22.619 1.00 75.50 852 GLY A C 1
ATOM 6679 O O . GLY A 1 852 ? 20.290 -32.272 23.264 1.00 75.50 852 GLY A O 1
ATOM 6680 N N . THR A 1 853 ? 22.263 -33.152 22.685 1.00 82.38 853 THR A N 1
ATOM 6681 C CA . THR A 1 853 ? 22.154 -34.317 23.585 1.00 82.38 853 THR A CA 1
ATOM 6682 C C . THR A 1 853 ? 22.685 -34.058 24.995 1.00 82.38 853 THR A C 1
ATOM 6684 O O . THR A 1 853 ? 22.456 -34.873 25.887 1.00 82.38 853 THR A O 1
ATOM 6687 N N . GLY A 1 854 ? 23.419 -32.965 25.225 1.00 84.12 854 GLY A N 1
ATOM 6688 C CA . GLY A 1 854 ? 24.053 -32.676 26.514 1.00 84.12 854 GLY A CA 1
ATOM 6689 C C . GLY A 1 854 ? 25.247 -33.570 26.865 1.00 84.12 854 GLY A C 1
ATOM 6690 O O . GLY A 1 854 ? 25.861 -33.396 27.916 1.00 84.12 854 GLY A O 1
ATOM 6691 N N . LEU A 1 855 ? 25.617 -34.514 25.994 1.00 86.06 855 LEU A N 1
ATOM 6692 C CA . LEU A 1 855 ? 26.626 -35.534 26.286 1.00 86.06 855 LEU A CA 1
ATOM 6693 C C . LEU A 1 855 ? 28.025 -34.929 26.503 1.00 86.06 855 LEU A C 1
ATOM 6695 O O . LEU A 1 855 ? 28.791 -35.425 27.333 1.00 86.06 855 LEU A O 1
ATOM 6699 N N . GLY A 1 856 ? 28.338 -33.842 25.788 1.00 86.19 856 GLY A N 1
ATOM 6700 C CA . GLY A 1 856 ? 29.621 -33.137 25.869 1.00 86.19 856 GLY A CA 1
ATOM 6701 C C . GLY A 1 856 ? 29.914 -32.479 27.223 1.00 86.19 856 GLY A C 1
ATOM 6702 O O . GLY A 1 856 ? 31.072 -32.162 27.493 1.00 86.19 856 GLY A O 1
ATOM 6703 N N . ASP A 1 857 ? 28.907 -32.332 28.085 1.00 88.94 857 ASP A N 1
ATOM 6704 C CA . ASP A 1 857 ? 29.020 -31.659 29.386 1.00 88.94 857 ASP A CA 1
ATOM 6705 C C . ASP A 1 857 ? 29.226 -32.633 30.552 1.00 88.94 857 ASP A C 1
ATOM 6707 O O . ASP A 1 857 ? 29.613 -32.238 31.657 1.00 88.94 857 ASP A O 1
ATOM 6711 N N . LEU A 1 858 ? 28.937 -33.914 30.318 1.00 90.50 858 LEU A N 1
ATOM 6712 C CA . LEU A 1 858 ? 28.837 -34.927 31.362 1.00 90.50 858 LEU A CA 1
ATOM 6713 C C . LEU A 1 858 ? 30.108 -35.765 31.477 1.00 90.50 858 LEU A C 1
ATOM 6715 O O . LEU A 1 858 ? 30.519 -36.104 32.585 1.00 90.50 858 LEU A O 1
ATOM 6719 N N . LEU A 1 859 ? 30.727 -36.132 30.349 1.00 89.38 859 LEU A N 1
ATOM 6720 C CA . LEU A 1 859 ? 31.864 -37.056 30.321 1.00 89.38 859 LEU A CA 1
ATOM 6721 C C . LEU A 1 859 ? 32.868 -36.721 29.209 1.00 89.38 859 LEU A C 1
ATOM 6723 O O . LEU A 1 859 ? 32.486 -36.179 28.171 1.00 89.38 859 LEU A O 1
ATOM 6727 N N . PRO A 1 860 ? 34.146 -37.113 29.366 1.00 90.69 860 PRO A N 1
ATOM 6728 C CA . PRO A 1 860 ? 35.098 -37.100 28.264 1.00 90.69 860 PRO A CA 1
ATOM 6729 C C . PRO A 1 860 ? 34.652 -38.066 27.161 1.00 90.69 860 PRO A C 1
ATOM 6731 O O . PRO A 1 860 ? 34.359 -39.238 27.426 1.00 90.69 860 PRO A O 1
ATOM 6734 N N . LEU A 1 861 ? 34.616 -37.594 25.918 1.00 90.12 861 LEU A N 1
ATOM 6735 C CA . LEU A 1 861 ? 34.218 -38.401 24.770 1.00 90.12 861 LEU A CA 1
ATOM 6736 C C . LEU A 1 861 ? 35.431 -39.159 24.22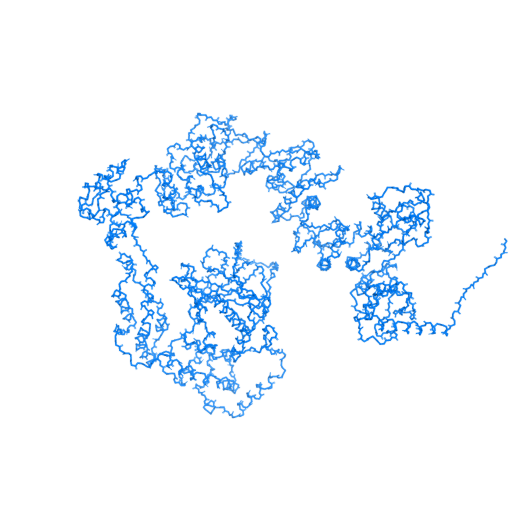1 1.00 90.12 861 LEU A C 1
ATOM 6738 O O . LEU A 1 861 ? 36.344 -38.576 23.639 1.00 90.12 861 LEU A O 1
ATOM 6742 N N . SER A 1 862 ? 35.447 -40.478 24.424 1.00 89.88 862 SER A N 1
ATOM 6743 C CA . SER A 1 862 ? 36.402 -41.368 23.760 1.00 89.88 862 SER A CA 1
ATOM 6744 C C . SER A 1 862 ? 36.121 -41.437 22.259 1.00 89.88 862 SER A C 1
ATOM 6746 O O . SER A 1 862 ? 34.991 -41.219 21.825 1.00 89.88 862 SER A O 1
ATOM 6748 N N . GLU A 1 863 ? 37.117 -41.834 21.468 1.00 87.62 863 GLU A N 1
ATOM 6749 C CA . GLU A 1 863 ? 36.970 -42.007 20.016 1.00 87.62 863 GLU A CA 1
ATOM 6750 C C . GLU A 1 863 ? 35.765 -42.889 19.647 1.00 87.62 863 GLU A C 1
ATOM 6752 O O . GLU A 1 863 ? 34.970 -42.524 18.790 1.00 87.62 863 GLU A O 1
ATOM 6757 N N . SER A 1 864 ? 35.543 -43.990 20.372 1.00 87.62 864 SER A N 1
ATOM 6758 C CA . SER A 1 864 ? 34.375 -44.862 20.180 1.00 87.62 864 SER A CA 1
ATOM 6759 C C . SER A 1 864 ? 33.028 -44.155 20.382 1.00 87.62 864 SER A C 1
ATOM 6761 O O . SER A 1 864 ? 32.083 -44.416 19.642 1.00 87.62 864 SER A O 1
ATOM 6763 N N . ARG A 1 865 ? 32.928 -43.249 21.363 1.00 88.44 865 ARG A N 1
ATOM 6764 C CA . ARG A 1 865 ? 31.709 -42.471 21.638 1.00 88.44 865 ARG A CA 1
ATOM 6765 C C . ARG A 1 865 ? 31.527 -41.335 20.640 1.00 88.44 865 ARG A C 1
ATOM 6767 O O . ARG A 1 865 ? 30.398 -41.037 20.274 1.00 88.44 865 ARG A O 1
ATOM 6774 N N . LEU A 1 866 ? 32.623 -40.734 20.179 1.00 90.19 866 LEU A N 1
ATOM 6775 C CA . LEU A 1 866 ? 32.588 -39.742 19.108 1.00 90.19 866 LEU A CA 1
ATOM 6776 C C . LEU A 1 866 ? 32.130 -40.373 17.788 1.00 90.19 866 LEU A C 1
ATOM 6778 O O . LEU A 1 866 ? 31.298 -39.790 17.106 1.00 90.19 866 LEU A O 1
ATOM 6782 N N . LEU A 1 867 ? 32.598 -41.579 17.453 1.00 91.00 867 LEU A N 1
ATOM 6783 C CA . LEU A 1 867 ? 32.139 -42.312 16.269 1.00 91.00 867 LEU A CA 1
ATOM 6784 C C . LEU A 1 867 ? 30.651 -42.680 16.352 1.00 91.00 867 LEU A C 1
ATOM 6786 O O . LEU A 1 867 ? 29.944 -42.526 15.359 1.00 91.00 867 LEU A O 1
ATOM 6790 N N . ASP A 1 868 ? 30.162 -43.105 17.523 1.00 88.38 868 ASP A N 1
ATOM 6791 C CA . ASP A 1 868 ? 28.725 -43.337 17.746 1.00 88.38 868 ASP A CA 1
ATOM 6792 C C . ASP A 1 868 ? 27.918 -42.035 17.596 1.00 88.38 868 ASP A C 1
ATOM 6794 O O . ASP A 1 868 ? 26.897 -42.012 16.910 1.00 88.38 868 ASP A O 1
ATOM 6798 N N . ALA A 1 869 ? 28.404 -40.923 18.159 1.00 86.81 869 ALA A N 1
ATOM 6799 C CA . ALA A 1 869 ? 27.761 -39.616 18.032 1.00 86.81 869 ALA A CA 1
ATOM 6800 C C . ALA A 1 869 ? 27.706 -39.134 16.572 1.00 86.81 869 ALA A C 1
ATOM 6802 O O . ALA A 1 869 ? 26.648 -38.713 16.112 1.00 86.81 869 ALA A O 1
ATOM 6803 N N . VAL A 1 870 ? 28.803 -39.264 15.818 1.00 90.44 870 VAL A N 1
ATOM 6804 C CA . VAL A 1 870 ? 28.843 -38.967 14.376 1.00 90.44 870 VAL A CA 1
ATOM 6805 C C . VAL A 1 870 ? 27.860 -39.868 13.623 1.00 90.44 870 VAL A C 1
ATOM 6807 O O . VAL A 1 870 ? 27.065 -39.386 12.820 1.00 90.44 870 VAL A O 1
ATOM 6810 N N . GLY A 1 871 ? 27.850 -41.171 13.916 1.00 88.50 871 GLY A N 1
ATOM 6811 C CA . GLY A 1 871 ? 26.932 -42.125 13.297 1.00 88.50 871 GLY A CA 1
ATOM 6812 C C . GLY A 1 871 ? 25.456 -41.793 13.527 1.00 88.50 871 GLY A C 1
ATOM 6813 O O . GLY A 1 871 ? 24.651 -41.965 12.612 1.00 88.50 871 GLY A O 1
ATOM 6814 N N . ARG A 1 872 ? 25.099 -41.277 14.710 1.00 87.12 872 ARG A N 1
ATOM 6815 C CA . ARG A 1 872 ? 23.737 -40.812 15.020 1.00 87.12 872 ARG A CA 1
ATOM 6816 C C . ARG A 1 872 ? 23.407 -39.454 14.401 1.00 87.12 872 ARG A C 1
ATOM 6818 O O . ARG A 1 872 ? 22.258 -39.257 14.022 1.00 87.12 872 ARG A O 1
ATOM 6825 N N . ALA A 1 873 ? 24.386 -38.557 14.285 1.00 84.31 873 ALA A N 1
ATOM 6826 C CA . ALA A 1 873 ? 24.199 -37.222 13.720 1.00 84.31 873 ALA A CA 1
ATOM 6827 C C . ALA A 1 873 ? 23.993 -37.258 12.198 1.00 84.31 873 ALA A C 1
ATOM 6829 O O . ALA A 1 873 ? 23.025 -36.697 11.698 1.00 84.31 873 ALA A O 1
ATOM 6830 N N . VAL A 1 874 ? 24.874 -37.955 11.469 1.00 85.94 874 VAL A N 1
ATOM 6831 C CA . VAL A 1 874 ? 24.921 -37.905 9.992 1.00 85.94 874 VAL A CA 1
ATOM 6832 C C . VAL A 1 874 ? 24.570 -39.229 9.298 1.00 85.94 874 VAL A C 1
ATOM 6834 O O . VAL A 1 874 ? 24.501 -39.305 8.068 1.00 85.94 874 VAL A O 1
ATOM 6837 N N . GLY A 1 875 ? 24.303 -40.277 10.085 1.00 86.31 875 GLY A N 1
ATOM 6838 C CA . GLY A 1 875 ? 23.937 -41.619 9.629 1.00 86.31 875 GLY A CA 1
ATOM 6839 C C . GLY A 1 875 ? 25.149 -42.471 9.251 1.00 86.31 875 GLY A C 1
ATOM 6840 O O . GLY A 1 875 ? 25.847 -42.168 8.292 1.00 86.31 875 GLY A O 1
ATOM 6841 N N . TRP A 1 876 ? 25.404 -43.579 9.951 1.00 92.50 876 TRP A N 1
ATOM 6842 C CA . TRP A 1 876 ? 26.525 -44.477 9.626 1.00 92.50 876 TRP A CA 1
ATOM 6843 C C . TRP A 1 876 ? 26.196 -45.442 8.464 1.00 92.50 876 TRP A C 1
ATOM 6845 O O . TRP A 1 876 ? 25.087 -45.986 8.430 1.00 92.50 876 TRP A O 1
ATOM 6855 N N . PRO A 1 877 ? 27.113 -45.705 7.506 1.00 89.19 877 PRO A N 1
ATOM 6856 C CA . PRO A 1 877 ? 26.844 -46.636 6.410 1.00 89.19 877 PRO A CA 1
ATOM 6857 C C . PRO A 1 877 ? 26.561 -48.065 6.891 1.00 89.19 877 PRO A C 1
ATOM 6859 O O . PRO A 1 877 ? 27.265 -48.616 7.741 1.00 89.19 877 PRO A O 1
ATOM 6862 N N . ALA A 1 878 ? 25.547 -48.700 6.301 1.00 84.81 878 ALA A N 1
ATOM 6863 C CA . ALA A 1 878 ? 25.129 -50.045 6.683 1.00 84.81 878 ALA A CA 1
ATOM 6864 C C . ALA A 1 878 ? 26.254 -51.075 6.463 1.00 84.81 878 ALA A C 1
ATOM 6866 O O . ALA A 1 878 ? 26.717 -51.270 5.341 1.00 84.81 878 ALA A O 1
ATOM 6867 N N . GLY A 1 879 ? 26.665 -51.753 7.540 1.00 83.75 879 GLY A N 1
ATOM 6868 C CA . GLY A 1 879 ? 27.712 -52.781 7.519 1.00 83.75 879 GLY A CA 1
ATOM 6869 C C . GLY A 1 879 ? 29.149 -52.260 7.652 1.00 83.75 879 GLY A C 1
ATOM 6870 O O . GLY A 1 879 ? 30.068 -53.078 7.671 1.00 83.75 879 GLY A O 1
ATOM 6871 N N . MET A 1 880 ? 29.358 -50.942 7.767 1.00 89.75 880 MET A N 1
ATOM 6872 C CA . MET A 1 880 ? 30.686 -50.356 7.984 1.00 89.75 880 MET A CA 1
ATOM 6873 C C . MET A 1 880 ? 31.098 -50.468 9.459 1.00 89.75 880 MET A C 1
ATOM 6875 O O . MET A 1 880 ? 30.343 -50.020 10.322 1.00 89.75 880 MET A O 1
ATOM 6879 N N . PRO A 1 881 ? 32.287 -51.009 9.788 1.00 88.56 881 PRO A N 1
ATOM 6880 C CA . PRO A 1 881 ? 32.797 -50.980 11.160 1.00 88.56 881 PRO A CA 1
ATOM 6881 C C . PRO A 1 881 ? 32.976 -49.540 11.679 1.00 88.56 881 PRO A C 1
ATOM 6883 O O . PRO A 1 881 ? 33.443 -48.679 10.937 1.00 88.56 881 PRO A O 1
ATOM 6886 N N . HIS A 1 882 ? 32.654 -49.276 12.952 1.00 87.19 882 HIS A N 1
ATOM 6887 C CA . HIS A 1 882 ? 32.934 -47.991 13.616 1.00 87.19 882 HIS A CA 1
ATOM 6888 C C . HIS A 1 882 ? 34.428 -47.881 13.960 1.00 87.19 882 HIS A C 1
ATOM 6890 O O . HIS A 1 882 ? 34.832 -48.091 15.103 1.00 87.19 882 HIS A O 1
ATOM 6896 N N . ALA A 1 883 ? 35.254 -47.607 12.952 1.00 86.69 883 ALA A N 1
ATOM 6897 C CA . ALA A 1 883 ? 36.701 -47.483 13.084 1.00 86.69 883 ALA A CA 1
ATOM 6898 C C . ALA A 1 883 ? 37.250 -46.383 12.166 1.00 86.69 883 ALA A C 1
ATOM 6900 O O . ALA A 1 883 ? 36.699 -46.116 11.098 1.00 86.69 883 ALA A O 1
ATOM 6901 N N . THR A 1 884 ? 38.358 -45.775 12.580 1.00 86.06 884 THR A N 1
ATOM 6902 C CA . THR A 1 884 ? 39.132 -44.787 11.809 1.00 86.06 884 THR A CA 1
ATOM 6903 C C . THR A 1 884 ? 40.320 -45.410 11.077 1.00 86.06 884 THR A C 1
ATOM 6905 O O . THR A 1 884 ? 40.848 -44.807 10.145 1.00 86.06 884 THR A O 1
ATOM 6908 N N . ASP A 1 885 ? 40.737 -46.618 11.470 1.00 85.56 885 ASP A N 1
ATOM 6909 C CA . ASP A 1 885 ? 41.854 -47.338 10.861 1.00 85.56 885 ASP A CA 1
ATOM 6910 C C . ASP A 1 885 ? 41.462 -47.909 9.481 1.00 85.56 885 ASP A C 1
ATOM 6912 O O . ASP A 1 885 ? 40.588 -48.783 9.399 1.00 85.56 885 ASP A O 1
ATOM 6916 N N . PRO A 1 886 ? 42.123 -47.482 8.385 1.00 82.88 886 PRO A N 1
ATOM 6917 C CA . PRO A 1 886 ? 41.883 -48.023 7.051 1.00 82.88 886 PRO A CA 1
ATOM 6918 C C . PRO A 1 886 ? 42.013 -49.550 6.969 1.00 82.88 886 PRO A C 1
ATOM 6920 O O . PRO A 1 886 ? 41.238 -50.183 6.249 1.00 82.88 886 PRO A O 1
ATOM 6923 N N . ALA A 1 887 ? 42.941 -50.160 7.717 1.00 81.88 887 ALA A N 1
ATOM 6924 C CA . ALA A 1 887 ? 43.141 -51.608 7.696 1.00 81.88 887 ALA A CA 1
ATOM 6925 C C . ALA A 1 887 ? 41.959 -52.350 8.341 1.00 81.88 887 ALA A C 1
ATOM 6927 O O . ALA A 1 887 ? 41.470 -53.336 7.781 1.00 81.88 887 ALA A O 1
ATOM 6928 N N . ALA A 1 888 ? 41.441 -51.835 9.460 1.00 82.44 888 ALA A N 1
ATOM 6929 C CA . ALA A 1 888 ? 40.233 -52.343 10.114 1.00 82.44 888 ALA A CA 1
ATOM 6930 C C . ALA A 1 888 ? 38.968 -52.184 9.245 1.00 82.44 888 ALA A C 1
ATOM 6932 O O . ALA A 1 888 ? 38.044 -52.992 9.341 1.00 82.44 888 ALA A O 1
ATOM 6933 N N . LEU A 1 889 ? 38.941 -51.183 8.358 1.00 84.75 889 LEU A N 1
ATOM 6934 C CA . LEU A 1 889 ? 37.883 -50.975 7.361 1.00 84.75 889 LEU A CA 1
ATOM 6935 C C . LEU A 1 889 ? 38.062 -51.827 6.089 1.00 84.75 889 LEU A C 1
ATOM 6937 O O . LEU A 1 889 ? 37.223 -51.776 5.189 1.00 84.75 889 LEU A O 1
ATOM 6941 N N . GLY A 1 890 ? 39.143 -52.606 5.983 1.00 82.69 890 GLY A N 1
ATOM 6942 C CA . GLY A 1 890 ? 39.466 -53.390 4.790 1.00 82.69 890 GLY A CA 1
ATOM 6943 C C . GLY A 1 890 ? 39.843 -52.533 3.577 1.00 82.69 890 GLY A C 1
ATOM 6944 O O . GLY A 1 890 ? 39.753 -53.016 2.447 1.00 82.69 890 GLY A O 1
ATOM 6945 N N . LEU A 1 891 ? 40.246 -51.278 3.790 1.00 85.19 891 LEU A N 1
ATOM 6946 C CA . LEU A 1 891 ? 40.668 -50.338 2.755 1.00 85.19 891 LEU A CA 1
ATOM 6947 C C . LEU A 1 891 ? 42.167 -50.472 2.481 1.00 85.19 891 LEU A C 1
ATOM 6949 O O . LEU A 1 891 ? 42.977 -50.626 3.390 1.00 85.19 891 LEU A O 1
ATOM 6953 N N . THR A 1 892 ? 42.543 -50.399 1.208 1.00 83.12 892 THR A N 1
ATOM 6954 C CA . THR A 1 892 ? 43.947 -50.348 0.780 1.00 83.12 892 THR A CA 1
ATOM 6955 C C . THR A 1 892 ? 44.346 -48.923 0.406 1.00 83.12 892 THR A C 1
ATOM 6957 O O . THR A 1 892 ? 43.490 -48.115 0.042 1.00 83.12 892 THR A O 1
ATOM 6960 N N . ASP A 1 893 ? 45.648 -48.623 0.376 1.00 75.06 893 ASP A N 1
ATOM 6961 C CA . ASP A 1 893 ? 46.161 -47.323 -0.096 1.00 75.06 893 ASP A CA 1
ATOM 6962 C C . ASP A 1 893 ? 45.646 -46.961 -1.498 1.00 75.06 893 ASP A C 1
ATOM 6964 O O . ASP A 1 893 ? 45.432 -45.794 -1.822 1.00 75.06 893 ASP A O 1
ATOM 6968 N N . LYS A 1 894 ? 45.366 -47.973 -2.330 1.00 73.25 894 LYS A N 1
ATOM 6969 C CA . LYS A 1 894 ? 44.769 -47.806 -3.658 1.00 73.25 894 LYS A CA 1
ATOM 6970 C C . LYS A 1 894 ? 43.319 -47.307 -3.597 1.00 73.25 894 LYS A C 1
ATOM 6972 O O . LYS A 1 894 ? 42.923 -46.524 -4.459 1.00 73.25 894 LYS A O 1
ATOM 6977 N N . ASP A 1 895 ? 42.539 -47.729 -2.604 1.00 75.56 895 ASP A N 1
ATOM 6978 C CA . ASP A 1 895 ? 41.140 -47.316 -2.420 1.00 75.56 895 ASP A CA 1
ATOM 6979 C C . ASP A 1 895 ? 41.054 -45.852 -1.950 1.00 75.56 895 ASP A C 1
ATOM 6981 O O . ASP A 1 895 ? 40.230 -45.074 -2.442 1.00 75.56 895 ASP A O 1
ATOM 6985 N N . LEU A 1 896 ? 41.975 -45.441 -1.071 1.00 75.56 896 LEU A N 1
ATOM 6986 C CA . LEU A 1 896 ? 42.109 -44.056 -0.607 1.00 75.56 896 LEU A CA 1
ATOM 6987 C C . LEU A 1 896 ? 42.663 -43.140 -1.711 1.00 75.56 896 LEU A C 1
ATOM 6989 O O . LEU A 1 896 ? 42.101 -42.073 -1.965 1.00 75.56 896 LEU A O 1
ATOM 6993 N N . ALA A 1 897 ? 43.686 -43.583 -2.452 1.00 67.31 897 ALA A N 1
ATOM 6994 C CA . ALA A 1 897 ? 44.257 -42.836 -3.575 1.00 67.31 897 ALA A CA 1
ATOM 6995 C C . ALA A 1 897 ? 43.257 -42.643 -4.726 1.00 67.31 897 ALA A C 1
ATOM 6997 O O . ALA A 1 897 ? 43.230 -41.583 -5.342 1.00 67.31 897 ALA A O 1
ATOM 6998 N N . GLN A 1 898 ? 42.384 -43.621 -5.000 1.00 60.41 898 GLN A N 1
ATOM 6999 C CA . GLN A 1 898 ? 41.307 -43.466 -5.987 1.00 60.41 898 GLN A CA 1
ATOM 7000 C C . GLN A 1 898 ? 40.194 -42.511 -5.537 1.00 60.41 898 GLN A C 1
ATOM 7002 O O . GLN A 1 898 ? 39.445 -42.025 -6.386 1.00 60.41 898 GLN A O 1
ATOM 7007 N N . THR A 1 899 ? 40.070 -42.263 -4.233 1.00 57.88 899 THR A N 1
ATOM 7008 C CA . THR A 1 899 ? 39.135 -41.286 -3.658 1.00 57.88 899 THR A CA 1
ATOM 7009 C C . THR A 1 899 ? 39.750 -39.881 -3.701 1.00 57.88 899 THR A C 1
ATOM 7011 O O . THR A 1 899 ? 39.089 -38.944 -4.140 1.00 57.88 899 THR A O 1
ATOM 7014 N N . ALA A 1 900 ? 41.050 -39.750 -3.406 1.00 55.16 900 ALA A N 1
ATOM 7015 C CA . ALA A 1 900 ? 41.810 -38.500 -3.531 1.00 55.16 900 ALA A CA 1
ATOM 7016 C C . ALA A 1 900 ? 42.023 -38.049 -4.995 1.00 55.16 900 ALA A C 1
ATOM 7018 O O . ALA A 1 900 ? 41.839 -36.875 -5.313 1.00 55.16 900 ALA A O 1
ATOM 7019 N N . ALA A 1 901 ? 42.342 -38.976 -5.908 1.00 49.69 901 ALA A N 1
ATOM 7020 C CA . ALA A 1 901 ? 42.528 -38.688 -7.334 1.00 49.69 901 ALA A CA 1
ATOM 7021 C C . ALA A 1 901 ? 41.214 -38.286 -8.014 1.00 49.69 901 ALA A C 1
ATOM 7023 O O . ALA A 1 901 ? 41.218 -37.396 -8.854 1.00 49.69 901 ALA A O 1
ATOM 7024 N N . ARG A 1 902 ? 40.072 -38.867 -7.607 1.00 46.94 902 ARG A N 1
ATOM 7025 C CA . ARG A 1 902 ? 38.758 -38.400 -8.068 1.00 46.94 902 ARG A CA 1
ATOM 7026 C C . ARG A 1 902 ? 38.289 -37.129 -7.382 1.00 46.94 902 ARG A C 1
ATOM 7028 O O . ARG A 1 902 ? 37.594 -36.402 -8.055 1.00 46.94 902 ARG A O 1
ATOM 7035 N N . ALA A 1 903 ? 38.676 -36.808 -6.146 1.00 49.25 903 ALA A N 1
ATOM 7036 C CA . ALA A 1 903 ? 38.409 -35.478 -5.584 1.00 49.25 903 ALA A CA 1
ATOM 7037 C C . ALA A 1 903 ? 39.126 -34.360 -6.377 1.00 49.25 903 ALA A C 1
ATOM 7039 O O . ALA A 1 903 ? 38.619 -33.243 -6.452 1.00 49.25 903 ALA A O 1
ATOM 7040 N N . GLN A 1 904 ? 40.259 -34.678 -7.025 1.00 43.38 904 GLN A N 1
ATOM 7041 C CA . GLN A 1 904 ? 40.946 -33.794 -7.978 1.00 43.38 904 GLN A CA 1
ATOM 7042 C C . GLN A 1 904 ? 40.362 -33.870 -9.410 1.00 43.38 904 GLN A C 1
ATOM 7044 O O . GLN A 1 904 ? 40.152 -32.826 -10.024 1.00 43.38 904 GLN A O 1
ATOM 7049 N N . ASP A 1 905 ? 40.017 -35.060 -9.926 1.00 39.81 905 ASP A N 1
ATOM 7050 C CA . ASP A 1 905 ? 39.459 -35.251 -11.284 1.00 39.81 905 ASP A CA 1
ATOM 7051 C C . ASP A 1 905 ? 37.952 -34.946 -11.404 1.00 39.81 905 ASP A C 1
ATOM 7053 O O . ASP A 1 905 ? 37.480 -34.601 -12.484 1.00 39.81 905 ASP A O 1
ATOM 7057 N N . SER A 1 906 ? 37.170 -34.987 -10.319 1.00 40.19 906 SER A N 1
ATOM 7058 C CA . SER A 1 906 ? 35.792 -34.464 -10.283 1.00 40.19 906 SER A CA 1
ATOM 7059 C C . SER A 1 906 ? 35.751 -32.933 -10.284 1.00 40.19 906 SER A C 1
ATOM 7061 O O . SER A 1 906 ? 34.674 -32.352 -10.379 1.00 40.19 906 SER A O 1
ATOM 7063 N N . GLY A 1 907 ? 36.919 -32.279 -10.232 1.00 41.62 907 GLY A N 1
ATOM 7064 C CA . GLY A 1 907 ? 37.103 -30.882 -10.616 1.00 41.62 907 GLY A CA 1
ATOM 7065 C C . GLY A 1 907 ? 37.058 -30.647 -12.133 1.00 41.62 907 GLY A C 1
ATOM 7066 O O . GLY A 1 907 ? 37.054 -29.495 -12.565 1.00 41.62 907 GLY A O 1
ATOM 7067 N N . VAL A 1 908 ? 36.985 -31.699 -12.960 1.00 40.41 908 VAL A N 1
ATOM 7068 C CA . VAL A 1 908 ? 36.921 -31.584 -14.421 1.00 40.41 908 VAL A CA 1
ATOM 7069 C C . VAL A 1 908 ? 35.713 -32.359 -14.958 1.00 40.41 908 VAL A C 1
ATOM 7071 O O . VAL A 1 908 ? 35.672 -33.583 -14.986 1.00 40.41 908 VAL A O 1
ATOM 7074 N N . SER A 1 909 ? 34.740 -31.599 -15.467 1.00 36.06 909 SER A N 1
ATOM 7075 C CA . SER A 1 909 ? 33.582 -32.050 -16.255 1.00 36.06 909 SER A CA 1
ATOM 7076 C C . SER A 1 909 ? 32.326 -32.508 -15.494 1.00 36.06 909 SER A C 1
ATOM 7078 O O . SER A 1 909 ? 31.791 -33.597 -15.684 1.00 36.06 909 SER A O 1
ATOM 7080 N N . THR A 1 910 ? 31.737 -31.594 -14.724 1.00 31.67 910 THR A N 1
ATOM 7081 C CA . THR A 1 910 ? 30.319 -31.229 -14.899 1.00 31.67 910 THR A CA 1
ATOM 7082 C C . THR A 1 910 ? 30.195 -29.753 -14.527 1.00 31.67 910 THR A C 1
ATOM 7084 O O . THR A 1 910 ? 30.680 -29.348 -13.478 1.00 31.67 910 THR A O 1
ATOM 7087 N N . ILE A 1 911 ? 29.635 -28.920 -15.405 1.00 38.09 911 ILE A N 1
ATOM 7088 C CA . ILE A 1 911 ? 29.533 -27.466 -15.205 1.00 38.09 911 ILE A CA 1
ATOM 7089 C C . ILE A 1 911 ? 28.636 -27.185 -13.986 1.00 38.09 911 ILE A C 1
ATOM 7091 O O . ILE A 1 911 ? 27.418 -27.099 -14.104 1.00 38.09 911 ILE A O 1
ATOM 7095 N N . VAL A 1 912 ? 29.243 -27.039 -12.811 1.00 39.56 912 VAL A N 1
ATOM 7096 C CA . VAL A 1 912 ? 28.680 -26.335 -11.658 1.00 39.56 912 VAL A CA 1
ATOM 7097 C C . VAL A 1 912 ? 29.739 -25.318 -11.267 1.00 39.56 912 VAL A C 1
ATOM 7099 O O . VAL A 1 912 ? 30.850 -25.684 -10.893 1.00 39.56 912 VAL A O 1
ATOM 7102 N N . ALA A 1 913 ? 29.425 -24.038 -11.457 1.00 37.25 913 ALA A N 1
ATOM 7103 C CA . ALA A 1 913 ? 30.311 -22.939 -11.097 1.00 37.25 913 ALA A CA 1
ATOM 7104 C C . ALA A 1 913 ? 30.786 -23.082 -9.634 1.00 37.25 913 ALA A C 1
ATOM 7106 O O . ALA A 1 913 ? 30.002 -23.551 -8.799 1.00 37.25 913 ALA A O 1
ATOM 7107 N N . PRO A 1 914 ? 32.031 -22.683 -9.297 1.00 44.22 914 PRO A N 1
ATOM 7108 C CA . PRO A 1 914 ? 32.430 -22.549 -7.900 1.00 44.22 914 PRO A CA 1
ATOM 7109 C C . PRO A 1 914 ? 31.387 -21.687 -7.176 1.00 44.22 914 PRO A C 1
ATOM 7111 O O . PRO A 1 914 ? 31.033 -20.610 -7.651 1.00 44.22 914 PRO A O 1
ATOM 7114 N N . ARG A 1 915 ? 30.833 -22.198 -6.071 1.00 66.62 915 ARG A N 1
ATOM 7115 C CA . ARG A 1 915 ? 29.768 -21.529 -5.312 1.00 66.62 915 ARG A CA 1
ATOM 7116 C C . ARG A 1 915 ? 30.384 -20.385 -4.518 1.00 66.62 915 ARG A C 1
ATOM 7118 O O . ARG A 1 915 ? 30.887 -20.586 -3.416 1.00 66.62 915 ARG A O 1
ATOM 7125 N N . THR A 1 916 ? 30.408 -19.207 -5.122 1.00 70.75 916 THR A N 1
ATOM 7126 C CA . THR A 1 916 ? 30.878 -17.969 -4.505 1.00 70.75 916 THR A CA 1
ATOM 7127 C C . THR A 1 916 ? 29.697 -17.097 -4.073 1.00 70.75 916 THR A C 1
ATOM 7129 O O . THR A 1 916 ? 28.579 -17.236 -4.584 1.00 70.75 916 THR A O 1
ATOM 7132 N N . ILE A 1 917 ? 29.932 -16.226 -3.092 1.00 79.50 917 ILE A N 1
ATOM 7133 C CA . ILE A 1 917 ? 29.119 -15.033 -2.831 1.00 79.50 917 ILE A CA 1
ATOM 7134 C C . ILE A 1 917 ? 30.007 -13.807 -2.997 1.00 79.50 917 ILE A C 1
ATOM 7136 O O . ILE A 1 917 ? 31.209 -13.858 -2.739 1.00 79.50 917 ILE A O 1
ATOM 7140 N N . THR A 1 918 ? 29.411 -12.703 -3.422 1.00 82.31 918 THR A N 1
ATOM 7141 C CA . THR A 1 918 ? 30.096 -11.415 -3.510 1.00 82.31 918 THR A CA 1
ATOM 7142 C C . THR A 1 918 ? 29.585 -10.535 -2.378 1.00 82.31 918 THR A C 1
ATOM 7144 O O . THR A 1 918 ? 28.382 -10.314 -2.296 1.00 82.31 918 THR A O 1
ATOM 7147 N N . ILE A 1 919 ? 30.473 -10.078 -1.495 1.00 84.00 919 ILE A N 1
ATOM 7148 C CA . ILE A 1 919 ? 30.165 -9.176 -0.380 1.00 84.00 919 ILE A CA 1
ATOM 7149 C C . ILE A 1 919 ? 30.817 -7.828 -0.709 1.00 84.00 919 ILE A C 1
ATOM 7151 O O . ILE A 1 919 ? 32.042 -7.699 -0.660 1.00 84.00 919 ILE A O 1
ATOM 7155 N N . GLY A 1 920 ? 30.017 -6.835 -1.099 1.00 81.19 920 GLY A N 1
ATOM 7156 C CA . GLY A 1 920 ? 30.541 -5.610 -1.716 1.00 81.19 920 GLY A CA 1
ATOM 7157 C C . GLY A 1 920 ? 31.288 -5.927 -3.013 1.00 81.19 920 GLY A C 1
ATOM 7158 O O . GLY A 1 920 ? 30.714 -6.533 -3.912 1.00 81.19 920 GLY A O 1
ATOM 7159 N N . ASP A 1 921 ? 32.571 -5.568 -3.082 1.00 77.69 921 ASP A N 1
ATOM 7160 C CA . ASP A 1 921 ? 33.443 -5.866 -4.230 1.00 77.69 921 ASP A CA 1
ATOM 7161 C C . ASP A 1 921 ? 34.247 -7.174 -4.067 1.00 77.69 921 ASP A C 1
ATOM 7163 O O . ASP A 1 921 ? 34.982 -7.575 -4.971 1.00 77.69 921 ASP A O 1
ATOM 7167 N N . ALA A 1 922 ? 34.146 -7.846 -2.913 1.00 77.12 922 ALA A N 1
ATOM 7168 C CA . ALA A 1 922 ? 34.940 -9.032 -2.599 1.00 77.12 922 ALA A CA 1
ATOM 7169 C C . ALA A 1 922 ? 34.179 -10.327 -2.921 1.00 77.12 922 ALA A C 1
ATOM 7171 O O . ALA A 1 922 ? 33.125 -10.601 -2.349 1.00 77.12 922 ALA A O 1
ATOM 7172 N N . GLU A 1 923 ? 34.730 -11.157 -3.807 1.00 81.25 923 GLU A N 1
ATOM 7173 C CA . GLU A 1 923 ? 34.199 -12.489 -4.116 1.00 81.25 923 GLU A CA 1
ATOM 7174 C C . GLU A 1 923 ? 34.838 -13.561 -3.216 1.00 81.25 923 GLU A C 1
ATOM 7176 O O . GLU A 1 923 ? 36.062 -13.673 -3.138 1.00 81.25 923 GLU A O 1
ATOM 7181 N N . VAL A 1 924 ? 34.009 -14.364 -2.543 1.00 80.06 924 VAL A N 1
ATOM 7182 C CA . VAL A 1 924 ? 34.430 -15.358 -1.544 1.00 80.06 924 VAL A CA 1
ATOM 7183 C C . VAL A 1 924 ? 33.795 -16.705 -1.854 1.00 80.06 924 VAL A C 1
ATOM 7185 O O . VAL A 1 924 ? 32.614 -16.781 -2.192 1.00 80.06 924 VAL A O 1
ATOM 7188 N N . ARG A 1 925 ? 34.566 -17.790 -1.734 1.00 74.31 925 ARG A N 1
ATOM 7189 C CA . ARG A 1 925 ? 34.027 -19.153 -1.835 1.00 74.31 925 ARG A CA 1
ATOM 7190 C C . ARG A 1 925 ? 33.245 -19.509 -0.582 1.00 74.31 925 ARG A C 1
ATOM 7192 O O . ARG A 1 925 ? 33.662 -19.191 0.524 1.00 74.31 925 ARG A O 1
ATOM 7199 N N . VAL A 1 926 ? 32.138 -20.210 -0.774 1.00 64.38 926 VAL A N 1
ATOM 7200 C CA . VAL A 1 926 ? 31.270 -20.621 0.321 1.00 64.38 926 VAL A CA 1
ATOM 7201 C C . VAL A 1 926 ? 31.571 -22.066 0.716 1.00 64.38 926 VAL A C 1
ATOM 7203 O O . VAL A 1 926 ? 31.563 -22.951 -0.138 1.00 64.38 926 VAL A O 1
ATOM 7206 N N . GLY A 1 927 ? 31.854 -22.280 2.002 1.00 57.78 927 GLY A N 1
ATOM 7207 C CA . GLY A 1 927 ? 32.187 -23.568 2.614 1.00 57.78 927 GLY A CA 1
ATOM 7208 C C . GLY A 1 927 ? 32.337 -23.428 4.133 1.00 57.78 927 GLY A C 1
ATOM 7209 O O . GLY A 1 927 ? 32.559 -22.323 4.634 1.00 57.78 927 GLY A O 1
ATOM 7210 N N . SER A 1 928 ? 32.199 -24.529 4.875 1.00 51.81 928 SER A N 1
ATOM 7211 C CA . SER A 1 928 ? 32.231 -24.539 6.350 1.00 51.81 928 SER A CA 1
ATOM 7212 C C . SER A 1 928 ? 33.565 -24.070 6.951 1.00 51.81 928 SER A C 1
ATOM 7214 O O . SER A 1 928 ? 33.607 -23.644 8.098 1.00 51.81 928 SER A O 1
ATOM 7216 N N . ASP A 1 929 ? 34.650 -24.115 6.179 1.00 54.25 929 ASP A N 1
ATOM 7217 C CA . ASP A 1 929 ? 35.993 -23.640 6.527 1.00 54.25 929 ASP A CA 1
ATOM 7218 C C . ASP A 1 929 ? 36.213 -22.137 6.252 1.00 54.25 929 ASP A C 1
ATOM 7220 O O . ASP A 1 929 ? 37.237 -21.584 6.648 1.00 54.25 929 ASP A O 1
ATOM 7224 N N . GLN A 1 930 ? 35.264 -21.461 5.590 1.00 67.81 930 GLN A N 1
ATOM 7225 C CA . GLN A 1 930 ? 35.395 -20.063 5.145 1.00 67.81 930 GLN A CA 1
ATOM 7226 C C . GLN A 1 930 ? 34.591 -19.061 5.995 1.00 67.81 930 GLN A C 1
ATOM 7228 O O . GLN A 1 930 ? 34.631 -17.860 5.722 1.00 67.81 930 GLN A O 1
ATOM 7233 N N . LEU A 1 931 ? 33.874 -19.513 7.034 1.00 66.38 931 LEU A N 1
ATOM 7234 C CA . LEU A 1 931 ? 32.973 -18.671 7.840 1.00 66.38 931 LEU A CA 1
ATOM 7235 C C . LEU A 1 931 ? 33.695 -17.494 8.522 1.00 66.38 931 LEU A C 1
ATOM 7237 O O . LEU A 1 931 ? 33.214 -16.367 8.462 1.00 66.38 931 LEU A O 1
ATOM 7241 N N . SER A 1 932 ? 34.887 -17.705 9.083 1.00 62.94 932 SER A N 1
ATOM 7242 C CA . SER A 1 932 ? 35.693 -16.619 9.670 1.00 62.94 932 SER A CA 1
ATOM 7243 C C . SER A 1 932 ? 36.101 -15.567 8.631 1.00 62.94 932 SER A C 1
ATOM 7245 O O . SER A 1 932 ? 35.995 -14.369 8.877 1.00 62.94 932 SER A O 1
ATOM 7247 N N . THR A 1 933 ? 36.475 -16.008 7.427 1.00 71.12 933 THR A N 1
ATOM 7248 C CA . THR A 1 933 ? 36.839 -15.116 6.314 1.00 71.12 933 THR A CA 1
ATOM 7249 C C . THR A 1 933 ? 35.631 -14.307 5.829 1.00 71.12 933 THR A C 1
ATOM 7251 O O . THR A 1 933 ? 35.754 -13.117 5.537 1.00 71.12 933 THR A O 1
ATOM 7254 N N . ILE A 1 934 ? 34.448 -14.926 5.780 1.00 79.06 934 ILE A N 1
ATOM 7255 C CA . ILE A 1 934 ? 33.183 -14.257 5.444 1.00 79.06 934 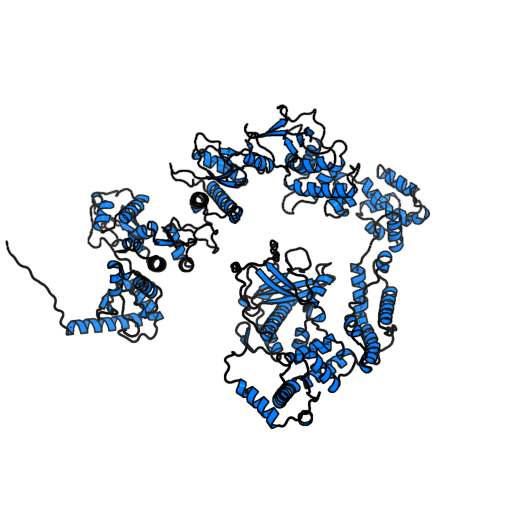ILE A CA 1
ATOM 7256 C C . ILE A 1 934 ? 32.836 -13.193 6.494 1.00 79.06 934 ILE A C 1
ATOM 7258 O O . ILE A 1 934 ? 32.489 -12.072 6.118 1.00 79.06 934 ILE A O 1
ATOM 7262 N N . ALA A 1 935 ? 32.976 -13.504 7.788 1.00 75.88 935 ALA A N 1
ATOM 7263 C CA . ALA A 1 935 ? 32.725 -12.558 8.875 1.00 75.88 935 ALA A CA 1
ATOM 7264 C C . ALA A 1 935 ? 33.671 -11.344 8.821 1.00 75.88 935 ALA A C 1
ATOM 7266 O O . ALA A 1 935 ? 33.221 -10.199 8.926 1.00 75.88 935 ALA A O 1
ATOM 7267 N N . ASP A 1 936 ? 34.963 -11.578 8.571 1.00 70.75 936 ASP A N 1
ATOM 7268 C CA . ASP A 1 936 ? 35.960 -10.516 8.422 1.00 70.75 936 ASP A CA 1
ATOM 7269 C C . ASP A 1 936 ? 35.623 -9.582 7.257 1.00 70.75 936 ASP A C 1
ATOM 7271 O O . ASP A 1 936 ? 35.662 -8.358 7.402 1.00 70.75 936 ASP A O 1
ATOM 7275 N N . ILE A 1 937 ? 35.259 -10.137 6.100 1.00 77.50 937 ILE A N 1
ATOM 7276 C CA . ILE A 1 937 ? 34.891 -9.344 4.923 1.00 77.50 937 ILE A CA 1
ATOM 7277 C C . ILE A 1 937 ? 33.603 -8.564 5.187 1.00 77.50 937 ILE A C 1
ATOM 7279 O O . ILE A 1 937 ? 33.565 -7.362 4.925 1.00 77.50 937 ILE A O 1
ATOM 7283 N N . ALA A 1 938 ? 32.585 -9.200 5.771 1.00 84.44 938 ALA A N 1
ATOM 7284 C CA . ALA A 1 938 ? 31.338 -8.541 6.142 1.00 84.44 938 ALA A CA 1
ATOM 7285 C C . ALA A 1 938 ? 31.590 -7.332 7.052 1.00 84.44 938 ALA A C 1
ATOM 7287 O O . ALA A 1 938 ? 31.090 -6.245 6.759 1.00 84.44 938 ALA A O 1
ATOM 7288 N N . SER A 1 939 ? 32.434 -7.483 8.079 1.00 79.75 939 SER A N 1
ATOM 7289 C CA . SER A 1 939 ? 32.762 -6.407 9.024 1.00 79.75 939 SER A CA 1
ATOM 7290 C C . SER A 1 939 ? 33.387 -5.176 8.350 1.00 79.75 939 SER A C 1
ATOM 7292 O O . SER A 1 939 ? 33.074 -4.045 8.712 1.00 79.75 939 SER A O 1
ATOM 7294 N N . ARG A 1 940 ? 34.207 -5.378 7.307 1.00 82.25 940 ARG A N 1
ATOM 7295 C CA . ARG A 1 940 ? 34.859 -4.297 6.542 1.00 82.25 940 ARG A CA 1
ATOM 7296 C C . ARG A 1 940 ? 33.908 -3.542 5.619 1.00 82.25 940 ARG A C 1
ATOM 7298 O O . ARG A 1 940 ? 34.255 -2.465 5.151 1.00 82.25 940 ARG A O 1
ATOM 7305 N N . THR A 1 941 ? 32.731 -4.102 5.350 1.00 85.88 941 THR A N 1
ATOM 7306 C CA . THR A 1 941 ? 31.693 -3.465 4.528 1.00 85.88 941 THR A CA 1
ATOM 7307 C C . THR A 1 941 ? 30.671 -2.669 5.337 1.00 85.88 941 THR A C 1
ATOM 7309 O O . THR A 1 941 ? 29.637 -2.274 4.806 1.00 85.88 941 THR A O 1
ATOM 7312 N N . ILE A 1 942 ? 30.894 -2.496 6.639 1.00 88.69 942 ILE A N 1
ATOM 7313 C CA . ILE A 1 942 ? 29.988 -1.754 7.514 1.00 88.69 942 ILE A CA 1
ATOM 7314 C C . ILE A 1 942 ? 30.419 -0.291 7.526 1.00 88.69 942 ILE A C 1
ATOM 7316 O O . ILE A 1 942 ? 31.550 0.025 7.888 1.00 88.69 942 ILE A O 1
ATOM 7320 N N . ASP A 1 943 ? 29.502 0.595 7.148 1.00 84.00 943 ASP A N 1
ATOM 7321 C CA . ASP A 1 943 ? 29.715 2.036 7.127 1.00 84.00 943 ASP A CA 1
ATOM 7322 C C . ASP A 1 943 ? 28.731 2.781 8.044 1.00 84.00 943 ASP A C 1
ATOM 7324 O O . ASP A 1 943 ? 27.750 2.228 8.552 1.00 84.00 943 ASP A O 1
ATOM 7328 N N . GLU A 1 944 ? 28.987 4.072 8.265 1.00 86.69 944 GLU A N 1
ATOM 7329 C CA . GLU A 1 944 ? 28.124 4.898 9.118 1.00 86.69 944 GLU A CA 1
ATOM 7330 C C . GLU A 1 944 ? 26.729 5.103 8.500 1.00 86.69 944 GLU A C 1
ATOM 7332 O O . GLU A 1 944 ? 25.758 5.306 9.228 1.00 86.69 944 GLU A O 1
ATOM 7337 N N . ALA A 1 945 ? 26.593 5.015 7.170 1.00 81.62 945 ALA A N 1
ATOM 7338 C CA . ALA A 1 945 ? 25.306 5.159 6.493 1.00 81.62 945 ALA A CA 1
ATOM 7339 C C . ALA A 1 945 ? 24.345 4.014 6.849 1.00 81.62 945 ALA A C 1
ATOM 7341 O O . ALA A 1 945 ? 23.146 4.246 7.032 1.00 81.62 945 ALA A O 1
ATOM 7342 N N . PHE A 1 946 ? 24.860 2.793 7.002 1.00 88.19 946 PHE A N 1
ATOM 7343 C CA . PHE A 1 946 ? 24.120 1.652 7.526 1.00 88.19 946 PHE A CA 1
ATOM 7344 C C . PHE A 1 946 ? 23.882 1.762 9.039 1.00 88.19 946 PHE A C 1
ATOM 7346 O O . PHE A 1 946 ? 22.745 1.614 9.495 1.00 88.19 946 PHE A O 1
ATOM 7353 N N . LEU A 1 947 ? 24.917 2.077 9.826 1.00 88.31 947 LEU A N 1
ATOM 7354 C CA . LEU A 1 947 ? 24.819 2.148 11.292 1.00 88.31 947 LEU A CA 1
ATOM 7355 C C . LEU A 1 947 ? 23.840 3.230 11.787 1.00 88.31 947 LEU A C 1
ATOM 7357 O O . LEU A 1 947 ? 23.156 3.039 12.796 1.00 88.31 947 LEU A O 1
ATOM 7361 N N . ALA A 1 948 ? 23.720 4.343 11.057 1.00 84.31 948 ALA A N 1
ATOM 7362 C CA . ALA A 1 948 ? 22.809 5.441 11.379 1.00 84.31 948 ALA A CA 1
ATOM 7363 C C . ALA A 1 948 ? 21.329 5.153 11.051 1.00 84.31 948 ALA A C 1
ATOM 7365 O O . ALA A 1 948 ? 20.457 5.953 11.407 1.00 84.31 948 ALA A O 1
ATOM 7366 N N . GLN A 1 949 ? 21.005 4.039 10.381 1.00 85.44 949 GLN A N 1
ATOM 7367 C CA . GLN A 1 949 ? 19.617 3.699 10.061 1.00 85.44 949 GLN A CA 1
ATOM 7368 C C . GLN A 1 949 ? 18.802 3.481 11.342 1.00 85.44 949 GLN A C 1
ATOM 7370 O O . GLN A 1 949 ? 19.218 2.776 12.256 1.00 85.44 949 GLN A O 1
ATOM 7375 N N . SER A 1 950 ? 17.602 4.068 11.406 1.00 76.50 950 SER A N 1
ATOM 7376 C CA . SER A 1 950 ? 16.756 3.985 12.609 1.00 76.50 950 SER A CA 1
ATOM 7377 C C . SER A 1 950 ? 16.091 2.621 12.824 1.00 76.50 950 SER A C 1
ATOM 7379 O O . SER A 1 950 ? 15.542 2.383 13.897 1.00 76.50 950 SER A O 1
ATOM 7381 N N . GLY A 1 951 ? 16.052 1.773 11.790 1.00 72.25 951 GLY A N 1
ATOM 7382 C CA . GLY A 1 951 ? 15.366 0.478 11.795 1.00 72.25 951 GLY A CA 1
ATOM 7383 C C . GLY A 1 951 ? 13.834 0.535 11.898 1.00 72.25 951 GLY A C 1
ATOM 7384 O O . GLY A 1 951 ? 13.182 -0.496 11.805 1.00 72.25 951 GLY A O 1
ATOM 7385 N N . ARG A 1 952 ? 13.209 1.705 12.097 1.00 73.75 952 ARG A N 1
ATOM 7386 C CA . ARG A 1 952 ? 11.763 1.795 12.375 1.00 73.75 952 ARG A CA 1
ATOM 7387 C C . ARG A 1 952 ? 10.907 1.518 11.136 1.00 73.75 952 ARG A C 1
ATOM 7389 O O . ARG A 1 952 ? 11.060 2.192 10.124 1.00 73.75 952 ARG A O 1
ATOM 7396 N N . VAL A 1 953 ? 9.922 0.630 11.286 1.00 65.69 953 VAL A N 1
ATOM 7397 C CA . VAL A 1 953 ? 8.943 0.262 10.245 1.00 65.69 953 VAL A CA 1
ATOM 7398 C C . VAL A 1 953 ? 7.515 0.611 10.670 1.00 65.69 953 VAL A C 1
ATOM 7400 O O . VAL A 1 953 ? 7.174 0.540 11.855 1.00 65.69 953 VAL A O 1
ATOM 7403 N N . ARG A 1 954 ? 6.665 0.984 9.702 1.00 53.44 954 ARG A N 1
ATOM 7404 C CA . ARG A 1 954 ? 5.205 1.050 9.867 1.00 53.44 954 ARG A CA 1
ATOM 7405 C C . ARG A 1 954 ? 4.585 -0.175 9.201 1.00 53.44 954 ARG A C 1
ATOM 7407 O O . ARG A 1 954 ? 4.590 -0.267 7.987 1.00 53.44 954 ARG A O 1
ATOM 7414 N N . LEU A 1 955 ? 4.055 -1.094 10.004 1.00 53.59 955 LEU A N 1
ATOM 7415 C CA . LEU A 1 955 ? 3.394 -2.296 9.496 1.00 53.59 955 LEU A CA 1
ATOM 7416 C C . LEU A 1 955 ? 1.916 -2.013 9.206 1.00 53.59 955 LEU A C 1
ATOM 7418 O O . LEU A 1 955 ? 1.181 -1.614 10.114 1.00 53.59 955 LEU A O 1
ATOM 7422 N N . ASP A 1 956 ? 1.484 -2.273 7.973 1.00 43.81 956 ASP A N 1
ATOM 7423 C CA . ASP A 1 956 ? 0.075 -2.223 7.569 1.00 43.81 956 ASP A CA 1
ATOM 7424 C C . ASP A 1 956 ? -0.617 -3.585 7.742 1.00 43.81 956 ASP A C 1
ATOM 7426 O O . ASP A 1 956 ? -0.001 -4.649 7.664 1.00 43.81 956 ASP A O 1
ATOM 7430 N N . THR A 1 957 ? -1.934 -3.572 7.967 1.00 41.56 957 THR A N 1
ATOM 7431 C CA . THR A 1 957 ? -2.711 -4.808 8.172 1.00 41.56 957 THR A CA 1
ATOM 7432 C C . THR A 1 957 ? -2.967 -5.494 6.828 1.00 41.56 957 THR A C 1
ATOM 7434 O O . THR A 1 957 ? -3.596 -4.914 5.943 1.00 41.56 957 THR A O 1
ATOM 7437 N N . VAL A 1 958 ? -2.503 -6.735 6.659 1.00 39.16 958 VAL A N 1
ATOM 7438 C CA . VAL A 1 958 ? -2.777 -7.538 5.456 1.00 39.16 958 VAL A CA 1
ATOM 7439 C C . VAL A 1 958 ? -4.182 -8.147 5.562 1.00 39.16 958 VAL A C 1
ATOM 7441 O O . VAL A 1 958 ? -4.484 -8.854 6.522 1.00 39.16 958 VAL A O 1
ATOM 7444 N N . ALA A 1 959 ? -5.051 -7.880 4.580 1.00 34.12 959 ALA A N 1
ATOM 7445 C CA . ALA A 1 959 ? -6.354 -8.540 4.469 1.00 34.12 959 ALA A CA 1
ATOM 7446 C C . ALA A 1 959 ? -6.166 -10.060 4.286 1.00 34.12 959 ALA A C 1
ATOM 7448 O O . ALA A 1 959 ? -5.332 -10.493 3.490 1.00 34.12 959 ALA A O 1
ATOM 7449 N N . GLY A 1 960 ? -6.918 -10.854 5.057 1.00 34.81 960 GLY A N 1
ATOM 7450 C CA . GLY A 1 960 ? -6.697 -12.288 5.254 1.00 34.81 960 GLY A CA 1
ATOM 7451 C C . GLY A 1 960 ? -6.560 -13.115 3.972 1.00 34.81 960 GLY A C 1
ATOM 7452 O O . GLY A 1 960 ? -7.322 -12.966 3.019 1.00 34.81 960 GLY A O 1
ATOM 7453 N N . VAL A 1 961 ? -5.594 -14.037 3.982 1.00 29.62 961 VAL A N 1
ATOM 7454 C CA . VAL A 1 961 ? -5.409 -15.060 2.945 1.00 29.62 961 VAL A CA 1
ATOM 7455 C C . VAL A 1 961 ? -6.669 -15.944 2.876 1.00 29.62 961 VAL A C 1
ATOM 7457 O O . VAL A 1 961 ? -7.051 -16.520 3.901 1.00 29.62 961 VAL A O 1
ATOM 7460 N N . PRO A 1 962 ? -7.326 -16.104 1.709 1.00 30.12 962 PRO A N 1
ATOM 7461 C CA . PRO A 1 962 ? -8.438 -17.039 1.566 1.00 30.12 962 PRO A CA 1
ATOM 7462 C C . PRO A 1 962 ? -7.943 -18.473 1.790 1.00 30.12 962 PRO A C 1
ATOM 7464 O O . PRO A 1 962 ? -7.035 -18.940 1.103 1.00 30.12 962 PRO A O 1
ATOM 7467 N N . ARG A 1 963 ? -8.546 -19.196 2.740 1.00 27.20 963 ARG A N 1
ATOM 7468 C CA . ARG A 1 963 ? -8.309 -20.639 2.911 1.00 27.20 963 ARG A CA 1
ATOM 7469 C C . ARG A 1 963 ? -8.775 -21.385 1.651 1.00 27.20 963 ARG A C 1
ATOM 7471 O O . ARG A 1 963 ? -9.930 -21.198 1.259 1.00 27.20 963 ARG A O 1
ATOM 7478 N N . PRO A 1 964 ? -7.962 -22.269 1.044 1.00 27.67 964 PRO A N 1
ATOM 7479 C CA . PRO A 1 964 ? -8.452 -23.119 -0.028 1.00 27.67 964 PRO A CA 1
ATOM 7480 C C . PRO A 1 964 ? -9.441 -24.133 0.555 1.00 27.67 964 PRO A C 1
ATOM 7482 O O . PRO A 1 964 ? -9.098 -24.927 1.432 1.00 27.67 964 PRO A O 1
ATOM 7485 N N . ARG A 1 965 ? -10.689 -24.090 0.078 1.00 26.73 965 ARG A N 1
ATOM 7486 C CA . ARG A 1 965 ? -11.672 -25.152 0.315 1.00 26.73 965 ARG A CA 1
ATOM 7487 C C . ARG A 1 965 ? -11.269 -26.365 -0.521 1.00 26.73 965 ARG A C 1
ATOM 7489 O O . ARG A 1 965 ? -10.958 -26.237 -1.703 1.00 26.73 965 ARG A O 1
ATOM 7496 N N . SER A 1 966 ? -11.285 -27.532 0.105 1.00 30.42 966 SER A N 1
ATOM 7497 C CA . SER A 1 966 ? -11.162 -28.829 -0.549 1.00 30.42 966 SER A CA 1
ATOM 7498 C C . SER A 1 966 ? -12.326 -29.042 -1.527 1.00 30.42 966 SER A C 1
ATOM 7500 O O . SER A 1 966 ? -13.491 -28.985 -1.142 1.00 30.42 966 SER A O 1
ATOM 7502 N N . GLY A 1 967 ? -12.016 -29.285 -2.800 1.00 25.77 967 GLY A N 1
ATOM 7503 C CA . GLY A 1 967 ? -13.003 -29.635 -3.825 1.00 25.77 967 GLY A CA 1
ATOM 7504 C C . GLY A 1 967 ? -12.361 -29.700 -5.208 1.00 25.77 967 GLY A C 1
ATOM 7505 O O . GLY A 1 967 ? -11.864 -28.695 -5.702 1.00 25.77 967 GLY A O 1
ATOM 7506 N N . GLY A 1 968 ? -12.302 -30.898 -5.794 1.00 29.66 968 GLY A N 1
ATOM 7507 C CA . GLY A 1 968 ? -11.578 -31.184 -7.034 1.00 29.66 968 GLY A CA 1
ATOM 7508 C C . GLY A 1 968 ? -12.253 -30.668 -8.310 1.00 29.66 968 GLY A C 1
ATOM 7509 O O . GLY A 1 968 ? -13.474 -30.673 -8.431 1.00 29.66 968 GLY A O 1
ATOM 7510 N N . GLY A 1 969 ? -11.422 -30.277 -9.278 1.00 26.16 969 GLY A N 1
ATOM 7511 C CA . GLY A 1 969 ? -11.797 -29.927 -10.653 1.00 26.16 969 GLY A CA 1
ATOM 7512 C C . GLY A 1 969 ? -10.719 -29.047 -11.307 1.00 26.16 969 GLY A C 1
ATOM 7513 O O . GLY A 1 969 ? -10.283 -28.086 -10.674 1.00 26.16 969 GLY A O 1
ATOM 7514 N N . PRO A 1 970 ? -10.219 -29.356 -12.521 1.00 30.62 970 PRO A N 1
ATOM 7515 C CA . PRO A 1 970 ? -9.052 -28.682 -13.078 1.00 30.62 970 PRO A CA 1
ATOM 7516 C C . PRO A 1 970 ? -9.465 -27.368 -13.752 1.00 30.62 970 PRO A C 1
ATOM 7518 O O . PRO A 1 970 ? -10.068 -27.373 -14.820 1.00 30.62 970 PRO A O 1
ATOM 7521 N N . ALA A 1 971 ? -9.107 -26.237 -13.143 1.00 26.05 971 ALA A N 1
ATOM 7522 C CA . ALA A 1 971 ? -9.194 -24.921 -13.767 1.00 26.05 971 ALA A CA 1
ATOM 7523 C C . ALA A 1 971 ? -7.911 -24.111 -13.526 1.00 26.05 971 ALA A C 1
ATOM 7525 O O . ALA A 1 971 ? -7.233 -24.231 -12.504 1.00 26.05 971 ALA A O 1
ATOM 7526 N N . VAL A 1 972 ? -7.575 -23.334 -14.549 1.00 30.03 972 VAL A N 1
ATOM 7527 C CA . VAL A 1 972 ? -6.345 -22.577 -14.783 1.00 30.03 972 VAL A CA 1
ATOM 7528 C C . VAL A 1 972 ? -6.015 -21.628 -13.621 1.00 30.03 972 VAL A C 1
ATOM 7530 O O . VAL A 1 972 ? -6.828 -20.800 -13.223 1.00 30.03 972 VAL A O 1
ATOM 7533 N N . LYS A 1 973 ? -4.794 -21.750 -13.082 1.00 27.33 973 LYS A N 1
ATOM 7534 C CA . LYS A 1 973 ? -4.265 -20.932 -11.977 1.00 27.33 973 LYS A CA 1
ATOM 7535 C C . LYS A 1 973 ? -3.978 -19.486 -12.432 1.00 27.33 973 LYS A C 1
ATOM 7537 O O . LYS A 1 973 ? -3.247 -19.327 -13.412 1.00 27.33 973 LYS A O 1
ATOM 7542 N N . PRO A 1 974 ? -4.404 -18.440 -11.697 1.00 23.72 974 PRO A N 1
ATOM 7543 C CA . PRO A 1 974 ? -3.843 -17.104 -11.858 1.00 23.72 974 PRO A CA 1
ATOM 7544 C C . PRO A 1 974 ? -2.425 -17.078 -11.262 1.00 23.72 974 PRO A C 1
ATOM 7546 O O . PRO A 1 974 ? -2.185 -17.538 -10.144 1.00 23.72 974 PRO A O 1
ATOM 7549 N N . ARG A 1 975 ? -1.456 -16.581 -12.039 1.00 21.31 975 ARG A N 1
ATOM 7550 C CA . ARG A 1 975 ? -0.055 -16.404 -11.626 1.00 21.31 975 ARG A CA 1
ATOM 7551 C C . ARG A 1 975 ? 0.038 -15.289 -10.583 1.00 21.31 975 ARG A C 1
ATOM 7553 O O . ARG A 1 975 ? 0.131 -14.122 -10.938 1.00 21.31 975 ARG A O 1
ATOM 7560 N N . ILE A 1 976 ? 0.106 -15.661 -9.308 1.00 22.08 976 ILE A N 1
ATOM 7561 C CA . ILE A 1 976 ? 0.840 -14.868 -8.320 1.00 22.08 976 ILE A CA 1
ATOM 7562 C C . ILE A 1 976 ? 2.317 -15.025 -8.689 1.00 22.08 976 ILE A C 1
ATOM 7564 O O . ILE A 1 976 ? 2.857 -16.135 -8.671 1.00 22.08 976 ILE A O 1
ATOM 7568 N N . VAL A 1 977 ? 2.952 -13.936 -9.117 1.00 22.16 977 VAL A N 1
ATOM 7569 C CA . VAL A 1 977 ? 4.398 -13.898 -9.340 1.00 22.16 977 VAL A CA 1
ATOM 7570 C C . VAL A 1 977 ? 5.054 -13.905 -7.964 1.00 22.16 977 VAL A C 1
ATOM 7572 O O . VAL A 1 977 ? 5.329 -12.864 -7.383 1.00 22.16 977 VAL A O 1
ATOM 7575 N N . VAL A 1 978 ? 5.280 -15.105 -7.432 1.00 23.09 978 VAL A N 1
ATOM 7576 C CA . VAL A 1 978 ? 6.313 -15.327 -6.423 1.00 23.09 978 VAL A CA 1
ATOM 7577 C C . VAL A 1 978 ? 7.613 -14.920 -7.103 1.00 23.09 978 VAL A C 1
ATOM 7579 O O . VAL A 1 978 ? 8.014 -15.546 -8.093 1.00 23.09 978 VAL A O 1
ATOM 7582 N N . ALA A 1 979 ? 8.232 -13.834 -6.636 1.00 25.19 979 ALA A N 1
ATOM 7583 C CA . ALA A 1 979 ? 9.626 -13.566 -6.936 1.00 25.19 979 ALA A CA 1
ATOM 7584 C C . ALA A 1 979 ? 10.386 -14.820 -6.503 1.00 25.19 979 ALA A C 1
ATOM 7586 O O . ALA A 1 979 ? 10.508 -15.131 -5.324 1.00 25.19 979 ALA A O 1
ATOM 7587 N N . LYS A 1 980 ? 10.761 -15.626 -7.494 1.00 26.73 980 LYS A N 1
ATOM 7588 C CA . LYS A 1 980 ? 11.550 -16.835 -7.320 1.00 26.73 980 LYS A CA 1
ATOM 7589 C C . LYS A 1 980 ? 12.801 -16.402 -6.554 1.00 26.73 980 LYS A C 1
ATOM 7591 O O . LYS A 1 980 ? 13.652 -15.758 -7.167 1.00 26.73 980 LYS A O 1
ATOM 7596 N N . MET A 1 981 ? 12.922 -16.755 -5.269 1.00 32.94 981 MET A N 1
ATOM 7597 C CA . MET A 1 981 ? 14.231 -16.812 -4.616 1.00 32.94 981 MET A CA 1
ATOM 7598 C C . MET A 1 981 ? 15.141 -17.544 -5.603 1.00 32.94 981 MET A C 1
ATOM 7600 O O . MET A 1 981 ? 14.823 -18.656 -6.053 1.00 32.94 981 MET A O 1
ATOM 7604 N N . LYS A 1 982 ? 16.226 -16.893 -6.037 1.00 38.16 982 LYS A N 1
ATOM 7605 C CA . LYS A 1 982 ? 17.312 -17.612 -6.709 1.00 38.16 982 LYS A CA 1
ATOM 7606 C C . LYS A 1 982 ? 17.609 -18.827 -5.833 1.00 38.16 982 LYS A C 1
ATOM 7608 O O . LYS A 1 982 ? 17.696 -18.681 -4.622 1.00 38.16 982 LYS A O 1
ATOM 7613 N N . ARG A 1 983 ? 17.705 -20.019 -6.431 1.00 35.12 983 ARG A N 1
ATOM 7614 C CA . ARG A 1 983 ? 18.097 -21.246 -5.721 1.00 35.12 983 ARG A CA 1
ATOM 7615 C C . ARG A 1 983 ? 19.487 -21.030 -5.110 1.00 35.12 983 ARG A C 1
ATOM 7617 O O . ARG A 1 983 ? 20.481 -21.298 -5.778 1.00 35.12 983 ARG A O 1
ATOM 7624 N N . THR A 1 984 ? 19.544 -20.501 -3.895 1.00 51.06 984 THR A N 1
ATOM 7625 C CA . THR A 1 984 ? 20.730 -20.471 -3.047 1.00 51.06 984 THR A CA 1
ATOM 7626 C C . THR A 1 984 ? 20.903 -21.858 -2.448 1.00 51.06 984 THR A C 1
ATOM 7628 O O . THR A 1 984 ? 19.929 -22.517 -2.075 1.00 51.06 984 THR A O 1
ATOM 7631 N N . THR A 1 985 ? 22.137 -22.352 -2.436 1.00 60.19 985 THR A N 1
ATOM 7632 C CA . THR A 1 985 ? 22.467 -23.598 -1.732 1.00 60.19 985 THR A CA 1
ATOM 7633 C C . THR A 1 985 ? 22.446 -23.371 -0.222 1.00 60.19 985 THR A C 1
ATOM 7635 O O . THR A 1 985 ? 22.527 -22.223 0.213 1.00 60.19 985 THR A O 1
ATOM 7638 N N . GLU A 1 986 ? 22.373 -24.444 0.570 1.00 58.81 986 GLU A N 1
ATOM 7639 C CA . GLU A 1 986 ? 22.424 -24.361 2.041 1.00 58.81 986 GLU A CA 1
ATOM 7640 C C . GLU A 1 986 ? 23.623 -23.530 2.509 1.00 58.81 986 GLU A C 1
ATOM 7642 O O . GLU A 1 986 ? 23.452 -22.528 3.192 1.00 58.81 986 GLU A O 1
ATOM 7647 N N . ASP A 1 987 ? 24.811 -23.831 1.975 1.00 61.75 987 ASP A N 1
ATOM 7648 C CA . ASP A 1 987 ? 26.037 -23.098 2.298 1.00 61.75 987 ASP A CA 1
ATOM 7649 C C . ASP A 1 987 ? 25.913 -21.586 2.015 1.00 61.75 987 ASP A C 1
ATOM 7651 O O . ASP A 1 987 ? 26.370 -20.754 2.799 1.00 61.75 987 ASP A O 1
ATOM 7655 N N . GLN A 1 988 ? 25.274 -21.202 0.899 1.00 69.44 988 GLN A N 1
ATOM 7656 C CA . GLN A 1 988 ? 25.071 -19.792 0.541 1.00 69.44 988 GLN A CA 1
ATOM 7657 C C . GLN A 1 988 ? 24.067 -19.118 1.477 1.00 69.44 988 GLN A C 1
ATOM 7659 O O . GLN A 1 988 ? 24.238 -17.942 1.791 1.00 69.44 988 GLN A O 1
ATOM 7664 N N . ARG A 1 989 ? 23.041 -19.847 1.933 1.00 72.31 989 ARG A N 1
ATOM 7665 C CA . ARG A 1 989 ? 22.074 -19.350 2.916 1.00 72.31 989 ARG A CA 1
ATOM 7666 C C . ARG A 1 989 ? 22.749 -19.108 4.263 1.00 72.31 989 ARG A C 1
ATOM 7668 O O . ARG A 1 989 ? 22.583 -18.022 4.810 1.00 72.31 989 ARG A O 1
ATOM 7675 N N . SER A 1 990 ? 23.569 -20.050 4.731 1.00 71.25 990 SER A N 1
ATOM 7676 C CA . SER A 1 990 ? 24.348 -19.891 5.963 1.00 71.25 990 SER A CA 1
ATOM 7677 C C . SER A 1 990 ? 25.307 -18.700 5.882 1.00 71.25 990 SER A C 1
ATOM 7679 O O . SER A 1 990 ? 25.376 -17.880 6.793 1.00 71.25 990 SER A O 1
ATOM 7681 N N . ALA A 1 991 ? 25.995 -18.527 4.750 1.00 78.25 991 ALA A N 1
ATOM 7682 C CA . ALA A 1 991 ? 26.889 -17.389 4.556 1.00 78.25 991 ALA A CA 1
ATOM 7683 C C . ALA A 1 991 ? 26.154 -16.035 4.519 1.00 78.25 991 ALA A C 1
ATOM 7685 O O . ALA A 1 991 ? 26.650 -15.060 5.078 1.00 78.25 991 ALA A O 1
ATOM 7686 N N . ILE A 1 992 ? 24.967 -15.963 3.903 1.00 83.88 992 ILE A N 1
ATOM 7687 C CA . ILE A 1 992 ? 24.117 -14.759 3.935 1.00 83.88 992 ILE A CA 1
ATOM 7688 C C . ILE A 1 992 ? 23.636 -14.469 5.365 1.00 83.88 992 ILE A C 1
ATOM 7690 O O . ILE A 1 992 ? 23.660 -13.308 5.777 1.00 83.88 992 ILE A O 1
ATOM 7694 N N . GLY A 1 993 ? 23.247 -15.503 6.121 1.00 82.31 993 GLY A N 1
ATOM 7695 C CA . GLY A 1 993 ? 22.873 -15.396 7.536 1.00 82.31 993 GLY A CA 1
ATOM 7696 C C . GLY A 1 993 ? 23.993 -14.796 8.385 1.00 82.31 993 GLY A C 1
ATOM 7697 O O . GLY A 1 993 ? 23.788 -13.774 9.036 1.00 82.31 993 GLY A O 1
ATOM 7698 N N . LEU A 1 994 ? 25.212 -15.329 8.254 1.00 84.50 994 LEU A N 1
ATOM 7699 C CA . LEU A 1 994 ? 26.395 -14.820 8.951 1.00 84.50 994 LEU A CA 1
ATOM 7700 C C . LEU A 1 994 ? 26.705 -13.350 8.615 1.00 84.50 994 LEU A C 1
ATOM 7702 O O . LEU A 1 994 ? 26.999 -12.557 9.510 1.00 84.50 994 LEU A O 1
ATOM 7706 N N . VAL A 1 995 ? 26.625 -12.956 7.337 1.00 86.62 995 VAL A N 1
ATOM 7707 C CA . VAL A 1 995 ? 26.791 -11.544 6.933 1.00 86.62 995 VAL A CA 1
ATOM 7708 C C . VAL A 1 995 ? 25.738 -10.661 7.611 1.00 86.62 995 VAL A C 1
ATOM 7710 O O . VAL A 1 995 ? 26.051 -9.555 8.059 1.00 86.62 995 VAL A O 1
ATOM 7713 N N . GLY A 1 996 ? 24.502 -11.156 7.710 1.00 88.56 996 GLY A N 1
ATOM 7714 C CA . GLY A 1 996 ? 23.412 -10.511 8.432 1.00 88.56 996 GLY A CA 1
ATOM 7715 C C . GLY A 1 996 ? 23.723 -10.293 9.908 1.00 88.56 996 GLY A C 1
ATOM 7716 O O . GLY A 1 996 ? 23.637 -9.164 10.382 1.00 88.56 996 GLY A O 1
ATOM 7717 N N . GLU A 1 997 ? 24.138 -11.329 10.629 1.00 91.44 997 GLU A N 1
ATOM 7718 C CA . GLU A 1 997 ? 24.445 -11.224 12.061 1.00 91.44 997 GLU A CA 1
ATOM 7719 C C . GLU A 1 997 ? 25.636 -10.309 12.353 1.00 91.44 997 GLU A C 1
ATOM 7721 O O . GLU A 1 997 ? 25.584 -9.510 13.288 1.00 91.44 997 GLU A O 1
ATOM 7726 N N . VAL A 1 998 ? 26.679 -10.331 11.517 1.00 89.75 998 VAL A N 1
ATOM 7727 C CA . VAL A 1 998 ? 27.814 -9.399 11.644 1.00 89.75 998 VAL A CA 1
ATOM 7728 C C . VAL A 1 998 ? 27.356 -7.946 11.472 1.00 89.75 998 VAL A C 1
ATOM 7730 O O . VAL A 1 998 ? 27.761 -7.069 12.241 1.00 89.75 998 VAL A O 1
ATOM 7733 N N . ALA A 1 999 ? 26.469 -7.680 10.509 1.00 89.56 999 ALA A N 1
ATOM 7734 C CA . ALA A 1 999 ? 25.882 -6.356 10.320 1.00 89.56 999 ALA A CA 1
ATOM 7735 C C . ALA A 1 999 ? 24.941 -5.965 11.480 1.00 89.56 999 ALA A C 1
ATOM 7737 O O . ALA A 1 999 ? 25.016 -4.839 11.978 1.00 89.56 999 ALA A O 1
ATOM 7738 N N . ALA A 1 1000 ? 24.101 -6.890 11.953 1.00 93.38 1000 ALA A N 1
ATOM 7739 C CA . ALA A 1 1000 ? 23.204 -6.683 13.089 1.00 93.38 1000 ALA A CA 1
ATOM 7740 C C . ALA A 1 1000 ? 23.979 -6.356 14.370 1.00 93.38 1000 ALA A C 1
ATOM 7742 O O . ALA A 1 1000 ? 23.627 -5.405 15.066 1.00 93.38 1000 ALA A O 1
ATOM 7743 N N . ARG A 1 1001 ? 25.075 -7.076 14.643 1.00 92.19 1001 ARG A N 1
ATOM 7744 C CA . ARG A 1 1001 ? 25.967 -6.829 15.781 1.00 92.19 1001 ARG A CA 1
ATOM 7745 C C . ARG A 1 1001 ? 26.488 -5.400 15.781 1.00 92.19 1001 ARG A C 1
ATOM 7747 O O . ARG A 1 1001 ? 26.372 -4.716 16.795 1.00 92.19 1001 ARG A O 1
ATOM 7754 N N . ALA A 1 1002 ? 27.048 -4.946 14.661 1.00 87.38 1002 ALA A N 1
ATOM 7755 C CA . ALA A 1 1002 ? 27.615 -3.604 14.572 1.00 87.38 1002 ALA A CA 1
ATOM 7756 C C . ALA A 1 1002 ? 26.541 -2.523 14.755 1.00 87.38 1002 ALA A C 1
ATOM 7758 O O . ALA A 1 1002 ? 26.767 -1.535 15.455 1.00 87.38 1002 ALA A O 1
ATOM 7759 N N . TRP A 1 1003 ? 25.347 -2.733 14.187 1.00 93.50 1003 TRP A N 1
ATOM 7760 C CA . TRP A 1 1003 ? 24.210 -1.841 14.404 1.00 93.50 1003 TRP A CA 1
ATOM 7761 C C . TRP A 1 1003 ? 23.778 -1.835 15.877 1.00 93.50 1003 TRP A C 1
ATOM 7763 O O . TRP A 1 1003 ? 23.673 -0.774 16.483 1.00 93.50 1003 TRP A O 1
ATOM 7773 N N . LEU A 1 1004 ? 23.604 -2.995 16.510 1.00 92.25 1004 LEU A N 1
ATOM 7774 C CA . LEU A 1 1004 ? 23.234 -3.072 17.923 1.00 92.25 1004 LEU A CA 1
ATOM 7775 C C . LEU A 1 1004 ? 24.281 -2.399 18.820 1.00 92.25 1004 LEU A C 1
ATOM 7777 O O . LEU A 1 1004 ? 23.909 -1.611 19.681 1.00 92.25 1004 LEU A O 1
ATOM 7781 N N . GLN A 1 1005 ? 25.576 -2.618 18.584 1.00 89.81 1005 GLN A N 1
ATOM 7782 C CA . GLN A 1 1005 ? 26.657 -1.985 19.357 1.00 89.81 1005 GLN A CA 1
ATOM 7783 C C . GLN A 1 1005 ? 26.676 -0.458 19.204 1.00 89.81 1005 GLN A C 1
ATOM 7785 O O . GLN A 1 1005 ? 27.138 0.259 20.090 1.00 89.81 1005 GLN A O 1
ATOM 7790 N N . ARG A 1 1006 ? 26.151 0.064 18.090 1.00 89.75 1006 ARG A N 1
ATOM 7791 C CA . ARG A 1 1006 ? 25.999 1.504 17.868 1.00 89.75 1006 ARG A CA 1
ATOM 7792 C C . ARG A 1 1006 ? 24.850 2.118 18.677 1.00 89.75 1006 ARG A C 1
ATOM 7794 O O . ARG A 1 1006 ? 24.914 3.313 18.990 1.00 89.75 1006 ARG A O 1
ATOM 7801 N N . HIS A 1 1007 ? 23.803 1.340 18.961 1.00 83.50 1007 HIS A N 1
ATOM 7802 C CA . HIS A 1 1007 ? 22.548 1.804 19.577 1.00 83.50 1007 HIS A CA 1
ATOM 7803 C C . HIS A 1 1007 ? 22.368 1.366 21.037 1.00 83.50 1007 HIS A C 1
ATOM 7805 O O . HIS A 1 1007 ? 21.542 1.950 21.740 1.00 83.50 1007 HIS A O 1
ATOM 7811 N N . TYR A 1 1008 ? 23.136 0.381 21.503 1.00 86.19 1008 TYR A N 1
ATOM 7812 C CA . TYR A 1 1008 ? 23.057 -0.189 22.845 1.00 86.19 1008 TYR A CA 1
ATOM 7813 C C . TYR A 1 1008 ? 24.458 -0.300 23.461 1.00 86.19 1008 TYR A C 1
ATOM 7815 O O . TYR A 1 1008 ? 25.406 -0.621 22.746 1.00 86.19 1008 TYR A O 1
ATOM 7823 N N . PRO A 1 1009 ? 24.601 -0.036 24.774 1.00 75.06 1009 PRO A N 1
ATOM 7824 C CA . PRO A 1 1009 ? 25.902 -0.058 25.440 1.00 75.06 1009 PRO A CA 1
ATOM 7825 C C . PRO A 1 1009 ? 26.476 -1.476 25.563 1.00 75.06 1009 PRO A C 1
ATOM 7827 O O . PRO A 1 1009 ? 27.671 -1.660 25.356 1.00 75.06 1009 PRO A O 1
ATOM 7830 N N . ASP A 1 1010 ? 25.616 -2.466 25.824 1.00 81.75 1010 ASP A N 1
ATOM 7831 C CA . ASP A 1 1010 ? 25.999 -3.863 26.017 1.00 81.75 1010 ASP A CA 1
ATOM 7832 C C . ASP A 1 1010 ? 25.238 -4.752 25.033 1.00 81.75 1010 ASP A C 1
ATOM 7834 O O . ASP A 1 1010 ? 24.002 -4.770 25.019 1.00 81.75 1010 ASP A O 1
ATOM 7838 N N . VAL A 1 1011 ? 25.986 -5.487 24.209 1.00 85.00 1011 VAL A N 1
ATOM 7839 C CA . VAL A 1 1011 ? 25.455 -6.401 23.193 1.00 85.00 1011 VAL A CA 1
ATOM 7840 C C . VAL A 1 1011 ? 26.172 -7.735 23.305 1.00 85.00 1011 VAL A C 1
ATOM 7842 O O . VAL A 1 1011 ? 27.382 -7.814 23.079 1.00 85.00 1011 VAL A O 1
ATOM 7845 N N . ARG A 1 1012 ? 25.413 -8.784 23.612 1.00 84.56 1012 ARG A N 1
ATOM 7846 C CA . ARG A 1 1012 ? 25.878 -10.168 23.663 1.00 84.56 1012 ARG A CA 1
ATOM 7847 C C . ARG A 1 1012 ? 25.384 -10.919 22.426 1.00 84.56 1012 ARG A C 1
ATOM 7849 O O . ARG A 1 1012 ? 24.196 -10.871 22.125 1.00 84.56 1012 ARG A O 1
ATOM 7856 N N . TRP A 1 1013 ? 26.292 -11.588 21.717 1.00 84.25 1013 TRP A N 1
ATOM 7857 C CA . TRP A 1 1013 ? 25.991 -12.416 20.542 1.00 84.25 1013 TRP A CA 1
ATOM 7858 C C . TRP A 1 1013 ? 25.932 -13.886 20.970 1.00 84.25 1013 TRP A C 1
ATOM 7860 O O . TRP A 1 1013 ? 26.908 -14.383 21.521 1.00 84.25 1013 TRP A O 1
ATOM 7870 N N . THR A 1 1014 ? 24.798 -14.554 20.762 1.00 80.94 1014 THR A N 1
ATOM 7871 C CA . THR A 1 1014 ? 24.488 -15.874 21.335 1.00 80.94 1014 THR A CA 1
ATOM 7872 C C . THR A 1 1014 ? 24.204 -16.970 20.305 1.00 80.94 1014 THR A C 1
ATOM 7874 O O . THR A 1 1014 ? 23.970 -18.101 20.718 1.00 80.94 1014 THR A O 1
ATOM 7877 N N . SER A 1 1015 ? 24.238 -16.677 19.000 1.00 79.69 1015 SER A N 1
ATOM 7878 C CA . SER A 1 1015 ? 23.972 -17.663 17.938 1.00 79.69 1015 SER A CA 1
ATOM 7879 C C . SER A 1 1015 ? 25.105 -18.684 17.761 1.00 79.69 1015 SER A C 1
ATOM 7881 O O . SER A 1 1015 ? 26.255 -18.453 18.143 1.00 79.69 1015 SER A O 1
ATOM 7883 N N . GLY A 1 1016 ? 24.834 -19.788 17.070 1.00 65.50 1016 GLY A N 1
ATOM 7884 C CA . GLY A 1 1016 ? 25.817 -20.801 16.690 1.00 65.50 1016 GLY A CA 1
ATOM 7885 C C . GLY A 1 1016 ? 26.972 -20.248 15.845 1.00 65.50 1016 GLY A C 1
ATOM 7886 O O . GLY A 1 1016 ? 28.089 -20.771 15.906 1.00 65.50 1016 GLY A O 1
ATOM 7887 N N . TYR A 1 1017 ? 26.777 -19.136 15.124 1.00 73.50 1017 TYR A N 1
ATOM 7888 C CA . TYR A 1 1017 ? 27.881 -18.445 14.454 1.00 73.50 1017 TYR A CA 1
ATOM 7889 C C . TYR A 1 1017 ? 28.836 -17.766 15.435 1.00 73.50 1017 TYR A C 1
ATOM 7891 O O . TYR A 1 1017 ? 30.035 -17.720 15.160 1.00 73.50 1017 TYR A O 1
ATOM 7899 N N . ALA A 1 1018 ? 28.361 -17.284 16.587 1.00 68.44 1018 ALA A N 1
ATOM 7900 C CA . ALA A 1 1018 ? 29.228 -16.713 17.616 1.00 68.44 1018 ALA A CA 1
ATOM 7901 C C . ALA A 1 1018 ? 30.213 -17.759 18.169 1.00 68.44 1018 ALA A C 1
ATOM 7903 O O . ALA A 1 1018 ? 31.384 -17.432 18.390 1.00 68.44 1018 ALA A O 1
ATOM 7904 N N . ALA A 1 1019 ? 29.789 -19.023 18.283 1.00 62.00 1019 ALA A N 1
ATOM 7905 C CA . ALA A 1 1019 ? 30.660 -20.133 18.672 1.00 62.00 1019 ALA A CA 1
ATOM 7906 C C . ALA A 1 1019 ? 31.770 -20.401 17.639 1.00 62.00 1019 ALA A C 1
ATOM 7908 O O . ALA A 1 1019 ? 32.903 -20.714 18.004 1.00 62.00 1019 ALA A O 1
ATOM 7909 N N . VAL A 1 1020 ? 31.477 -20.243 16.344 1.00 56.97 1020 VAL A N 1
ATOM 7910 C CA . VAL A 1 1020 ? 32.448 -20.461 15.256 1.00 56.97 1020 VAL A CA 1
ATOM 7911 C C . VAL A 1 1020 ? 33.370 -19.254 15.046 1.00 56.97 1020 VAL A C 1
ATOM 7913 O O . VAL A 1 1020 ? 34.564 -19.429 14.814 1.00 56.97 1020 VAL A O 1
ATOM 7916 N N . VAL A 1 1021 ? 32.836 -18.031 15.115 1.00 61.94 1021 VAL A N 1
ATOM 7917 C CA . VAL A 1 1021 ? 33.555 -16.790 14.776 1.00 61.94 1021 VAL A CA 1
ATOM 7918 C C . VAL A 1 1021 ? 34.323 -16.222 15.967 1.00 61.94 1021 VAL A C 1
ATOM 7920 O O . VAL A 1 1021 ? 35.462 -15.791 15.803 1.00 61.94 1021 VAL A O 1
ATOM 7923 N N . ASN A 1 1022 ? 33.725 -16.221 17.163 1.00 57.16 1022 ASN A N 1
ATOM 7924 C CA . ASN A 1 1022 ? 34.343 -15.653 18.366 1.00 57.16 1022 ASN A CA 1
ATOM 7925 C C . ASN A 1 1022 ? 34.919 -16.726 19.306 1.00 57.16 1022 ASN A C 1
ATOM 7927 O O . ASN A 1 1022 ? 35.578 -16.372 20.281 1.00 57.16 1022 ASN A O 1
ATOM 7931 N N . GLY A 1 1023 ? 34.662 -18.014 19.045 1.00 49.41 1023 GLY A N 1
ATOM 7932 C CA . GLY A 1 1023 ? 35.015 -19.094 19.970 1.00 49.41 1023 GLY A CA 1
ATOM 7933 C C . GLY A 1 1023 ? 34.203 -19.065 21.268 1.00 49.41 1023 GLY A C 1
ATOM 7934 O O . GLY A 1 1023 ? 34.683 -19.557 22.287 1.00 49.41 1023 GLY A O 1
ATOM 7935 N N . ASP A 1 1024 ? 33.013 -18.452 21.252 1.00 55.53 1024 ASP A N 1
ATOM 7936 C CA . ASP A 1 1024 ? 32.154 -18.320 22.430 1.00 55.53 1024 ASP A CA 1
ATOM 7937 C C . ASP A 1 1024 ? 31.477 -19.661 22.757 1.00 55.53 1024 ASP A C 1
ATOM 7939 O O . ASP A 1 1024 ? 30.630 -20.150 22.010 1.00 55.53 1024 ASP A O 1
ATOM 7943 N N . LEU A 1 1025 ? 31.889 -20.274 23.868 1.00 48.91 1025 LEU A N 1
ATOM 7944 C CA . LEU A 1 1025 ? 31.451 -21.603 24.308 1.00 48.91 1025 LEU A CA 1
ATOM 7945 C C . LEU A 1 1025 ? 30.055 -21.602 24.957 1.00 48.91 1025 LEU A C 1
ATOM 7947 O O . LEU A 1 1025 ? 29.518 -22.678 25.238 1.00 48.91 1025 LEU A O 1
ATOM 7951 N N . GLU A 1 1026 ? 29.490 -20.421 25.226 1.00 49.69 1026 GLU A N 1
ATOM 7952 C CA . GLU A 1 1026 ? 28.144 -20.251 25.788 1.00 49.69 1026 GLU A CA 1
ATOM 7953 C C . GLU A 1 1026 ? 27.088 -19.927 24.718 1.00 49.69 1026 GLU A C 1
ATOM 7955 O O . GLU A 1 1026 ? 25.898 -19.859 25.031 1.00 49.69 1026 GLU A O 1
ATOM 7960 N N . ALA A 1 1027 ? 27.497 -19.732 23.463 1.00 63.22 1027 ALA A N 1
ATOM 7961 C CA . ALA A 1 1027 ? 26.590 -19.452 22.360 1.00 63.22 1027 ALA A CA 1
ATOM 7962 C C . ALA A 1 1027 ? 25.866 -20.728 21.889 1.00 63.22 1027 ALA A C 1
ATOM 7964 O O . ALA A 1 1027 ? 26.493 -21.766 21.670 1.00 63.22 1027 ALA A O 1
ATOM 7965 N N . SER A 1 1028 ? 24.540 -20.662 21.747 1.00 65.44 1028 SER A N 1
ATOM 7966 C CA . SER A 1 1028 ? 23.702 -21.795 21.355 1.00 65.44 1028 SER A CA 1
ATOM 7967 C C . SER A 1 1028 ? 22.418 -21.344 20.658 1.00 65.44 1028 SER A C 1
ATOM 7969 O O . SER A 1 1028 ? 21.652 -20.532 21.184 1.00 65.44 1028 SER A O 1
ATOM 7971 N N . ASP A 1 1029 ? 22.125 -21.966 19.515 1.00 62.78 1029 ASP A N 1
ATOM 7972 C CA . ASP A 1 1029 ? 20.885 -21.753 18.753 1.00 62.78 1029 ASP A CA 1
ATOM 7973 C C . ASP A 1 1029 ? 19.631 -22.250 19.501 1.00 62.78 1029 ASP A C 1
ATOM 7975 O O . ASP A 1 1029 ? 18.496 -21.902 19.154 1.00 62.78 1029 ASP A O 1
ATOM 7979 N N . SER A 1 1030 ? 19.802 -23.040 20.573 1.00 62.09 1030 SER A N 1
ATOM 7980 C CA . SER A 1 1030 ? 18.685 -23.511 21.400 1.00 62.09 1030 SER A CA 1
ATOM 7981 C C . SER A 1 1030 ? 18.005 -22.386 22.186 1.00 62.09 1030 SER A C 1
ATOM 7983 O O . SER A 1 1030 ? 16.894 -22.573 22.680 1.00 62.09 1030 SER A O 1
ATOM 7985 N N . LEU A 1 1031 ? 18.648 -21.218 22.304 1.00 68.62 1031 LEU A N 1
ATOM 7986 C CA . LEU A 1 1031 ? 18.094 -20.041 22.977 1.00 68.62 1031 LEU A CA 1
ATOM 7987 C C . LEU A 1 1031 ? 16.952 -19.390 22.175 1.00 68.62 1031 LEU A C 1
ATOM 7989 O O . LEU A 1 1031 ? 16.067 -18.765 22.766 1.00 68.62 1031 LEU A O 1
ATOM 7993 N N . GLY A 1 1032 ? 16.933 -19.578 20.849 1.00 74.69 1032 GLY A N 1
ATOM 7994 C CA . GLY A 1 1032 ? 15.899 -19.050 19.952 1.00 74.69 1032 GLY A CA 1
ATOM 7995 C C . GLY A 1 1032 ? 16.008 -17.549 19.653 1.00 74.69 1032 GLY A C 1
ATOM 7996 O O . GLY A 1 1032 ? 15.004 -16.936 19.283 1.00 74.69 1032 GLY A O 1
ATOM 7997 N N . TYR A 1 1033 ? 17.180 -16.951 19.884 1.00 87.00 1033 TYR A N 1
ATOM 7998 C CA . TYR A 1 1033 ? 17.536 -15.581 19.507 1.00 87.00 1033 TYR A CA 1
ATOM 7999 C C . TYR A 1 1033 ? 19.056 -15.440 19.323 1.00 87.00 1033 TYR A C 1
ATOM 8001 O O . TYR A 1 1033 ? 19.840 -16.078 20.031 1.00 87.00 1033 TYR A O 1
ATOM 8009 N N . ASP A 1 1034 ? 19.469 -14.531 18.440 1.00 89.44 1034 ASP A N 1
ATOM 8010 C CA . ASP A 1 1034 ? 20.879 -14.309 18.101 1.00 89.44 1034 ASP A CA 1
ATOM 8011 C C . ASP A 1 1034 ? 21.576 -13.285 18.998 1.00 89.44 1034 ASP A C 1
ATOM 8013 O O . ASP A 1 1034 ? 22.782 -13.377 19.220 1.00 89.44 1034 ASP A O 1
ATOM 8017 N N . PHE A 1 1035 ? 20.852 -12.283 19.507 1.00 92.50 1035 PHE A N 1
ATOM 8018 C CA . PHE A 1 1035 ? 21.433 -11.217 20.324 1.00 92.50 1035 PHE A CA 1
ATOM 8019 C C . PHE A 1 1035 ? 20.612 -10.898 21.567 1.00 92.50 1035 PHE A C 1
ATOM 8021 O O . PHE A 1 1035 ? 19.383 -10.828 21.538 1.00 92.50 1035 PHE A O 1
ATOM 8028 N N . GLU A 1 1036 ? 21.320 -10.575 22.643 1.00 89.69 1036 GLU A N 1
ATOM 8029 C CA . GLU A 1 1036 ? 20.772 -10.015 23.872 1.00 89.69 1036 GLU A CA 1
ATOM 8030 C C . GLU A 1 1036 ? 21.401 -8.642 24.126 1.00 89.69 1036 GLU A C 1
ATOM 8032 O O . GLU A 1 1036 ? 22.622 -8.481 24.066 1.00 89.69 1036 GLU A O 1
ATOM 8037 N N . VAL A 1 1037 ? 20.569 -7.635 24.399 1.00 88.94 1037 VAL A N 1
ATOM 8038 C CA . VAL A 1 1037 ? 21.033 -6.283 24.728 1.00 88.94 1037 VAL A CA 1
ATOM 8039 C C . VAL A 1 1037 ? 20.407 -5.770 26.012 1.00 88.94 1037 VAL A C 1
ATOM 8041 O O . VAL A 1 1037 ? 19.211 -5.969 26.262 1.00 88.94 1037 VAL A O 1
ATOM 8044 N N . THR A 1 1038 ? 21.194 -5.035 26.791 1.00 81.38 1038 THR A N 1
ATOM 8045 C CA . THR A 1 1038 ? 20.691 -4.318 27.964 1.00 81.38 1038 THR A CA 1
ATOM 8046 C C . THR A 1 1038 ? 19.828 -3.145 27.501 1.00 81.38 1038 THR A C 1
ATOM 8048 O O . THR A 1 1038 ? 20.260 -2.289 26.723 1.00 81.38 1038 THR A O 1
ATOM 8051 N N . TRP A 1 1039 ? 18.579 -3.087 27.960 1.00 74.44 1039 TRP A N 1
ATOM 8052 C CA . TRP A 1 1039 ? 17.634 -2.037 27.596 1.00 74.44 1039 TRP A CA 1
ATOM 8053 C C . TRP A 1 1039 ? 16.770 -1.627 28.788 1.00 74.44 1039 TRP A C 1
ATOM 8055 O O . TRP A 1 1039 ? 15.772 -2.278 29.107 1.00 74.44 1039 TRP A O 1
ATOM 8065 N N . ARG A 1 1040 ? 17.091 -0.466 29.379 1.00 73.81 1040 ARG A N 1
ATOM 8066 C CA . ARG A 1 1040 ? 16.532 -0.017 30.672 1.00 73.81 1040 ARG A CA 1
ATOM 8067 C C . ARG A 1 1040 ? 16.876 -1.044 31.764 1.00 73.81 1040 ARG A C 1
ATOM 8069 O O . ARG A 1 1040 ? 17.960 -1.607 31.715 1.00 73.81 1040 ARG A O 1
ATOM 8076 N N . ASP A 1 1041 ? 15.960 -1.320 32.690 1.00 63.53 1041 ASP A N 1
ATOM 8077 C CA . ASP A 1 1041 ? 16.144 -2.289 33.783 1.00 63.53 1041 ASP A CA 1
ATOM 8078 C C . ASP A 1 1041 ? 15.881 -3.752 33.351 1.00 63.53 1041 ASP A C 1
ATOM 8080 O O . ASP A 1 1041 ? 15.517 -4.598 34.165 1.00 63.53 1041 ASP A O 1
ATOM 8084 N N . THR A 1 1042 ? 15.969 -4.063 32.051 1.00 74.62 1042 THR A N 1
ATOM 8085 C CA . THR A 1 1042 ? 15.680 -5.396 31.496 1.00 74.62 1042 THR A CA 1
ATOM 8086 C C . THR A 1 1042 ? 16.501 -5.682 30.235 1.00 74.62 1042 THR A C 1
ATOM 8088 O O . THR A 1 1042 ? 17.149 -4.793 29.688 1.00 74.62 1042 THR A O 1
ATOM 8091 N N . ASN A 1 1043 ? 16.432 -6.918 29.737 1.00 79.69 1043 ASN A N 1
ATOM 8092 C CA . ASN A 1 1043 ? 17.115 -7.347 28.518 1.00 79.69 1043 ASN A CA 1
ATOM 8093 C C . ASN A 1 1043 ? 16.125 -7.483 27.358 1.00 79.69 1043 ASN A C 1
ATOM 8095 O O . ASN A 1 1043 ? 15.013 -8.013 27.521 1.00 79.69 1043 ASN A O 1
ATOM 8099 N N . ARG A 1 1044 ? 16.546 -7.018 26.179 1.00 87.44 1044 ARG A N 1
ATOM 8100 C CA . ARG A 1 1044 ? 15.837 -7.172 24.906 1.00 87.44 1044 ARG A CA 1
ATOM 8101 C C . ARG A 1 1044 ? 16.563 -8.203 24.038 1.00 87.44 1044 ARG A C 1
ATOM 8103 O O . ARG A 1 1044 ? 17.783 -8.170 23.936 1.00 87.44 1044 ARG A O 1
ATOM 8110 N N . LEU A 1 1045 ? 15.786 -9.090 23.429 1.00 91.56 1045 LEU A N 1
ATOM 8111 C CA . LEU A 1 1045 ? 16.235 -10.242 22.653 1.00 91.56 1045 LEU A CA 1
ATOM 8112 C C . LEU A 1 1045 ? 15.944 -9.989 21.169 1.00 91.56 1045 LEU A C 1
ATOM 8114 O O . LEU A 1 1045 ? 14.826 -9.578 20.834 1.00 91.56 1045 LEU A O 1
ATOM 8118 N N . TYR A 1 1046 ? 16.925 -10.221 20.302 1.00 92.81 1046 TYR A N 1
ATOM 8119 C CA . TYR A 1 1046 ? 16.815 -10.027 18.859 1.00 92.81 1046 TYR A CA 1
ATOM 8120 C C . TYR A 1 1046 ? 17.175 -11.296 18.095 1.00 92.81 1046 TYR A C 1
ATOM 8122 O O . TYR A 1 1046 ? 18.253 -11.847 18.280 1.00 92.81 1046 TYR A O 1
ATOM 8130 N N . GLU A 1 1047 ? 16.282 -11.689 17.198 1.00 93.88 1047 GLU A N 1
ATOM 8131 C CA . GLU A 1 1047 ? 16.499 -12.692 16.154 1.00 93.88 1047 GLU A CA 1
ATOM 8132 C C . GLU A 1 1047 ? 16.837 -11.995 14.831 1.00 93.88 1047 GLU A C 1
ATOM 8134 O O . GLU A 1 1047 ? 16.189 -11.001 14.493 1.00 93.88 1047 GLU A O 1
ATOM 8139 N N . VAL A 1 1048 ? 17.818 -12.473 14.068 1.00 93.31 1048 VAL A N 1
ATOM 8140 C CA . VAL A 1 1048 ? 18.285 -11.844 12.827 1.00 93.31 1048 VAL A CA 1
ATOM 8141 C C . VAL A 1 1048 ? 17.869 -12.665 11.615 1.00 93.31 1048 VAL A C 1
ATOM 8143 O O . VAL A 1 1048 ? 18.194 -13.836 11.475 1.00 93.31 1048 VAL A O 1
ATOM 8146 N N . LYS A 1 1049 ? 17.203 -12.019 10.653 1.00 91.88 1049 LYS A N 1
ATOM 8147 C CA . LYS A 1 1049 ? 16.881 -12.622 9.352 1.00 91.88 1049 LYS A CA 1
ATOM 8148 C C . LYS A 1 1049 ? 17.508 -11.809 8.231 1.00 91.88 1049 LYS A C 1
ATOM 8150 O O . LYS A 1 1049 ? 17.327 -10.597 8.168 1.00 91.88 1049 LYS A O 1
ATOM 8155 N N . ALA A 1 1050 ? 18.241 -12.465 7.334 1.00 88.75 1050 ALA A N 1
ATOM 8156 C CA . ALA A 1 1050 ? 19.017 -11.801 6.289 1.00 88.75 1050 ALA A CA 1
ATOM 8157 C C . ALA A 1 1050 ? 18.634 -12.278 4.884 1.00 88.75 1050 ALA A C 1
ATOM 8159 O O . ALA A 1 1050 ? 18.517 -13.475 4.627 1.00 88.75 1050 ALA A O 1
ATOM 8160 N N . LEU A 1 1051 ? 18.477 -11.330 3.959 1.00 85.19 1051 LEU A N 1
ATOM 8161 C CA . LEU A 1 1051 ? 18.111 -11.571 2.564 1.00 85.19 1051 LEU A CA 1
ATOM 8162 C C . LEU A 1 1051 ? 19.149 -10.965 1.619 1.00 85.19 1051 LEU A C 1
ATOM 8164 O O . LEU A 1 1051 ? 19.651 -9.864 1.848 1.00 85.19 1051 LEU A O 1
ATOM 8168 N N . SER A 1 1052 ? 19.453 -11.669 0.527 1.00 79.50 1052 SER A N 1
ATOM 8169 C CA . SER A 1 1052 ? 20.392 -11.193 -0.498 1.00 79.50 1052 SER A CA 1
ATOM 8170 C C . SER A 1 1052 ? 19.800 -10.138 -1.430 1.00 79.50 1052 SER A C 1
ATOM 8172 O O . SER A 1 1052 ? 20.548 -9.327 -1.966 1.00 79.50 1052 SER A O 1
ATOM 8174 N N . ASP A 1 1053 ? 18.485 -10.168 -1.641 1.00 75.19 1053 ASP A N 1
ATOM 8175 C CA . ASP A 1 1053 ? 17.785 -9.296 -2.584 1.00 75.19 1053 ASP A CA 1
ATOM 8176 C C . ASP A 1 1053 ? 17.270 -8.012 -1.897 1.00 75.19 1053 ASP A C 1
ATOM 8178 O O . ASP A 1 1053 ? 17.070 -7.997 -0.673 1.00 75.19 1053 ASP A O 1
ATOM 8182 N N . PRO A 1 1054 ? 17.039 -6.931 -2.668 1.00 67.75 1054 PRO A N 1
ATOM 8183 C CA . PRO A 1 1054 ? 16.418 -5.715 -2.159 1.00 67.75 1054 PRO A CA 1
ATOM 8184 C C . PRO A 1 1054 ? 14.976 -5.947 -1.703 1.00 67.75 1054 PRO A C 1
ATOM 8186 O O . PRO A 1 1054 ? 14.272 -6.837 -2.181 1.00 67.75 1054 PRO A O 1
ATOM 8189 N N . CYS A 1 1055 ? 14.535 -5.105 -0.769 1.00 58.16 1055 CYS A N 1
ATOM 8190 C CA . CYS A 1 1055 ? 13.198 -5.144 -0.186 1.00 58.16 1055 CYS A CA 1
ATOM 8191 C C . CYS A 1 1055 ? 12.098 -5.022 -1.263 1.00 58.16 1055 CYS A C 1
ATOM 8193 O O . CYS A 1 1055 ? 12.024 -4.015 -1.967 1.00 58.16 1055 CYS A O 1
ATOM 8195 N N . ALA A 1 1056 ? 11.216 -6.021 -1.358 1.00 58.75 1056 ALA A N 1
ATOM 8196 C CA . ALA A 1 1056 ? 9.953 -5.939 -2.097 1.00 58.75 1056 ALA A CA 1
ATOM 8197 C C . ALA A 1 1056 ? 8.823 -5.435 -1.175 1.00 58.75 1056 ALA A C 1
ATOM 8199 O O . ALA A 1 1056 ? 8.979 -5.440 0.043 1.00 58.75 1056 ALA A O 1
ATOM 8200 N N . GLU A 1 1057 ? 7.659 -5.051 -1.724 1.00 54.09 1057 GLU A N 1
ATOM 8201 C CA . GLU A 1 1057 ? 6.493 -4.640 -0.910 1.00 54.09 1057 GLU A CA 1
ATOM 8202 C C . GLU A 1 1057 ? 6.034 -5.718 0.088 1.00 54.09 1057 GLU A C 1
ATOM 8204 O O . GLU A 1 1057 ? 5.373 -5.403 1.073 1.00 54.09 1057 GLU A O 1
ATOM 8209 N N . ARG A 1 1058 ? 6.354 -6.992 -0.162 1.00 56.03 1058 ARG A N 1
ATOM 8210 C CA . ARG A 1 1058 ? 6.128 -8.104 0.764 1.00 56.03 1058 ARG A CA 1
ATOM 8211 C C . ARG A 1 1058 ? 7.388 -8.936 0.879 1.00 56.03 1058 ARG A C 1
ATOM 8213 O O . ARG A 1 1058 ? 7.977 -9.298 -0.140 1.00 56.03 1058 ARG A O 1
ATOM 8220 N N . VAL A 1 1059 ? 7.750 -9.265 2.110 1.00 63.12 1059 VAL A N 1
ATOM 8221 C CA . VAL A 1 1059 ? 8.899 -10.109 2.423 1.00 63.12 1059 VAL A CA 1
ATOM 8222 C C . VAL A 1 1059 ? 8.431 -11.309 3.233 1.00 63.12 1059 VAL A C 1
ATOM 8224 O O . VAL A 1 1059 ? 7.634 -11.157 4.160 1.00 63.12 1059 VAL A O 1
ATOM 8227 N N . GLU A 1 1060 ? 8.925 -12.490 2.859 1.00 62.00 1060 GLU A N 1
ATOM 8228 C CA . GLU A 1 1060 ? 8.672 -13.747 3.557 1.00 62.00 1060 GLU A CA 1
ATOM 8229 C C . GLU A 1 1060 ? 9.978 -14.330 4.101 1.00 62.00 1060 GLU A C 1
ATOM 8231 O O . GLU A 1 1060 ? 10.986 -14.373 3.394 1.00 62.00 1060 GLU A O 1
ATOM 8236 N N . PHE A 1 1061 ? 9.960 -14.747 5.365 1.00 71.88 1061 PHE A N 1
ATOM 8237 C CA . PHE A 1 1061 ? 11.062 -15.444 6.026 1.00 71.88 1061 PHE A CA 1
ATOM 8238 C C . PHE A 1 1061 ? 10.511 -16.460 7.034 1.00 71.88 1061 PHE A C 1
ATOM 8240 O O . PHE A 1 1061 ? 9.370 -16.345 7.492 1.00 71.88 1061 PHE A O 1
ATOM 8247 N N . GLU A 1 1062 ? 11.312 -17.470 7.350 1.00 69.69 1062 GLU A N 1
ATOM 8248 C CA . GLU A 1 1062 ? 10.916 -18.593 8.203 1.00 69.69 1062 GLU A CA 1
ATOM 8249 C C . GLU A 1 1062 ? 11.466 -18.420 9.619 1.00 69.69 1062 GLU A C 1
ATOM 8251 O O . GLU A 1 1062 ? 12.588 -17.939 9.783 1.00 69.69 1062 GLU A O 1
ATOM 8256 N N . LEU A 1 1063 ? 10.672 -18.809 10.624 1.00 70.25 1063 LEU A N 1
ATOM 8257 C CA . LEU A 1 1063 ? 11.153 -18.980 11.996 1.00 70.25 1063 LEU A CA 1
ATOM 8258 C C . LEU A 1 1063 ? 11.281 -20.456 12.364 1.00 70.25 1063 LEU A C 1
ATOM 8260 O O . LEU A 1 1063 ? 10.346 -21.236 12.143 1.00 70.25 1063 LEU A O 1
ATOM 8264 N N . GLY A 1 1064 ? 12.408 -20.801 12.986 1.00 62.56 1064 GLY A N 1
ATOM 8265 C CA . GLY A 1 1064 ? 12.676 -22.133 13.521 1.00 62.56 1064 GLY A CA 1
ATOM 8266 C C . GLY A 1 1064 ? 11.898 -22.444 14.813 1.00 62.56 1064 GLY A C 1
ATOM 8267 O O . GLY A 1 1064 ? 11.364 -21.539 15.463 1.00 62.56 1064 GLY A O 1
ATOM 8268 N N . PRO A 1 1065 ? 11.832 -23.721 15.241 1.00 61.06 1065 PRO A N 1
ATOM 8269 C CA . PRO A 1 1065 ? 11.115 -24.129 16.453 1.00 61.06 1065 PRO A CA 1
ATOM 8270 C C . PRO A 1 1065 ? 11.535 -23.388 17.733 1.00 61.06 1065 PRO A C 1
ATOM 8272 O O . PRO A 1 1065 ? 10.664 -22.943 18.486 1.00 61.06 1065 PRO A O 1
ATOM 8275 N N . SER A 1 1066 ? 12.843 -23.226 17.969 1.00 67.19 1066 SER A N 1
ATOM 8276 C CA . SER A 1 1066 ? 13.385 -22.529 19.147 1.00 67.19 1066 SER A CA 1
ATOM 8277 C C . SER A 1 1066 ? 13.031 -21.039 19.136 1.00 67.19 1066 SER A C 1
ATOM 8279 O O . SER A 1 1066 ? 12.625 -20.488 20.158 1.00 67.19 1066 SER A O 1
ATOM 8281 N N . GLU A 1 1067 ? 13.085 -20.401 17.967 1.00 79.25 1067 GLU A N 1
ATOM 8282 C CA . GLU A 1 1067 ? 12.715 -18.996 17.755 1.00 79.25 1067 GLU A CA 1
ATOM 8283 C C . GLU A 1 1067 ? 11.224 -18.755 18.017 1.00 79.25 1067 GLU A C 1
ATOM 8285 O O . GLU A 1 1067 ? 10.835 -17.805 18.699 1.00 79.25 1067 GLU A O 1
ATOM 8290 N N . VAL A 1 1068 ? 10.361 -19.653 17.528 1.00 71.56 1068 VAL A N 1
ATOM 8291 C CA . VAL A 1 1068 ? 8.914 -19.600 17.777 1.00 71.56 1068 VAL A CA 1
ATOM 8292 C C . VAL A 1 1068 ? 8.607 -19.756 19.267 1.00 71.56 1068 VAL A C 1
ATOM 8294 O O . VAL A 1 1068 ? 7.725 -19.067 19.796 1.00 71.56 1068 VAL A O 1
ATOM 8297 N N . GLU A 1 1069 ? 9.317 -20.645 19.959 1.00 69.12 1069 GLU A N 1
ATOM 8298 C CA . GLU A 1 1069 ? 9.160 -20.833 21.397 1.00 69.12 1069 GLU A CA 1
ATOM 8299 C C . GLU A 1 1069 ? 9.618 -19.597 22.182 1.00 69.12 1069 GLU A C 1
ATOM 8301 O O . GLU A 1 1069 ? 8.866 -19.102 23.026 1.00 69.12 1069 GLU A O 1
ATOM 8306 N N . ALA A 1 1070 ? 10.783 -19.032 21.854 1.00 75.56 1070 ALA A N 1
ATOM 8307 C CA . ALA A 1 1070 ? 11.288 -17.797 22.452 1.00 75.56 1070 ALA A CA 1
ATOM 8308 C C . ALA A 1 1070 ? 10.336 -16.611 22.206 1.00 75.56 1070 ALA A C 1
ATOM 8310 O O . ALA A 1 1070 ? 9.986 -15.878 23.141 1.00 75.56 1070 ALA A O 1
ATOM 8311 N N . ALA A 1 1071 ? 9.821 -16.467 20.981 1.00 79.19 1071 ALA A N 1
ATOM 8312 C CA . ALA A 1 1071 ? 8.842 -15.444 20.627 1.00 79.19 1071 ALA A CA 1
ATOM 8313 C C . ALA A 1 1071 ? 7.545 -15.580 21.443 1.00 79.19 1071 ALA A C 1
ATOM 8315 O O . ALA A 1 1071 ? 6.999 -14.576 21.912 1.00 79.19 1071 ALA A O 1
ATOM 8316 N N . ARG A 1 1072 ? 7.055 -16.807 21.667 1.00 74.69 1072 ARG A N 1
ATOM 8317 C CA . ARG A 1 1072 ? 5.882 -17.072 22.520 1.00 74.69 1072 ARG A CA 1
ATOM 8318 C C . ARG A 1 1072 ? 6.161 -16.785 23.992 1.00 74.69 1072 ARG A C 1
ATOM 8320 O O . ARG A 1 1072 ? 5.363 -16.099 24.634 1.00 74.69 1072 ARG A O 1
ATOM 8327 N N . ARG A 1 1073 ? 7.286 -17.278 24.515 1.00 74.12 1073 ARG A N 1
ATOM 8328 C CA . ARG A 1 1073 ? 7.697 -17.132 25.920 1.00 74.12 1073 ARG A CA 1
ATOM 8329 C C . ARG A 1 1073 ? 7.809 -15.661 26.312 1.00 74.12 1073 ARG A C 1
ATOM 8331 O O . ARG A 1 1073 ? 7.290 -15.246 27.342 1.00 74.12 1073 ARG A O 1
ATOM 8338 N N . HIS A 1 1074 ? 8.379 -14.844 25.430 1.00 77.19 1074 HIS A N 1
ATOM 8339 C CA . HIS A 1 1074 ? 8.581 -13.409 25.646 1.00 77.19 1074 HIS A CA 1
ATOM 8340 C C . HIS A 1 1074 ? 7.516 -12.529 24.964 1.00 77.19 1074 HIS A C 1
ATOM 8342 O O . HIS A 1 1074 ? 7.739 -11.340 24.691 1.00 77.19 1074 HIS A O 1
ATOM 8348 N N . ALA A 1 1075 ? 6.329 -13.090 24.692 1.00 70.12 1075 ALA A N 1
ATOM 8349 C CA . ALA A 1 1075 ? 5.206 -12.353 24.116 1.00 70.12 1075 ALA A CA 1
ATOM 8350 C C . ALA A 1 1075 ? 4.627 -11.322 25.096 1.00 70.12 1075 ALA A C 1
ATOM 8352 O O . ALA A 1 1075 ? 4.159 -10.261 24.674 1.00 70.12 1075 ALA A O 1
ATOM 8353 N N . ARG A 1 1076 ? 4.681 -11.568 26.410 1.00 56.78 1076 ARG A N 1
ATOM 8354 C CA . ARG A 1 1076 ? 4.356 -10.580 27.456 1.00 56.78 1076 ARG A CA 1
ATOM 8355 C C . ARG A 1 1076 ? 5.624 -9.745 27.730 1.00 56.78 1076 ARG A C 1
ATOM 8357 O O . ARG A 1 1076 ? 6.715 -10.285 27.797 1.00 56.78 1076 ARG A O 1
ATOM 8364 N N . GLY A 1 1077 ? 5.518 -8.413 27.729 1.00 59.06 1077 GLY A N 1
ATOM 8365 C CA . GLY A 1 1077 ? 6.670 -7.498 27.902 1.00 59.06 1077 GLY A CA 1
ATOM 8366 C C . GLY A 1 1077 ? 7.362 -6.911 26.648 1.00 59.06 1077 GLY A C 1
ATOM 8367 O O . GLY A 1 1077 ? 8.119 -5.959 26.790 1.00 59.06 1077 GLY A O 1
ATOM 8368 N N . ASN A 1 1078 ? 7.077 -7.369 25.417 1.00 67.94 1078 ASN A N 1
ATOM 8369 C CA . ASN A 1 1078 ? 7.695 -6.851 24.167 1.00 67.94 1078 ASN A CA 1
ATOM 8370 C C . ASN A 1 1078 ? 9.238 -6.942 24.142 1.00 67.94 1078 ASN A C 1
ATOM 8372 O O . ASN A 1 1078 ? 9.915 -6.053 23.614 1.00 67.94 1078 ASN A O 1
ATOM 8376 N N . ARG A 1 1079 ? 9.781 -7.993 24.767 1.00 83.25 1079 ARG A N 1
ATOM 8377 C CA . ARG A 1 1079 ? 11.226 -8.203 24.922 1.00 83.25 1079 ARG A CA 1
ATOM 8378 C C . ARG A 1 1079 ? 11.867 -8.865 23.705 1.00 83.25 1079 ARG A C 1
ATOM 8380 O O . ARG A 1 1079 ? 13.024 -8.586 23.448 1.00 83.25 1079 ARG A O 1
ATOM 8387 N N . TYR A 1 1080 ? 11.123 -9.675 22.957 1.00 88.44 1080 TYR A N 1
ATOM 8388 C CA . TYR A 1 1080 ? 11.596 -10.352 21.745 1.00 88.44 1080 TYR A CA 1
ATOM 8389 C C . TYR A 1 1080 ? 11.271 -9.554 20.480 1.00 88.44 1080 TYR A C 1
ATOM 8391 O O . TYR A 1 1080 ? 10.150 -9.048 20.352 1.00 88.44 1080 TYR A O 1
ATOM 8399 N N . ARG A 1 1081 ? 12.228 -9.436 19.556 1.00 89.69 1081 ARG A N 1
ATOM 8400 C CA . ARG A 1 1081 ? 12.114 -8.676 18.301 1.00 89.69 1081 ARG A CA 1
ATOM 8401 C C . ARG A 1 1081 ? 12.888 -9.356 17.174 1.00 89.69 1081 ARG A C 1
ATOM 8403 O O . ARG A 1 1081 ? 13.750 -10.184 17.441 1.00 89.69 1081 ARG A O 1
ATOM 8410 N N . ILE A 1 1082 ? 12.588 -8.982 15.932 1.00 90.81 1082 ILE A N 1
ATOM 8411 C CA . ILE A 1 1082 ? 13.272 -9.514 14.746 1.00 90.81 1082 ILE A CA 1
ATOM 8412 C C . ILE A 1 1082 ? 13.982 -8.363 14.028 1.00 90.81 1082 ILE A C 1
ATOM 8414 O O . ILE A 1 1082 ? 13.345 -7.368 13.689 1.00 90.81 1082 ILE A O 1
ATOM 8418 N N . LEU A 1 1083 ? 15.283 -8.497 13.777 1.00 92.81 1083 LEU A N 1
ATOM 8419 C CA . LEU A 1 1083 ? 16.051 -7.620 12.896 1.00 92.81 1083 LEU A CA 1
ATOM 8420 C C . LEU A 1 1083 ? 16.104 -8.239 11.502 1.00 92.81 1083 LEU A C 1
ATOM 8422 O O . LEU A 1 1083 ? 16.821 -9.206 11.259 1.00 92.81 1083 LEU A O 1
ATOM 8426 N N . LEU A 1 1084 ? 15.350 -7.665 10.572 1.00 91.31 1084 LEU A N 1
ATOM 8427 C CA . LEU A 1 1084 ? 15.378 -8.062 9.170 1.00 91.31 1084 LEU A CA 1
ATOM 8428 C C . LEU A 1 1084 ? 16.388 -7.200 8.402 1.00 91.31 1084 LEU A C 1
ATOM 8430 O O . LEU A 1 1084 ? 16.271 -5.975 8.380 1.00 91.31 1084 LEU A O 1
ATOM 8434 N N . ILE A 1 1085 ? 17.351 -7.838 7.739 1.00 90.88 1085 ILE A N 1
ATOM 8435 C CA . ILE A 1 1085 ? 18.372 -7.193 6.909 1.00 90.88 1085 ILE A CA 1
ATOM 8436 C C . ILE A 1 1085 ? 18.149 -7.570 5.445 1.00 90.88 1085 ILE A C 1
ATOM 8438 O O . ILE A 1 1085 ? 18.217 -8.742 5.080 1.00 90.88 1085 ILE A O 1
ATOM 8442 N N . THR A 1 1086 ? 17.909 -6.579 4.587 1.00 88.94 1086 THR A N 1
ATOM 8443 C CA . THR A 1 1086 ? 17.760 -6.780 3.133 1.00 88.94 1086 THR A CA 1
ATOM 8444 C C . THR A 1 1086 ? 18.997 -6.305 2.386 1.00 88.94 1086 THR A C 1
ATOM 8446 O O . THR A 1 1086 ? 19.730 -5.448 2.889 1.00 88.94 1086 THR A O 1
ATOM 8449 N N . SER A 1 1087 ? 19.217 -6.827 1.177 1.00 87.81 1087 SER A N 1
ATOM 8450 C CA . SER A 1 1087 ? 20.443 -6.587 0.404 1.00 87.81 1087 SER A CA 1
ATOM 8451 C C . SER A 1 1087 ? 21.716 -6.848 1.225 1.00 87.81 1087 SER A C 1
ATOM 8453 O O . SER A 1 1087 ? 22.680 -6.092 1.141 1.00 87.81 1087 SER A O 1
ATOM 8455 N N . ALA A 1 1088 ? 21.740 -7.907 2.047 1.00 87.12 1088 ALA A N 1
ATOM 8456 C CA . ALA A 1 1088 ? 22.807 -8.165 3.026 1.00 87.12 1088 ALA A CA 1
ATOM 8457 C C . ALA A 1 1088 ? 24.221 -8.133 2.407 1.00 87.12 1088 ALA A C 1
ATOM 8459 O O . ALA A 1 1088 ? 25.170 -7.621 3.009 1.00 87.12 1088 ALA A O 1
ATOM 8460 N N . LEU A 1 1089 ? 24.335 -8.620 1.170 1.00 87.88 1089 LEU A N 1
ATOM 8461 C CA . LEU A 1 1089 ? 25.581 -8.736 0.416 1.00 87.88 1089 LEU A CA 1
ATOM 8462 C C . LEU A 1 1089 ? 26.017 -7.444 -0.307 1.00 87.88 1089 LEU A C 1
ATOM 8464 O O . LEU A 1 1089 ? 27.167 -7.360 -0.730 1.00 87.88 1089 LEU A O 1
ATOM 8468 N N . VAL A 1 1090 ? 25.138 -6.442 -0.441 1.00 86.88 1090 VAL A N 1
ATOM 8469 C CA . VAL A 1 1090 ? 25.386 -5.194 -1.191 1.00 86.88 1090 VAL A CA 1
ATOM 8470 C C . VAL A 1 1090 ? 25.400 -4.009 -0.214 1.00 86.88 1090 VAL A C 1
ATOM 8472 O O . VAL A 1 1090 ? 24.332 -3.522 0.152 1.00 86.88 1090 VAL A O 1
ATOM 8475 N N . PRO A 1 1091 ? 26.579 -3.529 0.230 1.00 85.44 1091 PRO A N 1
ATOM 8476 C CA . PRO A 1 1091 ? 26.694 -2.549 1.317 1.00 85.44 1091 PRO A CA 1
ATOM 8477 C C . PRO A 1 1091 ? 25.915 -1.250 1.068 1.00 85.44 1091 PRO A C 1
ATOM 8479 O O . PRO A 1 1091 ? 25.164 -0.815 1.935 1.00 85.44 1091 PRO A O 1
ATOM 8482 N N . GLU A 1 1092 ? 26.007 -0.711 -0.150 1.00 82.38 1092 GLU A N 1
ATOM 8483 C CA . GLU A 1 1092 ? 25.356 0.539 -0.587 1.00 82.38 1092 GLU A CA 1
ATOM 8484 C C . GLU A 1 1092 ? 23.814 0.480 -0.529 1.00 82.38 1092 GLU A C 1
ATOM 8486 O O . GLU A 1 1092 ? 23.133 1.497 -0.385 1.00 82.38 1092 GLU A O 1
ATOM 8491 N N . GLU A 1 1093 ? 23.242 -0.723 -0.645 1.00 85.69 1093 GLU A N 1
ATOM 8492 C CA . GLU A 1 1093 ? 21.793 -0.962 -0.660 1.00 85.69 1093 GLU A CA 1
ATOM 8493 C C . GLU A 1 1093 ? 21.281 -1.602 0.637 1.00 85.69 1093 GLU A C 1
ATOM 8495 O O . GLU A 1 1093 ? 20.070 -1.779 0.801 1.00 85.69 1093 GLU A O 1
ATOM 8500 N N . ARG A 1 1094 ? 22.179 -1.951 1.567 1.00 90.75 1094 ARG A N 1
ATOM 8501 C CA . ARG A 1 1094 ? 21.855 -2.701 2.782 1.00 90.75 1094 ARG A CA 1
ATOM 8502 C C . ARG A 1 1094 ? 20.879 -1.911 3.656 1.00 90.75 1094 ARG A C 1
ATOM 8504 O O . ARG A 1 1094 ? 21.132 -0.763 4.039 1.00 90.75 1094 ARG A O 1
ATOM 8511 N N . ARG A 1 1095 ? 19.756 -2.535 4.016 1.00 87.44 1095 ARG A N 1
ATOM 8512 C CA . ARG A 1 1095 ? 18.751 -1.956 4.926 1.00 87.44 1095 ARG A CA 1
ATOM 8513 C C . ARG A 1 1095 ? 18.534 -2.848 6.132 1.00 87.44 1095 ARG A C 1
ATOM 8515 O O . ARG A 1 1095 ? 18.602 -4.064 6.000 1.00 87.44 1095 ARG A O 1
ATOM 8522 N N . ILE A 1 1096 ? 18.246 -2.233 7.277 1.00 90.19 1096 ILE A N 1
ATOM 8523 C CA . ILE A 1 1096 ? 17.859 -2.919 8.513 1.00 90.19 1096 ILE A CA 1
ATOM 8524 C C . ILE A 1 1096 ? 16.463 -2.479 8.961 1.00 90.19 1096 ILE A C 1
ATOM 8526 O O . ILE A 1 1096 ? 16.126 -1.294 8.912 1.00 90.19 1096 ILE A O 1
ATOM 8530 N N . PHE A 1 1097 ? 15.664 -3.439 9.419 1.00 87.88 1097 PHE A N 1
ATOM 8531 C CA . PHE A 1 1097 ? 14.289 -3.255 9.867 1.00 87.88 1097 PHE A CA 1
ATOM 8532 C C . PHE A 1 1097 ? 14.072 -3.948 11.218 1.00 87.88 1097 PHE A C 1
ATOM 8534 O O . PHE A 1 1097 ? 14.277 -5.149 11.347 1.00 87.88 1097 PHE A O 1
ATOM 8541 N N . ASP A 1 1098 ? 13.633 -3.192 12.222 1.00 88.06 1098 ASP A N 1
ATOM 8542 C CA . ASP A 1 1098 ? 13.336 -3.651 13.580 1.00 88.06 1098 ASP A CA 1
ATOM 8543 C C . ASP A 1 1098 ? 11.843 -3.992 13.720 1.00 88.06 1098 ASP A C 1
ATOM 8545 O O . ASP A 1 1098 ? 10.994 -3.141 14.027 1.00 88.06 1098 ASP A O 1
ATOM 8549 N N . LEU A 1 1099 ? 11.524 -5.264 13.494 1.00 85.75 1099 LEU A N 1
ATOM 8550 C CA . LEU A 1 1099 ? 10.172 -5.802 13.509 1.00 85.75 1099 LEU A CA 1
ATOM 8551 C C . LEU A 1 1099 ? 9.739 -6.209 14.934 1.00 85.75 1099 LEU A C 1
ATOM 8553 O O . LEU A 1 1099 ? 10.534 -6.730 15.723 1.00 85.75 1099 LEU A O 1
ATOM 8557 N N . PRO A 1 1100 ? 8.464 -5.979 15.301 1.00 81.12 1100 PRO A N 1
ATOM 8558 C CA . PRO A 1 1100 ? 7.922 -6.404 16.585 1.00 81.12 1100 PRO A CA 1
ATOM 8559 C C . PRO A 1 1100 ? 7.776 -7.930 16.661 1.00 81.12 1100 PRO A C 1
ATOM 8561 O O . PRO A 1 1100 ? 7.790 -8.626 15.648 1.00 81.12 1100 PRO A O 1
ATOM 8564 N N . ASN A 1 1101 ? 7.560 -8.442 17.876 1.00 83.50 1101 ASN A N 1
ATOM 8565 C CA . ASN A 1 1101 ? 7.278 -9.858 18.099 1.00 83.50 1101 ASN A CA 1
ATOM 8566 C C . ASN A 1 1101 ? 6.083 -10.335 17.237 1.00 83.50 1101 ASN A C 1
ATOM 8568 O O . ASN A 1 1101 ? 4.984 -9.783 17.386 1.00 83.50 1101 ASN A O 1
ATOM 8572 N N . PRO A 1 1102 ? 6.250 -11.380 16.407 1.00 72.81 1102 PRO A N 1
ATOM 8573 C CA . PRO A 1 1102 ? 5.216 -11.856 15.484 1.00 72.81 1102 PRO A CA 1
ATOM 8574 C C . PRO A 1 1102 ? 4.005 -12.501 16.175 1.00 72.81 1102 PRO A C 1
ATOM 8576 O O . PRO A 1 1102 ? 2.950 -12.644 15.564 1.00 72.81 1102 PRO A O 1
ATOM 8579 N N . VAL A 1 1103 ? 4.117 -12.868 17.456 1.00 70.38 1103 VAL A N 1
ATOM 8580 C CA . VAL A 1 1103 ? 3.025 -13.454 18.257 1.00 70.38 1103 VAL A CA 1
ATOM 8581 C C . VAL A 1 1103 ? 2.089 -12.369 18.824 1.00 70.38 1103 VAL A C 1
ATOM 8583 O O . VAL A 1 1103 ? 1.052 -12.673 19.414 1.00 70.38 1103 VAL A O 1
ATOM 8586 N N . ARG A 1 1104 ? 2.407 -11.079 18.635 1.00 63.41 1104 ARG A N 1
ATOM 8587 C CA . ARG A 1 1104 ? 1.526 -9.961 19.003 1.00 63.41 1104 ARG A CA 1
ATOM 8588 C C . ARG A 1 1104 ? 0.665 -9.516 17.822 1.00 63.41 1104 ARG A C 1
ATOM 8590 O O . ARG A 1 1104 ? 1.131 -9.393 16.698 1.00 63.41 1104 ARG A O 1
ATOM 8597 N N . SER A 1 1105 ? -0.589 -9.173 18.110 1.00 46.31 1105 SER A N 1
ATOM 8598 C CA . SER A 1 1105 ? -1.661 -8.808 17.169 1.00 46.31 1105 SER A CA 1
ATOM 8599 C C . SER A 1 1105 ? -1.489 -7.463 16.430 1.00 46.31 1105 SER A C 1
ATOM 8601 O O . SER A 1 1105 ? -2.469 -6.790 16.117 1.00 46.31 1105 SER A O 1
ATOM 8603 N N . ARG A 1 1106 ? -0.258 -7.045 16.114 1.00 42.75 1106 ARG A N 1
ATOM 8604 C CA . ARG A 1 1106 ? 0.019 -5.859 15.289 1.00 42.75 1106 ARG A CA 1
ATOM 8605 C C . ARG A 1 1106 ? 0.957 -6.213 14.133 1.00 42.75 1106 ARG A C 1
ATOM 8607 O O . ARG A 1 1106 ? 2.164 -6.272 14.317 1.00 42.75 1106 ARG A O 1
ATOM 8614 N N . GLY A 1 1107 ? 0.383 -6.379 12.940 1.00 44.75 1107 GLY A N 1
ATOM 8615 C CA . GLY A 1 1107 ? 1.098 -6.211 11.667 1.00 44.75 1107 GLY A CA 1
ATOM 8616 C C . GLY A 1 1107 ? 1.783 -7.436 11.052 1.00 44.75 1107 GLY A C 1
ATOM 8617 O O . GLY A 1 1107 ? 2.397 -7.282 10.004 1.00 44.75 1107 GLY A O 1
ATOM 8618 N N . VAL A 1 1108 ? 1.669 -8.634 11.636 1.00 45.41 1108 VAL A N 1
ATOM 8619 C CA . VAL A 1 1108 ? 2.229 -9.870 11.062 1.00 45.41 1108 VAL A CA 1
ATOM 8620 C C . VAL A 1 1108 ? 1.124 -10.916 10.911 1.00 45.41 1108 VAL A C 1
ATOM 8622 O O . VAL A 1 1108 ? 0.520 -11.332 11.898 1.00 45.41 1108 VAL A O 1
ATOM 8625 N N . THR A 1 1109 ? 0.826 -11.344 9.681 1.00 42.59 1109 THR A N 1
ATOM 8626 C CA . THR A 1 1109 ? -0.085 -12.474 9.439 1.00 42.59 1109 THR A CA 1
ATOM 8627 C C . THR A 1 1109 ? 0.724 -13.764 9.357 1.00 42.59 1109 THR A C 1
ATOM 8629 O O . THR A 1 1109 ? 1.348 -14.031 8.335 1.00 42.59 1109 THR A O 1
ATOM 8632 N N . ALA A 1 1110 ? 0.707 -14.565 10.426 1.00 44.09 1110 ALA A N 1
ATOM 8633 C CA . ALA A 1 1110 ? 1.245 -15.925 10.423 1.00 44.09 1110 ALA A CA 1
ATOM 8634 C C . ALA A 1 1110 ? 0.242 -16.880 9.753 1.00 44.09 1110 ALA A C 1
ATOM 8636 O O . ALA A 1 1110 ? -0.886 -17.045 10.231 1.00 44.09 1110 ALA A O 1
ATOM 8637 N N . SER A 1 1111 ? 0.629 -17.514 8.648 1.00 37.16 1111 SER A N 1
ATOM 8638 C CA . SER A 1 1111 ? -0.161 -18.573 8.014 1.00 37.16 1111 SER A CA 1
ATOM 8639 C C . SER A 1 1111 ? 0.336 -19.945 8.465 1.00 37.16 1111 SER A C 1
ATOM 8641 O O . SER A 1 1111 ? 1.398 -20.377 8.040 1.00 37.16 1111 SER A O 1
ATOM 8643 N N . GLY A 1 1112 ? -0.468 -20.645 9.273 1.00 36.94 1112 GLY A N 1
ATOM 8644 C CA . GLY A 1 1112 ? -0.256 -22.057 9.618 1.00 36.94 1112 GLY A CA 1
ATOM 8645 C C . GLY A 1 1112 ? 0.598 -22.277 10.866 1.00 36.94 1112 GLY A C 1
ATOM 8646 O O . GLY A 1 1112 ? 1.816 -22.270 10.809 1.00 36.94 1112 GLY A O 1
ATOM 8647 N N . TRP A 1 1113 ? -0.052 -22.542 11.999 1.00 33.81 1113 TRP A N 1
ATOM 8648 C CA . TRP A 1 1113 ? 0.609 -23.105 13.177 1.00 33.81 1113 TRP A CA 1
ATOM 8649 C C . TRP A 1 1113 ? 0.429 -24.627 13.138 1.00 33.81 1113 TRP A C 1
ATOM 8651 O O . TRP A 1 1113 ? -0.507 -25.157 13.734 1.00 33.81 1113 TRP A O 1
ATOM 8661 N N . SER A 1 1114 ? 1.276 -25.332 12.392 1.00 30.70 1114 SER A N 1
ATOM 8662 C CA . SER A 1 1114 ? 1.399 -26.793 12.483 1.00 30.70 1114 SER A CA 1
ATOM 8663 C C . SER A 1 1114 ? 2.857 -27.155 12.732 1.00 30.70 1114 SER A C 1
ATOM 8665 O O . SER A 1 1114 ? 3.737 -26.541 12.146 1.00 30.70 1114 SER A O 1
ATOM 8667 N N . ALA A 1 1115 ? 3.076 -28.113 13.633 1.00 31.77 1115 ALA A N 1
ATOM 8668 C CA . ALA A 1 1115 ? 4.362 -28.550 14.177 1.00 31.77 1115 ALA A CA 1
ATOM 8669 C C . ALA A 1 1115 ? 5.551 -28.466 13.194 1.00 31.77 1115 ALA A C 1
ATOM 8671 O O . ALA A 1 1115 ? 5.660 -29.306 12.305 1.00 31.77 1115 ALA A O 1
ATOM 8672 N N . GLY A 1 1116 ? 6.444 -27.487 13.395 1.00 36.56 1116 GLY A N 1
ATOM 8673 C CA . GLY A 1 1116 ? 7.794 -27.489 12.818 1.00 36.56 1116 GLY A CA 1
ATOM 8674 C C . GLY A 1 1116 ? 8.307 -26.147 12.289 1.00 36.56 1116 GLY A C 1
ATOM 8675 O O . GLY A 1 1116 ? 9.394 -25.744 12.670 1.00 36.56 1116 GLY A O 1
ATOM 8676 N N . GLU A 1 1117 ? 7.548 -25.437 11.452 1.00 33.81 1117 GLU A N 1
ATOM 8677 C CA . GLU A 1 1117 ? 8.050 -24.273 10.693 1.00 33.81 1117 GLU A CA 1
ATOM 8678 C C . GLU A 1 1117 ? 6.946 -23.217 10.523 1.00 33.81 1117 GLU A C 1
ATOM 8680 O O . GLU A 1 1117 ? 5.773 -23.558 10.342 1.00 33.81 1117 GLU A O 1
ATOM 8685 N N . CYS A 1 1118 ? 7.301 -21.928 10.593 1.00 48.19 1118 CYS A N 1
ATOM 8686 C CA . CYS A 1 1118 ? 6.355 -20.819 10.430 1.00 48.19 1118 CYS A CA 1
ATOM 8687 C C . CYS A 1 1118 ? 6.841 -19.839 9.358 1.00 48.19 1118 CYS A C 1
ATOM 8689 O O . CYS A 1 1118 ? 7.883 -19.208 9.528 1.00 48.19 1118 CYS A O 1
ATOM 8691 N N . ALA A 1 1119 ? 6.058 -19.672 8.288 1.00 42.34 1119 ALA A N 1
ATOM 8692 C CA . ALA A 1 1119 ? 6.289 -18.642 7.280 1.00 42.34 1119 ALA A CA 1
ATOM 8693 C C . ALA A 1 1119 ? 5.632 -17.323 7.714 1.00 42.34 1119 ALA A C 1
ATOM 8695 O O . ALA A 1 1119 ? 4.416 -17.249 7.935 1.00 42.34 1119 ALA A O 1
ATOM 8696 N N . ILE A 1 1120 ? 6.444 -16.275 7.834 1.00 51.88 1120 ILE A N 1
ATOM 8697 C CA . ILE A 1 1120 ? 6.007 -14.934 8.213 1.00 51.88 1120 ILE A CA 1
ATOM 8698 C C . ILE A 1 1120 ? 5.985 -14.045 6.977 1.00 51.88 1120 ILE A C 1
ATOM 8700 O O . ILE A 1 1120 ? 7.008 -13.898 6.324 1.00 51.88 1120 ILE A O 1
ATOM 8704 N N . SER A 1 1121 ? 4.844 -13.406 6.698 1.00 47.97 1121 SER A N 1
ATOM 8705 C CA . SER A 1 1121 ? 4.727 -12.370 5.666 1.00 47.97 1121 SER A CA 1
ATOM 8706 C C . SER A 1 1121 ? 4.609 -10.992 6.319 1.00 47.97 1121 SER A C 1
ATOM 8708 O O . SER A 1 1121 ? 3.712 -10.766 7.140 1.00 47.97 1121 SER A O 1
ATOM 8710 N N . ALA A 1 1122 ? 5.507 -10.074 5.958 1.00 48.25 1122 ALA A N 1
ATOM 8711 C CA . ALA A 1 1122 ? 5.496 -8.683 6.408 1.00 48.25 1122 ALA A CA 1
ATOM 8712 C C . ALA A 1 1122 ? 5.392 -7.725 5.209 1.00 48.25 1122 ALA A C 1
ATOM 8714 O O . ALA A 1 1122 ? 6.087 -7.903 4.205 1.00 48.25 1122 ALA A O 1
ATOM 8715 N N . ARG A 1 1123 ? 4.527 -6.704 5.319 1.00 51.97 1123 ARG A N 1
ATOM 8716 C CA . ARG A 1 1123 ? 4.484 -5.554 4.399 1.00 51.97 1123 ARG A CA 1
ATOM 8717 C C . ARG A 1 1123 ? 5.284 -4.417 5.044 1.00 51.97 1123 ARG A C 1
ATOM 8719 O O . ARG A 1 1123 ? 4.887 -3.963 6.118 1.00 51.97 1123 ARG A O 1
ATOM 8726 N N . LEU A 1 1124 ? 6.426 -4.067 4.446 1.00 50.97 1124 LEU A N 1
ATOM 8727 C CA . LEU A 1 1124 ? 7.425 -3.133 4.996 1.00 50.97 1124 LEU A CA 1
ATOM 8728 C C . LEU A 1 1124 ? 7.162 -1.677 4.609 1.00 50.97 1124 LEU A C 1
ATOM 8730 O O . LEU A 1 1124 ? 6.710 -1.450 3.463 1.00 50.97 1124 LEU A O 1
#

Secondary structure (DSSP, 8-state):
-------------HHHHHHHHHHHHHHHHHHHHHGGGS-HHHHHHGGGS--EEEBTTTS-EEEGGG-B--GGG--HHHHHHHHHHHTTGGGSHHHHGGGGGBBPPSTT-SS--S-HHHHHHHHHHTT-BSSPPPEES-TT--SEEGGG--HHHHHHHHT--HHHHHHHHHHHHTT----S-TTSEEEESSPPEE-TTTTGGGGS-HHHHHHHHHHHHHHHHH--GGGTEEEEE-TTSTTTT-EEEE-HHHHHHHHSS-EEEB-SSS-EEE-GGG-EE-SSS---TTSPBPPHHHHHHTTSHHHHHHHHHTTPEETT-GGGHHHHHHHHHHHHHTT-S-GGGHHHHHHHHHHHHHHHHHHT--SS-TT----EEEEETTEEEEE---TTSPPEEE--S--HHHHHHHTTTTPPEE---GGGHHHHHHHHHHTT--EEESTT--EEEEETTS-B----TTSEETTTT-THHHHHHHHHHHHS--TTS---HHHHHHHHHHHHH-EEEEES-EEEEETTEEEPPPTT--EEEE--SS--EEEEES--TTHHHHHHHHHHHHHHTT-GGGHHHHHHHHHHHHHHTTTPPPS---HHHHHHHHTS-HHHHHHHHHHHH-HHHHHHHHHHHHHHHHTTTT--HHHHHHHHT--SHHHHHHHHHHH-TT-SS-HHHHHHHHHH-SSHHHHHHHTT--HHHHHHHHHHTTPPPP--HHHHHHHHHHHHHHHHHHHHHHHHHHHHHHHHHT---HHHHHHTT-TT----GGGTTT-SS--HHHHHHHHHHHHHHTT----SSSPP-SPPHHHHHHHHHHHHHHHGGGHHHHHHHHHHHHTPPPPGGGSS-HHHHHHHHHHHH-GGGTS---HHHHHHHHIIIIIPPTT--S-S-TTTTT--HHHHHHHHHHHHHTTSSS-----EEEETTEEEE-STTSHHHHHHHHHHT--HHHHT------PPPPPPPPPPPP-----PPP-----------HHHHHHHHHHHHHHHHHHHHHH-S-EEE-SHHHHHHT--TT--GGGS-SEEEEETTEEEEEEEEE-SSPPPSSEEEEE-HHHHHHHHHTTTTT-EEEEEEESTT-GGG-EEEEEPPTTSSSS-EEE---TT-EEEEE--

Radius of gyration: 43.96 Å; Cα contacts (8 Å, |Δi|>4): 1624; chains: 1; bounding box: 99×95×151 Å

Mean predicted aligned error: 21.45 Å

Sequence (1124 aa):
MMQPEVPEKSQRTPTDRRHSEALGRDALTFAFRQYPLLTQAQRRRLAHIPFRLPLADTGRWGRAARCSFSPAWGTEGARRLERFLAEGGSGIPALAAQRDQWISGPDDWPAPVRDRAAYTEFLQSLGVCDGLRPGAVGERLGARQGHELRLTGLAAGFGLGDALTDAWCADVRSDWTRFQHPWTLYEFTHPPAHLTGSTERAGLGPAARREFAELLMHGLRTWGEEVFTVTVHRPTYSFKDAHTWPTPLASYLRGMAWLPVEEPDDPSFVAPRRAWFSTDGELPAFVPALPLSTRRLLTDRNVVERMLRLGLRRWEDPQHAGAAVSQLADVLDKGDVPEYLSVSFKRHYERAWSNIVRTGRWPWAPREEVRLVVSRTHVLGTFIPSADEAPVIVCDEADPLKEALIEPAGHPVLVAPAESGDAAVRLAEANGLRVQRTSTTNVQVRHRNGAPITPSSQAAVFIREREWLVTVVALAMEVKFGAFVRRSERGVRAALERLRSLRVVHADEVEITVSGTPAEPPLSTRALPLPDDEYPTVVVWRSDEGWDELQAATPAVAQLLGRPWLQDALELVLVKLERSFGGSSPTLVDDAVLAAALDTTQAKVAEIRRNLTGDVQDTVRLLRPVLACLAADAWNEEAAHLLGRAAGERELVGIIDRLAPGLPLPPAELVALARSCTRPAELRDELELDFQQFNAALVALGYSPEYYPDRHEQAFGDFVRARSGILIDRLRERYAVAAQQGEDISGYAAARGLHDLQPDPGWLARFITPPEEAMTDRVREWLRSHGADDDLERPTELEPLDRLRVRNTAALDALVPVLPPLVTAWCRRHGVQVPAGWHGAVLLECRSFIDGTGLGDLLPLSESRLLDAVGRAVGWPAGMPHATDPAALGLTDKDLAQTAARAQDSGVSTIVAPRTITIGDAEVRVGSDQLSTIADIASRTIDEAFLAQSGRVRLDTVAGVPRPRSGGGPAVKPRIVVAKMKRTTEDQRSAIGLVGEVAARAWLQRHYPDVRWTSGYAAVVNGDLEASDSLGYDFEVTWRDTNRLYEVKALSDPCAERVEFELGPSEVEAARRHARGNRYRILLITSALVPEERRIFDLPNPVRSRGVTASGWSAGECAISARL

Solvent-accessible surface area (backbone atoms only — not comparable to full-atom values): 63528 Å² total; per-residue (Å²): 136,91,82,82,91,77,84,84,74,80,77,74,50,78,66,60,52,53,54,56,50,53,51,37,49,52,50,50,55,51,51,59,71,47,47,85,79,49,52,76,74,57,42,68,50,40,38,78,48,90,48,55,39,56,26,58,89,70,88,42,71,43,49,26,62,70,24,23,49,27,51,70,66,65,46,69,32,14,43,39,44,51,51,18,36,73,55,53,39,49,78,35,65,62,54,38,55,54,62,79,32,15,29,38,31,57,90,72,37,96,56,89,63,86,52,67,67,64,48,50,57,52,42,42,36,29,34,32,34,69,27,72,72,73,45,66,34,55,83,82,63,65,70,40,39,40,71,72,68,39,61,70,59,50,29,57,73,51,68,50,55,69,74,52,35,53,38,31,47,52,59,37,49,74,83,46,90,76,68,91,57,35,90,38,56,30,30,60,79,51,55,40,17,28,54,66,59,60,76,64,51,75,79,50,58,71,66,25,38,48,36,45,33,51,35,51,54,51,30,56,63,71,60,62,70,66,46,40,37,35,41,39,24,21,80,95,41,73,78,57,82,52,45,81,34,66,11,57,35,36,28,42,59,31,64,36,62,51,43,58,27,46,49,98,88,57,71,46,56,35,23,31,62,78,41,51,46,47,93,88,74,66,68,61,91,72,47,59,41,52,45,69,75,57,49,62,56,56,70,41,66,65,30,39,56,49,41,42,76,31,36,35,34,46,73,86,40,56,89,40,15,23,61,48,43,50,49,52,26,54,37,51,65,72,61,62,56,58,77,91,45,49,68,63,49,49,55,56,44,19,52,21,46,50,30,22,51,72,67,69,50,74,60,65,60,94,91,52,86,64,55,40,49,24,35,36,63,89,40,82,44,67,40,74,86,53,93,90,53,84,50,37,31,31,37,46,55,97,45,72,64,60,56,56,37,42,24,57,44,62,40,42,30,44,58,48,49,33,95,44,16,65,54,43,46,54,55,40,46,77,72,74,46,65,64,41,48,50,83,75,55,51,74,46,49,20,38,78,88,68,49,74,65,70,70,43,89,86,45,48,55,59,48,66,92,35,65,50,53,58,56,50,52,53,48,51,63,68,69,73,62,70,101,81,71,87,85,52,73,66,60,54,50,51,32,58,53,47,53,71,42,23,20,36,45,83,41,80,52,75,41,37,25,50,75,82,36,70,22,67,68,55,92,86,61,32,37,44,58,42,87,46,97,79,28,27,22,34,40,34,29,81,61,53,88,63,70,53,34,53,55,42,35,30,61,23,50,20,47,76,51,75,37,62,82,48,23,71,58,47,44,51,26,50,56,43,46,37,64,75,46,74,72,53,85,65,86,68,78,54,51,62,61,49,10,64,34,68,76,51,49,44,68,57,46,43,54,56,45,47,80,72,70,57,78,58,64,58,38,45,66,35,43,51,50,54,49,38,41,74,28,58,93,70,56,46,73,66,57,55,52,58,54,73,63,45,86,39,68,75,51,41,28,61,44,44,44,69,66,43,80,79,55,99,55,58,42,63,57,49,53,53,52,36,64,76,39,93,45,49,67,53,51,35,60,80,65,70,54,60,62,37,56,41,29,50,29,24,48,76,72,73,42,81,62,72,70,41,66,71,49,34,53,48,56,48,49,51,56,46,61,81,41,41,69,60,56,47,48,30,45,34,63,46,42,26,55,32,55,73,73,70,47,88,41,63,69,50,40,62,47,73,74,50,75,80,71,68,74,67,77,78,42,38,60,57,34,76,59,74,55,72,68,62,54,48,52,53,52,29,53,53,30,48,74,73,67,19,68,54,68,82,82,63,82,80,90,68,78,59,55,68,60,46,36,52,53,36,49,53,53,46,67,65,47,52,77,61,42,62,63,52,53,54,33,45,23,61,77,71,75,46,76,78,43,70,43,72,66,71,61,45,64,58,48,33,49,55,44,40,59,67,49,37,53,44,66,44,50,87,67,48,72,72,54,47,49,50,48,41,30,70,48,29,50,60,53,90,90,60,70,96,69,89,51,48,69,84,63,73,49,50,75,68,44,51,48,57,47,54,52,40,66,58,50,68,72,60,89,68,99,65,76,83,62,59,50,55,52,60,94,48,78,42,70,58,49,87,90,33,53,59,61,49,44,55,54,43,56,74,54,65,50,67,77,57,52,68,54,82,26,78,72,71,59,53,81,76,81,78,81,81,78,84,74,91,76,92,78,97,71,87,79,81,84,75,82,70,79,72,72,74,89,66,51,71,56,51,50,52,53,42,40,48,34,25,49,51,51,48,51,56,34,44,53,73,76,30,94,46,70,48,70,27,23,56,61,33,31,73,65,71,63,37,87,85,29,37,57,80,65,24,38,34,33,43,28,61,51,84,104,44,67,36,36,31,31,73,45,45,34,73,54,72,84,55,74,62,48,75,54,75,44,51,59,39,30,52,48,37,36,58,72,29,54,72,86,72,31,32,30,36,38,39,27,26,10,49,36,37,53,96,66,38,43,63,35,56,40,72,41,69,79,43,100,71,43,44,62,73,63,61,96,55,97,67,60,36,53,38,47,39,42,104